Protein AF-0000000082408592 (afdb_homodimer)

pLDDT: mean 95.88, std 10.0, range [21.97, 98.94]

Secondary structure (DSSP, 8-state):
-PPPPP-HHHHHHHHHHHT----HHHHHHHHHHHHHHHHHHHHHHHHHHHHTPPPP-----BPPPTTT-TTS-EEEEEEE--SS--TTTT-EEEEETTB--TTS-B-TTSTTTTTB--SS--HHHHHHHHTTPEEEEEEP--GGG--SSSS-STT-PPEETTEEEEE--SSSHHHHHHHHTTS-SEEEEEESSSTTHHHHHHHTSEEEEPSTTSS--TTBPPS-TTT-EEEEEESSHHHHHHHHHHH-S--SS-TTS-TT------STTTTS--TT-EEEEEGGGS--TT--HHHHHHHHHHHHHGGGGT-EEEEE--THHHHHHHHHHHHHHHHHIIIIIITTTT-SS--S---HHHHHHHHHHHTTTGGGS-HHHHHHHHHHHHHHHTSTTHHHHHHHHHHHHHHHHHHHHHHH-SEEEEESSSSPPPBPPPTT--HHHHHHHHHTTTTTTHHHHHH---EEEEEEEEETTEEEEEEEE--TT-HHHHHHHHHHHHHHH-PPPPPTT------------/-PPPPP-HHHHHHHHHHHT----HHHHHHHHHHHHHHHHHHHHHHHHHHHHTPPPP-----B---TTT-TTS-EEEEEEEPPSS--TTTT-EEEEETTB--TTS-B-TTSTTTTTB--SS--HHHHHHHHTTPEEEEEEP--GGG--SSSS-STT-PPEETTEEEEE--SSSHHHHHHHHTTS-SEEEEEESSSTTHHHHHHHTSEEEEPSTTTS--TTBPPS-TTT-EEEEEESSHHHHHHHHHHH-S--SS-TTS-TT-----SSTTTTS--TT-EEEEEGGGS--TT--HHHHHHHHHHHHHGGGGT-EEEEE--THHHHHHHHHHHHHHHHHIIIIIITTTT-SS--S---HHHHHHHHHHHTTTGGGS-HHHHHHHHHHHHHHHTSTTHHHHHHHHHHHHHHHHHHHHHHH-SEEEEESSSSPPPBPPPTT--HHHHHHHHHTTTTTTHHHHHH---EEEEEEEEETTEEEEEEEE--TT-HHHHHHHHHHHHHHH-PPPPPTT------------

Structure (mmCIF, N/CA/C/O backbone):
data_AF-0000000082408592-model_v1
#
loop_
_entity.id
_entity.type
_entity.pdbx_description
1 polymer Amidase
#
loop_
_atom_site.group_PDB
_atom_site.id
_atom_site.type_symbol
_atom_site.label_atom_id
_atom_site.label_alt_id
_atom_site.label_comp_id
_atom_site.label_asym_id
_atom_site.label_entity_id
_atom_site.label_seq_id
_atom_site.pdbx_PDB_ins_code
_atom_site.Cartn_x
_atom_site.Cartn_y
_atom_site.Cartn_z
_atom_site.occupancy
_atom_site.B_iso_or_equiv
_atom_site.auth_seq_id
_atom_site.auth_comp_id
_atom_site.auth_asym_id
_atom_site.auth_atom_id
_atom_site.pdbx_PDB_model_num
ATOM 1 N N . MET A 1 1 ? -19.719 -4.918 21.562 1 60 1 MET A N 1
ATOM 2 C CA . MET A 1 1 ? -18.828 -5.355 22.625 1 60 1 MET A CA 1
ATOM 3 C C . MET A 1 1 ? -17.469 -4.652 22.531 1 60 1 MET A C 1
ATOM 5 O O . MET A 1 1 ? -17 -4.348 21.438 1 60 1 MET A O 1
ATOM 9 N N . ALA A 1 2 ? -16.969 -4.273 23.656 1 78.12 2 ALA A N 1
ATOM 10 C CA . ALA A 1 2 ? -15.688 -3.566 23.719 1 78.12 2 ALA A CA 1
ATOM 11 C C . ALA A 1 2 ? -14.547 -4.438 23.203 1 78.12 2 ALA A C 1
ATOM 13 O O . ALA A 1 2 ? -14.547 -5.656 23.391 1 78.12 2 ALA A O 1
ATOM 14 N N . THR A 1 3 ? -13.672 -3.811 22.453 1 89.81 3 THR A N 1
ATOM 15 C CA . THR A 1 3 ? -12.477 -4.492 21.969 1 89.81 3 THR A CA 1
ATOM 16 C C . THR A 1 3 ? -11.602 -4.945 23.125 1 89.81 3 THR A C 1
ATOM 18 O O . THR A 1 3 ? -11.617 -4.336 24.203 1 89.81 3 THR A O 1
ATOM 21 N N . ILE A 1 4 ? -10.852 -5.934 22.984 1 93.75 4 ILE A N 1
ATOM 22 C CA . ILE A 1 4 ? -9.938 -6.457 23.984 1 93.75 4 ILE A CA 1
ATOM 23 C C . ILE A 1 4 ? -8.914 -5.387 24.375 1 93.75 4 ILE A C 1
ATOM 25 O O . ILE A 1 4 ? -8.305 -4.762 23.5 1 93.75 4 ILE A O 1
ATOM 29 N N . ARG A 1 5 ? -8.812 -5.105 25.672 1 96.94 5 ARG A N 1
ATOM 30 C CA . ARG A 1 5 ? -7.824 -4.16 26.172 1 96.94 5 ARG A CA 1
ATOM 31 C C . ARG A 1 5 ? -6.523 -4.871 26.547 1 96.94 5 ARG A C 1
ATOM 33 O O . ARG A 1 5 ? -6.547 -6.012 27.016 1 96.94 5 ARG A O 1
ATOM 40 N N . PRO A 1 6 ? -5.434 -4.254 26.312 1 97.06 6 PRO A N 1
ATOM 41 C CA . PRO A 1 6 ? -4.176 -4.871 26.734 1 97.06 6 PRO A CA 1
ATOM 42 C C . PRO A 1 6 ? -3.998 -4.863 28.25 1 97.06 6 PRO A C 1
ATOM 44 O O . PRO A 1 6 ? -4.387 -3.9 28.922 1 97.06 6 PRO A O 1
ATOM 47 N N . ASP A 1 7 ? -3.42 -5.938 28.812 1 96.5 7 ASP A N 1
ATOM 48 C CA . ASP A 1 7 ? -3.01 -5.941 30.203 1 96.5 7 ASP A CA 1
ATOM 49 C C . ASP A 1 7 ? -1.6 -5.375 30.359 1 96.5 7 ASP A C 1
ATOM 51 O O . ASP A 1 7 ? -0.984 -4.945 29.391 1 96.5 7 ASP A O 1
ATOM 55 N N . ASP A 1 8 ? -1.135 -5.312 31.531 1 96.69 8 ASP A N 1
ATOM 56 C CA . ASP A 1 8 ? 0.159 -4.699 31.812 1 96.69 8 ASP A CA 1
ATOM 57 C C . ASP A 1 8 ? 1.285 -5.426 31.078 1 96.69 8 ASP A C 1
ATOM 59 O O . ASP A 1 8 ? 2.232 -4.793 30.609 1 96.69 8 ASP A O 1
ATOM 63 N N . ASN A 1 9 ? 1.188 -6.73 31.016 1 96.25 9 ASN A N 1
ATOM 64 C CA . ASN A 1 9 ? 2.213 -7.5 30.312 1 96.25 9 ASN A CA 1
ATOM 65 C C . ASN A 1 9 ? 2.256 -7.16 28.828 1 96.25 9 ASN A C 1
ATOM 67 O O . ASN A 1 9 ? 3.332 -7.09 28.234 1 96.25 9 ASN A O 1
ATOM 71 N N . ALA A 1 10 ? 1.096 -7.039 28.219 1 96.44 10 ALA A N 1
ATOM 72 C CA . ALA A 1 10 ? 1.019 -6.668 26.812 1 96.44 10 ALA A CA 1
ATOM 73 C C . ALA A 1 10 ? 1.624 -5.285 26.578 1 96.44 10 ALA A C 1
ATOM 75 O O . ALA A 1 10 ? 2.303 -5.062 25.562 1 96.44 10 ALA A O 1
ATOM 76 N N . ILE A 1 11 ? 1.352 -4.348 27.484 1 98 11 ILE A N 1
ATOM 77 C CA . ILE A 1 11 ? 1.891 -2.996 27.359 1 98 11 ILE A CA 1
ATOM 78 C C . ILE A 1 11 ? 3.41 -3.031 27.516 1 98 11 ILE A C 1
ATOM 80 O O . ILE A 1 11 ? 4.129 -2.361 26.766 1 98 11 ILE A O 1
ATOM 84 N N . ASP A 1 12 ? 3.91 -3.85 28.438 1 97.31 12 ASP A N 1
ATOM 85 C CA . ASP A 1 12 ? 5.348 -4.012 28.625 1 97.31 12 ASP A CA 1
ATOM 86 C C . ASP A 1 12 ? 6 -4.605 27.375 1 97.31 12 ASP A C 1
ATOM 88 O O . ASP A 1 12 ? 7.102 -4.203 27 1 97.31 12 ASP A O 1
ATOM 92 N N . THR A 1 13 ? 5.332 -5.578 26.812 1 96.19 13 THR A N 1
ATOM 93 C CA . THR A 1 13 ? 5.844 -6.219 25.609 1 96.19 13 THR A CA 1
ATOM 94 C C . THR A 1 13 ? 5.938 -5.211 24.453 1 96.19 13 THR A C 1
ATOM 96 O O . THR A 1 13 ? 6.926 -5.195 23.719 1 96.19 13 THR A O 1
ATOM 99 N N . ALA A 1 14 ? 4.898 -4.402 24.312 1 97.62 14 ALA A N 1
ATOM 100 C CA . ALA A 1 14 ? 4.914 -3.357 23.297 1 97.62 14 ALA A CA 1
ATOM 101 C C . ALA A 1 14 ? 6.062 -2.379 23.531 1 97.62 14 ALA A C 1
ATOM 103 O O . ALA A 1 14 ? 6.77 -2.004 22.594 1 97.62 14 ALA A O 1
ATOM 104 N N . ALA A 1 15 ? 6.195 -1.943 24.766 1 98.19 15 ALA A N 1
ATOM 105 C CA . ALA A 1 15 ? 7.266 -1.011 25.125 1 98.19 15 ALA A CA 1
ATOM 106 C C . ALA A 1 15 ? 8.633 -1.594 24.781 1 98.19 15 ALA A C 1
ATOM 108 O O . ALA A 1 15 ? 9.477 -0.908 24.203 1 98.19 15 ALA A O 1
ATOM 109 N N . ARG A 1 16 ? 8.859 -2.842 25.094 1 96.12 16 ARG A N 1
ATOM 110 C CA . ARG A 1 16 ? 10.125 -3.508 24.781 1 96.12 16 ARG A CA 1
ATOM 111 C C . ARG A 1 16 ? 10.344 -3.586 23.281 1 96.12 16 ARG A C 1
ATOM 113 O O . ARG A 1 16 ? 11.461 -3.375 22.797 1 96.12 16 ARG A O 1
ATOM 120 N N . HIS A 1 17 ? 9.281 -3.855 22.594 1 95.5 17 HIS A N 1
ATOM 121 C CA . HIS A 1 17 ? 9.344 -3.949 21.141 1 95.5 17 HIS A CA 1
ATOM 122 C C . HIS A 1 17 ? 9.859 -2.652 20.531 1 95.5 17 HIS A C 1
ATOM 124 O O . HIS A 1 17 ? 10.664 -2.678 19.594 1 95.5 17 HIS A O 1
ATOM 130 N N . TYR A 1 18 ? 9.445 -1.526 21.047 1 97.38 18 TYR A N 1
ATOM 131 C CA . TYR A 1 18 ? 9.789 -0.239 20.453 1 97.38 18 TYR A CA 1
ATOM 132 C C . TYR A 1 18 ? 10.977 0.391 21.188 1 97.38 18 TYR A C 1
ATOM 134 O O . TYR A 1 18 ? 11.406 1.495 20.844 1 97.38 18 TYR A O 1
ATOM 142 N N . GLY A 1 19 ? 11.492 -0.227 22.25 1 96.44 19 GLY A N 1
ATOM 143 C CA . GLY A 1 19 ? 12.633 0.281 22.984 1 96.44 19 GLY A CA 1
ATOM 144 C C . GLY A 1 19 ? 12.266 1.366 23.984 1 96.44 19 GLY A C 1
ATOM 145 O O . GLY A 1 19 ? 13.117 2.137 24.422 1 96.44 19 GLY A O 1
ATOM 146 N N . ILE A 1 20 ? 10.984 1.436 24.312 1 97.5 20 ILE A N 1
ATOM 147 C CA . ILE A 1 20 ? 10.484 2.451 25.234 1 97.5 20 ILE A CA 1
ATOM 148 C C . ILE A 1 20 ? 10.633 1.959 26.672 1 97.5 20 ILE A C 1
ATOM 150 O O . ILE A 1 20 ? 10.203 0.854 27 1 97.5 20 ILE A O 1
ATOM 154 N N . THR A 1 21 ? 11.188 2.744 27.469 1 97.44 21 THR A N 1
ATOM 155 C CA . THR A 1 21 ? 11.297 2.414 28.875 1 97.44 21 THR A CA 1
ATOM 156 C C . THR A 1 21 ? 10.086 2.928 29.656 1 97.44 21 THR A C 1
ATOM 158 O O . THR A 1 21 ? 9.734 4.105 29.547 1 97.44 21 THR A O 1
ATOM 161 N N . LEU A 1 22 ? 9.508 2.102 30.359 1 97.12 22 LEU A N 1
ATOM 162 C CA . LEU A 1 22 ? 8.383 2.492 31.203 1 97.12 22 LEU A CA 1
ATOM 163 C C . LEU A 1 22 ? 8.805 2.543 32.688 1 97.12 22 LEU A C 1
ATOM 165 O O . LEU A 1 22 ? 8.945 1.504 33.312 1 97.12 22 LEU A O 1
ATOM 169 N N . ASP A 1 23 ? 8.945 3.742 33.188 1 95.06 23 ASP A N 1
ATOM 170 C CA . ASP A 1 23 ? 9.172 3.859 34.625 1 95.06 23 ASP A CA 1
ATOM 171 C C . ASP A 1 23 ? 7.879 3.646 35.406 1 95.06 23 ASP A C 1
ATOM 173 O O . ASP A 1 23 ? 6.848 3.299 34.812 1 95.06 23 ASP A O 1
ATOM 177 N N . GLN A 1 24 ? 7.914 3.803 36.656 1 94.75 24 GLN A N 1
ATOM 178 C CA . GLN A 1 24 ? 6.762 3.51 37.5 1 94.75 24 GLN A CA 1
ATOM 179 C C . GLN A 1 24 ? 5.582 4.414 37.156 1 94.75 24 GLN A C 1
ATOM 181 O O . GLN A 1 24 ? 4.441 3.949 37.062 1 94.75 24 GLN A O 1
ATOM 186 N N . SER A 1 25 ? 5.84 5.66 36.938 1 93.88 25 SER A N 1
ATOM 187 C CA . SER A 1 25 ? 4.789 6.602 36.594 1 93.88 25 SER A CA 1
ATOM 188 C C . SER A 1 25 ? 4.16 6.23 35.25 1 93.88 25 SER A C 1
ATOM 190 O O . SER A 1 25 ? 2.936 6.258 35.094 1 93.88 25 SER A O 1
ATOM 192 N N . ALA A 1 26 ? 5 5.91 34.344 1 95.44 26 ALA A N 1
ATOM 193 C CA . ALA A 1 26 ? 4.523 5.523 33 1 95.44 26 ALA A CA 1
ATOM 194 C C . ALA A 1 26 ? 3.641 4.277 33.094 1 95.44 26 ALA A C 1
ATOM 196 O O . ALA A 1 26 ? 2.598 4.207 32.438 1 95.44 26 ALA A O 1
ATOM 197 N N . ARG A 1 27 ? 4.043 3.312 33.844 1 96 27 ARG A N 1
ATOM 198 C CA . ARG A 1 27 ? 3.297 2.066 33.969 1 96 27 ARG A CA 1
ATOM 199 C C . ARG A 1 27 ? 1.907 2.32 34.562 1 96 27 ARG A C 1
ATOM 201 O O . ARG A 1 27 ? 0.95 1.623 34.219 1 96 27 ARG A O 1
ATOM 208 N N . LEU A 1 28 ? 1.812 3.328 35.344 1 95.06 28 LEU A N 1
ATOM 209 C CA . LEU A 1 28 ? 0.539 3.656 35.969 1 95.06 28 LEU A CA 1
ATOM 210 C C . LEU A 1 28 ? -0.346 4.457 35.031 1 95.06 28 LEU A C 1
ATOM 212 O O . LEU A 1 28 ? -1.573 4.352 35.062 1 95.06 28 LEU A O 1
ATOM 216 N N . GLU A 1 29 ? 0.249 5.215 34.125 1 96.69 29 GLU A N 1
ATOM 217 C CA . GLU A 1 29 ? -0.491 6.199 33.344 1 96.69 29 GLU A CA 1
ATOM 218 C C . GLU A 1 29 ? -0.904 5.629 32 1 96.69 29 GLU A C 1
ATOM 220 O O . GLU A 1 29 ? -1.996 5.918 31.5 1 96.69 29 GLU A O 1
ATOM 225 N N . TRP A 1 30 ? -0.132 4.797 31.375 1 97.75 30 TRP A N 1
ATOM 226 C CA . TRP A 1 30 ? -0.312 4.383 29.984 1 97.75 30 TRP A CA 1
ATOM 227 C C . TRP A 1 30 ? -1.574 3.541 29.828 1 97.75 30 TRP A C 1
ATOM 229 O O . TRP A 1 30 ? -2.295 3.668 28.828 1 97.75 30 TRP A O 1
ATOM 239 N N . PRO A 1 31 ? -1.902 2.645 30.844 1 97.75 31 PRO A N 1
ATOM 240 C CA . PRO A 1 31 ? -3.111 1.84 30.641 1 97.75 31 PRO A CA 1
ATOM 241 C C . PRO A 1 31 ? -4.352 2.691 30.375 1 97.75 31 PRO A C 1
ATOM 243 O O . PRO A 1 31 ? -5.117 2.404 29.453 1 97.75 31 PRO A O 1
ATOM 246 N N . ALA A 1 32 ? -4.516 3.768 31.109 1 97.38 32 ALA A N 1
ATOM 247 C CA . ALA A 1 32 ? -5.684 4.629 30.953 1 97.38 32 ALA A CA 1
ATOM 248 C C . ALA A 1 32 ? -5.621 5.395 29.625 1 97.38 32 ALA A C 1
ATOM 250 O O . ALA A 1 32 ? -6.645 5.621 28.984 1 97.38 32 ALA A O 1
ATOM 251 N N . LEU A 1 33 ? -4.488 5.855 29.25 1 97.88 33 LEU A N 1
ATOM 252 C CA . LEU A 1 33 ? -4.305 6.598 28.016 1 97.88 33 LEU A CA 1
ATOM 253 C C . LEU A 1 33 ? -4.57 5.703 26.797 1 97.88 33 LEU A C 1
ATOM 255 O O . LEU A 1 33 ? -5.23 6.121 25.844 1 97.88 33 LEU A O 1
ATOM 259 N N . ILE A 1 34 ? -4.098 4.469 26.875 1 98.31 34 ILE A N 1
ATOM 260 C CA . ILE A 1 34 ? -4.324 3.492 25.828 1 98.31 34 ILE A CA 1
ATOM 261 C C . ILE A 1 34 ? -5.812 3.158 25.734 1 98.31 34 ILE A C 1
ATOM 263 O O . ILE A 1 34 ? -6.375 3.074 24.641 1 98.31 34 ILE A O 1
ATOM 267 N N . ASP A 1 35 ? -6.418 2.988 26.891 1 97.5 35 ASP A N 1
ATOM 268 C CA . ASP A 1 35 ? -7.855 2.727 26.922 1 97.5 35 ASP A CA 1
ATOM 269 C C . ASP A 1 35 ? -8.633 3.85 26.25 1 97.5 35 ASP A C 1
ATOM 271 O O . ASP A 1 35 ? -9.594 3.594 25.516 1 97.5 35 ASP A O 1
ATOM 275 N N . GLY A 1 36 ? -8.25 5.086 26.547 1 96.81 36 GLY A N 1
ATOM 276 C CA . GLY A 1 36 ? -8.875 6.223 25.891 1 96.81 36 GLY A CA 1
ATOM 277 C C . GLY A 1 36 ? -8.758 6.176 24.375 1 96.81 36 GLY A C 1
ATOM 278 O O . GLY A 1 36 ? -9.734 6.438 23.672 1 96.81 36 GLY A O 1
ATOM 279 N N . ALA A 1 37 ? -7.602 5.852 23.906 1 97.06 37 ALA A N 1
ATOM 280 C CA . ALA A 1 37 ? -7.379 5.75 22.469 1 97.06 37 ALA A CA 1
ATOM 281 C C . ALA A 1 37 ? -8.211 4.617 21.875 1 97.06 37 ALA A C 1
ATOM 283 O O . ALA A 1 37 ? -8.758 4.754 20.781 1 97.06 37 ALA A O 1
ATOM 284 N N . LEU A 1 38 ? -8.359 3.492 22.578 1 98.19 38 LEU A N 1
ATOM 285 C CA . LEU A 1 38 ? -9.07 2.314 22.094 1 98.19 38 LEU A CA 1
ATOM 286 C C . LEU A 1 38 ? -10.578 2.561 22.078 1 98.19 38 LEU A C 1
ATOM 288 O O . LEU A 1 38 ? -11.328 1.77 21.5 1 98.19 38 LEU A O 1
ATOM 292 N N . GLY A 1 39 ? -11.023 3.707 22.688 1 97.75 39 GLY A N 1
ATOM 293 C CA . GLY A 1 39 ? -12.422 4.094 22.547 1 97.75 39 GLY A CA 1
ATOM 294 C C . GLY A 1 39 ? -12.859 4.215 21.109 1 97.75 39 GLY A C 1
ATOM 295 O O . GLY A 1 39 ? -13.984 3.844 20.766 1 97.75 39 GLY A O 1
ATOM 296 N N . SER A 1 40 ? -12.023 4.723 20.25 1 98.25 40 SER A N 1
ATOM 297 C CA . SER A 1 40 ? -12.336 4.836 18.828 1 98.25 40 SER A CA 1
ATOM 298 C C . SER A 1 40 ? -12.453 3.465 18.188 1 98.25 40 SER A C 1
ATOM 300 O O . SER A 1 40 ? -13.219 3.287 17.234 1 98.25 40 SER A O 1
ATOM 302 N N . TYR A 1 41 ? -11.68 2.488 18.688 1 98.56 41 TYR A N 1
ATOM 303 C CA . TYR A 1 41 ? -11.789 1.123 18.188 1 98.56 41 TYR A CA 1
ATOM 304 C C . TYR A 1 41 ? -13.172 0.542 18.484 1 98.56 41 TYR A C 1
ATOM 306 O O . TYR A 1 41 ? -13.75 -0.15 17.641 1 98.56 41 TYR A O 1
ATOM 314 N N . ASP A 1 42 ? -13.68 0.862 19.656 1 98.62 42 ASP A N 1
ATOM 315 C CA . ASP A 1 42 ? -15.023 0.422 20.016 1 98.62 42 ASP A CA 1
ATOM 316 C C . ASP A 1 42 ? -16.062 0.998 19.062 1 98.62 42 ASP A C 1
ATOM 318 O O . ASP A 1 42 ? -16.969 0.288 18.625 1 98.62 42 ASP A O 1
ATOM 322 N N . VAL A 1 43 ? -15.938 2.27 18.734 1 98.31 43 VAL A N 1
ATOM 323 C CA . VAL A 1 43 ? -16.875 2.939 17.844 1 98.31 43 VAL A CA 1
ATOM 324 C C . VAL A 1 43 ? -16.797 2.33 16.453 1 98.31 43 VAL A C 1
ATOM 326 O O . VAL A 1 43 ? -17.812 2.043 15.82 1 98.31 43 VAL A O 1
ATOM 329 N N . VAL A 1 44 ? -15.625 2.061 15.945 1 98.44 44 VAL A N 1
ATOM 330 C CA . VAL A 1 44 ? -15.414 1.501 14.617 1 98.44 44 VAL A CA 1
ATOM 331 C C . VAL A 1 44 ? -15.992 0.088 14.555 1 98.44 44 VAL A C 1
ATOM 333 O O . VAL A 1 44 ? -16.609 -0.291 13.555 1 98.44 44 VAL A O 1
ATOM 336 N N . ASP A 1 45 ? -15.727 -0.688 15.609 1 98 45 ASP A N 1
ATOM 337 C CA . ASP A 1 45 ? -16.297 -2.029 15.664 1 98 45 ASP A CA 1
ATOM 338 C C . ASP A 1 45 ? -17.828 -1.986 15.531 1 98 45 ASP A C 1
ATOM 340 O O . ASP A 1 45 ? -18.406 -2.775 14.789 1 98 45 ASP A O 1
ATOM 344 N N . GLN A 1 46 ? -18.422 -1.057 16.25 1 97.81 46 GLN A N 1
ATOM 345 C CA . GLN A 1 46 ? -19.875 -0.931 16.219 1 97.81 46 GLN A CA 1
ATOM 346 C C . GLN A 1 46 ? -20.359 -0.453 14.852 1 97.81 46 GLN A C 1
ATOM 348 O O . GLN A 1 46 ? -21.344 -0.968 14.32 1 97.81 46 GLN A O 1
ATOM 353 N N . LEU A 1 47 ? -19.703 0.537 14.273 1 98.06 47 LEU A N 1
ATOM 354 C CA . LEU A 1 47 ? -20.062 1.054 12.961 1 98.06 47 LEU A CA 1
ATOM 355 C C . LEU A 1 47 ? -19.953 -0.033 11.898 1 98.06 47 LEU A C 1
ATOM 357 O O . LEU A 1 47 ? -20.797 -0.133 11.008 1 98.06 47 LEU A O 1
ATOM 361 N N . TYR A 1 48 ? -18.891 -0.829 11.969 1 97.75 48 TYR A N 1
ATOM 362 C CA . TYR A 1 48 ? -18.688 -1.915 11.016 1 97.75 48 TYR A CA 1
ATOM 363 C C . TYR A 1 48 ? -19.812 -2.943 11.117 1 97.75 48 TYR A C 1
ATOM 365 O O . TYR A 1 48 ? -20.344 -3.387 10.102 1 97.75 48 TYR A O 1
ATOM 373 N N . ALA A 1 49 ? -20.141 -3.33 12.344 1 96.56 49 ALA A N 1
ATOM 374 C CA . ALA A 1 49 ? -21.219 -4.289 12.57 1 96.56 49 ALA A CA 1
ATOM 375 C C . ALA A 1 49 ? -22.547 -3.779 11.992 1 96.56 49 ALA A C 1
ATOM 377 O O . ALA A 1 49 ? -23.312 -4.551 11.43 1 96.56 49 ALA A O 1
ATOM 378 N N . ASP A 1 50 ? -22.734 -2.447 12.07 1 96.69 50 ASP A N 1
ATOM 379 C CA . ASP A 1 50 ? -24 -1.847 11.672 1 96.69 50 ASP A CA 1
ATOM 380 C C . ASP A 1 50 ? -24.047 -1.613 10.164 1 96.69 50 ASP A C 1
ATOM 382 O O . ASP A 1 50 ? -25.109 -1.748 9.547 1 96.69 50 ASP A O 1
ATOM 386 N N . GLU A 1 51 ? -22.844 -1.272 9.57 1 96.38 51 GLU A N 1
ATOM 387 C CA . GLU A 1 51 ? -22.922 -0.649 8.25 1 96.38 51 GLU A CA 1
ATOM 388 C C . GLU A 1 51 ? -22.219 -1.504 7.199 1 96.38 51 GLU A C 1
ATOM 390 O O . GLU A 1 51 ? -22.469 -1.354 6 1 96.38 51 GLU A O 1
ATOM 395 N N . ALA A 1 52 ? -21.297 -2.408 7.613 1 93.19 52 ALA A N 1
ATOM 396 C CA . ALA A 1 52 ? -20.406 -2.928 6.586 1 93.19 52 ALA A CA 1
ATOM 397 C C . ALA A 1 52 ? -20.234 -4.441 6.715 1 93.19 52 ALA A C 1
ATOM 399 O O . ALA A 1 52 ? -19.625 -5.078 5.855 1 93.19 52 ALA A O 1
ATOM 400 N N . THR A 1 53 ? -20.781 -5.027 7.715 1 89.38 53 THR A N 1
ATOM 401 C CA . THR A 1 53 ? -20.672 -6.473 7.867 1 89.38 53 THR A CA 1
ATOM 402 C C . THR A 1 53 ? -21.422 -7.199 6.754 1 89.38 53 THR A C 1
ATOM 404 O O . THR A 1 53 ? -22.594 -6.906 6.504 1 89.38 53 THR A O 1
ATOM 407 N N . PRO A 1 54 ? -20.656 -8.109 6.102 1 87.88 54 PRO A N 1
ATOM 408 C CA . PRO A 1 54 ? -21.344 -8.852 5.047 1 87.88 54 PRO A CA 1
ATOM 409 C C . PRO A 1 54 ? -22.359 -9.852 5.602 1 87.88 54 PRO A C 1
ATOM 411 O O . PRO A 1 54 ? -22.203 -10.344 6.719 1 87.88 54 PRO A O 1
ATOM 414 N N . PRO A 1 55 ? -23.375 -10.109 4.793 1 87.69 55 PRO A N 1
ATOM 415 C CA . PRO A 1 55 ? -24.328 -11.125 5.223 1 87.69 55 PRO A CA 1
ATOM 416 C C . PRO A 1 55 ? -23.734 -12.531 5.254 1 87.69 55 PRO A C 1
ATOM 418 O O . PRO A 1 55 ? -22.828 -12.828 4.477 1 87.69 55 PRO A O 1
ATOM 421 N N . THR A 1 56 ? -24.25 -13.242 6.152 1 84.94 56 THR A N 1
ATOM 422 C CA . THR A 1 56 ? -23.812 -14.633 6.227 1 84.94 56 THR A CA 1
ATOM 423 C C . THR A 1 56 ? -24.469 -15.461 5.117 1 84.94 56 THR A C 1
ATOM 425 O O . THR A 1 56 ? -25.672 -15.352 4.875 1 84.94 56 THR A O 1
ATOM 428 N N . THR A 1 57 ? -23.609 -16.078 4.336 1 87.81 57 THR A N 1
ATOM 429 C CA . THR A 1 57 ? -24.031 -16.984 3.285 1 87.81 57 THR A CA 1
ATOM 430 C C . THR A 1 57 ? -23.672 -18.438 3.635 1 87.81 57 THR A C 1
ATOM 432 O O . THR A 1 57 ? -22.578 -18.688 4.145 1 87.81 57 THR A O 1
ATOM 435 N N . SER A 1 58 ? -24.625 -19.312 3.553 1 89.62 58 SER A N 1
ATOM 436 C CA . SER A 1 58 ? -24.359 -20.734 3.715 1 89.62 58 SER A CA 1
ATOM 437 C C . SER A 1 58 ? -24.5 -21.484 2.393 1 89.62 58 SER A C 1
ATOM 439 O O . SER A 1 58 ? -25.5 -21.312 1.686 1 89.62 58 SER A O 1
ATOM 441 N N . ARG A 1 59 ? -23.453 -22.156 2.035 1 96.56 59 ARG A N 1
ATOM 442 C CA . ARG A 1 59 ? -23.438 -22.969 0.825 1 96.56 59 ARG A CA 1
ATOM 443 C C . ARG A 1 59 ? -23.031 -24.406 1.134 1 96.56 59 ARG A C 1
ATOM 445 O O . ARG A 1 59 ? -22.156 -24.641 1.979 1 96.56 59 ARG A O 1
ATOM 452 N N . GLU A 1 60 ? -23.688 -25.344 0.479 1 97.25 60 GLU A N 1
ATOM 453 C CA . GLU A 1 60 ? -23.359 -26.75 0.679 1 97.25 60 GLU A CA 1
ATOM 454 C C . GLU A 1 60 ? -21.953 -27.062 0.198 1 97.25 60 GLU A C 1
ATOM 456 O O . GLU A 1 60 ? -21.5 -26.531 -0.823 1 97.25 60 GLU A O 1
ATOM 461 N N . HIS A 1 61 ? -21.266 -27.859 0.944 1 97.81 61 HIS A N 1
ATOM 462 C CA . HIS A 1 61 ? -19.922 -28.328 0.613 1 97.81 61 HIS A CA 1
ATOM 463 C C . HIS A 1 61 ? -19.625 -29.672 1.264 1 97.81 61 HIS A C 1
ATOM 465 O O . HIS A 1 61 ? -20.375 -30.109 2.146 1 97.81 61 HIS A O 1
ATOM 471 N N . ALA A 1 62 ? -18.578 -30.375 0.759 1 97.88 62 ALA A N 1
ATOM 472 C CA . ALA A 1 62 ? -18.156 -31.656 1.316 1 97.88 62 ALA A CA 1
ATOM 473 C C . ALA A 1 62 ? -16.641 -31.828 1.219 1 97.88 62 ALA A C 1
ATOM 475 O O . ALA A 1 62 ? -16.016 -31.391 0.25 1 97.88 62 ALA A O 1
ATOM 476 N N . VAL A 1 63 ? -16.062 -32.438 2.223 1 97.12 63 VAL A N 1
ATOM 477 C CA . VAL A 1 63 ? -14.688 -32.906 2.137 1 97.12 63 VAL A CA 1
ATOM 478 C C . VAL A 1 63 ? -14.648 -34.25 1.424 1 97.12 63 VAL A C 1
ATOM 480 O O . VAL A 1 63 ? -15.211 -35.219 1.913 1 97.12 63 VAL A O 1
ATOM 483 N N . PRO A 1 64 ? -14.031 -34.25 0.336 1 96.88 64 PRO A N 1
ATOM 484 C CA . PRO A 1 64 ? -14.047 -35.531 -0.396 1 96.88 64 PRO A CA 1
ATOM 485 C C . PRO A 1 64 ? -13.258 -36.625 0.311 1 96.88 64 PRO A C 1
ATOM 487 O O . PRO A 1 64 ? -12.273 -36.344 1.005 1 96.88 64 PRO A O 1
ATOM 490 N N . THR A 1 65 ? -13.633 -37.906 0.063 1 95.88 65 THR A N 1
ATOM 491 C CA . THR A 1 65 ? -12.883 -39.062 0.543 1 95.88 65 THR A CA 1
ATOM 492 C C . THR A 1 65 ? -11.625 -39.281 -0.298 1 95.88 65 THR A C 1
ATOM 494 O O . THR A 1 65 ? -11.477 -38.656 -1.365 1 95.88 65 THR A O 1
ATOM 497 N N . ALA A 1 66 ? -10.781 -40.062 0.19 1 93.75 66 ALA A N 1
ATOM 498 C CA . ALA A 1 66 ? -9.547 -40.375 -0.531 1 93.75 66 ALA A CA 1
ATOM 499 C C . ALA A 1 66 ? -9.844 -40.938 -1.91 1 93.75 66 ALA A C 1
ATOM 501 O O . ALA A 1 66 ? -9.125 -40.688 -2.875 1 93.75 66 ALA A O 1
ATOM 502 N N . ASN A 1 67 ? -10.922 -41.719 -2.057 1 94.81 67 ASN A N 1
ATOM 503 C CA . ASN A 1 67 ? -11.305 -42.344 -3.326 1 94.81 67 ASN A CA 1
ATOM 504 C C . ASN A 1 67 ? -11.844 -41.281 -4.309 1 94.81 67 ASN A C 1
ATOM 506 O O . ASN A 1 67 ? -11.672 -41.438 -5.52 1 94.81 67 ASN A O 1
ATOM 510 N N . GLU A 1 68 ? -12.43 -40.25 -3.762 1 94.69 68 GLU A N 1
ATOM 511 C CA . GLU A 1 68 ? -13.016 -39.188 -4.578 1 94.69 68 GLU A CA 1
ATOM 512 C C . GLU A 1 68 ? -11.961 -38.156 -4.953 1 94.69 68 GLU A C 1
ATOM 514 O O . GLU A 1 68 ? -12.211 -37.281 -5.801 1 94.69 68 GLU A O 1
ATOM 519 N N . ASN A 1 69 ? -10.82 -38.312 -4.328 1 97.25 69 ASN A N 1
ATOM 520 C CA . ASN A 1 69 ? -9.758 -37.312 -4.449 1 97.25 69 ASN A CA 1
ATOM 521 C C . ASN A 1 69 ? -8.391 -37.969 -4.625 1 97.25 69 ASN A C 1
ATOM 523 O O . ASN A 1 69 ? -7.465 -37.688 -3.859 1 97.25 69 ASN A O 1
ATOM 527 N N . PRO A 1 70 ? -8.273 -38.781 -5.668 1 95.5 70 PRO A N 1
ATOM 528 C CA . PRO A 1 70 ? -7.066 -39.594 -5.809 1 95.5 70 PRO A CA 1
ATOM 529 C C . PRO A 1 70 ? -5.801 -38.75 -5.945 1 95.5 70 PRO A C 1
ATOM 531 O O . PRO A 1 70 ? -4.711 -39.188 -5.578 1 95.5 70 PRO A O 1
ATOM 534 N N . LEU A 1 71 ? -5.906 -37.5 -6.379 1 97.94 71 LEU A N 1
ATOM 535 C CA . LEU A 1 71 ? -4.734 -36.656 -6.566 1 97.94 71 LEU A CA 1
ATOM 536 C C . LEU A 1 71 ? -4.523 -35.75 -5.363 1 97.94 71 LEU A C 1
ATOM 538 O O . LEU A 1 71 ? -3.568 -34.969 -5.332 1 97.94 71 LEU A O 1
ATOM 542 N N . SER A 1 72 ? -5.496 -35.781 -4.426 1 98.19 72 SER A N 1
ATOM 543 C CA . SER A 1 72 ? -5.484 -34.906 -3.268 1 98.19 72 SER A CA 1
ATOM 544 C C . SER A 1 72 ? -5.52 -33.438 -3.691 1 98.19 72 SER A C 1
ATOM 546 O O . SER A 1 72 ? -4.848 -32.594 -3.092 1 98.19 72 SER A O 1
ATOM 548 N N . ALA A 1 73 ? -6.305 -33.219 -4.734 1 98.75 73 ALA A N 1
ATOM 549 C CA . ALA A 1 73 ? -6.289 -31.891 -5.359 1 98.75 73 ALA A CA 1
ATOM 550 C C . ALA A 1 73 ? -7.453 -31.031 -4.863 1 98.75 73 ALA A C 1
ATOM 552 O O . ALA A 1 73 ? -7.418 -29.797 -4.973 1 98.75 73 ALA A O 1
ATOM 553 N N . TRP A 1 74 ? -8.492 -31.641 -4.305 1 98.81 74 TRP A N 1
ATOM 554 C CA . TRP A 1 74 ? -9.617 -30.938 -3.715 1 98.81 74 TRP A CA 1
ATOM 555 C C . TRP A 1 74 ? -9.398 -30.703 -2.223 1 98.81 74 TRP A C 1
ATOM 557 O O . TRP A 1 74 ? -9.039 -31.641 -1.494 1 98.81 74 TRP A O 1
ATOM 567 N N . TYR A 1 75 ? -9.602 -29.484 -1.796 1 98.56 75 TYR A N 1
ATOM 568 C CA . TYR A 1 75 ? -9.781 -29.281 -0.364 1 98.56 75 TYR A CA 1
ATOM 569 C C . TYR A 1 75 ? -11.211 -29.594 0.063 1 98.56 75 TYR A C 1
ATOM 571 O O . TYR A 1 75 ? -11.43 -30.406 0.961 1 98.56 75 TYR A O 1
ATOM 579 N N . VAL A 1 76 ? -12.133 -28.875 -0.624 1 98.31 76 VAL A N 1
ATOM 580 C CA . VAL A 1 76 ? -13.562 -29.109 -0.45 1 98.31 76 VAL A CA 1
ATOM 581 C C . VAL A 1 76 ? -14.266 -29.062 -1.807 1 98.31 76 VAL A C 1
ATOM 583 O O . VAL A 1 76 ? -13.797 -28.406 -2.732 1 98.31 76 VAL A O 1
ATOM 586 N N . THR A 1 77 ? -15.305 -29.891 -1.943 1 98.56 77 THR A N 1
ATOM 587 C CA . THR A 1 77 ? -16.141 -29.828 -3.145 1 98.56 77 THR A CA 1
ATOM 588 C C . THR A 1 77 ? -17.469 -29.172 -2.848 1 98.56 77 THR A C 1
ATOM 590 O O . THR A 1 77 ? -17.906 -29.109 -1.696 1 98.56 77 THR A O 1
ATOM 593 N N . THR A 1 78 ? -17.969 -28.531 -3.811 1 98.56 78 THR A N 1
ATOM 594 C CA . THR A 1 78 ? -19.297 -27.906 -3.781 1 98.56 78 THR A CA 1
ATOM 595 C C . THR A 1 78 ? -19.906 -27.875 -5.18 1 98.56 78 THR A C 1
ATOM 597 O O . THR A 1 78 ? -19.344 -28.422 -6.125 1 98.56 78 THR A O 1
ATOM 600 N N . SER A 1 79 ? -21.125 -27.406 -5.332 1 98.5 79 SER A N 1
ATOM 601 C CA . SER A 1 79 ? -21.812 -27.141 -6.594 1 98.5 79 SER A CA 1
ATOM 602 C C . SER A 1 79 ? -22.641 -25.859 -6.504 1 98.5 79 SER A C 1
ATOM 604 O O . SER A 1 79 ? -23.859 -25.922 -6.316 1 98.5 79 SER A O 1
ATOM 606 N N . ILE A 1 80 ? -22.047 -24.781 -6.652 1 98.56 80 ILE A N 1
ATOM 607 C CA . ILE A 1 80 ? -22.719 -23.5 -6.566 1 98.56 80 ILE A CA 1
ATOM 608 C C . ILE A 1 80 ? -23.234 -23.094 -7.949 1 98.56 80 ILE A C 1
ATOM 610 O O . ILE A 1 80 ? -22.438 -22.875 -8.867 1 98.56 80 ILE A O 1
ATOM 614 N N . PRO A 1 81 ? -24.5 -23 -8.156 1 98 81 PRO A N 1
ATOM 615 C CA . PRO A 1 81 ? -25.047 -22.656 -9.469 1 98 81 PRO A CA 1
ATOM 616 C C . PRO A 1 81 ? -24.75 -21.203 -9.867 1 98 81 PRO A C 1
ATOM 618 O O . PRO A 1 81 ? -24.531 -20.359 -9.008 1 98 81 PRO A O 1
ATOM 621 N N . PRO A 1 82 ? -24.734 -20.953 -11.172 1 98.25 82 PRO A N 1
ATOM 622 C CA . PRO A 1 82 ? -24.547 -19.578 -11.633 1 98.25 82 PRO A CA 1
ATOM 623 C C . PRO A 1 82 ? -25.656 -18.641 -11.172 1 98.25 82 PRO A C 1
ATOM 625 O O . PRO A 1 82 ? -26.75 -19.094 -10.82 1 98.25 82 PRO A O 1
ATOM 628 N N . THR A 1 83 ? -25.297 -17.391 -11.141 1 97.38 83 THR A N 1
ATOM 629 C CA . THR A 1 83 ? -26.297 -16.375 -10.797 1 97.38 83 THR A CA 1
ATOM 630 C C . THR A 1 83 ? -27.031 -15.898 -12.039 1 97.38 83 THR A C 1
ATOM 632 O O . THR A 1 83 ? -28.094 -15.273 -11.938 1 97.38 83 THR A O 1
ATOM 635 N N . SER A 1 84 ? -26.453 -16.125 -13.242 1 97.19 84 SER A N 1
ATOM 636 C CA . SER A 1 84 ? -27.047 -15.82 -14.539 1 97.19 84 SER A CA 1
ATOM 637 C C . SER A 1 84 ? -26.453 -16.703 -15.633 1 97.19 84 SER A C 1
ATOM 639 O O . SER A 1 84 ? -25.453 -17.375 -15.422 1 97.19 84 SER A O 1
ATOM 641 N N . ASP A 1 85 ? -27.125 -16.734 -16.766 1 96.94 85 ASP A N 1
ATOM 642 C CA . ASP A 1 85 ? -26.531 -17.391 -17.938 1 96.94 85 ASP A CA 1
ATOM 643 C C . ASP A 1 85 ? -25.469 -16.5 -18.578 1 96.94 85 ASP A C 1
ATOM 645 O O . ASP A 1 85 ? -25.469 -15.281 -18.375 1 96.94 85 ASP A O 1
ATOM 649 N N . GLY A 1 86 ? -24.516 -17.188 -19.219 1 98 86 GLY A N 1
ATOM 650 C CA . GLY A 1 86 ? -23.469 -16.438 -19.906 1 98 86 GLY A CA 1
ATOM 651 C C . GLY A 1 86 ? -22.531 -17.312 -20.703 1 98 86 GLY A C 1
ATOM 652 O O . GLY A 1 86 ? -22.891 -18.438 -21.062 1 98 86 GLY A O 1
ATOM 653 N N . VAL A 1 87 ? -21.422 -16.766 -21 1 97.94 87 VAL A N 1
ATOM 654 C CA . VAL A 1 87 ? -20.484 -17.375 -21.938 1 97.94 87 VAL A CA 1
ATOM 655 C C . VAL A 1 87 ? -19.891 -18.641 -21.328 1 97.94 87 VAL A C 1
ATOM 657 O O . VAL A 1 87 ? -19.328 -19.484 -22.031 1 97.94 87 VAL A O 1
ATOM 660 N N . LEU A 1 88 ? -20.125 -18.844 -19.953 1 98.44 88 LEU A N 1
ATOM 661 C CA . LEU A 1 88 ? -19.547 -20.016 -19.297 1 98.44 88 LEU A CA 1
ATOM 662 C C . LEU A 1 88 ? -20.625 -21.016 -18.906 1 98.44 88 LEU A C 1
ATOM 664 O O . LEU A 1 88 ? -20.375 -21.906 -18.094 1 98.44 88 LEU A O 1
ATOM 668 N N . THR A 1 89 ? -21.781 -20.828 -19.453 1 98.25 89 THR A N 1
ATOM 669 C CA . THR A 1 89 ? -22.875 -21.734 -19.125 1 98.25 89 THR A CA 1
ATOM 670 C C . THR A 1 89 ? -22.484 -23.188 -19.406 1 98.25 89 THR A C 1
ATOM 672 O O . THR A 1 89 ? -21.953 -23.5 -20.469 1 98.25 89 THR A O 1
ATOM 675 N N . GLY A 1 90 ? -22.688 -24 -18.406 1 97.69 90 GLY A N 1
ATOM 676 C CA . GLY A 1 90 ? -22.406 -25.422 -18.531 1 97.69 90 GLY A CA 1
ATOM 677 C C . GLY A 1 90 ? -20.984 -25.781 -18.172 1 97.69 90 GLY A C 1
ATOM 678 O O . GLY A 1 90 ? -20.625 -26.969 -18.172 1 97.69 90 GLY A O 1
ATOM 679 N N . ARG A 1 91 ? -20.188 -24.781 -17.828 1 98.25 91 ARG A N 1
ATOM 680 C CA . ARG A 1 91 ? -18.781 -25.016 -17.5 1 98.25 91 ARG A CA 1
ATOM 681 C C . ARG A 1 91 ? -18.578 -25.078 -15.984 1 98.25 91 ARG A C 1
ATOM 683 O O . ARG A 1 91 ? -19.25 -24.344 -15.242 1 98.25 91 ARG A O 1
ATOM 690 N N . ARG A 1 92 ? -17.688 -25.953 -15.492 1 98.69 92 ARG A N 1
ATOM 691 C CA . ARG A 1 92 ? -17.328 -26.094 -14.086 1 98.69 92 ARG A CA 1
ATOM 692 C C . ARG A 1 92 ? -15.961 -25.5 -13.789 1 98.69 92 ARG A C 1
ATOM 694 O O . ARG A 1 92 ? -15.031 -25.672 -14.578 1 98.69 92 ARG A O 1
ATOM 701 N N . VAL A 1 93 ? -15.883 -24.828 -12.633 1 98.88 93 VAL A N 1
ATOM 702 C CA . VAL A 1 93 ? -14.633 -24.141 -12.312 1 98.88 93 VAL A CA 1
ATOM 703 C C . VAL A 1 93 ? -14.195 -24.484 -10.898 1 98.88 93 VAL A C 1
ATOM 705 O O . VAL A 1 93 ? -15.031 -24.578 -9.992 1 98.88 93 VAL A O 1
ATOM 708 N N . ALA A 1 94 ? -12.93 -24.812 -10.68 1 98.94 94 ALA A N 1
ATOM 709 C CA . ALA A 1 94 ? -12.312 -24.922 -9.359 1 98.94 94 ALA A CA 1
ATOM 710 C C . ALA A 1 94 ? -11.688 -23.594 -8.938 1 98.94 94 ALA A C 1
ATOM 712 O O . ALA A 1 94 ? -11.086 -22.906 -9.75 1 98.94 94 ALA A O 1
ATOM 713 N N . ILE A 1 95 ? -11.844 -23.234 -7.672 1 98.94 95 ILE A N 1
ATOM 714 C CA . ILE A 1 95 ? -11.281 -22.016 -7.113 1 98.94 95 ILE A CA 1
ATOM 715 C C . ILE A 1 95 ? -10.117 -22.359 -6.191 1 98.94 95 ILE A C 1
ATOM 717 O O . ILE A 1 95 ? -10.258 -23.156 -5.27 1 98.94 95 ILE A O 1
ATOM 721 N N . LYS A 1 96 ? -8.891 -21.766 -6.48 1 98.94 96 LYS A N 1
ATOM 722 C CA . LYS A 1 96 ? -7.77 -21.938 -5.562 1 98.94 96 LYS A CA 1
ATOM 723 C C . LYS A 1 96 ? -8.172 -21.625 -4.125 1 98.94 96 LYS A C 1
ATOM 725 O O . LYS A 1 96 ? -8.914 -20.672 -3.875 1 98.94 96 LYS A O 1
ATOM 730 N N . ASP A 1 97 ? -7.637 -22.344 -3.232 1 98.75 97 ASP A N 1
ATOM 731 C CA . ASP A 1 97 ? -8.133 -22.312 -1.862 1 98.75 97 ASP A CA 1
ATOM 732 C C . ASP A 1 97 ? -7.762 -21 -1.164 1 98.75 97 ASP A C 1
ATOM 734 O O . ASP A 1 97 ? -8.297 -20.688 -0.098 1 98.75 97 ASP A O 1
ATOM 738 N N . ASN A 1 98 ? -6.879 -20.203 -1.678 1 98.75 98 ASN A N 1
ATOM 739 C CA . ASN A 1 98 ? -6.574 -18.906 -1.079 1 98.75 98 ASN A CA 1
ATOM 740 C C . ASN A 1 98 ? -7.586 -17.844 -1.502 1 98.75 98 ASN A C 1
ATOM 742 O O . ASN A 1 98 ? -7.523 -16.703 -1.041 1 98.75 98 ASN A O 1
ATOM 746 N N . VAL A 1 99 ? -8.539 -18.172 -2.375 1 98.88 99 VAL A N 1
ATOM 747 C CA . VAL A 1 99 ? -9.57 -17.266 -2.875 1 98.88 99 VAL A CA 1
ATOM 748 C C . VAL A 1 99 ? -10.891 -17.547 -2.164 1 98.88 99 VAL A C 1
ATOM 750 O O . VAL A 1 99 ? -11.344 -18.688 -2.102 1 98.88 99 VAL A O 1
ATOM 753 N N . THR A 1 100 ? -11.547 -16.547 -1.697 1 98.56 100 THR A N 1
ATOM 754 C CA . THR A 1 100 ? -12.711 -16.719 -0.841 1 98.56 100 THR A CA 1
ATOM 755 C C . THR A 1 100 ? -13.945 -17.078 -1.67 1 98.56 100 THR A C 1
ATOM 757 O O . THR A 1 100 ? -14.164 -16.516 -2.742 1 98.56 100 THR A O 1
ATOM 760 N N . VAL A 1 101 ? -14.633 -18.047 -1.292 1 98.69 101 VAL A N 1
ATOM 761 C CA . VAL A 1 101 ? -15.984 -18.406 -1.706 1 98.69 101 VAL A CA 1
ATOM 762 C C . VAL A 1 101 ? -16.922 -18.359 -0.502 1 98.69 101 VAL A C 1
ATOM 764 O O . VAL A 1 101 ? -16.766 -19.141 0.439 1 98.69 101 VAL A O 1
ATOM 767 N N . ALA A 1 102 ? -17.859 -17.453 -0.566 1 98 102 ALA A N 1
ATOM 768 C CA . ALA A 1 102 ? -18.734 -17.234 0.582 1 98 102 ALA A CA 1
ATOM 769 C C . ALA A 1 102 ? -19.422 -18.547 0.993 1 98 102 ALA A C 1
ATOM 771 O O . ALA A 1 102 ? -19.953 -19.266 0.148 1 98 102 ALA A O 1
ATOM 772 N N . GLY A 1 103 ? -19.297 -18.844 2.295 1 97.94 103 GLY A N 1
ATOM 773 C CA . GLY A 1 103 ? -20 -19.984 2.846 1 97.94 103 GLY A CA 1
ATOM 774 C C . GLY A 1 103 ? -19.266 -21.297 2.645 1 97.94 103 GLY A C 1
ATOM 775 O O . GLY A 1 103 ? -19.734 -22.344 3.098 1 97.94 103 GLY A O 1
ATOM 776 N N . VAL A 1 104 ? -18.141 -21.328 1.968 1 98.38 104 VAL A N 1
ATOM 777 C CA . VAL A 1 104 ? -17.328 -22.516 1.743 1 98.38 104 VAL A CA 1
ATOM 778 C C . VAL A 1 104 ? -16 -22.391 2.49 1 98.38 104 VAL A C 1
ATOM 780 O O . VAL A 1 104 ? -15.281 -21.391 2.334 1 98.38 104 VAL A O 1
ATOM 783 N N . PRO A 1 105 ? -15.625 -23.344 3.295 1 97.88 105 PRO A N 1
ATOM 784 C CA . PRO A 1 105 ? -14.398 -23.25 4.098 1 97.88 105 PRO A CA 1
ATOM 785 C C . PRO A 1 105 ? -13.141 -23.125 3.246 1 97.88 105 PRO A C 1
ATOM 787 O O . PRO A 1 105 ? -13.102 -23.625 2.119 1 97.88 105 PRO A O 1
ATOM 790 N N . MET A 1 106 ? -12.188 -22.469 3.805 1 98.12 106 MET A N 1
ATOM 791 C CA . MET A 1 106 ? -10.859 -22.375 3.207 1 98.12 106 MET A CA 1
ATOM 792 C C . MET A 1 106 ? -9.773 -22.578 4.258 1 98.12 106 MET A C 1
ATOM 794 O O . MET A 1 106 ? -10.016 -22.422 5.453 1 98.12 106 MET A O 1
ATOM 798 N N . MET A 1 107 ? -8.57 -22.938 3.809 1 97.5 107 MET A N 1
ATOM 799 C CA . MET A 1 107 ? -7.469 -23.062 4.762 1 97.5 107 MET A CA 1
ATOM 800 C C . MET A 1 107 ? -6.176 -22.531 4.156 1 97.5 107 MET A C 1
ATOM 802 O O . MET A 1 107 ? -5.133 -22.516 4.82 1 97.5 107 MET A O 1
ATOM 806 N N . ASN A 1 108 ? -6.191 -22.094 2.879 1 98.62 108 ASN A N 1
ATOM 807 C CA . ASN A 1 108 ? -5.012 -21.516 2.248 1 98.62 108 ASN A CA 1
ATOM 808 C C . ASN A 1 108 ? -3.795 -22.422 2.395 1 98.62 108 ASN A C 1
ATOM 810 O O . ASN A 1 108 ? -2.686 -21.953 2.645 1 98.62 108 ASN A O 1
ATOM 814 N N . GLY A 1 109 ? -4.059 -23.719 2.363 1 98.62 109 GLY A N 1
ATOM 815 C CA . GLY A 1 109 ? -3.016 -24.734 2.461 1 98.62 109 GLY A CA 1
ATOM 816 C C . GLY A 1 109 ? -2.363 -24.781 3.83 1 98.62 109 GLY A C 1
ATOM 817 O O . GLY A 1 109 ? -1.341 -25.453 4.012 1 98.62 109 GLY A O 1
ATOM 818 N N . SER A 1 110 ? -2.887 -24.141 4.828 1 98.75 110 SER A N 1
ATOM 819 C CA . SER A 1 110 ? -2.172 -23.938 6.082 1 98.75 110 SER A CA 1
ATOM 820 C C . SER A 1 110 ? -3.066 -24.234 7.281 1 98.75 110 SER A C 1
ATOM 822 O O . SER A 1 110 ? -4.25 -23.891 7.281 1 98.75 110 SER A O 1
ATOM 824 N N . ARG A 1 111 ? -2.494 -24.828 8.32 1 98.44 111 ARG A N 1
ATOM 825 C CA . ARG A 1 111 ? -3.199 -25.031 9.586 1 98.44 111 ARG A CA 1
ATOM 826 C C . ARG A 1 111 ? -3.58 -23.688 10.219 1 98.44 111 ARG A C 1
ATOM 828 O O 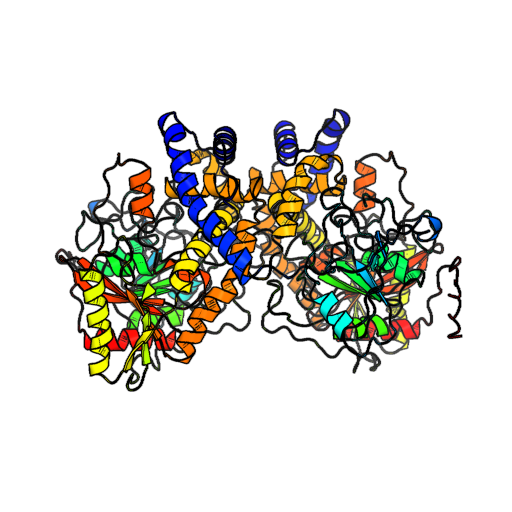. ARG A 1 111 ? -4.574 -23.609 10.945 1 98.44 111 ARG A O 1
ATOM 835 N N . THR A 1 112 ? -2.883 -22.656 9.875 1 98.38 112 THR A N 1
ATOM 836 C CA . THR A 1 112 ? -3.08 -21.344 10.469 1 98.38 112 THR A CA 1
ATOM 837 C C . THR A 1 112 ? -4.391 -20.719 9.992 1 98.38 112 THR A C 1
ATOM 839 O O . THR A 1 112 ? -4.898 -19.781 10.602 1 98.38 112 THR A O 1
ATOM 842 N N . VAL A 1 113 ? -4.957 -21.203 8.922 1 98.56 113 VAL A N 1
ATOM 843 C CA . VAL A 1 113 ? -6.191 -20.641 8.383 1 98.56 113 VAL A CA 1
ATOM 844 C C . VAL A 1 113 ? -7.316 -21.672 8.477 1 98.56 113 VAL A C 1
ATOM 846 O O . VAL A 1 113 ? -8.484 -21.344 8.25 1 98.56 113 VAL A O 1
ATOM 849 N N . GLU A 1 114 ? -6.969 -22.875 8.828 1 98 114 GLU A N 1
ATOM 850 C CA . GLU A 1 114 ? -7.941 -23.969 8.914 1 98 114 GLU A CA 1
ATOM 851 C C . GLU A 1 114 ? -9.117 -23.578 9.812 1 98 114 GLU A C 1
ATOM 853 O O . GLU A 1 114 ? -8.922 -22.984 10.875 1 98 114 GLU A O 1
ATOM 858 N N . GLY A 1 115 ? -10.359 -23.906 9.32 1 96.12 115 GLY A N 1
ATOM 859 C CA . GLY A 1 115 ? -11.562 -23.656 10.102 1 96.12 115 GLY A CA 1
ATOM 860 C C . GLY A 1 115 ? -12.25 -22.359 9.734 1 96.12 115 GLY A C 1
ATOM 861 O O . GLY A 1 115 ? -13.359 -22.078 10.203 1 96.12 115 GLY A O 1
ATOM 862 N N . PHE A 1 116 ? -11.703 -21.531 8.859 1 97.69 116 PHE A N 1
ATOM 863 C CA . PHE A 1 116 ? -12.305 -20.266 8.469 1 97.69 116 PHE A CA 1
ATOM 864 C C . PHE A 1 116 ? -13.305 -20.469 7.336 1 97.69 116 PHE A C 1
ATOM 866 O O . PHE A 1 116 ? -13.039 -21.219 6.395 1 97.69 116 PHE A O 1
ATOM 873 N N . THR A 1 117 ? -14.398 -19.859 7.402 1 97.88 117 THR A N 1
ATOM 874 C CA . THR A 1 117 ? -15.383 -19.797 6.328 1 97.88 117 THR A CA 1
ATOM 875 C C . THR A 1 117 ? -15.68 -18.344 5.961 1 97.88 117 THR A C 1
ATOM 877 O O . THR A 1 117 ? -16.25 -17.609 6.762 1 97.88 117 THR A O 1
ATOM 880 N N . PRO A 1 118 ? -15.305 -17.969 4.809 1 97.44 118 PRO A N 1
ATOM 881 C CA . PRO A 1 118 ? -15.516 -16.578 4.414 1 97.44 118 PRO A CA 1
ATOM 882 C C . PRO A 1 118 ? -16.984 -16.219 4.238 1 97.44 118 PRO A C 1
ATOM 884 O O . PRO A 1 118 ? -17.797 -17.094 3.91 1 97.44 118 PRO A O 1
ATOM 887 N N . SER A 1 119 ? -17.25 -14.922 4.352 1 95.56 119 SER A N 1
ATOM 888 C CA . SER A 1 119 ? -18.609 -14.438 4.219 1 95.56 119 SER A CA 1
ATOM 889 C C . SER A 1 119 ? -18.828 -13.758 2.869 1 95.56 119 SER A C 1
ATOM 891 O O . SER A 1 119 ? -19.969 -13.422 2.512 1 95.56 119 SER A O 1
ATOM 893 N N . ARG A 1 120 ? -17.734 -13.578 2.098 1 95.12 120 ARG A N 1
ATOM 894 C CA . ARG A 1 120 ? -17.812 -12.898 0.811 1 95.12 120 ARG A CA 1
ATOM 895 C C . ARG A 1 120 ? -17.172 -13.719 -0.293 1 95.12 120 ARG A C 1
ATOM 897 O O . ARG A 1 120 ? -16.172 -14.398 -0.057 1 95.12 120 ARG A O 1
ATOM 904 N N . ASP A 1 121 ? -17.844 -13.617 -1.479 1 98 121 ASP A N 1
ATOM 905 C CA . ASP A 1 121 ? -17.172 -14.109 -2.672 1 98 121 ASP A CA 1
ATOM 906 C C . ASP A 1 121 ? -16.078 -13.148 -3.131 1 98 121 ASP A C 1
ATOM 908 O O . ASP A 1 121 ? -16.281 -11.93 -3.096 1 98 121 ASP A O 1
ATOM 912 N N . ALA A 1 122 ? -14.938 -13.703 -3.432 1 98.75 122 ALA A N 1
ATOM 913 C CA . ALA A 1 122 ? -13.977 -12.883 -4.168 1 98.75 122 ALA A CA 1
ATOM 914 C C . ALA A 1 122 ? -14.594 -12.344 -5.457 1 98.75 122 ALA A C 1
ATOM 916 O O . ALA A 1 122 ? -15.523 -12.938 -6.004 1 98.75 122 ALA A O 1
ATOM 917 N N . THR A 1 123 ? -14.047 -11.219 -5.965 1 98.69 123 THR A N 1
ATOM 918 C CA . THR A 1 123 ? -14.562 -10.609 -7.18 1 98.69 123 THR A CA 1
ATOM 919 C C . THR A 1 123 ? -14.555 -11.602 -8.336 1 98.69 123 THR A C 1
ATOM 921 O O . THR A 1 123 ? -15.523 -11.68 -9.102 1 98.69 123 THR A O 1
ATOM 924 N N . VAL A 1 124 ? -13.516 -12.406 -8.469 1 98.88 124 VAL A N 1
ATOM 925 C CA . VAL A 1 124 ? -13.414 -13.344 -9.586 1 98.88 124 VAL A CA 1
ATOM 926 C C . VAL A 1 124 ? -14.508 -14.398 -9.477 1 98.88 124 VAL A C 1
ATOM 928 O O . VAL A 1 124 ? -15.055 -14.852 -10.484 1 98.88 124 VAL A O 1
ATOM 931 N N . VAL A 1 125 ? -14.875 -14.773 -8.273 1 98.88 125 VAL A N 1
ATOM 932 C CA . VAL A 1 125 ? -15.938 -15.758 -8.062 1 98.88 125 VAL A CA 1
ATOM 933 C C . VAL A 1 125 ? -17.281 -15.156 -8.477 1 98.88 125 VAL A C 1
ATOM 935 O O . VAL A 1 125 ? -18.047 -15.789 -9.203 1 98.88 125 VAL A O 1
ATOM 938 N N . THR A 1 126 ? -17.531 -13.93 -8.039 1 98.62 126 THR A N 1
ATOM 939 C CA . THR A 1 126 ? -18.766 -13.227 -8.414 1 98.62 126 THR A CA 1
ATOM 940 C C . THR A 1 126 ? -18.875 -13.133 -9.938 1 98.62 126 THR A C 1
ATOM 942 O O . THR A 1 126 ? -19.953 -13.383 -10.5 1 98.62 126 THR A O 1
ATOM 945 N N . ARG A 1 127 ? -17.797 -12.836 -10.602 1 98.75 127 ARG A N 1
ATOM 946 C CA . ARG A 1 127 ? -17.797 -12.656 -12.047 1 98.75 127 ARG A CA 1
ATOM 947 C C . ARG A 1 127 ? -18 -13.984 -12.766 1 98.75 127 ARG A C 1
ATOM 949 O O . ARG A 1 127 ? -18.719 -14.055 -13.766 1 98.75 127 ARG A O 1
ATOM 956 N N . LEU A 1 128 ? -17.391 -15.023 -12.258 1 98.88 128 LEU A N 1
ATOM 957 C CA . LEU A 1 128 ? -17.547 -16.344 -12.852 1 98.88 128 LEU A CA 1
ATOM 958 C C . LEU A 1 128 ? -18.984 -16.828 -12.742 1 98.88 128 LEU A C 1
ATOM 960 O O . LEU A 1 128 ? -19.547 -17.328 -13.719 1 98.88 128 LEU A O 1
ATOM 964 N N . LEU A 1 129 ? -19.547 -16.672 -11.602 1 98.75 129 LEU A N 1
ATOM 965 C CA . LEU A 1 129 ? -20.938 -17.062 -11.391 1 98.75 129 LEU A CA 1
ATOM 966 C C . LEU A 1 129 ? -21.875 -16.25 -12.289 1 98.75 129 LEU A C 1
ATOM 968 O O . LEU A 1 129 ? -22.812 -16.797 -12.875 1 98.75 129 LEU A O 1
ATOM 972 N N . ALA A 1 130 ? -21.609 -14.992 -12.43 1 98.69 130 ALA A N 1
ATOM 973 C CA . ALA A 1 130 ? -22.422 -14.102 -13.25 1 98.69 130 ALA A CA 1
ATOM 974 C C . ALA A 1 130 ? -22.281 -14.445 -14.734 1 98.69 130 ALA A C 1
ATOM 976 O O . ALA A 1 130 ? -23.188 -14.148 -15.531 1 98.69 130 ALA A O 1
ATOM 977 N N . ALA A 1 131 ? -21.156 -15.102 -15.078 1 98.69 131 ALA A N 1
ATOM 978 C CA . ALA A 1 131 ? -20.906 -15.453 -16.469 1 98.69 131 ALA A CA 1
ATOM 979 C C . ALA A 1 131 ? -21.469 -16.844 -16.797 1 98.69 131 ALA A C 1
ATOM 981 O O . ALA A 1 131 ? -21.344 -17.312 -17.922 1 98.69 131 ALA A O 1
ATOM 982 N N . GLY A 1 132 ? -22 -17.547 -15.828 1 98.69 132 GLY A N 1
ATOM 983 C CA . GLY A 1 132 ? -22.703 -18.781 -16.094 1 98.69 132 GLY A CA 1
ATOM 984 C C . GLY A 1 132 ? -21.969 -20.016 -15.594 1 98.69 132 GLY A C 1
ATOM 985 O O . GLY A 1 132 ? -22.453 -21.141 -15.734 1 98.69 132 GLY A O 1
ATOM 986 N N . ALA A 1 133 ? -20.859 -19.891 -14.914 1 98.75 133 ALA A N 1
ATOM 987 C CA . ALA A 1 133 ? -20.078 -21.031 -14.469 1 98.75 133 ALA A CA 1
ATOM 988 C C . ALA A 1 133 ? -20.656 -21.641 -13.188 1 98.75 133 ALA A C 1
ATOM 990 O O . ALA A 1 133 ? -21.312 -20.938 -12.406 1 98.75 133 ALA A O 1
ATOM 991 N N . THR A 1 134 ? -20.453 -22.875 -12.992 1 98.81 134 THR A N 1
ATOM 992 C CA . THR A 1 134 ? -20.703 -23.562 -11.719 1 98.81 134 THR A CA 1
ATOM 993 C C . THR A 1 134 ? -19.391 -23.719 -10.938 1 98.81 134 THR A C 1
ATOM 995 O O . THR A 1 134 ? -18.422 -24.266 -11.453 1 98.81 134 THR A O 1
ATOM 998 N N . VAL A 1 135 ? -19.359 -23.219 -9.727 1 98.88 135 VAL A N 1
ATOM 999 C CA . VAL A 1 135 ? -18.188 -23.422 -8.875 1 98.88 135 VAL A CA 1
ATOM 1000 C C . VAL A 1 135 ? -18.234 -24.828 -8.273 1 98.88 135 VAL A C 1
ATOM 1002 O O . VAL A 1 135 ? -19.156 -25.172 -7.539 1 98.88 135 VAL A O 1
ATOM 1005 N N . ALA A 1 136 ? -17.172 -25.562 -8.555 1 98.88 136 ALA A N 1
ATOM 1006 C CA . ALA A 1 136 ? -17.156 -26.984 -8.227 1 98.88 136 ALA A CA 1
ATOM 1007 C C . ALA A 1 136 ? -16.5 -27.219 -6.859 1 98.88 136 ALA A C 1
ATOM 1009 O O . ALA A 1 136 ? -16.703 -28.266 -6.25 1 98.88 136 ALA A O 1
ATOM 1010 N N . GLY A 1 137 ? -15.75 -26.328 -6.402 1 98.75 137 GLY A N 1
ATOM 1011 C CA . GLY A 1 137 ? -15.094 -26.5 -5.117 1 98.75 137 GLY A CA 1
ATOM 1012 C C . GLY A 1 137 ? -13.828 -25.656 -4.98 1 98.75 137 GLY A C 1
ATOM 1013 O O . GLY A 1 137 ? -13.602 -24.734 -5.754 1 98.75 137 GLY A O 1
ATOM 1014 N N . LYS A 1 138 ? -13.094 -25.922 -3.873 1 98.88 138 LYS A N 1
ATOM 1015 C CA . LYS A 1 138 ? -11.82 -25.281 -3.568 1 98.88 138 LYS A CA 1
ATOM 1016 C C . LYS A 1 138 ? -10.656 -26.234 -3.852 1 98.88 138 LYS A C 1
ATOM 1018 O O . LYS A 1 138 ? -10.648 -27.375 -3.391 1 98.88 138 LYS A O 1
ATOM 1023 N N . ALA A 1 139 ? -9.703 -25.734 -4.633 1 98.94 139 ALA A N 1
ATOM 1024 C CA . ALA A 1 139 ? -8.531 -26.531 -5 1 98.94 139 ALA A CA 1
ATOM 1025 C C . ALA A 1 139 ? -7.383 -26.281 -4.027 1 98.94 139 ALA A C 1
ATOM 1027 O O . ALA A 1 139 ? -7.094 -25.125 -3.676 1 98.94 139 ALA A O 1
ATOM 1028 N N . VAL A 1 140 ? -6.676 -27.328 -3.648 1 98.81 140 VAL A N 1
ATOM 1029 C CA . VAL A 1 140 ? -5.598 -27.266 -2.67 1 98.81 140 VAL A CA 1
ATOM 1030 C C . VAL A 1 140 ? -4.484 -26.359 -3.188 1 98.81 140 VAL A C 1
ATOM 1032 O O . VAL A 1 140 ? -4.148 -26.391 -4.375 1 98.81 140 VAL A O 1
ATOM 1035 N N . CYS A 1 141 ? -3.969 -25.516 -2.346 1 98.81 141 CYS A N 1
ATOM 1036 C CA . CYS A 1 141 ? -2.783 -24.719 -2.633 1 98.81 141 CYS A CA 1
ATOM 1037 C C . CYS A 1 141 ? -1.69 -24.969 -1.601 1 98.81 141 CYS A C 1
ATOM 1039 O O . CYS A 1 141 ? -1.927 -25.641 -0.591 1 98.81 141 CYS A O 1
ATOM 1041 N N . GLU A 1 142 ? -0.491 -24.547 -1.888 1 98.75 142 GLU A N 1
ATOM 1042 C CA . GLU A 1 142 ? 0.65 -24.688 -0.988 1 98.75 142 GLU A CA 1
ATOM 1043 C C . GLU A 1 142 ? 0.415 -23.938 0.322 1 98.75 142 GLU A C 1
ATOM 1045 O O . GLU A 1 142 ? -0.441 -23.062 0.392 1 98.75 142 GLU A O 1
ATOM 1050 N N . ASP A 1 143 ? 1.175 -24.312 1.417 1 98.75 143 ASP A N 1
ATOM 1051 C CA . ASP A 1 143 ? 1.102 -23.656 2.717 1 98.75 143 ASP A CA 1
ATOM 1052 C C . ASP A 1 143 ? 1.344 -22.156 2.586 1 98.75 143 ASP A C 1
ATOM 1054 O O . ASP A 1 143 ? 2.465 -21.734 2.309 1 98.75 143 ASP A O 1
ATOM 1058 N N . LEU A 1 144 ? 0.293 -21.391 2.775 1 98.81 144 LEU A N 1
ATOM 1059 C CA . LEU A 1 144 ? 0.279 -19.953 2.6 1 98.81 144 LEU A CA 1
ATOM 1060 C C . LEU A 1 144 ? 0.815 -19.562 1.227 1 98.81 144 LEU A C 1
ATOM 1062 O O . LEU A 1 144 ? 1.375 -18.469 1.058 1 98.81 144 LEU A O 1
ATOM 1066 N N . CYS A 1 145 ? 0.784 -20.484 0.299 1 98.69 145 CYS A N 1
ATOM 1067 C CA . CYS A 1 145 ? 1.046 -20.297 -1.124 1 98.69 145 CYS A CA 1
ATOM 1068 C C . CYS A 1 145 ? 2.498 -19.906 -1.365 1 98.69 145 CYS A C 1
ATOM 1070 O O . CYS A 1 145 ? 2.807 -19.219 -2.344 1 98.69 145 CYS A O 1
ATOM 1072 N N . PHE A 1 146 ? 3.438 -20.312 -0.412 1 98.56 146 PHE A N 1
ATOM 1073 C CA . PHE A 1 146 ? 4.816 -19.875 -0.6 1 98.56 146 PHE A CA 1
ATOM 1074 C C . PHE A 1 146 ? 5.707 -21.062 -0.976 1 98.56 146 PHE A C 1
ATOM 1076 O O . PHE A 1 146 ? 6.711 -21.328 -0.312 1 98.56 146 PHE A O 1
ATOM 1083 N N . SER A 1 147 ? 5.371 -21.625 -2.105 1 98.38 147 SER A N 1
ATOM 1084 C CA . SER A 1 147 ? 6.098 -22.734 -2.709 1 98.38 147 SER A CA 1
ATOM 1085 C C . SER A 1 147 ? 5.656 -22.969 -4.148 1 98.38 147 SER A C 1
ATOM 1087 O O . SER A 1 147 ? 4.508 -22.688 -4.504 1 98.38 147 SER A O 1
ATOM 1089 N N . GLY A 1 148 ? 6.609 -23.422 -4.961 1 97.94 148 GLY A N 1
ATOM 1090 C CA . GLY A 1 148 ? 6.293 -23.75 -6.344 1 97.94 148 GLY A CA 1
ATOM 1091 C C . GLY A 1 148 ? 6.137 -25.234 -6.59 1 97.94 148 GLY A C 1
ATOM 1092 O O . GLY A 1 148 ? 6.023 -25.672 -7.734 1 97.94 148 GLY A O 1
ATOM 1093 N N . SER A 1 149 ? 6.117 -25.969 -5.496 1 96.69 149 SER A N 1
ATOM 1094 C CA . SER A 1 149 ? 5.906 -27.406 -5.582 1 96.69 149 SER A CA 1
ATOM 1095 C C . SER A 1 149 ? 4.473 -27.781 -5.203 1 96.69 149 SER A C 1
ATOM 1097 O O . SER A 1 149 ? 3.539 -27.016 -5.48 1 96.69 149 SER A O 1
ATOM 1099 N N . SER A 1 150 ? 4.223 -28.938 -4.637 1 98 150 SER A N 1
ATOM 1100 C CA . SER A 1 150 ? 2.854 -29.312 -4.293 1 98 150 SER A CA 1
ATOM 1101 C C . SER A 1 150 ? 2.812 -30.203 -3.061 1 98 150 SER A C 1
ATOM 1103 O O . SER A 1 150 ? 1.913 -31.031 -2.92 1 98 150 SER A O 1
ATOM 1105 N N . PHE A 1 151 ? 3.896 -30.047 -2.207 1 98.38 151 PHE A N 1
ATOM 1106 C CA . PHE A 1 151 ? 3.938 -31 -1.099 1 98.38 151 PHE A CA 1
ATOM 1107 C C . PHE A 1 151 ? 3.842 -30.266 0.237 1 98.38 151 PHE A C 1
ATOM 1109 O O . PHE A 1 151 ? 3.879 -30.891 1.297 1 98.38 151 PHE A O 1
ATOM 1116 N N . THR A 1 152 ? 3.656 -28.953 0.273 1 98.12 152 THR A N 1
ATOM 1117 C CA . THR A 1 152 ? 3.73 -28.219 1.531 1 98.12 152 THR A CA 1
ATOM 1118 C C . THR A 1 152 ? 2.34 -28.031 2.129 1 98.12 152 THR A C 1
ATOM 1120 O O . THR A 1 152 ? 2.203 -27.562 3.26 1 98.12 152 THR A O 1
ATOM 1123 N N . PRO A 1 153 ? 1.213 -28.344 1.384 1 98 153 PRO A N 1
ATOM 1124 C CA . PRO A 1 153 ? -0.107 -28.156 1.991 1 98 153 PRO A CA 1
ATOM 1125 C C . PRO A 1 153 ? -0.295 -28.984 3.256 1 98 153 PRO A C 1
ATOM 1127 O O . PRO A 1 153 ? 0.164 -30.125 3.32 1 98 153 PRO A O 1
ATOM 1130 N N . ALA A 1 154 ? -0.998 -28.422 4.184 1 97.19 154 ALA A N 1
ATOM 1131 C CA . ALA A 1 154 ? -1.294 -29.109 5.434 1 97.19 154 ALA A CA 1
ATOM 1132 C C . ALA A 1 154 ? -2.127 -30.359 5.176 1 97.19 154 ALA A C 1
ATOM 1134 O O . ALA A 1 154 ? -2.08 -31.312 5.957 1 97.19 154 ALA A O 1
ATOM 1135 N N . SER A 1 155 ? -2.869 -30.422 4.043 1 96.62 155 SER A N 1
ATOM 1136 C CA . SER A 1 155 ? -3.719 -31.562 3.717 1 96.62 155 SER A CA 1
ATOM 1137 C C . SER A 1 155 ? -2.918 -32.688 3.059 1 96.62 155 SER A C 1
ATOM 1139 O O . SER A 1 155 ? -3.434 -33.781 2.852 1 96.62 155 SER A O 1
ATOM 1141 N N . GLY A 1 156 ? -1.646 -32.375 2.725 1 96.06 156 GLY A N 1
ATOM 1142 C CA . GLY A 1 156 ? -0.812 -33.375 2.039 1 96.06 156 GLY A CA 1
ATOM 1143 C C . GLY A 1 156 ? -0.494 -32.969 0.608 1 96.06 156 GLY A C 1
ATOM 1144 O O . GLY A 1 156 ? -1.073 -32.031 0.074 1 96.06 156 GLY A O 1
ATOM 1145 N N . PRO A 1 157 ? 0.417 -33.719 0.009 1 97.94 157 PRO A N 1
ATOM 1146 C CA . PRO A 1 157 ? 0.883 -33.344 -1.33 1 97.94 157 PRO A CA 1
ATOM 1147 C C . PRO A 1 157 ? -0.185 -33.531 -2.402 1 97.94 157 PRO A C 1
ATOM 1149 O O . PRO A 1 157 ? -0.963 -34.5 -2.33 1 97.94 157 PRO A O 1
ATOM 1152 N N . VAL A 1 158 ? -0.244 -32.656 -3.326 1 98.69 158 VAL A N 1
ATOM 1153 C CA . VAL A 1 158 ? -1.027 -32.812 -4.543 1 98.69 158 VAL A CA 1
ATOM 1154 C C . VAL A 1 158 ? -0.215 -33.594 -5.574 1 98.69 158 VAL A C 1
ATOM 1156 O O . VAL A 1 158 ? 0.927 -33.25 -5.875 1 98.69 158 VAL A O 1
ATOM 1159 N N . ARG A 1 159 ? -0.796 -34.594 -6.145 1 98.31 159 ARG A N 1
ATOM 1160 C CA . ARG A 1 159 ? -0.093 -35.469 -7.062 1 98.31 159 ARG A CA 1
ATOM 1161 C C . ARG A 1 159 ? -0.316 -35.062 -8.508 1 98.31 159 ARG A C 1
ATOM 1163 O O . ARG A 1 159 ? -1.369 -34.5 -8.852 1 98.31 159 ARG A O 1
ATOM 1170 N N . ASN A 1 160 ? 0.669 -35.344 -9.273 1 98.5 160 ASN A N 1
ATOM 1171 C CA . ASN A 1 160 ? 0.625 -35.031 -10.695 1 98.5 160 ASN A CA 1
ATOM 1172 C C . ASN A 1 160 ? -0.178 -36.062 -11.477 1 98.5 160 ASN A C 1
ATOM 1174 O O . ASN A 1 160 ? 0.069 -37.25 -11.359 1 98.5 160 ASN A O 1
ATOM 1178 N N . PRO A 1 161 ? -1.101 -35.594 -12.305 1 97.81 161 PRO A N 1
ATOM 1179 C CA . PRO A 1 161 ? -1.906 -36.562 -13.07 1 97.81 161 PRO A CA 1
ATOM 1180 C C . PRO A 1 161 ? -1.073 -37.375 -14.047 1 97.81 161 PRO A C 1
ATOM 1182 O O . PRO A 1 161 ? -1.48 -38.469 -14.438 1 97.81 161 PRO A O 1
ATOM 1185 N N . TRP A 1 162 ? 0.086 -36.906 -14.43 1 97.81 162 TRP A N 1
ATOM 1186 C CA . TRP A 1 162 ? 0.94 -37.625 -15.383 1 97.81 162 TRP A CA 1
ATOM 1187 C C . TRP A 1 162 ? 1.725 -38.719 -14.703 1 97.81 162 TRP A C 1
ATOM 1189 O O . TRP A 1 162 ? 2.109 -39.719 -15.344 1 97.81 162 TRP A O 1
ATOM 1199 N N . ASP A 1 163 ? 2.029 -38.531 -13.477 1 97.19 163 ASP A N 1
ATOM 1200 C CA . ASP A 1 163 ? 2.73 -39.469 -12.609 1 97.19 163 ASP A CA 1
ATOM 1201 C C . ASP A 1 163 ? 2.535 -39.125 -11.141 1 97.19 163 ASP A C 1
ATOM 1203 O O . ASP A 1 163 ? 3.109 -38.156 -10.648 1 97.19 163 ASP A O 1
ATOM 1207 N N . SER A 1 164 ? 1.816 -39.906 -10.461 1 96.44 164 SER A N 1
ATOM 1208 C CA . SER A 1 164 ? 1.361 -39.594 -9.109 1 96.44 164 SER A CA 1
ATOM 1209 C C . SER A 1 164 ? 2.531 -39.531 -8.133 1 96.44 164 SER A C 1
ATOM 1211 O O . SER A 1 164 ? 2.379 -39.062 -7.008 1 96.44 164 SER A O 1
ATOM 1213 N N . GLN A 1 165 ? 3.732 -39.906 -8.547 1 97.06 165 GLN A N 1
ATOM 1214 C CA . GLN A 1 165 ? 4.91 -39.844 -7.691 1 97.06 165 GLN A CA 1
ATOM 1215 C C . GLN A 1 165 ? 5.582 -38.469 -7.82 1 97.06 165 GLN A C 1
ATOM 1217 O O . GLN A 1 165 ? 6.48 -38.125 -7.047 1 97.06 165 GLN A O 1
ATOM 1222 N N . HIS A 1 166 ? 5.117 -37.688 -8.75 1 98.25 166 HIS A N 1
ATOM 1223 C CA . HIS A 1 166 ? 5.727 -36.406 -9.039 1 98.25 166 HIS A CA 1
ATOM 1224 C C . HIS A 1 166 ? 4.855 -35.25 -8.531 1 98.25 166 HIS A C 1
ATOM 1226 O O . HIS A 1 166 ? 3.668 -35.438 -8.258 1 98.25 166 HIS A O 1
ATOM 1232 N N . GLU A 1 167 ? 5.527 -34.156 -8.359 1 98.38 167 GLU A N 1
ATOM 1233 C CA . GLU A 1 167 ? 4.832 -32.938 -7.938 1 98.38 167 GLU A CA 1
ATOM 1234 C C . GLU A 1 167 ? 3.938 -32.406 -9.055 1 98.38 167 GLU A C 1
ATOM 1236 O O . GLU A 1 167 ? 4.254 -32.562 -10.234 1 98.38 167 GLU A O 1
ATOM 1241 N N . ALA A 1 168 ? 2.852 -31.766 -8.656 1 98.69 168 ALA A N 1
ATOM 1242 C CA . ALA A 1 168 ? 1.957 -31.094 -9.602 1 98.69 168 ALA A CA 1
ATOM 1243 C C . ALA A 1 168 ? 2.381 -29.641 -9.828 1 98.69 168 ALA A C 1
ATOM 1245 O O . ALA A 1 168 ? 1.901 -28.984 -10.758 1 98.69 168 ALA A O 1
ATOM 1246 N N . GLY A 1 169 ? 3.334 -29.156 -9.023 1 98.56 169 GLY A N 1
ATOM 1247 C CA . GLY A 1 169 ? 3.678 -27.734 -9.016 1 98.56 169 GLY A CA 1
ATOM 1248 C C . GLY A 1 169 ? 2.805 -26.922 -8.078 1 98.56 169 GLY A C 1
ATOM 1249 O O . GLY A 1 169 ? 1.819 -27.422 -7.539 1 98.56 169 GLY A O 1
ATOM 1250 N N . GLY A 1 170 ? 3.127 -25.703 -7.859 1 98.06 170 GLY A N 1
ATOM 1251 C CA . GLY A 1 170 ? 2.414 -24.812 -6.961 1 98.06 170 GLY A CA 1
ATOM 1252 C C . GLY A 1 170 ? 2.752 -23.344 -7.18 1 98.06 170 GLY A C 1
ATOM 1253 O O . GLY A 1 170 ? 3.559 -23.016 -8.055 1 98.06 170 GLY A O 1
ATOM 1254 N N . SER A 1 171 ? 1.993 -22.422 -6.469 1 98.38 171 SER A N 1
ATOM 1255 C CA . SER A 1 171 ? 1.198 -22.828 -5.316 1 98.38 171 SER A CA 1
ATOM 1256 C C . SER A 1 171 ? -0.217 -23.219 -5.727 1 98.38 171 SER A C 1
ATOM 1258 O O . SER A 1 171 ? -1.054 -23.531 -4.879 1 98.38 171 SER A O 1
ATOM 1260 N N . SER A 1 172 ? -0.553 -23.234 -7.027 1 98.88 172 SER A N 1
ATOM 1261 C CA . SER A 1 172 ? -1.886 -23.609 -7.484 1 98.88 172 SER A CA 1
ATOM 1262 C C . SER A 1 172 ? -1.912 -25.047 -7.98 1 98.88 172 SER A C 1
ATOM 1264 O O . SER A 1 172 ? -2.521 -25.344 -9.008 1 98.88 172 SER A O 1
ATOM 1266 N N . GLY A 1 173 ? -1.292 -25.906 -7.281 1 98.81 173 GLY A N 1
ATOM 1267 C CA . GLY A 1 173 ? -1.159 -27.297 -7.703 1 98.81 173 GLY A CA 1
ATOM 1268 C C . GLY A 1 173 ? -2.492 -28 -7.852 1 98.81 173 GLY A C 1
ATOM 1269 O O . GLY A 1 173 ? -2.705 -28.734 -8.82 1 98.81 173 GLY A O 1
ATOM 1270 N N . GLY A 1 174 ? -3.404 -27.812 -6.863 1 98.88 174 GLY A N 1
ATOM 1271 C CA . GLY A 1 174 ? -4.73 -28.406 -6.984 1 98.88 174 GLY A CA 1
ATOM 1272 C C . GLY A 1 174 ? -5.473 -27.938 -8.227 1 98.88 174 GLY A C 1
ATOM 1273 O O . GLY A 1 174 ? -6.074 -28.75 -8.93 1 98.88 174 GLY A O 1
ATOM 1274 N N . SER A 1 175 ? -5.402 -26.703 -8.539 1 98.94 175 SER A N 1
ATOM 1275 C CA . SER A 1 175 ? -6.07 -26.125 -9.703 1 98.94 175 SER A CA 1
ATOM 1276 C C . SER A 1 175 ? -5.598 -26.781 -10.992 1 98.94 175 SER A C 1
ATOM 1278 O O . SER A 1 175 ? -6.414 -27.219 -11.812 1 98.94 175 SER A O 1
ATOM 1280 N N . ALA A 1 176 ? -4.293 -26.906 -11.141 1 98.88 176 ALA A N 1
ATOM 1281 C CA . ALA A 1 176 ? -3.736 -27.453 -12.367 1 98.88 176 ALA A CA 1
ATOM 1282 C C . ALA A 1 176 ? -4.027 -28.953 -12.484 1 98.88 176 ALA A C 1
ATOM 1284 O O . ALA A 1 176 ? -4.367 -29.438 -13.562 1 98.88 176 ALA A O 1
ATOM 1285 N N . ALA A 1 177 ? -3.914 -29.656 -11.398 1 98.81 177 ALA A N 1
ATOM 1286 C CA . ALA A 1 177 ? -4.145 -31.094 -11.398 1 98.81 177 ALA A CA 1
ATOM 1287 C C . ALA A 1 177 ? -5.59 -31.422 -11.766 1 98.81 177 ALA A C 1
ATOM 1289 O O . ALA A 1 177 ? -5.848 -32.344 -12.555 1 98.81 177 ALA A O 1
ATOM 1290 N N . LEU A 1 178 ? -6.512 -30.641 -11.188 1 98.75 178 LEU A N 1
ATOM 1291 C CA . LEU A 1 178 ? -7.93 -30.875 -11.438 1 98.75 178 LEU A CA 1
ATOM 1292 C C . LEU A 1 178 ? -8.281 -30.609 -12.898 1 98.75 178 LEU A C 1
ATOM 1294 O O . LEU A 1 178 ? -9.094 -31.328 -13.492 1 98.75 178 LEU A O 1
ATOM 1298 N N . VAL A 1 179 ? -7.699 -29.562 -13.453 1 98.69 179 VAL A N 1
ATOM 1299 C CA . VAL A 1 179 ? -7.938 -29.234 -14.859 1 98.69 179 VAL A CA 1
ATOM 1300 C C . VAL A 1 179 ? -7.324 -30.328 -15.75 1 98.69 179 VAL A C 1
ATOM 1302 O O . VAL A 1 179 ? -7.984 -30.828 -16.656 1 98.69 179 VAL A O 1
ATOM 1305 N N . ALA A 1 180 ? -6.102 -30.703 -15.492 1 98.38 180 ALA A N 1
ATOM 1306 C CA . ALA A 1 180 ? -5.391 -31.688 -16.297 1 98.38 180 ALA A CA 1
ATOM 1307 C C . ALA A 1 180 ? -6.102 -33.031 -16.25 1 98.38 180 ALA A C 1
ATOM 1309 O O . ALA A 1 180 ? -6.148 -33.75 -17.266 1 98.38 180 ALA A O 1
ATOM 1310 N N . ASN A 1 181 ? -6.641 -33.344 -15.117 1 97 181 ASN A N 1
ATOM 1311 C CA . ASN A 1 181 ? -7.293 -34.656 -14.914 1 97 181 ASN A CA 1
ATOM 1312 C C . ASN A 1 181 ? -8.727 -34.625 -15.438 1 97 181 ASN A C 1
ATOM 1314 O O . ASN A 1 181 ? -9.383 -35.688 -15.469 1 97 181 ASN A O 1
ATOM 1318 N N . GLY A 1 182 ? -9.273 -33.469 -15.766 1 96.38 182 GLY A N 1
ATOM 1319 C CA . GLY A 1 182 ? -10.602 -33.375 -16.359 1 96.38 182 GLY A CA 1
ATOM 1320 C C . GLY A 1 182 ? -11.703 -33.25 -15.328 1 96.38 182 GLY A C 1
ATOM 1321 O O . GLY A 1 182 ? -12.891 -33.375 -15.656 1 96.38 182 GLY A O 1
ATOM 1322 N N . ASP A 1 183 ? -11.367 -33 -14.055 1 96.88 183 ASP A N 1
ATOM 1323 C CA . ASP A 1 183 ? -12.367 -32.844 -13.008 1 96.88 183 ASP A CA 1
ATOM 1324 C C . ASP A 1 183 ? -13.203 -31.594 -13.234 1 96.88 183 ASP A C 1
ATOM 1326 O O . ASP A 1 183 ? -14.375 -31.547 -12.859 1 96.88 183 ASP A O 1
ATOM 1330 N N . VAL A 1 184 ? -12.539 -30.562 -13.789 1 98.5 184 VAL A N 1
ATOM 1331 C CA . VAL A 1 184 ? -13.188 -29.297 -14.102 1 98.5 184 VAL A CA 1
ATOM 1332 C C . VAL A 1 184 ? -12.711 -28.781 -15.461 1 98.5 184 VAL A C 1
ATOM 1334 O O . VAL A 1 184 ? -11.711 -29.281 -16 1 98.5 184 VAL A O 1
ATOM 1337 N N . ASP A 1 185 ? -13.438 -27.781 -15.992 1 97.69 185 ASP A N 1
ATOM 1338 C CA . ASP A 1 185 ? -13.094 -27.188 -17.281 1 97.69 185 ASP A CA 1
ATOM 1339 C C . ASP A 1 185 ? -12 -26.125 -17.109 1 97.69 185 ASP A C 1
ATOM 1341 O O . ASP A 1 185 ? -11.125 -26 -17.969 1 97.69 185 ASP A O 1
ATOM 1345 N N . PHE A 1 186 ? -12.164 -25.312 -15.93 1 96 186 PHE A N 1
ATOM 1346 C CA . PHE A 1 186 ? -11.312 -24.188 -15.617 1 96 186 PHE A CA 1
ATOM 1347 C C . PHE A 1 186 ? -10.914 -24.172 -14.148 1 96 186 PHE A C 1
ATOM 1349 O O . PHE A 1 186 ? -11.547 -24.844 -13.328 1 96 186 PHE A O 1
ATOM 1356 N N . ALA A 1 187 ? -9.891 -23.453 -13.922 1 98.94 187 ALA A N 1
ATOM 1357 C CA . ALA A 1 187 ? -9.594 -23.172 -12.523 1 98.94 187 ALA A CA 1
ATOM 1358 C C . ALA A 1 187 ? -8.984 -21.781 -12.367 1 98.94 187 ALA A C 1
ATOM 1360 O O . ALA A 1 187 ? -8.367 -21.266 -13.297 1 98.94 187 ALA A O 1
ATOM 1361 N N . ILE A 1 188 ? -9.234 -21.156 -11.227 1 98.94 188 ILE A N 1
ATOM 1362 C CA . ILE A 1 188 ? -8.516 -19.969 -10.805 1 98.94 188 ILE A CA 1
ATOM 1363 C C . ILE A 1 188 ? -7.223 -20.344 -10.094 1 98.94 188 ILE A C 1
ATOM 1365 O O . ILE A 1 188 ? -7.219 -21.25 -9.242 1 98.94 188 ILE A O 1
ATOM 1369 N N . GLY A 1 189 ? -6.133 -19.75 -10.508 1 98.94 189 GLY A N 1
ATOM 1370 C CA . GLY A 1 189 ? -4.883 -19.828 -9.773 1 98.94 189 GLY A CA 1
ATOM 1371 C C . GLY A 1 189 ? -4.383 -18.469 -9.32 1 98.94 189 GLY A C 1
ATOM 1372 O O . GLY A 1 189 ? -4.93 -17.438 -9.719 1 98.94 189 GLY A O 1
ATOM 1373 N N . GLY A 1 190 ? -3.482 -18.469 -8.383 1 98.81 190 GLY A N 1
ATOM 1374 C CA . GLY A 1 190 ? -2.707 -17.297 -7.988 1 98.81 190 GLY A CA 1
ATOM 1375 C C . GLY A 1 190 ? -1.254 -17.375 -8.414 1 98.81 190 GLY A C 1
ATOM 1376 O O . GLY A 1 190 ? -0.747 -18.453 -8.719 1 98.81 190 GLY A O 1
ATOM 1377 N N . ASP A 1 191 ? -0.617 -16.25 -8.547 1 98.88 191 ASP A N 1
ATOM 1378 C CA . ASP A 1 191 ? 0.762 -16.219 -9.031 1 98.88 191 ASP A CA 1
ATOM 1379 C C . ASP A 1 191 ? 1.538 -15.078 -8.375 1 98.88 191 ASP A C 1
ATOM 1381 O O . ASP A 1 191 ? 1.222 -13.906 -8.594 1 98.88 191 ASP A O 1
ATOM 1385 N N . GLN A 1 192 ? 2.561 -15.422 -7.57 1 98.56 192 GLN A N 1
ATOM 1386 C CA . GLN A 1 192 ? 3.414 -14.445 -6.895 1 98.56 192 GLN A CA 1
ATOM 1387 C C . GLN A 1 192 ? 4.887 -14.688 -7.219 1 98.56 192 GLN A C 1
ATOM 1389 O O . GLN A 1 192 ? 5.742 -13.859 -6.898 1 98.56 192 GLN A O 1
ATOM 1394 N N . GLY A 1 193 ? 5.164 -15.758 -7.812 1 98.75 193 GLY A N 1
ATOM 1395 C CA . GLY A 1 193 ? 6.484 -16.156 -8.273 1 98.75 193 GLY A CA 1
ATOM 1396 C C . GLY A 1 193 ? 6.441 -17.172 -9.406 1 98.75 193 GLY A C 1
ATOM 1397 O O . GLY A 1 193 ? 7.473 -17.734 -9.766 1 98.75 193 GLY A O 1
ATOM 1398 N N . GLY A 1 194 ? 5.219 -17.438 -9.93 1 98.88 194 GLY A N 1
ATOM 1399 C CA . GLY A 1 194 ? 5.031 -18.406 -10.992 1 98.88 194 GLY A CA 1
ATOM 1400 C C . GLY A 1 194 ? 3.877 -19.359 -10.734 1 98.88 194 GLY A C 1
ATOM 1401 O O . GLY A 1 194 ? 3.58 -20.219 -11.57 1 98.88 194 GLY A O 1
ATOM 1402 N N . SER A 1 195 ? 3.08 -19.141 -9.766 1 98.81 195 SER A N 1
ATOM 1403 C CA . SER A 1 195 ? 2.223 -20.156 -9.18 1 98.81 195 SER A CA 1
ATOM 1404 C C . SER A 1 195 ? 1.019 -20.453 -10.07 1 98.81 195 SER A C 1
ATOM 1406 O O . SER A 1 195 ? 0.231 -21.359 -9.781 1 98.81 195 SER A O 1
ATOM 1408 N N . ILE A 1 196 ? 0.811 -19.75 -11.117 1 98.94 196 ILE A N 1
ATOM 1409 C CA . ILE A 1 196 ? -0.112 -20.156 -12.164 1 98.94 196 ILE A CA 1
ATOM 1410 C C . ILE A 1 196 ? 0.646 -20.938 -13.242 1 98.94 196 ILE A C 1
ATOM 1412 O O . ILE A 1 196 ? 0.216 -22.016 -13.656 1 98.94 196 ILE A O 1
ATOM 1416 N N . ARG A 1 197 ? 1.775 -20.469 -13.57 1 98.94 197 ARG A N 1
ATOM 1417 C CA . ARG A 1 197 ? 2.574 -20.953 -14.688 1 98.94 197 ARG A CA 1
ATOM 1418 C C . ARG A 1 197 ? 3.309 -22.234 -14.32 1 98.94 197 ARG A C 1
ATOM 1420 O O . ARG A 1 197 ? 3.426 -23.156 -15.141 1 98.94 197 ARG A O 1
ATOM 1427 N N . ILE A 1 198 ? 3.719 -22.359 -13.07 1 98.94 198 ILE A N 1
ATOM 1428 C CA . ILE A 1 198 ? 4.488 -23.516 -12.617 1 98.94 198 ILE A CA 1
ATOM 1429 C C . ILE A 1 198 ? 3.621 -24.766 -12.688 1 98.9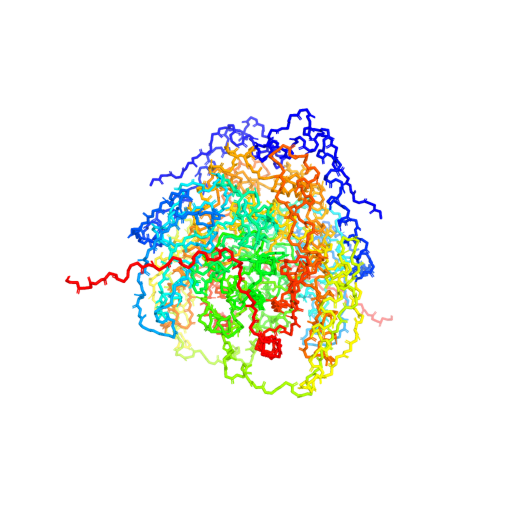4 198 ILE A C 1
ATOM 1431 O O . ILE A 1 198 ? 3.943 -25.719 -13.414 1 98.94 198 ILE A O 1
ATOM 1435 N N . PRO A 1 199 ? 2.494 -24.75 -11.992 1 98.94 199 PRO A N 1
ATOM 1436 C CA . PRO A 1 199 ? 1.712 -25.984 -12.078 1 98.94 199 PRO A CA 1
ATOM 1437 C C . PRO A 1 199 ? 1.13 -26.234 -13.469 1 98.94 199 PRO A C 1
ATOM 1439 O O . PRO A 1 199 ? 0.937 -27.375 -13.867 1 98.94 199 PRO A O 1
ATOM 1442 N N . ALA A 1 200 ? 0.849 -25.172 -14.219 1 98.94 200 ALA A N 1
ATOM 1443 C CA . ALA A 1 200 ? 0.411 -25.375 -15.602 1 98.94 200 ALA A CA 1
ATOM 1444 C C . ALA A 1 200 ? 1.468 -26.125 -16.406 1 98.94 200 ALA A C 1
ATOM 1446 O O . ALA A 1 200 ? 1.147 -27.062 -17.141 1 98.94 200 ALA A O 1
ATOM 1447 N N . ALA A 1 201 ? 2.689 -25.75 -16.281 1 98.94 201 ALA A N 1
ATOM 1448 C CA . ALA A 1 201 ? 3.791 -26.375 -17 1 98.94 201 ALA A CA 1
ATOM 1449 C C . ALA A 1 201 ? 3.988 -27.828 -16.547 1 98.94 201 ALA A C 1
ATOM 1451 O O . ALA A 1 201 ? 4.125 -28.734 -17.359 1 98.94 201 ALA A O 1
ATOM 1452 N N . PHE A 1 202 ? 3.973 -28.078 -15.25 1 98.88 202 PHE A N 1
ATOM 1453 C CA . PHE A 1 202 ? 4.246 -29.391 -14.695 1 98.88 202 PHE A CA 1
ATOM 1454 C C . PHE A 1 202 ? 3.111 -30.359 -15.008 1 98.88 202 PHE A C 1
ATOM 1456 O O . PHE A 1 202 ? 3.334 -31.562 -15.156 1 98.88 202 PHE A O 1
ATOM 1463 N N . CYS A 1 203 ? 1.86 -29.844 -15.172 1 98.62 203 CYS A N 1
ATOM 1464 C CA . CYS A 1 203 ? 0.707 -30.703 -15.375 1 98.62 203 CYS A CA 1
ATOM 1465 C C . CYS A 1 203 ? 0.273 -30.719 -16.844 1 98.62 203 CYS A C 1
ATOM 1467 O O . CYS A 1 203 ? -0.704 -31.375 -17.203 1 98.62 203 CYS A O 1
ATOM 1469 N N . GLY A 1 204 ? 0.908 -29.953 -17.688 1 98.5 204 GLY A N 1
ATOM 1470 C CA . GLY A 1 204 ? 0.617 -29.984 -19.109 1 98.5 204 GLY A CA 1
ATOM 1471 C C . GLY A 1 204 ? -0.683 -29.281 -19.469 1 98.5 204 GLY A C 1
ATOM 1472 O O . GLY A 1 204 ? -1.441 -29.781 -20.312 1 98.5 204 GLY A O 1
ATOM 1473 N N . VAL A 1 205 ? -0.975 -28.234 -18.812 1 98.62 205 VAL A N 1
ATOM 1474 C CA . VAL A 1 205 ? -2.137 -27.406 -19.141 1 98.62 205 VAL A CA 1
ATOM 1475 C C . VAL A 1 205 ? -1.694 -25.969 -19.406 1 98.62 205 VAL A C 1
ATOM 1477 O O . VAL A 1 205 ? -0.497 -25.688 -19.453 1 98.62 205 VAL A O 1
ATOM 1480 N N . VAL A 1 206 ? -2.635 -25.062 -19.703 1 98.88 206 VAL A N 1
ATOM 1481 C CA . VAL A 1 206 ? -2.375 -23.656 -20.016 1 98.88 206 VAL A CA 1
ATOM 1482 C C . VAL A 1 206 ? -2.551 -22.812 -18.766 1 98.88 206 VAL A C 1
ATOM 1484 O O . VAL A 1 206 ? -3.527 -22.969 -18.031 1 98.88 206 VAL A O 1
ATOM 1487 N N . GLY A 1 207 ? -1.576 -22 -18.391 1 98.94 207 GLY A N 1
ATOM 1488 C CA . GLY A 1 207 ? -1.671 -21.031 -17.312 1 98.94 207 GLY A CA 1
ATOM 1489 C C . GLY A 1 207 ? -1.308 -19.625 -17.719 1 98.94 207 GLY A C 1
ATOM 1490 O O . GLY A 1 207 ? -0.236 -19.391 -18.297 1 98.94 207 GLY A O 1
ATOM 1491 N N . HIS A 1 208 ? -2.168 -18.625 -17.438 1 98.94 208 HIS A N 1
ATOM 1492 C CA . HIS A 1 208 ? -1.912 -17.25 -17.828 1 98.94 208 HIS A CA 1
ATOM 1493 C C . HIS A 1 208 ? -1.844 -16.328 -16.609 1 98.94 208 HIS A C 1
ATOM 1495 O O . HIS A 1 208 ? -2.828 -16.188 -15.891 1 98.94 208 HIS A O 1
ATOM 1501 N N . LYS A 1 209 ? -0.666 -15.82 -16.359 1 98.94 209 LYS A N 1
ATOM 1502 C CA . LYS A 1 209 ? -0.509 -14.727 -15.406 1 98.94 209 LYS A CA 1
ATOM 1503 C C . LYS A 1 209 ? -0.747 -13.375 -16.078 1 98.94 209 LYS A C 1
ATOM 1505 O O . LYS A 1 209 ? 0.121 -12.875 -16.797 1 98.94 209 LYS A O 1
ATOM 1510 N N . PRO A 1 210 ? -1.856 -12.742 -15.828 1 98.81 210 PRO A N 1
ATOM 1511 C CA . PRO A 1 210 ? -2.176 -11.484 -16.516 1 98.81 210 PRO A CA 1
ATOM 1512 C C . PRO A 1 210 ? -1.25 -10.336 -16.125 1 98.81 210 PRO A C 1
ATOM 1514 O O . PRO A 1 210 ? -0.451 -10.484 -15.188 1 98.81 210 PRO A O 1
ATOM 1517 N N . THR A 1 211 ? -1.349 -9.281 -16.984 1 98.56 211 THR A N 1
ATOM 1518 C CA . THR A 1 211 ? -0.728 -8.039 -16.562 1 98.56 211 THR A CA 1
ATOM 1519 C C . THR A 1 211 ? -1.091 -7.715 -15.109 1 98.56 211 THR A C 1
ATOM 1521 O O . THR A 1 211 ? -2.232 -7.918 -14.695 1 98.56 211 THR A O 1
ATOM 1524 N N . PHE A 1 212 ? -0.082 -7.258 -14.383 1 98.31 212 PHE A N 1
ATOM 1525 C CA . PHE A 1 212 ? -0.311 -6.863 -13 1 98.31 212 PHE A CA 1
ATOM 1526 C C . PHE A 1 212 ? -1.458 -5.863 -12.906 1 98.31 212 PHE A C 1
ATOM 1528 O O . PHE A 1 212 ? -1.469 -4.852 -13.617 1 98.31 212 PHE A O 1
ATOM 1535 N N . GLY A 1 213 ? -2.438 -6.207 -12.047 1 97.5 213 GLY A N 1
ATOM 1536 C CA . GLY A 1 213 ? -3.545 -5.297 -11.789 1 97.5 213 GLY A CA 1
ATOM 1537 C C . GLY A 1 213 ? -4.703 -5.48 -12.75 1 97.5 213 GLY A C 1
ATOM 1538 O O . GLY A 1 213 ? -5.758 -4.867 -12.586 1 97.5 213 GLY A O 1
ATOM 1539 N N . LEU A 1 214 ? -4.559 -6.336 -13.75 1 98.44 214 LEU A N 1
ATOM 1540 C CA . LEU A 1 214 ? -5.621 -6.527 -14.727 1 98.44 214 LEU A CA 1
ATOM 1541 C C . LEU A 1 214 ? -6.801 -7.27 -14.109 1 98.44 214 LEU A C 1
ATOM 1543 O O . LEU A 1 214 ? -7.957 -6.961 -14.414 1 98.44 214 LEU A O 1
ATOM 1547 N N . VAL A 1 215 ? -6.5 -8.281 -13.32 1 98.81 215 VAL A N 1
ATOM 1548 C CA . VAL A 1 215 ? -7.504 -9.055 -12.602 1 98.81 215 VAL A CA 1
ATOM 1549 C C . VAL A 1 215 ? -7.5 -8.664 -11.125 1 98.81 215 VAL A C 1
ATOM 1551 O O . VAL A 1 215 ? -6.445 -8.633 -10.484 1 98.81 215 VAL A O 1
ATOM 1554 N N . PRO A 1 216 ? -8.68 -8.336 -10.594 1 98.25 216 PRO A N 1
ATOM 1555 C CA . PRO A 1 216 ? -8.703 -7.961 -9.18 1 98.25 216 PRO A CA 1
ATOM 1556 C C . PRO A 1 216 ? -8.281 -9.102 -8.258 1 98.25 216 PRO A C 1
ATOM 1558 O O . PRO A 1 216 ? -8.641 -10.258 -8.508 1 98.25 216 PRO A O 1
ATOM 1561 N N . TYR A 1 217 ? -7.605 -8.727 -7.25 1 98.69 217 TYR A N 1
ATOM 1562 C CA . TYR A 1 217 ? -7.164 -9.68 -6.238 1 98.69 217 TYR A CA 1
ATOM 1563 C C . TYR A 1 217 ? -8.094 -9.656 -5.027 1 98.69 217 TYR A C 1
ATOM 1565 O O . TYR A 1 217 ? -7.824 -10.32 -4.023 1 98.69 217 TYR A O 1
ATOM 1573 N N . THR A 1 218 ? -9.211 -8.883 -5.078 1 98.5 218 THR A N 1
ATOM 1574 C CA . THR A 1 218 ? -10.172 -8.695 -4 1 98.5 218 THR A CA 1
ATOM 1575 C C . THR A 1 218 ? -10.766 -10.031 -3.568 1 98.5 218 THR A C 1
ATOM 1577 O O . THR A 1 218 ? -11.383 -10.734 -4.375 1 98.5 218 THR A O 1
ATOM 1580 N N . GLY A 1 219 ? -10.516 -10.344 -2.311 1 98.44 219 GLY A N 1
ATOM 1581 C CA . GLY A 1 219 ? -11.062 -11.57 -1.757 1 98.44 219 GLY A CA 1
ATOM 1582 C C . GLY A 1 219 ? -10.078 -12.719 -1.742 1 98.44 219 GLY A C 1
ATOM 1583 O O . GLY A 1 219 ? -10.375 -13.789 -1.216 1 98.44 219 GLY A O 1
ATOM 1584 N N . ALA A 1 220 ? -8.922 -12.547 -2.299 1 98.75 220 ALA A N 1
ATOM 1585 C CA . ALA A 1 220 ? -7.863 -13.555 -2.207 1 98.75 220 ALA A CA 1
ATOM 1586 C C . ALA A 1 220 ? -6.902 -13.234 -1.066 1 98.75 220 ALA A C 1
ATOM 1588 O O . ALA A 1 220 ? -6.621 -12.062 -0.791 1 98.75 220 ALA A O 1
ATOM 1589 N N . PHE A 1 221 ? -6.398 -14.219 -0.362 1 98.75 221 PHE A N 1
ATOM 1590 C CA . PHE A 1 221 ? -5.426 -14.047 0.71 1 98.75 221 PHE A CA 1
ATOM 1591 C C . PHE A 1 221 ? -4.07 -13.617 0.15 1 98.75 221 PHE A C 1
ATOM 1593 O O . PHE A 1 221 ? -3.441 -14.367 -0.6 1 98.75 221 PHE A O 1
ATOM 1600 N N . PRO A 1 222 ? -3.576 -12.477 0.506 1 98.25 222 PRO A N 1
ATOM 1601 C CA . PRO A 1 222 ? -2.389 -11.93 -0.159 1 98.25 222 PRO A CA 1
ATOM 1602 C C . PRO A 1 222 ? -1.086 -12.422 0.469 1 98.25 222 PRO A C 1
ATOM 1604 O O . PRO A 1 222 ? -1.083 -12.883 1.612 1 98.25 222 PRO A O 1
ATOM 1607 N N . ILE A 1 223 ? -0.024 -12.375 -0.32 1 98.62 223 ILE A N 1
ATOM 1608 C CA . ILE A 1 223 ? 1.341 -12.57 0.155 1 98.62 223 ILE A CA 1
ATOM 1609 C C . ILE A 1 223 ? 2.066 -11.227 0.206 1 98.62 223 ILE A C 1
ATOM 1611 O O . ILE A 1 223 ? 2.562 -10.82 1.26 1 98.62 223 ILE A O 1
ATOM 1615 N N . GLU A 1 224 ? 2.129 -10.617 -0.889 1 98.69 224 GLU A N 1
ATOM 1616 C CA . GLU A 1 224 ? 2.826 -9.352 -1.12 1 98.69 224 GLU A CA 1
ATOM 1617 C C . GLU A 1 224 ? 2.141 -8.539 -2.211 1 98.69 224 GLU A C 1
ATOM 1619 O O . GLU A 1 224 ? 2.045 -8.977 -3.357 1 98.69 224 GLU A O 1
ATOM 1624 N N . ARG A 1 225 ? 1.679 -7.391 -1.902 1 98.31 225 ARG A N 1
ATOM 1625 C CA . ARG A 1 225 ? 0.707 -6.617 -2.666 1 98.31 225 ARG A CA 1
ATOM 1626 C C . ARG A 1 225 ? 1.244 -6.277 -4.051 1 98.31 225 ARG A C 1
ATOM 1628 O O . ARG A 1 225 ? 0.482 -6.199 -5.02 1 98.31 225 ARG A O 1
ATOM 1635 N N . THR A 1 226 ? 2.521 -6.176 -4.246 1 98.5 226 THR A N 1
ATOM 1636 C CA . THR A 1 226 ? 3.062 -5.695 -5.512 1 98.5 226 THR A CA 1
ATOM 1637 C C . THR A 1 226 ? 3.35 -6.859 -6.453 1 98.5 226 THR A C 1
ATOM 1639 O O . THR A 1 226 ? 3.756 -6.652 -7.602 1 98.5 226 THR A O 1
ATOM 1642 N N . ILE A 1 227 ? 3.086 -8.148 -6.016 1 98.75 227 ILE A N 1
ATOM 1643 C CA . ILE A 1 227 ? 3.436 -9.242 -6.91 1 98.75 227 ILE A CA 1
ATOM 1644 C C . ILE A 1 227 ? 2.293 -10.258 -6.957 1 98.75 227 ILE A C 1
ATOM 1646 O O . ILE A 1 227 ? 2.41 -11.305 -7.594 1 98.75 227 ILE A O 1
ATOM 1650 N N . ASP A 1 228 ? 1.133 -9.961 -6.332 1 98.69 228 ASP A N 1
ATOM 1651 C CA . ASP A 1 228 ? -0.021 -10.852 -6.293 1 98.69 228 ASP A CA 1
ATOM 1652 C C . ASP A 1 228 ? -0.798 -10.812 -7.605 1 98.69 228 ASP A C 1
ATOM 1654 O O . ASP A 1 228 ? -1.177 -9.734 -8.07 1 98.69 228 ASP A O 1
ATOM 1658 N N . HIS A 1 229 ? -1.079 -11.992 -8.227 1 98.81 229 HIS A N 1
ATOM 1659 C CA . HIS A 1 229 ? -1.895 -12.117 -9.43 1 98.81 229 HIS A CA 1
ATOM 1660 C C . HIS A 1 229 ? -2.916 -13.234 -9.289 1 98.81 229 HIS A C 1
ATOM 1662 O O . HIS A 1 229 ? -2.646 -14.25 -8.633 1 98.81 229 HIS A O 1
ATOM 1668 N N . LEU A 1 230 ? -4.055 -13.062 -9.844 1 98.88 230 LEU A N 1
ATOM 1669 C CA . LEU A 1 230 ? -4.98 -14.148 -10.148 1 98.88 230 LEU A CA 1
ATOM 1670 C C . LEU A 1 230 ? -5.109 -14.336 -11.656 1 98.88 230 LEU A C 1
ATOM 1672 O O . LEU A 1 230 ? -4.938 -13.391 -12.422 1 98.88 230 LEU A O 1
ATOM 1676 N N . GLY A 1 231 ? -5.363 -15.57 -12.07 1 98.94 231 GLY A N 1
ATOM 1677 C CA . GLY A 1 231 ? -5.52 -15.82 -13.492 1 98.94 231 GLY A CA 1
ATOM 1678 C C . GLY A 1 231 ? -6.016 -17.219 -13.797 1 98.94 231 GLY A C 1
ATOM 1679 O O . GLY A 1 231 ? -6.266 -18.016 -12.883 1 98.94 231 GLY A O 1
ATOM 1680 N N . PRO A 1 232 ? -6.168 -17.516 -15.039 1 98.94 232 PRO A N 1
ATOM 1681 C CA . PRO A 1 232 ? -6.773 -18.781 -15.453 1 98.94 232 PRO A CA 1
ATOM 1682 C C . PRO A 1 232 ? -5.758 -19.922 -15.562 1 98.94 232 PRO A C 1
ATOM 1684 O O . PRO A 1 232 ? -4.617 -19.688 -15.984 1 98.94 232 PRO A O 1
ATOM 1687 N N . ILE A 1 233 ? -6.172 -21.078 -15.242 1 98.94 233 ILE A N 1
ATOM 1688 C CA . ILE A 1 233 ? -5.578 -22.359 -15.594 1 98.94 233 ILE A CA 1
ATOM 1689 C C . ILE A 1 233 ? -6.59 -23.203 -16.359 1 98.94 233 ILE A C 1
ATOM 1691 O O . ILE A 1 233 ? -7.688 -23.484 -15.867 1 98.94 233 ILE A O 1
ATOM 1695 N N . THR A 1 234 ? -6.246 -23.531 -17.594 1 98.81 234 THR A N 1
ATOM 1696 C CA . THR A 1 234 ? -7.188 -24.188 -18.5 1 98.81 234 THR A CA 1
ATOM 1697 C C . THR A 1 234 ? -6.484 -25.234 -19.359 1 98.81 234 THR A C 1
ATOM 1699 O O . THR A 1 234 ? -5.262 -25.375 -19.281 1 98.81 234 THR A O 1
ATOM 1702 N N . ARG A 1 235 ? -7.258 -25.969 -20.188 1 97.81 235 ARG A N 1
ATOM 1703 C CA . ARG A 1 235 ? -6.68 -26.969 -21.062 1 97.81 235 ARG A CA 1
ATOM 1704 C C . ARG A 1 235 ? -6.25 -26.359 -22.391 1 97.81 235 ARG A C 1
ATOM 1706 O O . ARG A 1 235 ? -5.363 -26.891 -23.062 1 97.81 235 ARG A O 1
ATOM 1713 N N . THR A 1 236 ? -6.953 -25.266 -22.734 1 98.19 236 THR A N 1
ATOM 1714 C CA . THR A 1 236 ? -6.66 -24.625 -24.031 1 98.19 236 THR A CA 1
ATOM 1715 C C . THR A 1 236 ? -6.434 -23.125 -23.859 1 98.19 236 THR A C 1
ATOM 1717 O O . THR A 1 236 ? -6.891 -22.531 -22.875 1 98.19 236 THR A O 1
ATOM 1720 N N . VAL A 1 237 ? -5.742 -22.578 -24.812 1 98.75 237 VAL A N 1
ATOM 1721 C CA . VAL A 1 237 ? -5.512 -21.141 -24.812 1 98.75 237 VAL A CA 1
ATOM 1722 C C . VAL A 1 237 ? -6.832 -20.406 -25.031 1 98.75 237 VAL A C 1
ATOM 1724 O O . VAL A 1 237 ? -7.047 -19.328 -24.453 1 98.75 237 VAL A O 1
ATOM 1727 N N . HIS A 1 238 ? -7.707 -20.984 -25.812 1 98.56 238 HIS A N 1
ATOM 1728 C CA . HIS A 1 238 ? -9.023 -20.391 -26.031 1 98.56 238 HIS A CA 1
ATOM 1729 C C . HIS A 1 238 ? -9.773 -20.234 -24.719 1 98.56 238 HIS A C 1
ATOM 1731 O O . HIS A 1 238 ? -10.328 -19.172 -24.438 1 98.56 238 HIS A O 1
ATOM 1737 N N . ASP A 1 239 ? -9.812 -21.266 -23.922 1 98.44 239 ASP A N 1
ATOM 1738 C CA . ASP A 1 239 ? -10.516 -21.203 -22.641 1 98.44 239 ASP A CA 1
ATOM 1739 C C . ASP A 1 239 ? -9.859 -20.203 -21.688 1 98.44 239 ASP A C 1
ATOM 1741 O O . ASP A 1 239 ? -10.539 -19.562 -20.891 1 98.44 239 ASP A O 1
ATOM 1745 N N . ALA A 1 240 ? -8.516 -20.109 -21.766 1 98.81 240 ALA A N 1
ATOM 1746 C CA . ALA A 1 240 ? -7.824 -19.109 -20.969 1 98.81 240 ALA A CA 1
ATOM 1747 C C . ALA A 1 240 ? -8.258 -17.688 -21.359 1 98.81 240 ALA A C 1
ATOM 1749 O O . ALA A 1 240 ? -8.516 -16.859 -20.484 1 98.81 240 ALA A O 1
ATOM 1750 N N . ALA A 1 241 ? -8.336 -17.453 -22.656 1 98.75 241 ALA A N 1
ATOM 1751 C CA . ALA A 1 241 ? -8.789 -16.156 -23.156 1 98.75 241 ALA A CA 1
ATOM 1752 C C . ALA A 1 241 ? -10.227 -15.875 -22.734 1 98.75 241 ALA A C 1
ATOM 1754 O O . ALA A 1 241 ? -10.562 -14.75 -22.344 1 98.75 241 ALA A O 1
ATOM 1755 N N . LEU A 1 242 ? -11.047 -16.906 -22.844 1 98.5 242 LEU A N 1
ATOM 1756 C CA . LEU A 1 242 ? -12.445 -16.797 -22.469 1 98.5 242 LEU A CA 1
ATOM 1757 C C . LEU A 1 242 ? -12.57 -16.438 -20.984 1 98.5 242 LEU A C 1
ATOM 1759 O O . LEU A 1 242 ? -13.289 -15.508 -20.625 1 98.5 242 LEU A O 1
ATOM 1763 N N . MET A 1 243 ? -11.883 -17.172 -20.156 1 98.56 243 MET A N 1
ATOM 1764 C CA . MET A 1 243 ? -11.945 -16.922 -18.719 1 98.56 243 MET A CA 1
ATOM 1765 C C . MET A 1 243 ? -11.375 -15.555 -18.359 1 98.56 243 MET A C 1
ATOM 1767 O O . MET A 1 243 ? -11.93 -14.844 -17.531 1 98.56 243 MET A O 1
ATOM 1771 N N . LEU A 1 244 ? -10.25 -15.18 -18.984 1 98.75 244 LEU A N 1
ATOM 1772 C CA . LEU A 1 244 ? -9.68 -13.859 -18.734 1 98.75 244 LEU A CA 1
ATOM 1773 C C . LEU A 1 244 ? -10.688 -12.758 -19.062 1 98.75 244 LEU A C 1
ATOM 1775 O O . LEU A 1 244 ? -10.789 -11.773 -18.328 1 98.75 244 LEU A O 1
ATOM 1779 N N . SER A 1 245 ? -11.453 -12.906 -20.172 1 98.31 245 SER A N 1
ATOM 1780 C CA . SER A 1 245 ? -12.453 -11.93 -20.578 1 98.31 245 SER A CA 1
ATOM 1781 C C . SER A 1 245 ? -13.516 -11.742 -19.5 1 98.31 245 SER A C 1
ATOM 1783 O O . SER A 1 245 ? -14.109 -10.664 -19.375 1 98.31 245 SER A O 1
ATOM 1785 N N . VAL A 1 246 ? -13.719 -12.75 -18.703 1 98.19 246 VAL A N 1
ATOM 1786 C CA . VAL A 1 246 ? -14.758 -12.734 -17.672 1 98.19 246 VAL A CA 1
ATOM 1787 C C . VAL A 1 246 ? -14.211 -12.094 -16.391 1 98.19 246 VAL A C 1
ATOM 1789 O O . VAL A 1 246 ? -14.898 -11.305 -15.75 1 98.19 246 VAL A O 1
ATOM 1792 N N . ILE A 1 247 ? -12.922 -12.312 -16.062 1 98.62 247 ILE A N 1
ATOM 1793 C CA . ILE A 1 247 ? -12.469 -11.992 -14.703 1 98.62 247 ILE A CA 1
ATOM 1794 C C . ILE A 1 247 ? -11.672 -10.688 -14.727 1 98.62 247 ILE A C 1
ATOM 1796 O O . ILE A 1 247 ? -11.406 -10.102 -13.68 1 98.62 247 ILE A O 1
ATOM 1800 N N . ALA A 1 248 ? -11.289 -10.203 -15.906 1 98.31 248 ALA A N 1
ATOM 1801 C CA . ALA A 1 248 ? -10.445 -9.016 -16.016 1 98.31 248 ALA A CA 1
ATOM 1802 C C . ALA A 1 248 ? -11.266 -7.742 -15.82 1 98.31 248 ALA A C 1
ATOM 1804 O O . ALA A 1 248 ? -12.484 -7.742 -16.016 1 98.31 248 ALA A O 1
ATOM 1805 N N . GLY A 1 249 ? -10.555 -6.699 -15.398 1 97.62 249 GLY A N 1
ATOM 1806 C CA . GLY A 1 249 ? -11.148 -5.375 -15.273 1 97.62 249 GLY A CA 1
ATOM 1807 C C . GLY A 1 249 ? -11.219 -4.883 -13.844 1 97.62 249 GLY A C 1
ATOM 1808 O O . GLY A 1 249 ? -11.195 -5.68 -12.906 1 97.62 249 GLY A O 1
ATOM 1809 N N . ARG A 1 250 ? -11.375 -3.648 -13.711 1 96.31 250 ARG A N 1
ATOM 1810 C CA . ARG A 1 250 ? -11.398 -3.006 -12.406 1 96.31 250 ARG A CA 1
ATOM 1811 C C . ARG A 1 250 ? -12.648 -3.412 -11.617 1 96.31 250 ARG A C 1
ATOM 1813 O O . ARG A 1 250 ? -13.734 -3.525 -12.188 1 96.31 250 ARG A O 1
ATOM 1820 N N . ASP A 1 251 ? -12.445 -3.594 -10.32 1 97.19 251 ASP A N 1
ATOM 1821 C CA . ASP A 1 251 ? -13.609 -3.885 -9.492 1 97.19 251 ASP A CA 1
ATOM 1822 C C . ASP A 1 251 ? -13.875 -2.756 -8.5 1 97.19 251 ASP A C 1
ATOM 1824 O O . ASP A 1 251 ? -14.898 -2.762 -7.805 1 97.19 251 ASP A O 1
ATOM 1828 N N . GLY A 1 252 ? -12.906 -1.774 -8.406 1 95.81 252 GLY A N 1
ATOM 1829 C CA . GLY A 1 252 ? -13.078 -0.614 -7.547 1 95.81 252 GLY A CA 1
ATOM 1830 C C . GLY A 1 252 ? -12.656 -0.865 -6.113 1 95.81 252 GLY A C 1
ATOM 1831 O O . GLY A 1 252 ? -12.695 0.044 -5.281 1 95.81 252 GLY A O 1
ATOM 1832 N N . ASN A 1 253 ? -12.094 -2.092 -5.785 1 97.25 253 ASN A N 1
ATOM 1833 C CA . ASN A 1 253 ? -11.797 -2.473 -4.41 1 97.25 253 ASN A CA 1
ATOM 1834 C C . ASN A 1 253 ? -10.352 -2.928 -4.254 1 97.25 253 ASN A C 1
ATOM 1836 O O . ASN A 1 253 ? -9.883 -3.15 -3.137 1 97.25 253 ASN A O 1
ATOM 1840 N N . ASP A 1 254 ? -9.648 -3.1 -5.305 1 97.38 254 ASP A N 1
ATOM 1841 C CA . ASP A 1 254 ? -8.281 -3.602 -5.277 1 97.38 254 ASP A CA 1
ATOM 1842 C C . ASP A 1 254 ? -7.277 -2.479 -5.535 1 97.38 254 ASP A C 1
ATOM 1844 O O . ASP A 1 254 ? -7.211 -1.941 -6.645 1 97.38 254 ASP A O 1
ATOM 1848 N N . PRO A 1 255 ? -6.473 -2.189 -4.535 1 94.69 255 PRO A N 1
ATOM 1849 C CA . PRO A 1 255 ? -5.523 -1.086 -4.699 1 94.69 255 PRO A CA 1
ATOM 1850 C C . PRO A 1 255 ? -4.41 -1.405 -5.695 1 94.69 255 PRO A C 1
ATOM 1852 O O . PRO A 1 255 ? -3.641 -0.518 -6.07 1 94.69 255 PRO A O 1
ATOM 1855 N N . ARG A 1 256 ? -4.305 -2.617 -6.215 1 95.5 256 ARG A N 1
ATOM 1856 C CA . ARG A 1 256 ? -3.312 -3.031 -7.203 1 95.5 256 ARG A CA 1
ATOM 1857 C C . ARG A 1 256 ? -3.682 -2.531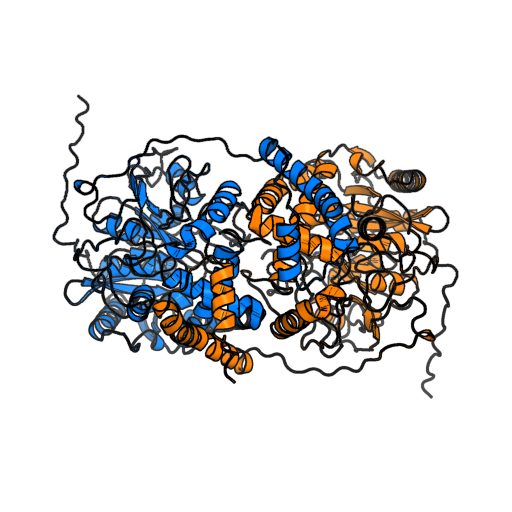 -8.594 1 95.5 256 ARG A C 1
ATOM 1859 O O . ARG A 1 256 ? -2.84 -2.502 -9.492 1 95.5 256 ARG A O 1
ATOM 1866 N N . GLN A 1 257 ? -4.926 -2.178 -8.719 1 96 257 GLN A N 1
ATOM 1867 C CA . GLN A 1 257 ? -5.406 -1.832 -10.055 1 96 257 GLN A CA 1
ATOM 1868 C C . GLN A 1 257 ? -5.289 -0.333 -10.312 1 96 257 GLN A C 1
ATOM 1870 O O . GLN A 1 257 ? -5.75 0.478 -9.508 1 96 257 GLN A O 1
ATOM 1875 N N . ALA A 1 258 ? -4.707 -0.028 -11.43 1 91.06 258 ALA A N 1
ATOM 1876 C CA . ALA A 1 258 ? -4.75 1.362 -11.875 1 91.06 258 ALA A CA 1
ATOM 1877 C C . ALA A 1 258 ? -6.18 1.796 -12.18 1 91.06 258 ALA A C 1
ATOM 1879 O O . ALA A 1 258 ? -7.016 0.973 -12.562 1 91.06 258 ALA A O 1
ATOM 1880 N N . ASP A 1 259 ? -6.438 3.041 -12.047 1 88.44 259 ASP A N 1
ATOM 1881 C CA . ASP A 1 259 ? -7.805 3.516 -12.234 1 88.44 259 ASP A CA 1
ATOM 1882 C C . ASP A 1 259 ? -8.211 3.463 -13.703 1 88.44 259 ASP A C 1
ATOM 1884 O O . ASP A 1 259 ? -9.398 3.488 -14.023 1 88.44 259 ASP A O 1
ATOM 1888 N N . SER A 1 260 ? -7.246 3.305 -14.602 1 86.5 260 SER A N 1
ATOM 1889 C CA . SER A 1 260 ? -7.527 3.309 -16.031 1 86.5 260 SER A CA 1
ATOM 1890 C C . SER A 1 260 ? -7.648 1.889 -16.578 1 86.5 260 SER A C 1
ATOM 1892 O O . SER A 1 260 ? -7.879 1.693 -17.781 1 86.5 260 SER A O 1
ATOM 1894 N N . VAL A 1 261 ? -7.547 0.883 -15.703 1 88.94 261 VAL A N 1
ATOM 1895 C CA . VAL A 1 261 ? -7.543 -0.503 -16.156 1 88.94 261 VAL A CA 1
ATOM 1896 C C . VAL A 1 261 ? -8.914 -0.864 -16.719 1 88.94 261 VAL A C 1
ATOM 1898 O O . VAL A 1 261 ? -9.938 -0.611 -16.094 1 88.94 261 VAL A O 1
ATOM 1901 N N . GLU A 1 262 ? -8.875 -1.403 -17.953 1 86.88 262 GLU A N 1
ATOM 1902 C CA . GLU A 1 262 ? -10.078 -1.938 -18.578 1 86.88 262 GLU A CA 1
ATOM 1903 C C . GLU A 1 262 ? -9.836 -3.34 -19.141 1 86.88 262 GLU A C 1
ATOM 1905 O O . GLU A 1 262 ? -8.719 -3.668 -19.531 1 86.88 262 GLU A O 1
ATOM 1910 N N . ALA A 1 263 ? -10.922 -4.105 -19.031 1 87.5 263 ALA A N 1
ATOM 1911 C CA . ALA A 1 263 ? -10.828 -5.406 -19.688 1 87.5 263 ALA A CA 1
ATOM 1912 C C . ALA A 1 263 ? -10.656 -5.25 -21.203 1 87.5 263 ALA A C 1
ATOM 1914 O O . ALA A 1 263 ? -11.273 -4.379 -21.812 1 87.5 263 ALA A O 1
ATOM 1915 N N . GLY A 1 264 ? -9.797 -6.055 -21.703 1 87.56 264 GLY A N 1
ATOM 1916 C CA . GLY A 1 264 ? -9.602 -6.043 -23.141 1 87.56 264 GLY A CA 1
ATOM 1917 C C . GLY A 1 264 ? -10.469 -7.062 -23.875 1 87.56 264 GLY A C 1
ATOM 1918 O O . GLY A 1 264 ? -11.266 -7.758 -23.25 1 87.56 264 GLY A O 1
ATOM 1919 N N . ASP A 1 265 ? -10.359 -6.996 -25.188 1 92.12 265 ASP A N 1
ATOM 1920 C CA . ASP A 1 265 ? -10.914 -8.031 -26.047 1 92.12 265 ASP A CA 1
ATOM 1921 C C . ASP A 1 265 ? -9.898 -9.141 -26.297 1 92.12 265 ASP A C 1
ATOM 1923 O O . ASP A 1 265 ? -8.969 -8.977 -27.094 1 92.12 265 ASP A O 1
ATOM 1927 N N . TYR A 1 266 ? -10.078 -10.289 -25.641 1 97.19 266 TYR A N 1
ATOM 1928 C CA . TYR A 1 266 ? -9.078 -11.352 -25.703 1 97.19 266 TYR A CA 1
ATOM 1929 C C . TYR A 1 266 ? -9.516 -12.461 -26.641 1 97.19 266 TYR A C 1
ATOM 1931 O O . TYR A 1 266 ? -8.742 -13.391 -26.922 1 97.19 266 TYR A O 1
ATOM 1939 N N . LEU A 1 267 ? -10.695 -12.367 -27.156 1 97.62 267 LEU A N 1
ATOM 1940 C CA . LEU A 1 267 ? -11.242 -13.445 -27.984 1 97.62 267 LEU A CA 1
ATOM 1941 C C . LEU A 1 267 ? -11.258 -13.047 -29.453 1 97.62 267 LEU A C 1
ATOM 1943 O O . LEU A 1 267 ? -10.969 -13.867 -30.328 1 97.62 267 LEU A O 1
ATOM 1947 N N . SER A 1 268 ? -11.516 -11.734 -29.734 1 96.06 268 SER A N 1
ATOM 1948 C CA . SER A 1 268 ? -11.758 -11.312 -31.109 1 96.06 268 SER A CA 1
ATOM 1949 C C . SER A 1 268 ? -10.516 -11.5 -31.969 1 96.06 268 SER A C 1
ATOM 1951 O O . SER A 1 268 ? -10.625 -11.812 -33.156 1 96.06 268 SER A O 1
ATOM 1953 N N . THR A 1 269 ? -9.352 -11.367 -31.375 1 94 269 THR A N 1
ATOM 1954 C CA . THR A 1 269 ? -8.133 -11.461 -32.188 1 94 269 THR A CA 1
ATOM 1955 C C . THR A 1 269 ? -7.359 -12.727 -31.844 1 94 269 THR A C 1
ATOM 1957 O O . THR A 1 269 ? -6.23 -12.914 -32.312 1 94 269 THR A O 1
ATOM 1960 N N . LEU A 1 270 ? -7.953 -13.594 -31.125 1 98.12 270 LEU A N 1
ATOM 1961 C CA . LEU A 1 270 ? -7.258 -14.773 -30.609 1 98.12 270 LEU A CA 1
ATOM 1962 C C . LEU A 1 270 ? -6.773 -15.656 -31.766 1 98.12 270 LEU A C 1
ATOM 1964 O O . LEU A 1 270 ? -5.68 -16.219 -31.703 1 98.12 270 LEU A O 1
ATOM 1968 N N . ASP A 1 271 ? -7.582 -15.758 -32.844 1 97.38 271 ASP A N 1
ATOM 1969 C CA . ASP A 1 271 ? -7.266 -16.625 -33.969 1 97.38 271 ASP A CA 1
ATOM 1970 C C . ASP A 1 271 ? -6.754 -15.828 -35.188 1 97.38 271 ASP A C 1
ATOM 1972 O O . ASP A 1 271 ? -6.695 -16.344 -36.281 1 97.38 271 ASP A O 1
ATOM 1976 N N . SER A 1 272 ? -6.43 -14.555 -34.906 1 96.44 272 SER A N 1
ATOM 1977 C CA . SER A 1 272 ? -5.875 -13.734 -35.969 1 96.44 272 SER A CA 1
ATOM 1978 C C . SER A 1 272 ? -4.504 -14.242 -36.406 1 96.44 272 SER A C 1
ATOM 1980 O O . SER A 1 272 ? -3.811 -14.906 -35.625 1 96.44 272 SER A O 1
ATOM 1982 N N . ASP A 1 273 ? -4.168 -13.875 -37.562 1 95.81 273 ASP A N 1
ATOM 1983 C CA . ASP A 1 273 ? -2.906 -14.281 -38.188 1 95.81 273 ASP A CA 1
ATOM 1984 C C . ASP A 1 273 ? -1.715 -13.742 -37.406 1 95.81 273 ASP A C 1
ATOM 1986 O O . ASP A 1 273 ? -1.771 -12.641 -36.844 1 95.81 273 ASP A O 1
ATOM 1990 N N . VAL A 1 274 ? -0.667 -14.625 -37.375 1 97.88 274 VAL A N 1
ATOM 1991 C CA . VAL A 1 274 ? 0.518 -14.219 -36.625 1 97.88 274 VAL A CA 1
ATOM 1992 C C . VAL A 1 274 ? 1.682 -13.984 -37.562 1 97.88 274 VAL A C 1
ATOM 1994 O O . VAL A 1 274 ? 2.826 -13.82 -37.156 1 97.88 274 VAL A O 1
ATOM 1997 N N . ASP A 1 275 ? 1.361 -14 -38.844 1 97.31 275 ASP A N 1
ATOM 1998 C CA . ASP A 1 275 ? 2.379 -13.719 -39.875 1 97.31 275 ASP A CA 1
ATOM 1999 C C . ASP A 1 275 ? 3.029 -12.359 -39.625 1 97.31 275 ASP A C 1
ATOM 2001 O O . ASP A 1 275 ? 2.334 -11.352 -39.5 1 97.31 275 ASP A O 1
ATOM 2005 N N . GLY A 1 276 ? 4.348 -12.391 -39.531 1 97.69 276 GLY A N 1
ATOM 2006 C CA . GLY A 1 276 ? 5.082 -11.141 -39.406 1 97.69 276 GLY A CA 1
ATOM 2007 C C . GLY A 1 276 ? 5.398 -10.789 -37.969 1 97.69 276 GLY A C 1
ATOM 2008 O O . GLY A 1 276 ? 6.223 -9.914 -37.688 1 97.69 276 GLY A O 1
ATOM 2009 N N . LEU A 1 277 ? 4.777 -11.492 -37 1 98.56 277 LEU A N 1
ATOM 2010 C CA . LEU A 1 277 ? 5.109 -11.227 -35.625 1 98.56 277 LEU A CA 1
ATOM 2011 C C . LEU A 1 277 ? 6.543 -11.641 -35.312 1 98.56 277 LEU A C 1
ATOM 2013 O O . LEU A 1 277 ? 7.039 -12.625 -35.844 1 98.56 277 LEU A O 1
ATOM 2017 N N . ARG A 1 278 ? 7.176 -10.867 -34.5 1 98.88 278 ARG A N 1
ATOM 2018 C CA . ARG A 1 278 ? 8.562 -11.117 -34.094 1 98.88 278 ARG A CA 1
ATOM 2019 C C . ARG A 1 278 ? 8.625 -11.727 -32.688 1 98.88 278 ARG A C 1
ATOM 2021 O O . ARG A 1 278 ? 8.141 -11.133 -31.734 1 98.88 278 ARG A O 1
ATOM 2028 N N . ILE A 1 279 ? 9.227 -12.883 -32.656 1 98.81 279 ILE A N 1
ATOM 2029 C CA . ILE A 1 279 ? 9.359 -13.633 -31.406 1 98.81 279 ILE A CA 1
ATOM 2030 C C . ILE A 1 279 ? 10.812 -13.594 -30.938 1 98.81 279 ILE A C 1
ATOM 2032 O O . ILE A 1 279 ? 11.727 -13.984 -31.656 1 98.81 279 ILE A O 1
ATOM 2036 N N . GLY A 1 280 ? 11.023 -13.078 -29.703 1 98.94 280 GLY A N 1
ATOM 2037 C CA . GLY A 1 280 ? 12.352 -13.055 -29.109 1 98.94 280 GLY A CA 1
ATOM 2038 C C . GLY A 1 280 ? 12.602 -14.211 -28.156 1 98.94 280 GLY A C 1
ATOM 2039 O O . GLY A 1 280 ? 11.891 -14.367 -27.172 1 98.94 280 GLY A O 1
ATOM 2040 N N . ILE A 1 281 ? 13.625 -15.016 -28.422 1 98.94 281 ILE A N 1
ATOM 2041 C CA . ILE A 1 281 ? 14.086 -16.047 -27.516 1 98.94 281 ILE A CA 1
ATOM 2042 C C . ILE A 1 281 ? 15.062 -15.445 -26.5 1 98.94 281 ILE A C 1
ATOM 2044 O O . ILE A 1 281 ? 16.172 -15.062 -26.875 1 98.94 281 ILE A O 1
ATOM 2048 N N . VAL A 1 282 ? 14.68 -15.352 -25.25 1 98.94 282 VAL A N 1
ATOM 2049 C CA . VAL A 1 282 ? 15.5 -14.727 -24.219 1 98.94 282 VAL A CA 1
ATOM 2050 C C . VAL A 1 282 ? 16.656 -15.656 -23.859 1 98.94 282 VAL A C 1
ATOM 2052 O O . VAL A 1 282 ? 16.469 -16.672 -23.188 1 98.94 282 VAL A O 1
ATOM 2055 N N . ARG A 1 283 ? 17.844 -15.297 -24.156 1 98.69 283 ARG A N 1
ATOM 2056 C CA . ARG A 1 283 ? 19.016 -16.141 -23.969 1 98.69 283 ARG A CA 1
ATOM 2057 C C . ARG A 1 283 ? 19.219 -16.484 -22.5 1 98.69 283 ARG A C 1
ATOM 2059 O O . ARG A 1 283 ? 19.5 -17.641 -22.156 1 98.69 283 ARG A O 1
ATOM 2066 N N . GLU A 1 284 ? 18.984 -15.531 -21.641 1 98.75 284 GLU A N 1
ATOM 2067 C CA . GLU A 1 284 ? 19.25 -15.68 -20.219 1 98.75 284 GLU A CA 1
ATOM 2068 C C . GLU A 1 284 ? 18.219 -16.578 -19.547 1 98.75 284 GLU A C 1
ATOM 2070 O O . GLU A 1 284 ? 18.391 -16.984 -18.391 1 98.75 284 GLU A O 1
ATOM 2075 N N . GLY A 1 285 ? 17.141 -16.922 -20.25 1 98.69 285 GLY A N 1
ATOM 2076 C CA . GLY A 1 285 ? 16.141 -17.812 -19.703 1 98.69 285 GLY A CA 1
ATOM 2077 C C . GLY A 1 285 ? 16.516 -19.281 -19.875 1 98.69 285 GLY A C 1
ATOM 2078 O O . GLY A 1 285 ? 15.828 -20.156 -19.344 1 98.69 285 GLY A O 1
ATOM 2079 N N . PHE A 1 286 ? 17.547 -19.547 -20.578 1 98.62 286 PHE A N 1
ATOM 2080 C CA . PHE A 1 286 ? 18.031 -20.906 -20.844 1 98.62 286 PHE A CA 1
ATOM 2081 C C . PHE A 1 286 ? 19.359 -21.156 -20.141 1 98.62 286 PHE A C 1
ATOM 2083 O O . PHE A 1 286 ? 20.047 -20.219 -19.734 1 98.62 286 PHE A O 1
ATOM 2090 N N . GLY A 1 287 ? 19.641 -22.438 -19.891 1 98.12 287 GLY A N 1
ATOM 2091 C CA . GLY A 1 287 ? 20.953 -22.828 -19.391 1 98.12 287 GLY A CA 1
ATOM 2092 C C . GLY A 1 287 ? 21.172 -22.453 -17.938 1 98.12 287 GLY A C 1
ATOM 2093 O O . GLY A 1 287 ? 22.297 -22.156 -17.531 1 98.12 287 GLY A O 1
ATOM 2094 N N . HIS A 1 288 ? 20.094 -22.359 -17.172 1 97.12 288 HIS A N 1
ATOM 2095 C CA . HIS A 1 288 ? 20.266 -22.219 -15.734 1 97.12 288 HIS A CA 1
ATOM 2096 C C . HIS A 1 288 ? 21.031 -23.422 -15.164 1 97.12 288 HIS A C 1
ATOM 2098 O O . HIS A 1 288 ? 21.094 -24.484 -15.781 1 97.12 288 HIS A O 1
ATOM 2104 N N . ALA A 1 289 ? 21.578 -23.234 -13.945 1 95.62 289 ALA A N 1
ATOM 2105 C CA . ALA A 1 289 ? 22.375 -24.297 -13.32 1 95.62 289 ALA A CA 1
ATOM 2106 C C . ALA A 1 289 ? 21.562 -25.578 -13.156 1 95.62 289 ALA A C 1
ATOM 2108 O O . ALA A 1 289 ? 22.109 -26.672 -13.258 1 95.62 289 ALA A O 1
ATOM 2109 N N . VAL A 1 290 ? 20.266 -25.453 -13.008 1 96.38 290 VAL A N 1
ATOM 2110 C CA . VAL A 1 290 ? 19.406 -26.594 -12.727 1 96.38 290 VAL A CA 1
ATOM 2111 C C . VAL A 1 290 ? 18.641 -27 -13.984 1 96.38 290 VAL A C 1
ATOM 2113 O O . VAL A 1 290 ? 17.812 -27.906 -13.953 1 96.38 290 VAL A O 1
ATOM 2116 N N . SER A 1 291 ? 18.906 -26.375 -15.094 1 98.06 291 SER A N 1
ATOM 2117 C CA . SER A 1 291 ? 18.188 -26.641 -16.328 1 98.06 291 SER A CA 1
ATOM 2118 C C . SER A 1 291 ? 18.453 -28.062 -16.844 1 98.06 291 SER A C 1
ATOM 2120 O O . SER A 1 291 ? 19.594 -28.531 -16.797 1 98.06 291 SER A O 1
ATOM 2122 N N . GLN A 1 292 ? 17.406 -28.75 -17.266 1 98.44 292 GLN A N 1
ATOM 2123 C CA . GLN A 1 292 ? 17.547 -29.938 -18.094 1 98.44 292 GLN A CA 1
ATOM 2124 C C . GLN A 1 292 ? 17.719 -29.562 -19.562 1 98.44 292 GLN A C 1
ATOM 2126 O O . GLN A 1 292 ? 16.859 -28.891 -20.156 1 98.44 292 GLN A O 1
ATOM 2131 N N . PRO A 1 293 ? 18.781 -29.938 -20.172 1 98.44 293 PRO A N 1
ATOM 2132 C CA . PRO A 1 293 ? 19.016 -29.562 -21.562 1 98.44 293 PRO A CA 1
ATOM 2133 C C . PRO A 1 293 ? 17.875 -29.969 -22.484 1 98.44 293 PRO A C 1
ATOM 2135 O O . PRO A 1 293 ? 17.562 -29.25 -23.438 1 98.44 293 PRO A O 1
ATOM 2138 N N . GLU A 1 294 ? 17.234 -31.094 -22.172 1 98.62 294 GLU A N 1
ATOM 2139 C CA . GLU A 1 294 ? 16.125 -31.578 -22.984 1 98.62 294 GLU A CA 1
ATOM 2140 C C . GLU A 1 294 ? 14.945 -30.625 -22.922 1 98.62 294 GLU A C 1
ATOM 2142 O O . GLU A 1 294 ? 14.211 -30.469 -23.906 1 98.62 294 GLU A O 1
ATOM 2147 N N . VAL A 1 295 ? 14.766 -30 -21.781 1 98.75 295 VAL A N 1
ATOM 2148 C CA . VAL A 1 295 ? 13.695 -29.016 -2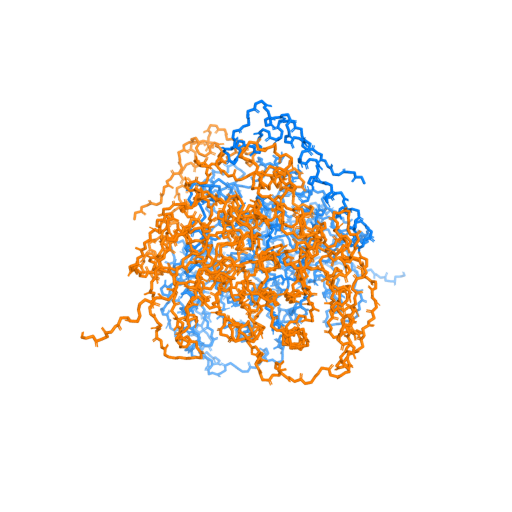1.625 1 98.75 295 VAL A CA 1
ATOM 2149 C C . VAL A 1 295 ? 14.023 -27.766 -22.453 1 98.75 295 VAL A C 1
ATOM 2151 O O . VAL A 1 295 ? 13.172 -27.25 -23.172 1 98.75 295 VAL A O 1
ATOM 2154 N N . ASP A 1 296 ? 15.281 -27.312 -22.375 1 98.75 296 ASP A N 1
ATOM 2155 C CA . ASP A 1 296 ? 15.727 -26.172 -23.172 1 98.75 296 ASP A CA 1
ATOM 2156 C C . ASP A 1 296 ? 15.539 -26.422 -24.656 1 98.75 296 ASP A C 1
ATOM 2158 O O . ASP A 1 296 ? 15.031 -25.578 -25.391 1 98.75 296 ASP A O 1
ATOM 2162 N N . ASP A 1 297 ? 15.914 -27.625 -25.078 1 98.62 297 ASP A N 1
ATOM 2163 C CA . ASP A 1 297 ? 15.828 -27.984 -26.5 1 98.62 297 ASP A CA 1
ATOM 2164 C C . ASP A 1 297 ? 14.375 -28.031 -26.953 1 98.62 297 ASP A C 1
ATOM 2166 O O . ASP A 1 297 ? 14.055 -27.578 -28.062 1 98.62 297 ASP A O 1
ATOM 2170 N N . ALA A 1 298 ? 13.539 -28.578 -26.109 1 98.5 298 ALA A N 1
ATOM 2171 C CA . ALA A 1 298 ? 12.125 -28.703 -26.438 1 98.5 298 ALA A CA 1
ATOM 2172 C C . ALA A 1 298 ? 11.5 -27.312 -26.641 1 98.5 298 ALA A C 1
ATOM 2174 O O . ALA A 1 298 ? 10.703 -27.109 -27.562 1 98.5 298 ALA A O 1
ATOM 2175 N N . VAL A 1 299 ? 11.859 -26.375 -25.828 1 98.81 299 VAL A N 1
ATOM 2176 C CA . VAL A 1 299 ? 11.258 -25.047 -25.891 1 98.81 299 VAL A CA 1
ATOM 2177 C C . VAL A 1 299 ? 11.828 -24.281 -27.078 1 98.81 299 VAL A C 1
ATOM 2179 O O . VAL A 1 299 ? 11.094 -23.562 -27.766 1 98.81 299 VAL A O 1
ATOM 2182 N N . ARG A 1 300 ? 13.102 -24.422 -27.359 1 98.56 300 ARG A N 1
ATOM 2183 C CA . ARG A 1 300 ? 13.68 -23.797 -28.531 1 98.56 300 ARG A CA 1
ATOM 2184 C C . ARG A 1 300 ? 13.008 -24.312 -29.812 1 98.56 300 ARG A C 1
ATOM 2186 O O . ARG A 1 300 ? 12.695 -23.531 -30.703 1 98.56 300 ARG A O 1
ATOM 2193 N N . ALA A 1 301 ? 12.844 -25.609 -29.828 1 98.5 301 ALA A N 1
ATOM 2194 C CA . ALA A 1 301 ? 12.203 -26.203 -31 1 98.5 301 ALA A CA 1
ATOM 2195 C C . ALA A 1 301 ? 10.773 -25.703 -31.172 1 98.5 301 ALA A C 1
ATOM 2197 O O . ALA A 1 301 ? 10.344 -25.406 -32.281 1 98.5 301 ALA A O 1
ATOM 2198 N N . ALA A 1 302 ? 10.102 -25.641 -30.078 1 98.62 302 ALA A N 1
ATOM 2199 C CA . ALA A 1 302 ? 8.742 -25.125 -30.094 1 98.62 302 ALA A CA 1
ATOM 2200 C C . ALA A 1 302 ? 8.711 -23.688 -30.609 1 98.62 302 ALA A C 1
ATOM 2202 O O . ALA A 1 302 ? 7.887 -23.344 -31.469 1 98.62 302 ALA A O 1
ATOM 2203 N N . ALA A 1 303 ? 9.562 -22.844 -30.141 1 98.62 303 ALA A N 1
ATOM 2204 C CA . ALA A 1 303 ? 9.633 -21.453 -30.562 1 98.62 303 ALA A CA 1
ATOM 2205 C C . ALA A 1 303 ? 9.938 -21.344 -32.062 1 98.62 303 ALA A C 1
ATOM 2207 O O . ALA A 1 303 ? 9.289 -20.578 -32.781 1 98.62 303 ALA A O 1
ATOM 2208 N N . HIS A 1 304 ? 10.844 -22.109 -32.5 1 98.5 304 HIS A N 1
ATOM 2209 C CA . HIS A 1 304 ? 11.266 -22.047 -33.906 1 98.5 304 HIS A CA 1
ATOM 2210 C C . HIS A 1 304 ? 10.172 -22.578 -34.844 1 98.5 304 HIS A C 1
ATOM 2212 O O . HIS A 1 304 ? 10.102 -22.188 -36 1 98.5 304 HIS A O 1
ATOM 2218 N N . SER A 1 305 ? 9.344 -23.453 -34.312 1 98.56 305 SER A N 1
ATOM 2219 C CA . SER A 1 305 ? 8.258 -23.984 -35.156 1 98.56 305 SER A CA 1
ATOM 2220 C C . SER A 1 305 ? 7.32 -22.875 -35.625 1 98.56 305 SER A C 1
ATOM 2222 O O . SER A 1 305 ? 6.625 -23.016 -36.625 1 98.56 305 SER A O 1
ATOM 2224 N N . LEU A 1 306 ? 7.312 -21.734 -34.906 1 98.56 306 LEU A N 1
ATOM 2225 C CA . LEU A 1 306 ? 6.438 -20.625 -35.25 1 98.56 306 LEU A CA 1
ATOM 2226 C C . LEU A 1 306 ? 6.867 -19.984 -36.562 1 98.56 306 LEU A C 1
ATOM 2228 O O . LEU A 1 306 ? 6.09 -19.25 -37.188 1 98.56 306 LEU A O 1
ATOM 2232 N N . THR A 1 307 ? 8.086 -20.25 -37 1 98.56 307 THR A N 1
ATOM 2233 C CA . THR A 1 307 ? 8.523 -19.766 -38.312 1 98.56 307 THR A CA 1
ATOM 2234 C C . THR A 1 307 ? 7.719 -20.422 -39.438 1 98.56 307 THR A C 1
ATOM 2236 O O . THR A 1 307 ? 7.566 -19.844 -40.5 1 98.56 307 THR A O 1
ATOM 2239 N N . GLU A 1 308 ? 7.18 -21.547 -39.156 1 98.12 308 GLU A N 1
ATOM 2240 C CA . GLU A 1 308 ? 6.406 -22.297 -40.156 1 98.12 308 GLU A CA 1
ATOM 2241 C C . GLU A 1 308 ? 5.109 -21.562 -40.5 1 98.12 308 GLU A C 1
ATOM 2243 O O . GLU A 1 308 ? 4.52 -21.812 -41.562 1 98.12 308 GLU A O 1
ATOM 2248 N N . ILE A 1 309 ? 4.742 -20.75 -39.625 1 97.75 309 ILE A N 1
ATOM 2249 C CA . ILE A 1 309 ? 3.482 -20.047 -39.875 1 97.75 309 ILE A CA 1
ATOM 2250 C C . ILE A 1 309 ? 3.738 -18.562 -40 1 97.75 309 ILE A C 1
ATOM 2252 O O . ILE A 1 309 ? 2.861 -17.734 -39.719 1 97.75 309 ILE A O 1
ATOM 2256 N N . GLY A 1 310 ? 4.965 -18.141 -40.25 1 98.25 310 GLY A N 1
ATOM 2257 C CA . GLY A 1 310 ? 5.25 -16.812 -40.75 1 98.25 310 GLY A CA 1
ATOM 2258 C C . GLY A 1 310 ? 5.879 -15.898 -39.719 1 98.25 310 GLY A C 1
ATOM 2259 O O . GLY A 1 310 ? 6.242 -14.766 -40.031 1 98.25 310 GLY A O 1
ATOM 2260 N N . CYS A 1 311 ? 6.105 -16.359 -38.5 1 98.69 311 CYS A N 1
ATOM 2261 C CA . CYS A 1 311 ? 6.762 -15.531 -37.5 1 98.69 311 CYS A CA 1
ATOM 2262 C C . CYS A 1 311 ? 8.266 -15.461 -37.75 1 98.69 311 CYS A C 1
ATOM 2264 O O . CYS A 1 311 ? 8.828 -16.328 -38.438 1 98.69 311 CYS A O 1
ATOM 2266 N N . THR A 1 312 ? 8.828 -14.344 -37.312 1 98.62 312 THR A N 1
ATOM 2267 C CA . THR A 1 312 ? 10.281 -14.266 -37.188 1 98.62 312 THR A CA 1
ATOM 2268 C C . THR A 1 312 ? 10.719 -14.609 -35.781 1 98.62 312 THR A C 1
ATOM 2270 O O . THR A 1 312 ? 10.18 -14.078 -34.812 1 98.62 312 THR A O 1
ATOM 2273 N N . VAL A 1 313 ? 11.656 -15.547 -35.688 1 98.69 313 VAL A N 1
ATOM 2274 C CA . VAL A 1 313 ? 12.141 -15.984 -34.406 1 98.69 313 VAL A CA 1
ATOM 2275 C C . VAL A 1 313 ? 13.633 -15.703 -34.281 1 98.69 313 VAL A C 1
ATOM 2277 O O . VAL A 1 313 ? 14.43 -16.172 -35.094 1 98.69 313 VAL A O 1
ATOM 2280 N N . GLU A 1 314 ? 14.023 -14.836 -33.312 1 98.56 314 GLU A N 1
ATOM 2281 C CA . GLU A 1 314 ? 15.414 -14.453 -33.094 1 98.56 314 GLU A CA 1
ATOM 2282 C C . GLU A 1 314 ? 15.766 -14.438 -31.609 1 98.56 314 GLU A C 1
ATOM 2284 O O . GLU A 1 314 ? 14.891 -14.266 -30.75 1 98.56 314 GLU A O 1
ATOM 2289 N N . GLU A 1 315 ? 17.047 -14.625 -31.312 1 98.44 315 GLU A N 1
ATOM 2290 C CA . GLU A 1 315 ? 17.5 -14.523 -29.938 1 98.44 315 GLU A CA 1
ATOM 2291 C C . GLU A 1 315 ? 17.641 -13.062 -29.5 1 98.44 315 GLU A C 1
ATOM 2293 O O . GLU A 1 315 ? 17.922 -12.188 -30.328 1 98.44 315 GLU A O 1
ATOM 2298 N N . VAL A 1 316 ? 17.422 -12.836 -28.266 1 98.69 316 VAL A N 1
ATOM 2299 C CA . VAL A 1 316 ? 17.625 -11.508 -27.688 1 98.69 316 VAL A CA 1
ATOM 2300 C C . VAL A 1 316 ? 18.312 -11.641 -26.328 1 98.69 316 VAL A C 1
ATOM 2302 O O . VAL A 1 316 ? 18.047 -12.586 -25.578 1 98.69 316 VAL A O 1
ATOM 2305 N N . ASN A 1 317 ? 19.234 -10.711 -26.062 1 98.31 317 ASN A N 1
ATOM 2306 C CA . ASN A 1 317 ? 19.922 -10.648 -24.781 1 98.31 317 ASN A CA 1
ATOM 2307 C C . ASN A 1 317 ? 19.25 -9.672 -23.828 1 98.31 317 ASN A C 1
ATOM 2309 O O . ASN A 1 317 ? 19.078 -8.492 -24.141 1 98.31 317 ASN A O 1
ATOM 2313 N N . ILE A 1 318 ? 18.812 -10.172 -22.688 1 98.62 318 ILE A N 1
ATOM 2314 C CA . ILE A 1 318 ? 18.266 -9.359 -21.609 1 98.62 318 ILE A CA 1
ATOM 2315 C C . ILE A 1 318 ? 18.938 -9.727 -20.281 1 98.62 318 ILE A C 1
ATOM 2317 O O . ILE A 1 318 ? 18.328 -10.352 -19.422 1 98.62 318 ILE A O 1
ATOM 2321 N N . PRO A 1 319 ? 20.156 -9.25 -20.047 1 97.88 319 PRO A N 1
ATOM 2322 C CA . PRO A 1 319 ? 20.922 -9.617 -18.859 1 97.88 319 PRO A CA 1
ATOM 2323 C C . PRO A 1 319 ? 20.156 -9.352 -17.562 1 97.88 319 PRO A C 1
ATOM 2325 O O . PRO A 1 319 ? 20.328 -10.078 -16.578 1 97.88 319 PRO A O 1
ATOM 2328 N N . TRP A 1 320 ? 19.266 -8.398 -17.531 1 98.38 320 TRP A N 1
ATOM 2329 C CA . TRP A 1 320 ? 18.5 -8.031 -16.328 1 98.38 320 TRP A CA 1
ATOM 2330 C C . TRP A 1 320 ? 17.594 -9.172 -15.898 1 98.38 320 TRP A C 1
ATOM 2332 O O . TRP A 1 320 ? 17.094 -9.18 -14.773 1 98.38 320 TRP A O 1
ATOM 2342 N N . HIS A 1 321 ? 17.359 -10.172 -16.781 1 98.62 321 HIS A N 1
ATOM 2343 C CA . HIS A 1 321 ? 16.531 -11.312 -16.406 1 98.62 321 HIS A CA 1
ATOM 2344 C C . HIS A 1 321 ? 17.125 -12.047 -15.211 1 98.62 321 HIS A C 1
ATOM 2346 O O . HIS A 1 321 ? 16.406 -12.477 -14.312 1 98.62 321 HIS A O 1
ATOM 2352 N N . LEU A 1 322 ? 18.422 -12.109 -15.156 1 97.5 322 LEU A N 1
ATOM 2353 C CA . LEU A 1 322 ? 19.109 -12.781 -14.055 1 97.5 322 LEU A CA 1
ATOM 2354 C C . LEU A 1 322 ? 19.062 -11.938 -12.789 1 97.5 322 LEU A C 1
ATOM 2356 O O . LEU A 1 322 ? 19.016 -12.477 -11.68 1 97.5 322 LEU A O 1
ATOM 2360 N N . HIS A 1 323 ? 19.062 -10.602 -12.922 1 98.12 323 HIS A N 1
ATOM 2361 C CA . HIS A 1 323 ? 19 -9.68 -11.789 1 98.12 323 HIS A CA 1
ATOM 2362 C C . HIS A 1 323 ? 17.578 -9.617 -11.211 1 98.12 323 HIS A C 1
ATOM 2364 O O . HIS A 1 323 ? 17.406 -9.5 -10 1 98.12 323 HIS A O 1
ATOM 2370 N N . ALA A 1 324 ? 16.594 -9.711 -12.086 1 98.5 324 ALA A N 1
ATOM 2371 C CA . ALA A 1 324 ? 15.203 -9.562 -11.68 1 98.5 324 ALA A CA 1
ATOM 2372 C C . ALA A 1 324 ? 14.805 -10.656 -10.688 1 98.5 324 ALA A C 1
ATOM 2374 O O . ALA A 1 324 ? 13.984 -10.422 -9.797 1 98.5 324 ALA A O 1
ATOM 2375 N N . PHE A 1 325 ? 15.492 -11.82 -10.773 1 97.94 325 PHE A N 1
ATOM 2376 C CA . PHE A 1 325 ? 15.25 -12.914 -9.836 1 97.94 325 PHE A CA 1
ATOM 2377 C C . PHE A 1 325 ? 15.641 -12.508 -8.422 1 97.94 325 PHE A C 1
ATOM 2379 O O . PHE A 1 325 ? 14.914 -12.789 -7.465 1 97.94 325 PHE A O 1
ATOM 2386 N N . HIS A 1 326 ? 16.734 -11.883 -8.273 1 98.56 326 HIS A N 1
ATOM 2387 C CA . HIS A 1 326 ? 17.219 -11.461 -6.965 1 98.56 326 HIS A CA 1
ATOM 2388 C C . HIS A 1 326 ? 16.344 -10.344 -6.395 1 98.56 326 HIS A C 1
ATOM 2390 O O . HIS A 1 326 ? 16.109 -10.289 -5.184 1 98.56 326 HIS A O 1
ATOM 2396 N N . ILE A 1 327 ? 15.891 -9.453 -7.297 1 98.81 327 ILE A N 1
ATOM 2397 C CA . ILE A 1 327 ? 14.969 -8.398 -6.887 1 98.81 327 ILE A CA 1
ATOM 2398 C C . ILE A 1 327 ? 13.695 -9.023 -6.328 1 98.81 327 ILE A C 1
ATOM 2400 O O . ILE A 1 327 ? 13.219 -8.633 -5.258 1 98.81 327 ILE A O 1
ATOM 2404 N N . TRP A 1 328 ? 13.234 -10.023 -7.02 1 98.88 328 TRP A N 1
ATOM 2405 C CA . TRP A 1 328 ? 12.039 -10.734 -6.562 1 98.88 328 TRP A CA 1
ATOM 2406 C C . TRP A 1 328 ? 12.266 -11.352 -5.188 1 98.88 328 TRP A C 1
ATOM 2408 O O . TRP A 1 328 ? 11.406 -11.266 -4.309 1 98.88 328 TRP A O 1
ATOM 2418 N N . ASN A 1 329 ? 13.383 -11.992 -4.984 1 98.75 329 ASN A N 1
ATOM 2419 C CA . ASN A 1 329 ? 13.664 -12.688 -3.732 1 98.75 329 ASN A CA 1
ATOM 2420 C C . ASN A 1 329 ? 13.578 -11.75 -2.535 1 98.75 329 ASN A C 1
ATOM 2422 O O . ASN A 1 329 ? 13.023 -12.102 -1.496 1 98.75 329 ASN A O 1
ATOM 2426 N N . VAL A 1 330 ? 14.125 -10.578 -2.709 1 98.88 330 VAL A N 1
ATOM 2427 C CA . VAL A 1 330 ? 14.125 -9.609 -1.618 1 98.88 330 VAL A CA 1
ATOM 2428 C C . VAL A 1 330 ? 12.703 -9.117 -1.368 1 98.88 330 VAL A C 1
ATOM 2430 O O . VAL A 1 330 ? 12.234 -9.102 -0.226 1 98.88 330 VAL A O 1
ATOM 2433 N N . ILE A 1 331 ? 11.953 -8.773 -2.416 1 98.88 331 ILE A N 1
ATOM 2434 C CA . ILE A 1 331 ? 10.602 -8.227 -2.309 1 98.88 331 ILE A CA 1
ATOM 2435 C C . ILE A 1 331 ? 9.664 -9.266 -1.703 1 98.88 331 ILE A C 1
ATOM 2437 O O . ILE A 1 331 ? 8.898 -8.969 -0.787 1 98.88 331 ILE A O 1
ATOM 2441 N N . ALA A 1 332 ? 9.789 -10.477 -2.158 1 98.88 332 ALA A N 1
ATOM 2442 C CA . ALA A 1 332 ? 8.914 -11.547 -1.686 1 98.88 332 ALA A CA 1
ATOM 2443 C C . ALA A 1 332 ? 9.219 -11.906 -0.234 1 98.88 332 ALA A C 1
ATOM 2445 O O . ALA A 1 332 ? 8.312 -12.211 0.541 1 98.88 332 ALA A O 1
ATOM 2446 N N . THR A 1 333 ? 10.531 -11.906 0.122 1 98.81 333 THR A N 1
ATOM 2447 C CA . THR A 1 333 ? 10.922 -12.305 1.469 1 98.81 333 THR A CA 1
ATOM 2448 C C . THR A 1 333 ? 10.555 -11.227 2.484 1 98.81 333 THR A C 1
ATOM 2450 O O . THR A 1 333 ? 9.758 -11.477 3.398 1 98.81 333 THR A O 1
ATOM 2453 N N . ASP A 1 334 ? 11.086 -9.992 2.258 1 98.81 334 ASP A N 1
ATOM 2454 C CA . ASP A 1 334 ? 10.812 -8.914 3.195 1 98.81 334 ASP A CA 1
ATOM 2455 C C . ASP A 1 334 ? 9.336 -8.516 3.152 1 98.81 334 ASP A C 1
ATOM 2457 O O . ASP A 1 334 ? 8.703 -8.328 4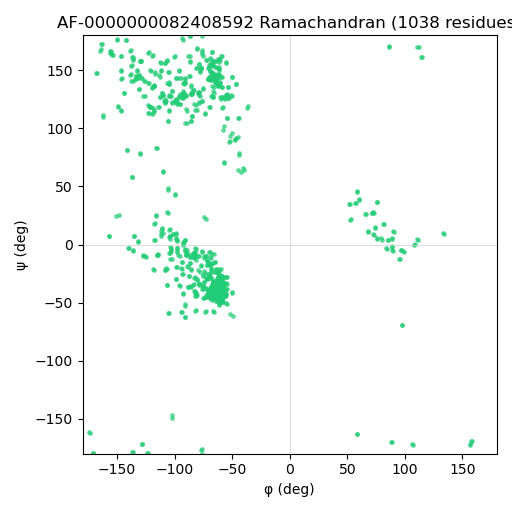.195 1 98.81 334 ASP A O 1
ATOM 2461 N N . GLY A 1 335 ? 8.789 -8.375 1.945 1 98.81 335 GLY A N 1
ATOM 2462 C CA . GLY A 1 335 ? 7.391 -8 1.798 1 98.81 335 GLY A CA 1
ATOM 2463 C C . GLY A 1 335 ? 6.434 -9.055 2.326 1 98.81 335 GLY A C 1
ATOM 2464 O O . GLY A 1 335 ? 5.383 -8.719 2.879 1 98.81 335 GLY A O 1
ATOM 2465 N N . GLY A 1 336 ? 6.777 -10.305 2.115 1 98.81 336 GLY A N 1
ATOM 2466 C CA . GLY A 1 336 ? 5.965 -11.391 2.652 1 98.81 336 GLY A CA 1
ATOM 2467 C C . GLY A 1 336 ? 5.965 -11.445 4.168 1 98.81 336 GLY A C 1
ATOM 2468 O O . GLY A 1 336 ? 4.918 -11.641 4.789 1 98.81 336 GLY A O 1
ATOM 2469 N N . ALA A 1 337 ? 7.141 -11.297 4.77 1 98.81 337 ALA A N 1
ATOM 2470 C CA . ALA A 1 337 ? 7.227 -11.266 6.23 1 98.81 337 ALA A CA 1
ATOM 2471 C C . ALA A 1 337 ? 6.438 -10.086 6.797 1 98.81 337 ALA A C 1
ATOM 2473 O O . ALA A 1 337 ? 5.715 -10.234 7.785 1 98.81 337 ALA A O 1
ATOM 2474 N N . TYR A 1 338 ? 6.504 -9 6.125 1 98.75 338 TYR A N 1
ATOM 2475 C CA . TYR A 1 338 ? 5.895 -7.758 6.582 1 98.75 338 TYR A CA 1
ATOM 2476 C C . TYR A 1 338 ? 4.379 -7.797 6.406 1 98.75 338 TYR A C 1
ATOM 2478 O O . TYR A 1 338 ? 3.633 -7.539 7.355 1 98.75 338 TYR A O 1
ATOM 2486 N N . GLN A 1 339 ? 3.906 -8.219 5.293 1 98.62 339 GLN A N 1
ATOM 2487 C CA . GLN A 1 339 ? 2.475 -8.164 5.016 1 98.62 339 GLN A CA 1
ATOM 2488 C C . GLN A 1 339 ? 1.795 -9.484 5.383 1 98.62 339 GLN A C 1
ATOM 2490 O O . GLN A 1 339 ? 0.882 -9.508 6.211 1 98.62 339 GLN A O 1
ATOM 2495 N N . MET A 1 340 ? 2.229 -10.539 4.805 1 98.75 340 MET A N 1
ATOM 2496 C CA . MET A 1 340 ? 1.522 -11.805 4.977 1 98.75 340 MET A CA 1
ATOM 2497 C C . MET A 1 340 ? 1.577 -12.273 6.426 1 98.75 340 MET A C 1
ATOM 2499 O O . MET A 1 340 ? 0.564 -12.695 6.984 1 98.75 340 MET A O 1
ATOM 2503 N N . LEU A 1 341 ? 2.771 -12.156 7.031 1 98.5 341 LEU A N 1
ATOM 2504 C CA . LEU A 1 341 ? 2.906 -12.672 8.383 1 98.5 341 LEU A CA 1
ATOM 2505 C C . LEU A 1 341 ? 2.596 -11.594 9.414 1 98.5 341 LEU A C 1
ATOM 2507 O O . LEU A 1 341 ? 1.509 -11.578 10 1 98.5 341 LEU A O 1
ATOM 2511 N N . ASP A 1 342 ? 3.365 -10.531 9.445 1 98.06 342 ASP A N 1
ATOM 2512 C CA . ASP A 1 342 ? 3.186 -9.508 10.469 1 98.06 342 ASP A CA 1
ATOM 2513 C C . ASP A 1 342 ? 1.914 -8.695 10.219 1 98.06 342 ASP A C 1
ATOM 2515 O O . ASP A 1 342 ? 1.288 -8.211 11.156 1 98.06 342 ASP A O 1
ATOM 2519 N N . GLY A 1 343 ? 1.521 -8.578 8.984 1 98.31 343 GLY A N 1
ATOM 2520 C CA . GLY A 1 343 ? 0.321 -7.844 8.609 1 98.31 343 GLY A CA 1
ATOM 2521 C C . GLY A 1 343 ? -0.91 -8.727 8.523 1 98.31 343 GLY A C 1
ATOM 2522 O O . GLY A 1 343 ? -1.976 -8.273 8.094 1 98.31 343 GLY A O 1
ATOM 2523 N N . ASN A 1 344 ? -0.708 -10.023 8.852 1 98.12 344 ASN A N 1
ATOM 2524 C CA . ASN A 1 344 ? -1.802 -10.984 8.953 1 98.12 344 ASN A CA 1
ATOM 2525 C C . ASN A 1 344 ? -2.58 -11.094 7.645 1 98.12 344 ASN A C 1
ATOM 2527 O O . ASN A 1 344 ? -3.811 -11.055 7.645 1 98.12 344 ASN A O 1
ATOM 2531 N N . GLY A 1 345 ? -1.876 -11.188 6.555 1 97.62 345 GLY A N 1
ATOM 2532 C CA . GLY A 1 345 ? -2.447 -11.352 5.23 1 97.62 345 GLY A CA 1
ATOM 2533 C C . GLY A 1 345 ? -2.553 -10.047 4.461 1 97.62 345 GLY A C 1
ATOM 2534 O O . GLY A 1 345 ? -1.662 -9.703 3.68 1 97.62 345 GLY A O 1
ATOM 2535 N N . TYR A 1 346 ? -3.408 -9.195 4.883 1 97.81 346 TYR A N 1
ATOM 2536 C CA . TYR A 1 346 ? -3.797 -8.016 4.117 1 97.81 346 TYR A CA 1
ATOM 2537 C C . TYR A 1 346 ? -2.848 -6.852 4.379 1 97.81 346 TYR A C 1
ATOM 2539 O O . TYR A 1 346 ? -2.785 -5.902 3.596 1 97.81 346 TYR A O 1
ATOM 2547 N N . GLY A 1 347 ? -2.047 -6.926 5.449 1 98.19 347 GLY A N 1
ATOM 2548 C CA . GLY A 1 347 ? -1.26 -5.754 5.801 1 98.19 347 GLY A CA 1
ATOM 2549 C C . GLY A 1 347 ? -2.107 -4.523 6.074 1 98.19 347 GLY A C 1
ATOM 2550 O O . GLY A 1 347 ? -3.26 -4.641 6.496 1 98.19 347 GLY A O 1
ATOM 2551 N N . MET A 1 348 ? -1.461 -3.369 6.055 1 98.38 348 MET A N 1
ATOM 2552 C CA . MET A 1 348 ? -2.113 -2.078 6.254 1 98.38 348 MET A CA 1
ATOM 2553 C C . MET A 1 348 ? -1.596 -1.045 5.258 1 98.38 348 MET A C 1
ATOM 2555 O O . MET A 1 348 ? -0.821 -1.378 4.359 1 98.38 348 MET A O 1
ATOM 2559 N N . ASN A 1 349 ? -2.064 0.163 5.32 1 98.56 349 ASN A N 1
ATOM 2560 C CA . ASN A 1 349 ? -1.583 1.34 4.605 1 98.56 349 ASN A CA 1
ATOM 2561 C C . ASN A 1 349 ? -1.927 1.272 3.119 1 98.56 349 ASN A C 1
ATOM 2563 O O . ASN A 1 349 ? -1.154 1.734 2.277 1 98.56 349 ASN A O 1
ATOM 2567 N N . ALA A 1 350 ? -2.939 0.599 2.777 1 97.5 350 ALA A N 1
ATOM 2568 C CA . ALA A 1 350 ? -3.49 0.569 1.426 1 97.5 350 ALA A CA 1
ATOM 2569 C C . ALA A 1 350 ? -5.004 0.758 1.447 1 97.5 350 ALA A C 1
ATOM 2571 O O . ALA A 1 350 ? -5.668 0.401 2.424 1 97.5 350 ALA A O 1
ATOM 2572 N N . GLU A 1 351 ? -5.516 1.343 0.405 1 96.44 351 GLU A N 1
ATOM 2573 C CA . GLU A 1 351 ? -6.965 1.403 0.24 1 96.44 351 GLU A CA 1
ATOM 2574 C C . GLU A 1 351 ? -7.523 0.063 -0.227 1 96.44 351 GLU A C 1
ATOM 2576 O O . GLU A 1 351 ? -6.789 -0.92 -0.333 1 96.44 351 GLU A O 1
ATOM 2581 N N . GLY A 1 352 ? -8.844 0.048 -0.383 1 96.25 352 GLY A N 1
ATOM 2582 C CA . GLY A 1 352 ? -9.477 -1.16 -0.889 1 96.25 352 GLY A CA 1
ATOM 2583 C C . GLY A 1 352 ? -10.242 -1.923 0.175 1 96.25 352 GLY A C 1
ATOM 2584 O O . GLY A 1 352 ? -10.414 -1.437 1.294 1 96.25 352 GLY A O 1
ATOM 2585 N N . LEU A 1 353 ? -10.695 -3.102 -0.216 1 97.94 353 LEU A N 1
ATOM 2586 C CA . LEU A 1 353 ? -11.531 -3.916 0.658 1 97.94 353 LEU A CA 1
ATOM 2587 C C . LEU A 1 353 ? -10.68 -4.895 1.463 1 97.94 353 LEU A C 1
ATOM 2589 O O . LEU A 1 353 ? -9.898 -5.656 0.894 1 97.94 353 LEU A O 1
ATOM 2593 N N . TYR A 1 354 ? -10.836 -4.855 2.756 1 98 354 TYR A N 1
ATOM 2594 C CA . TYR A 1 354 ? -10.188 -5.789 3.67 1 98 354 TYR A CA 1
ATOM 2595 C C . TYR A 1 354 ? -11.148 -6.891 4.098 1 98 354 TYR A C 1
ATOM 2597 O O . TYR A 1 354 ? -12.352 -6.793 3.877 1 98 354 TYR A O 1
ATOM 2605 N N . ASP A 1 355 ? -10.602 -7.93 4.598 1 97.62 355 ASP A N 1
ATOM 2606 C CA . ASP A 1 355 ? -11.352 -8.992 5.254 1 97.62 355 ASP A CA 1
ATOM 2607 C C . ASP A 1 355 ? -10.977 -9.102 6.73 1 97.62 355 ASP A C 1
ATOM 2609 O O . ASP A 1 355 ? -10.219 -9.984 7.121 1 97.62 355 ASP A O 1
ATOM 2613 N N . PRO A 1 356 ? -11.625 -8.227 7.562 1 97.56 356 PRO A N 1
ATOM 2614 C CA . PRO A 1 356 ? -11.227 -8.164 8.969 1 97.56 356 PRO A CA 1
ATOM 2615 C C . PRO A 1 356 ? -11.422 -9.5 9.695 1 97.56 356 PRO A C 1
ATOM 2617 O O . PRO A 1 356 ? -10.664 -9.812 10.617 1 97.56 356 PRO A O 1
ATOM 2620 N N . GLU A 1 357 ? -12.414 -10.242 9.32 1 96.75 357 GLU A N 1
ATOM 2621 C CA . GLU A 1 357 ? -12.664 -11.531 9.953 1 96.75 357 GLU A CA 1
ATOM 2622 C C . GLU A 1 357 ? -11.531 -12.516 9.664 1 96.75 357 GLU A C 1
ATOM 2624 O O . GLU A 1 357 ? -11.07 -13.219 10.57 1 96.75 357 GLU A O 1
ATOM 2629 N N . LEU A 1 358 ? -11.133 -12.547 8.438 1 97.81 358 LEU A N 1
ATOM 2630 C CA . LEU A 1 358 ? -10.023 -13.422 8.055 1 97.81 358 LEU A CA 1
ATOM 2631 C C . LEU A 1 358 ? -8.734 -12.984 8.734 1 97.81 358 LEU A C 1
ATOM 2633 O O . LEU A 1 358 ? -7.953 -13.828 9.188 1 97.81 358 LEU A O 1
ATOM 2637 N N . MET A 1 359 ? -8.492 -11.695 8.82 1 98.25 359 MET A N 1
ATOM 2638 C CA . MET A 1 359 ? -7.305 -11.164 9.477 1 98.25 359 MET A CA 1
ATOM 2639 C C . MET A 1 359 ? -7.254 -11.586 10.938 1 98.25 359 MET A C 1
ATOM 2641 O O . MET A 1 359 ? -6.219 -12.047 11.422 1 98.25 359 MET A O 1
ATOM 2645 N N . ALA A 1 360 ? -8.352 -11.414 11.609 1 97.06 360 ALA A N 1
ATOM 2646 C CA . ALA A 1 360 ? -8.43 -11.773 13.023 1 97.06 360 ALA A CA 1
ATOM 2647 C C . ALA A 1 360 ? -8.219 -13.273 13.219 1 97.06 360 ALA A C 1
ATOM 2649 O O . ALA A 1 360 ? -7.523 -13.695 14.141 1 97.06 360 ALA A O 1
ATOM 2650 N N . HIS A 1 361 ? -8.836 -14.055 12.328 1 97.31 361 HIS A N 1
ATOM 2651 C CA . HIS A 1 361 ? -8.695 -15.508 12.406 1 97.31 361 HIS A CA 1
ATOM 2652 C C . HIS A 1 361 ? -7.238 -15.93 12.242 1 97.31 361 HIS A C 1
ATOM 2654 O O . HIS A 1 361 ? -6.719 -16.719 13.039 1 97.31 361 HIS A O 1
ATOM 2660 N N . PHE A 1 362 ? -6.613 -15.406 11.242 1 98.38 362 PHE A N 1
ATOM 2661 C CA . PHE A 1 362 ? -5.223 -15.75 10.961 1 98.38 362 PHE A CA 1
ATOM 2662 C C . PHE A 1 362 ? -4.316 -15.32 12.109 1 98.38 362 PHE A C 1
ATOM 2664 O O . PHE A 1 362 ? -3.441 -16.078 12.531 1 98.38 362 PHE A O 1
ATOM 2671 N N . ALA A 1 363 ? -4.512 -14.172 12.625 1 96.62 363 ALA A N 1
ATOM 2672 C CA . ALA A 1 363 ? -3.703 -13.641 13.719 1 96.62 363 ALA A CA 1
ATOM 2673 C C . ALA A 1 363 ? -3.799 -14.539 14.953 1 96.62 363 ALA A C 1
ATOM 2675 O O . ALA A 1 363 ? -2.799 -14.773 15.633 1 96.62 363 ALA A O 1
ATOM 2676 N N . SER A 1 364 ? -4.961 -15.008 15.234 1 94.06 364 SER A N 1
ATOM 2677 C CA . SER A 1 364 ? -5.195 -15.812 16.422 1 94.06 364 SER A CA 1
ATOM 2678 C C . SER A 1 364 ? -4.551 -17.188 16.312 1 94.06 364 SER A C 1
ATOM 2680 O O . SER A 1 364 ? -4.172 -17.797 17.312 1 94.06 364 SER A O 1
ATOM 2682 N N . ARG A 1 365 ? -4.355 -17.656 15.031 1 96.44 365 ARG A N 1
ATOM 2683 C CA . ARG A 1 365 ? -3.955 -19.047 14.836 1 96.44 365 ARG A CA 1
ATOM 2684 C C . ARG A 1 365 ? -2.502 -19.141 14.383 1 96.44 365 ARG A C 1
ATOM 2686 O O . ARG A 1 365 ? -1.861 -20.188 14.531 1 96.44 365 ARG A O 1
ATOM 2693 N N . ARG A 1 366 ? -2.02 -18.094 13.836 1 95 366 ARG A N 1
ATOM 2694 C CA . ARG A 1 366 ? -0.71 -18.125 13.195 1 95 366 ARG A CA 1
ATOM 2695 C C . ARG A 1 366 ? 0.383 -18.484 14.195 1 95 366 ARG A C 1
ATOM 2697 O O . ARG A 1 366 ? 1.244 -19.312 13.906 1 95 366 ARG A O 1
ATOM 2704 N N . ILE A 1 367 ? 0.34 -17.891 15.406 1 92.62 367 ILE A N 1
ATOM 2705 C CA . ILE A 1 367 ? 1.357 -18.156 16.422 1 92.62 367 ILE A CA 1
ATOM 2706 C C . ILE A 1 367 ? 1.153 -19.547 17 1 92.62 367 ILE A C 1
ATOM 2708 O O . ILE A 1 367 ? 2.117 -20.281 17.203 1 92.62 367 ILE A O 1
ATOM 2712 N N . GLN A 1 368 ? -0.117 -19.906 17.141 1 94.5 368 GLN A N 1
ATOM 2713 C CA . GLN A 1 368 ? -0.468 -21.203 17.719 1 94.5 368 GLN A CA 1
ATOM 2714 C C . GLN A 1 368 ? 0.025 -22.344 16.844 1 94.5 368 GLN A C 1
ATOM 2716 O O . GLN A 1 368 ? 0.391 -23.422 17.344 1 94.5 368 GLN A O 1
ATOM 2721 N N . HIS A 1 369 ? 0.038 -22.125 15.547 1 97.62 369 HIS A N 1
ATOM 2722 C CA . HIS A 1 369 ? 0.37 -23.203 14.609 1 97.62 369 HIS A CA 1
ATOM 2723 C C . HIS A 1 369 ? 1.651 -22.891 13.844 1 97.62 369 HIS A C 1
ATOM 2725 O O . HIS A 1 369 ? 1.85 -23.375 12.734 1 97.62 369 HIS A O 1
ATOM 2731 N N . ALA A 1 370 ? 2.459 -22.078 14.445 1 97.62 370 ALA A N 1
ATOM 2732 C CA . ALA A 1 370 ? 3.666 -21.609 13.758 1 97.62 370 ALA A CA 1
ATOM 2733 C C . ALA A 1 370 ? 4.582 -22.781 13.422 1 97.62 370 ALA A C 1
ATOM 2735 O O . ALA A 1 370 ? 5.25 -22.766 12.383 1 97.62 370 ALA A O 1
ATOM 2736 N N . ASP A 1 371 ? 4.633 -23.766 14.273 1 97.62 371 ASP A N 1
ATOM 2737 C CA . ASP A 1 371 ? 5.527 -24.891 14.055 1 97.62 371 ASP A CA 1
ATOM 2738 C C . ASP A 1 371 ? 5.047 -25.75 12.883 1 97.62 371 ASP A C 1
ATOM 2740 O O . ASP A 1 371 ? 5.809 -26.562 12.344 1 97.62 371 ASP A O 1
ATOM 2744 N N . ALA A 1 372 ? 3.781 -25.578 12.484 1 97.5 372 ALA A N 1
ATOM 2745 C CA . ALA A 1 372 ? 3.223 -26.344 11.375 1 97.5 372 ALA A CA 1
ATOM 2746 C C . ALA A 1 372 ? 3.453 -25.641 10.047 1 97.5 372 ALA A C 1
ATOM 2748 O O . ALA A 1 372 ? 3.203 -26.203 8.977 1 97.5 372 ALA A O 1
ATOM 2749 N N . LEU A 1 373 ? 3.947 -24.422 10.07 1 98.12 373 LEU A N 1
ATOM 2750 C CA . LEU A 1 373 ? 4.258 -23.719 8.836 1 98.12 373 LEU A CA 1
ATOM 2751 C C . LEU A 1 373 ? 5.344 -24.453 8.047 1 98.12 373 LEU A C 1
ATOM 2753 O O . LEU A 1 373 ? 6.238 -25.062 8.641 1 98.12 373 LEU A O 1
ATOM 2757 N N . SER A 1 374 ? 5.238 -24.391 6.746 1 98.06 374 SER A N 1
ATOM 2758 C CA . SER A 1 374 ? 6.246 -25.016 5.898 1 98.06 374 SER A CA 1
ATOM 2759 C C . SER A 1 374 ? 7.617 -24.391 6.117 1 98.06 374 SER A C 1
ATOM 2761 O O . SER A 1 374 ? 7.715 -23.25 6.59 1 98.06 374 SER A O 1
ATOM 2763 N N . GLU A 1 375 ? 8.648 -25.125 5.734 1 97.69 375 GLU A N 1
ATOM 2764 C CA . GLU A 1 375 ? 10.008 -24.625 5.875 1 97.69 375 GLU A CA 1
ATOM 2765 C C . GLU A 1 375 ? 10.227 -23.391 5.016 1 97.69 375 GLU A C 1
ATOM 2767 O O . GLU A 1 375 ? 11.008 -22.5 5.383 1 97.69 375 GLU A O 1
ATOM 2772 N N . THR A 1 376 ? 9.523 -23.281 3.906 1 98.44 376 THR A N 1
ATOM 2773 C CA . THR A 1 376 ? 9.656 -22.109 3.059 1 98.44 376 THR A CA 1
ATOM 2774 C C . THR A 1 376 ? 9.07 -20.875 3.746 1 98.44 376 THR A C 1
ATOM 2776 O O . THR A 1 376 ? 9.656 -19.797 3.691 1 98.44 376 THR A O 1
ATOM 2779 N N . VAL A 1 377 ? 7.906 -21.031 4.422 1 98.69 377 VAL A N 1
ATOM 2780 C CA . VAL A 1 377 ? 7.293 -19.922 5.141 1 98.69 377 VAL A CA 1
ATOM 2781 C C . VAL A 1 377 ? 8.172 -19.531 6.324 1 98.69 377 VAL A C 1
ATOM 2783 O O . VAL A 1 377 ? 8.344 -18.328 6.609 1 98.69 377 VAL A O 1
ATOM 2786 N N . LYS A 1 378 ? 8.766 -20.516 6.977 1 98.69 378 LYS A N 1
ATOM 2787 C CA . LYS A 1 378 ? 9.672 -20.219 8.086 1 98.69 378 LYS A CA 1
ATOM 2788 C C . LYS A 1 378 ? 10.914 -19.469 7.602 1 98.69 378 LYS A C 1
ATOM 2790 O O . LYS A 1 378 ? 11.43 -18.594 8.297 1 98.69 378 LYS A O 1
ATOM 2795 N N . LEU A 1 379 ? 11.414 -19.859 6.418 1 98.69 379 LEU A N 1
ATOM 2796 C CA . LEU A 1 379 ? 12.547 -19.141 5.848 1 98.69 379 LEU A CA 1
ATOM 2797 C C . LEU A 1 379 ? 12.203 -17.672 5.617 1 98.69 379 LEU A C 1
ATOM 2799 O O . LEU A 1 379 ? 13.008 -16.797 5.91 1 98.69 379 LEU A O 1
ATOM 2803 N N . VAL A 1 380 ? 11.008 -17.422 5.09 1 98.69 380 VAL A N 1
ATOM 2804 C CA . VAL A 1 380 ? 10.531 -16.047 4.875 1 98.69 380 VAL A CA 1
ATOM 2805 C C . VAL A 1 380 ? 10.445 -15.32 6.211 1 98.69 380 VAL A C 1
ATOM 2807 O O . VAL A 1 380 ? 10.898 -14.18 6.328 1 98.69 380 VAL A O 1
ATOM 2810 N N . ALA A 1 381 ? 9.922 -15.984 7.207 1 98.69 381 ALA A N 1
ATOM 2811 C CA . ALA A 1 381 ? 9.742 -15.398 8.531 1 98.69 381 ALA A CA 1
ATOM 2812 C C . ALA A 1 381 ? 11.086 -15 9.141 1 98.69 381 ALA A C 1
ATOM 2814 O O . ALA A 1 381 ? 11.289 -13.836 9.508 1 98.69 381 ALA A O 1
ATOM 2815 N N . LEU A 1 382 ? 12.023 -15.914 9.156 1 98.62 382 LEU A N 1
ATOM 2816 C CA . LEU A 1 382 ? 13.297 -15.711 9.844 1 98.62 382 LEU A CA 1
ATOM 2817 C C . LEU A 1 382 ? 14.172 -14.719 9.086 1 98.62 382 LEU A C 1
ATOM 2819 O O . LEU A 1 382 ? 14.742 -13.805 9.68 1 98.62 382 LEU A O 1
ATOM 2823 N N . THR A 1 383 ? 14.258 -14.883 7.742 1 98.69 383 THR A N 1
ATOM 2824 C CA . THR A 1 383 ? 15.07 -13.992 6.918 1 98.69 383 THR A CA 1
ATOM 2825 C C . THR A 1 383 ? 14.43 -12.609 6.828 1 98.69 383 THR A C 1
ATOM 2827 O O . THR A 1 383 ? 15.125 -11.594 6.941 1 98.69 383 THR A O 1
ATOM 2830 N N . GLY A 1 384 ? 13.109 -12.633 6.629 1 98.69 384 GLY A N 1
ATOM 2831 C CA . GLY A 1 384 ? 12.406 -11.367 6.5 1 98.69 384 GLY A CA 1
ATOM 2832 C C . GLY A 1 384 ? 12.445 -10.531 7.77 1 98.69 384 GLY A C 1
ATOM 2833 O O . GLY A 1 384 ? 12.508 -9.305 7.707 1 98.69 384 GLY A O 1
ATOM 2834 N N . HIS A 1 385 ? 12.352 -11.18 8.93 1 98.25 385 HIS A N 1
ATOM 2835 C CA . HIS A 1 385 ? 12.461 -10.461 10.195 1 98.25 385 HIS A CA 1
ATOM 2836 C C . HIS A 1 385 ? 13.781 -9.703 10.289 1 98.25 385 HIS A C 1
ATOM 2838 O O . HIS A 1 385 ? 13.812 -8.555 10.75 1 98.25 385 HIS A O 1
ATOM 2844 N N . HIS A 1 386 ? 14.852 -10.336 9.875 1 98 386 HIS A N 1
ATOM 2845 C CA . HIS A 1 386 ? 16.156 -9.688 9.844 1 98 386 HIS A CA 1
ATOM 2846 C C . HIS A 1 386 ? 16.172 -8.508 8.875 1 98 386 HIS A C 1
ATOM 2848 O O . HIS A 1 386 ? 16.703 -7.441 9.195 1 98 386 HIS A O 1
ATOM 2854 N N . GLY A 1 387 ? 15.625 -8.695 7.664 1 97.94 387 GLY A N 1
ATOM 2855 C CA . GLY A 1 387 ? 15.523 -7.633 6.676 1 97.94 387 GLY A CA 1
ATOM 2856 C C . GLY A 1 387 ? 14.766 -6.418 7.176 1 97.94 387 GLY A C 1
ATOM 2857 O O . GLY A 1 387 ? 15.164 -5.281 6.91 1 97.94 387 GLY A O 1
ATOM 2858 N N . ILE A 1 388 ? 13.734 -6.637 7.953 1 97.31 388 ILE A N 1
ATOM 2859 C CA . ILE A 1 388 ? 12.844 -5.582 8.414 1 97.31 388 ILE A CA 1
ATOM 2860 C C . ILE A 1 388 ? 13.453 -4.871 9.617 1 97.31 388 ILE A C 1
ATOM 2862 O O . ILE A 1 388 ? 13.492 -3.641 9.672 1 97.31 388 ILE A O 1
ATOM 2866 N N . THR A 1 389 ? 14 -5.617 10.57 1 95.25 389 THR A N 1
ATOM 2867 C CA . THR A 1 389 ? 14.414 -5.047 11.844 1 95.25 389 THR A CA 1
ATOM 2868 C C . THR A 1 389 ? 15.867 -4.59 11.797 1 95.25 389 THR A C 1
ATOM 2870 O O . THR A 1 389 ? 16.172 -3.424 12.055 1 95.25 389 THR A O 1
ATOM 2873 N N . THR A 1 390 ? 16.766 -5.461 11.367 1 95.62 390 THR A N 1
ATOM 2874 C CA . THR A 1 390 ? 18.188 -5.164 11.406 1 95.62 390 THR A CA 1
ATOM 2875 C C . THR A 1 390 ? 18.594 -4.332 10.195 1 95.62 390 THR A C 1
ATOM 2877 O O . THR A 1 390 ? 19.344 -3.365 10.328 1 95.62 390 THR A O 1
ATOM 2880 N N . LEU A 1 391 ? 18.047 -4.715 9.031 1 96.69 391 LEU A N 1
ATOM 2881 C CA . LEU A 1 391 ? 18.438 -3.99 7.824 1 96.69 391 LEU A CA 1
ATOM 2882 C C . LEU A 1 391 ? 17.5 -2.83 7.555 1 96.69 391 LEU A C 1
ATOM 2884 O O . LEU A 1 391 ? 17.688 -2.072 6.602 1 96.69 391 LEU A O 1
ATOM 2888 N N . GLY A 1 392 ? 16.422 -2.691 8.352 1 96.75 392 GLY A N 1
ATOM 2889 C CA . GLY A 1 392 ? 15.539 -1.53 8.352 1 96.75 392 GLY A CA 1
ATOM 2890 C C . GLY A 1 392 ? 14.633 -1.476 7.137 1 96.75 392 GLY A C 1
ATOM 2891 O O . GLY A 1 392 ? 14.117 -0.41 6.789 1 96.75 392 GLY A O 1
ATOM 2892 N N . GLY A 1 393 ? 14.523 -2.584 6.434 1 98.06 393 GLY A N 1
ATOM 2893 C CA . GLY A 1 393 ? 13.734 -2.566 5.215 1 98.06 393 GLY A CA 1
ATOM 2894 C C . GLY A 1 393 ? 14.438 -1.881 4.059 1 98.06 393 GLY A C 1
ATOM 2895 O O . GLY A 1 393 ? 13.852 -1.712 2.984 1 98.06 393 GLY A O 1
ATOM 2896 N N . ALA A 1 394 ? 15.648 -1.504 4.25 1 98.06 394 ALA A N 1
ATOM 2897 C CA . ALA A 1 394 ? 16.391 -0.77 3.234 1 98.06 394 ALA A CA 1
ATOM 2898 C C . ALA A 1 394 ? 16.625 -1.628 1.993 1 98.06 394 ALA A C 1
ATOM 2900 O O . ALA A 1 394 ? 16.609 -1.12 0.87 1 98.06 394 ALA A O 1
ATOM 2901 N N . SER A 1 395 ? 16.875 -2.969 2.203 1 98.62 395 SER A N 1
ATOM 2902 C CA . SER A 1 395 ? 17.062 -3.863 1.064 1 98.62 395 SER A CA 1
ATOM 2903 C C . SER A 1 395 ? 15.789 -3.943 0.222 1 98.62 395 SER A C 1
ATOM 2905 O O . SER A 1 395 ? 15.859 -3.994 -1.008 1 98.62 395 SER A O 1
ATOM 2907 N N . TYR A 1 396 ? 14.664 -3.996 0.879 1 98.75 396 TYR A N 1
ATOM 2908 C CA . TYR A 1 396 ? 13.391 -3.938 0.17 1 98.75 396 TYR A CA 1
ATOM 2909 C C . TYR A 1 396 ? 13.281 -2.656 -0.647 1 98.75 396 TYR A C 1
ATOM 2911 O O . TYR A 1 396 ? 12.898 -2.693 -1.819 1 98.75 396 TYR A O 1
ATOM 2919 N N . GLY A 1 397 ? 13.578 -1.492 0.027 1 98.62 397 GLY A N 1
ATOM 2920 C CA . GLY A 1 397 ? 13.555 -0.226 -0.686 1 98.62 397 GLY A CA 1
ATOM 2921 C C . GLY A 1 397 ? 14.461 -0.21 -1.902 1 98.62 397 GLY A C 1
ATOM 2922 O O . GLY A 1 397 ? 14.078 0.288 -2.963 1 98.62 397 GLY A O 1
ATOM 2923 N N . LYS A 1 398 ? 15.664 -0.75 -1.763 1 98.56 398 LYS A N 1
ATOM 2924 C CA . LYS A 1 398 ? 16.609 -0.833 -2.875 1 98.56 398 LYS A CA 1
ATOM 2925 C C . LYS A 1 398 ? 16.047 -1.688 -4.008 1 98.56 398 LYS A C 1
ATOM 2927 O O . LYS A 1 398 ? 16.125 -1.313 -5.18 1 98.56 398 LYS A O 1
ATOM 2932 N N . ALA A 1 399 ? 15.5 -2.84 -3.615 1 98.88 399 ALA A N 1
ATOM 2933 C CA . ALA A 1 399 ? 14.906 -3.721 -4.621 1 98.88 399 ALA A CA 1
ATOM 2934 C C . ALA A 1 399 ? 13.797 -3.008 -5.383 1 98.88 399 ALA A C 1
ATOM 2936 O O . ALA A 1 399 ? 13.734 -3.074 -6.613 1 98.88 399 ALA A O 1
ATOM 2937 N N . ARG A 1 400 ? 12.969 -2.314 -4.672 1 98.56 400 ARG A N 1
ATOM 2938 C CA . ARG A 1 400 ? 11.859 -1.589 -5.297 1 98.56 400 ARG A CA 1
ATOM 2939 C C . ARG A 1 400 ? 12.383 -0.52 -6.254 1 98.56 400 ARG A C 1
ATOM 2941 O O . ARG A 1 400 ? 11.828 -0.327 -7.336 1 98.56 400 ARG A O 1
ATOM 2948 N N . ASN A 1 401 ? 13.422 0.153 -5.848 1 98.38 401 ASN A N 1
ATOM 2949 C CA . ASN A 1 401 ? 13.992 1.209 -6.676 1 98.38 401 ASN A CA 1
ATOM 2950 C C . ASN A 1 401 ? 14.617 0.645 -7.949 1 98.38 401 ASN A C 1
ATOM 2952 O O . ASN A 1 401 ? 14.859 1.382 -8.906 1 98.38 401 ASN A O 1
ATOM 2956 N N . LEU A 1 402 ? 14.867 -0.646 -8.008 1 98.75 402 LEU A N 1
ATOM 2957 C CA . LEU A 1 402 ? 15.492 -1.289 -9.156 1 98.75 402 LEU A CA 1
ATOM 2958 C C . LEU A 1 402 ? 14.438 -1.829 -10.117 1 98.75 402 LEU A C 1
ATOM 2960 O O . LEU A 1 402 ? 14.742 -2.135 -11.273 1 98.75 402 LEU A O 1
ATOM 2964 N N . VAL A 1 403 ? 13.195 -1.954 -9.727 1 98.69 403 VAL A N 1
ATOM 2965 C CA . VAL A 1 403 ? 12.133 -2.58 -10.508 1 98.69 403 VAL A CA 1
ATOM 2966 C C . VAL A 1 403 ? 11.945 -1.821 -11.82 1 98.69 403 VAL A C 1
ATOM 2968 O O . VAL A 1 403 ? 11.812 -2.432 -12.883 1 98.69 403 VAL A O 1
ATOM 2971 N N . PRO A 1 404 ? 11.938 -0.452 -11.805 1 98.12 404 PRO A N 1
ATOM 2972 C CA . PRO A 1 404 ? 11.766 0.244 -13.086 1 98.12 404 PRO A CA 1
ATOM 2973 C C . PRO A 1 404 ? 12.875 -0.078 -14.086 1 98.12 404 PRO A C 1
ATOM 2975 O O . PRO A 1 404 ? 12.625 -0.104 -15.297 1 98.12 404 PRO A O 1
ATOM 2978 N N . LEU A 1 405 ? 14.047 -0.361 -13.609 1 98.38 405 LEU A N 1
ATOM 2979 C CA . LEU A 1 405 ? 15.156 -0.707 -14.492 1 98.38 405 LEU A CA 1
ATOM 2980 C C . LEU A 1 405 ? 14.961 -2.096 -15.086 1 98.38 405 LEU A C 1
ATOM 2982 O O . LEU A 1 405 ? 15.18 -2.299 -16.281 1 98.38 405 LEU A O 1
ATOM 2986 N N . ALA A 1 406 ? 14.547 -2.994 -14.25 1 98.56 406 ALA A N 1
ATOM 2987 C CA . ALA A 1 406 ? 14.242 -4.336 -14.742 1 98.56 406 ALA A CA 1
ATOM 2988 C C . ALA A 1 406 ? 13.117 -4.301 -15.773 1 98.56 406 ALA A C 1
ATOM 2990 O O . ALA A 1 406 ? 13.211 -4.926 -16.828 1 98.56 406 ALA A O 1
ATOM 2991 N N . ARG A 1 407 ? 12.07 -3.594 -15.453 1 98.62 407 ARG A N 1
ATOM 2992 C CA . ARG A 1 407 ? 10.93 -3.463 -16.359 1 98.62 407 ARG A CA 1
ATOM 2993 C C . ARG A 1 407 ? 11.359 -2.854 -17.688 1 98.62 407 ARG A C 1
ATOM 2995 O O . ARG A 1 407 ? 10.961 -3.332 -18.75 1 98.62 407 ARG A O 1
ATOM 3002 N N . ALA A 1 408 ? 12.18 -1.826 -17.641 1 98.5 408 ALA A N 1
ATOM 3003 C CA . ALA A 1 408 ? 12.641 -1.128 -18.828 1 98.5 408 ALA A CA 1
ATOM 3004 C C . ALA A 1 408 ? 13.453 -2.057 -19.734 1 98.5 408 ALA A C 1
ATOM 3006 O O . ALA A 1 408 ? 13.398 -1.945 -20.953 1 98.5 408 ALA A O 1
ATOM 3007 N N . ALA A 1 409 ? 14.156 -2.959 -19.141 1 98.69 409 ALA A N 1
ATOM 3008 C CA . ALA A 1 409 ? 14.961 -3.9 -19.906 1 98.69 409 ALA A CA 1
ATOM 3009 C C . ALA A 1 409 ? 14.07 -4.785 -20.781 1 98.69 409 ALA A C 1
ATOM 3011 O O . ALA A 1 409 ? 14.375 -5.008 -21.953 1 98.69 409 ALA A O 1
ATOM 3012 N N . TYR A 1 410 ? 13.023 -5.258 -20.234 1 98.88 410 TYR A N 1
ATOM 3013 C CA . TYR A 1 410 ? 12.086 -6.066 -21 1 98.88 410 TYR A CA 1
ATOM 3014 C C . TYR A 1 410 ? 11.336 -5.219 -22.031 1 98.88 410 TYR A C 1
ATOM 3016 O O . TYR A 1 410 ? 11.109 -5.652 -23.156 1 98.88 410 TYR A O 1
ATOM 3024 N N . ASP A 1 411 ? 10.953 -4 -21.641 1 98.81 411 ASP A N 1
ATOM 3025 C CA . ASP A 1 411 ? 10.227 -3.115 -22.531 1 98.81 411 ASP A CA 1
ATOM 3026 C C . ASP A 1 411 ? 11.062 -2.766 -23.766 1 98.81 411 ASP A C 1
ATOM 3028 O O . ASP A 1 411 ? 10.531 -2.629 -24.859 1 98.81 411 ASP A O 1
ATOM 3032 N N . THR A 1 412 ? 12.336 -2.59 -23.547 1 98.75 412 THR A N 1
ATOM 3033 C CA . THR A 1 412 ? 13.234 -2.318 -24.672 1 98.75 412 THR A CA 1
ATOM 3034 C C . THR A 1 412 ? 13.234 -3.475 -25.656 1 98.75 412 THR A C 1
ATOM 3036 O O . THR A 1 412 ? 13.148 -3.26 -26.875 1 98.75 412 THR A O 1
ATOM 3039 N N . ALA A 1 413 ? 13.273 -4.672 -25.156 1 98.81 413 ALA A N 1
ATOM 3040 C CA . ALA A 1 413 ? 13.211 -5.852 -26.016 1 98.81 413 ALA A CA 1
ATOM 3041 C C . ALA A 1 413 ? 11.852 -5.953 -26.719 1 98.81 413 ALA A C 1
ATOM 3043 O O . ALA A 1 413 ? 11.773 -6.289 -27.891 1 98.81 413 ALA A O 1
ATOM 3044 N N . LEU A 1 414 ? 10.82 -5.59 -26.047 1 98.81 414 LEU A N 1
ATOM 3045 C CA . LEU A 1 414 ? 9.461 -5.738 -26.531 1 98.81 414 LEU A CA 1
ATOM 3046 C C . LEU A 1 414 ? 9.109 -4.625 -27.516 1 98.81 414 LEU A C 1
ATOM 3048 O O . LEU A 1 414 ? 8.031 -4.641 -28.125 1 98.81 414 LEU A O 1
ATOM 3052 N N . ARG A 1 415 ? 9.953 -3.643 -27.609 1 98.31 415 ARG A N 1
ATOM 3053 C CA . ARG A 1 415 ? 9.82 -2.686 -28.703 1 98.31 415 ARG A CA 1
ATOM 3054 C C . ARG A 1 415 ? 10.273 -3.299 -30.031 1 98.31 415 ARG A C 1
ATOM 3056 O O . ARG A 1 415 ? 9.812 -2.896 -31.094 1 98.31 415 ARG A O 1
ATOM 3063 N N . GLN A 1 416 ? 11.125 -4.297 -29.906 1 98.25 416 GLN A N 1
ATOM 3064 C CA . GLN A 1 416 ? 11.68 -4.957 -31.078 1 98.25 416 GLN A CA 1
ATOM 3065 C C . GLN A 1 416 ? 10.93 -6.246 -31.391 1 98.25 416 GLN A C 1
ATOM 3067 O O . GLN A 1 416 ? 10.859 -6.664 -32.562 1 98.25 416 GLN A O 1
ATOM 3072 N N . PHE A 1 417 ? 10.406 -6.855 -30.406 1 98.88 417 PHE A N 1
ATOM 3073 C CA . PHE A 1 417 ? 9.695 -8.125 -30.531 1 98.88 417 PHE A CA 1
ATOM 3074 C C . PHE A 1 417 ? 8.258 -7.988 -30.031 1 98.88 417 PHE A C 1
ATOM 3076 O O . PHE A 1 417 ? 7.98 -7.199 -29.125 1 98.88 417 PHE A O 1
ATOM 3083 N N . ASP A 1 418 ? 7.391 -8.734 -30.578 1 98.81 418 ASP A N 1
ATOM 3084 C CA . ASP A 1 418 ? 5.996 -8.703 -30.156 1 98.81 418 ASP A CA 1
ATOM 3085 C C . ASP A 1 418 ? 5.809 -9.492 -28.859 1 98.81 418 ASP A C 1
ATOM 3087 O O . ASP A 1 418 ? 4.941 -9.164 -28.047 1 98.81 418 ASP A O 1
ATOM 3091 N N . VAL A 1 419 ? 6.562 -10.562 -28.703 1 98.94 419 VAL A N 1
ATOM 3092 C CA . VAL A 1 419 ? 6.574 -11.352 -27.469 1 98.94 419 VAL A CA 1
ATOM 3093 C C . VAL A 1 419 ? 7.973 -11.914 -27.234 1 98.94 419 VAL A C 1
ATOM 3095 O O . VAL A 1 419 ? 8.805 -11.93 -28.141 1 98.94 419 VAL A O 1
ATOM 3098 N N . LEU A 1 420 ? 8.203 -12.328 -26 1 98.94 420 LEU A N 1
ATOM 3099 C CA . LEU A 1 420 ? 9.414 -13.023 -25.562 1 98.94 420 LEU A CA 1
ATOM 3100 C C . LEU A 1 420 ? 9.102 -14.453 -25.156 1 98.94 420 LEU A C 1
ATOM 3102 O O . LEU A 1 420 ? 8.055 -14.727 -24.562 1 98.94 420 LEU A O 1
ATOM 3106 N N . VAL A 1 421 ? 10.086 -15.367 -25.438 1 98.88 421 VAL A N 1
ATOM 3107 C CA . VAL A 1 421 ? 9.852 -16.781 -25.156 1 98.88 421 VAL A CA 1
ATOM 3108 C C . VAL A 1 421 ? 11.047 -17.359 -24.406 1 98.88 421 VAL A C 1
ATOM 3110 O O . VAL A 1 421 ? 12.195 -16.984 -24.672 1 98.88 421 VAL A O 1
ATOM 3113 N N . MET A 1 422 ? 10.773 -18.234 -23.5 1 98.88 422 MET A N 1
ATOM 3114 C CA . MET A 1 422 ? 11.75 -19.016 -22.75 1 98.88 422 MET A CA 1
ATOM 3115 C C . MET A 1 422 ? 11.078 -20.203 -22.062 1 98.88 422 MET A C 1
ATOM 3117 O O . MET A 1 422 ? 9.852 -20.328 -22.094 1 98.88 422 MET A O 1
ATOM 3121 N N . PRO A 1 423 ? 11.875 -21.172 -21.531 1 98.94 423 PRO A N 1
ATOM 3122 C CA . PRO A 1 423 ? 11.219 -22.219 -20.75 1 98.94 423 PRO A CA 1
ATOM 3123 C C . PRO A 1 423 ? 10.445 -21.672 -19.562 1 98.94 423 PRO A C 1
ATOM 3125 O O . PRO A 1 423 ? 10.93 -20.781 -18.859 1 98.94 423 PRO A O 1
ATOM 3128 N N . THR A 1 424 ? 9.234 -22.156 -19.344 1 98.94 424 THR A N 1
ATOM 3129 C CA . THR A 1 424 ? 8.562 -21.766 -18.109 1 98.94 424 THR A CA 1
ATOM 3130 C C . THR A 1 424 ? 9.391 -22.188 -16.891 1 98.94 424 THR A C 1
ATOM 3132 O O . THR A 1 424 ? 9.633 -21.359 -16 1 98.94 424 THR A O 1
ATOM 3135 N N . LEU A 1 425 ? 9.828 -23.422 -16.953 1 98.88 425 LEU A N 1
ATOM 3136 C CA . LEU A 1 425 ? 10.625 -24 -15.867 1 98.88 425 LEU A CA 1
ATOM 3137 C C . LEU A 1 425 ? 11.891 -24.656 -16.406 1 98.88 425 LEU A C 1
ATOM 3139 O O . LEU A 1 425 ? 11.93 -25.078 -17.562 1 98.88 425 LEU A O 1
ATOM 3143 N N . PRO A 1 426 ? 12.898 -24.828 -15.602 1 98.44 426 PRO A N 1
ATOM 3144 C CA . PRO A 1 426 ? 14.18 -25.344 -16.078 1 98.44 426 PRO A CA 1
ATOM 3145 C C . PRO A 1 426 ? 14.188 -26.875 -16.188 1 98.44 426 PRO A C 1
ATOM 3147 O O . PRO A 1 426 ? 15.102 -27.438 -16.781 1 98.44 426 PRO A O 1
ATOM 3150 N N . TYR A 1 427 ? 13.18 -27.531 -15.656 1 98.5 427 TYR A N 1
ATOM 3151 C CA . TYR A 1 427 ? 13.102 -28.984 -15.633 1 98.5 427 TYR A CA 1
ATOM 3152 C C . TYR A 1 427 ? 11.656 -29.453 -15.539 1 98.5 427 TYR A C 1
ATOM 3154 O O . TYR A 1 427 ? 10.75 -28.656 -15.336 1 98.5 427 TYR A O 1
ATOM 3162 N N . VAL A 1 428 ? 11.461 -30.734 -15.781 1 98.44 428 VAL A N 1
ATOM 3163 C CA . VAL A 1 428 ? 10.133 -31.312 -15.664 1 98.44 428 VAL A CA 1
ATOM 3164 C C . VAL A 1 428 ? 9.828 -31.609 -14.195 1 98.44 428 VAL A C 1
ATOM 3166 O O . VAL A 1 428 ? 10.711 -31.516 -13.344 1 98.44 428 VAL A O 1
ATOM 3169 N N . ALA A 1 429 ? 8.547 -31.938 -13.883 1 98.56 429 ALA A N 1
ATOM 3170 C CA . ALA A 1 429 ? 8.102 -32.188 -12.516 1 98.56 429 ALA A CA 1
ATOM 3171 C C . ALA A 1 429 ? 9.016 -33.188 -11.812 1 98.56 429 ALA A C 1
ATOM 3173 O O . ALA A 1 429 ? 9.297 -34.25 -12.344 1 98.56 429 ALA A O 1
ATOM 3174 N N . SER A 1 430 ? 9.492 -32.844 -10.664 1 97.38 430 SER A N 1
ATOM 3175 C CA . SER A 1 430 ? 10.352 -33.719 -9.883 1 97.38 430 SER A CA 1
ATOM 3176 C C . SER A 1 430 ? 9.539 -34.625 -8.984 1 97.38 430 SER A C 1
ATOM 3178 O O . SER A 1 430 ? 8.352 -34.406 -8.758 1 97.38 430 SER A O 1
ATOM 3180 N N . GLU A 1 431 ? 10.172 -35.688 -8.516 1 97.62 431 GLU A N 1
ATOM 3181 C CA . GLU A 1 431 ? 9.508 -36.562 -7.574 1 97.62 431 GLU A CA 1
ATOM 3182 C C . GLU A 1 431 ? 9.188 -35.875 -6.262 1 97.62 431 GLU A C 1
ATOM 3184 O O . GLU A 1 431 ? 9.961 -35.031 -5.805 1 97.62 431 GLU A O 1
ATOM 3189 N N . LEU A 1 432 ? 8.055 -36.219 -5.676 1 98.06 432 LEU A N 1
ATOM 3190 C CA . LEU A 1 432 ? 7.719 -35.719 -4.348 1 98.06 432 LEU A CA 1
ATOM 3191 C C . LEU A 1 432 ? 8.75 -36.188 -3.318 1 98.06 432 LEU A C 1
ATOM 3193 O O . LEU A 1 432 ? 9.227 -37.312 -3.371 1 98.06 432 LEU A O 1
ATOM 3197 N N . PRO A 1 433 ? 9.117 -35.312 -2.473 1 97.12 433 PRO A N 1
ATOM 3198 C CA . PRO A 1 433 ? 10.117 -35.719 -1.479 1 97.12 433 PRO A CA 1
ATOM 3199 C C . PRO A 1 433 ? 9.547 -36.656 -0.427 1 97.12 433 PRO A C 1
ATOM 3201 O O . PRO A 1 433 ? 8.336 -36.688 -0.193 1 97.12 433 PRO A O 1
ATOM 3204 N N . ALA A 1 434 ? 10.516 -37.344 0.163 1 94 434 ALA A N 1
ATOM 3205 C CA . ALA A 1 434 ? 10.141 -38.156 1.319 1 94 434 ALA A CA 1
ATOM 3206 C C . ALA A 1 434 ? 9.711 -37.281 2.49 1 94 434 ALA A C 1
ATOM 3208 O O . ALA A 1 434 ? 10.078 -36.094 2.557 1 94 434 ALA A O 1
ATOM 3209 N N . LYS A 1 435 ? 8.914 -37.812 3.375 1 88.94 435 LYS A N 1
ATOM 3210 C CA . LYS A 1 435 ? 8.375 -37.062 4.508 1 88.94 435 LYS A CA 1
ATOM 3211 C C . LYS A 1 435 ? 9.492 -36.5 5.391 1 88.94 435 LYS A C 1
ATOM 3213 O O . LYS A 1 435 ? 9.344 -35.438 5.996 1 88.94 435 LYS A O 1
ATOM 3218 N N . ASP A 1 436 ? 10.625 -37.188 5.473 1 90.38 436 ASP A N 1
ATOM 3219 C CA . ASP A 1 436 ? 11.688 -36.812 6.395 1 90.38 436 ASP A CA 1
ATOM 3220 C C . ASP A 1 436 ? 12.867 -36.188 5.645 1 90.38 436 ASP A C 1
ATOM 3222 O O . ASP A 1 436 ? 14.008 -36.25 6.109 1 90.38 436 ASP A O 1
ATOM 3226 N N . VAL A 1 437 ? 12.523 -35.594 4.52 1 94.31 437 VAL A N 1
ATOM 3227 C CA . VAL A 1 437 ? 13.586 -34.969 3.754 1 94.31 437 VAL A CA 1
ATOM 3228 C C . VAL A 1 437 ? 14.195 -33.844 4.574 1 94.31 437 VAL A C 1
ATOM 3230 O O . VAL A 1 437 ? 13.516 -33.188 5.387 1 94.31 437 VAL A O 1
ATOM 3233 N N . ASP A 1 438 ? 15.539 -33.625 4.402 1 94.5 438 ASP A N 1
ATOM 3234 C CA . ASP A 1 438 ? 16.203 -32.562 5.168 1 94.5 438 ASP A CA 1
ATOM 3235 C C . ASP A 1 438 ? 15.727 -31.188 4.723 1 94.5 438 ASP A C 1
ATOM 3237 O O . ASP A 1 438 ? 15.258 -31.016 3.596 1 94.5 438 ASP A O 1
ATOM 3241 N N . ARG A 1 439 ? 15.914 -30.219 5.559 1 95.94 439 ARG A N 1
ATOM 3242 C CA . ARG A 1 439 ? 15.367 -28.875 5.387 1 95.94 439 ARG A CA 1
ATOM 3243 C C . ARG A 1 439 ? 15.93 -28.203 4.141 1 95.94 439 ARG A C 1
ATOM 3245 O O . ARG A 1 439 ? 15.203 -27.547 3.398 1 95.94 439 ARG A O 1
ATOM 3252 N N . ALA A 1 440 ? 17.188 -28.328 3.895 1 96.31 440 ALA A N 1
ATOM 3253 C CA . ALA A 1 440 ? 17.812 -27.703 2.73 1 96.31 440 ALA A CA 1
ATOM 3254 C C . ALA A 1 440 ? 17.219 -28.25 1.434 1 96.31 440 ALA A C 1
ATOM 3256 O O . ALA A 1 440 ? 16.906 -27.484 0.516 1 96.31 440 ALA A O 1
ATOM 3257 N N . THR A 1 441 ? 17.109 -29.594 1.352 1 96.5 441 THR A N 1
ATOM 3258 C CA . THR A 1 441 ? 16.5 -30.219 0.184 1 96.5 441 THR A CA 1
ATOM 3259 C C . THR A 1 441 ? 15.031 -29.812 0.051 1 96.5 441 THR A C 1
ATOM 3261 O O . THR A 1 441 ? 14.547 -29.578 -1.056 1 96.5 441 THR A O 1
ATOM 3264 N N . PHE A 1 442 ? 14.375 -29.766 1.193 1 97 442 PHE A N 1
ATOM 3265 C CA . PHE A 1 442 ? 12.984 -29.328 1.227 1 97 442 PHE A CA 1
ATOM 3266 C C . PHE A 1 442 ? 12.828 -27.953 0.577 1 97 442 PHE A C 1
ATOM 3268 O O . PHE A 1 442 ? 12.016 -27.781 -0.334 1 97 442 PHE A O 1
ATOM 3275 N N . ILE A 1 443 ? 13.609 -27.016 0.964 1 97.19 443 ILE A N 1
ATOM 3276 C CA . ILE A 1 443 ? 13.508 -25.625 0.506 1 97.19 443 ILE A CA 1
ATOM 3277 C C . ILE A 1 443 ? 13.914 -25.547 -0.964 1 97.19 443 ILE A C 1
ATOM 3279 O O . ILE A 1 443 ? 13.258 -24.859 -1.755 1 97.19 443 ILE A O 1
ATOM 3283 N N . THR A 1 444 ? 14.914 -26.25 -1.338 1 95.88 444 THR A N 1
ATOM 3284 C CA . THR A 1 444 ? 15.375 -26.266 -2.723 1 95.88 444 THR A CA 1
ATOM 3285 C C . THR A 1 444 ? 14.297 -26.812 -3.646 1 95.88 444 THR A C 1
ATOM 3287 O O . THR A 1 444 ? 14.039 -26.266 -4.715 1 95.88 444 THR A O 1
ATOM 3290 N N . LYS A 1 445 ? 13.68 -27.891 -3.258 1 96.19 445 LYS A N 1
ATOM 3291 C CA . LYS A 1 445 ? 12.625 -28.5 -4.062 1 96.19 445 LYS A CA 1
ATOM 3292 C C . LYS A 1 445 ? 11.406 -27.594 -4.141 1 96.19 445 LYS A C 1
ATOM 3294 O O . LYS A 1 445 ? 10.727 -27.547 -5.172 1 96.19 445 LYS A O 1
ATOM 3299 N N . ALA A 1 446 ? 11.188 -26.906 -3.068 1 97.06 446 ALA A N 1
ATOM 3300 C CA . ALA A 1 446 ? 9.977 -26.094 -2.965 1 97.06 446 ALA A CA 1
ATOM 3301 C C . ALA A 1 446 ? 10.109 -24.797 -3.75 1 97.06 446 ALA A C 1
ATOM 3303 O O . ALA A 1 446 ? 9.117 -24.234 -4.219 1 97.06 446 ALA A O 1
ATOM 3304 N N . LEU A 1 447 ? 11.352 -24.328 -4 1 95.81 447 LEU A N 1
ATOM 3305 C CA . LEU A 1 447 ? 11.5 -22.984 -4.555 1 95.81 447 LEU A CA 1
ATOM 3306 C C . LEU A 1 447 ? 12.453 -22.984 -5.746 1 95.81 447 LEU A C 1
ATOM 3308 O O . LEU A 1 447 ? 12.633 -21.969 -6.41 1 95.81 447 LEU A O 1
ATOM 3312 N N . GLY A 1 448 ? 12.953 -24.016 -6.18 1 95.12 448 GLY A N 1
ATOM 3313 C CA . GLY A 1 448 ? 14.102 -24.062 -7.074 1 95.12 448 GLY A CA 1
ATOM 3314 C C . GLY A 1 448 ? 13.727 -23.859 -8.531 1 95.12 448 GLY A C 1
ATOM 3315 O O . GLY A 1 448 ? 14.602 -23.641 -9.375 1 95.12 448 GLY A O 1
ATOM 3316 N N . MET A 1 449 ? 12.461 -23.812 -8.883 1 96.75 449 MET A N 1
ATOM 3317 C CA . MET A 1 449 ? 12.07 -23.844 -10.289 1 96.75 449 MET A CA 1
ATOM 3318 C C . MET A 1 449 ? 11.656 -22.453 -10.766 1 96.75 449 MET A C 1
ATOM 3320 O O . MET A 1 449 ? 11.289 -22.266 -11.93 1 96.75 449 MET A O 1
ATOM 3324 N N . ILE A 1 450 ? 11.812 -21.328 -9.953 1 97.88 450 ILE A N 1
ATOM 3325 C CA . ILE A 1 450 ? 11.055 -20.109 -10.195 1 97.88 450 ILE A CA 1
ATOM 3326 C C . ILE A 1 450 ? 11.922 -19.109 -10.953 1 97.88 450 ILE A C 1
ATOM 3328 O O . ILE A 1 450 ? 11.516 -17.969 -11.164 1 97.88 450 ILE A O 1
ATOM 3332 N N . ALA A 1 451 ? 13.086 -19.5 -11.438 1 97.56 451 ALA A N 1
ATOM 3333 C CA . ALA A 1 451 ? 14.078 -18.562 -11.961 1 97.56 451 ALA A CA 1
ATOM 3334 C C . ALA A 1 451 ? 13.516 -17.766 -13.133 1 97.56 451 ALA A C 1
ATOM 3336 O O . ALA A 1 451 ? 13.82 -16.578 -13.289 1 97.56 451 ALA A O 1
ATOM 3337 N N . ASN A 1 452 ? 12.688 -18.391 -13.977 1 98.81 452 ASN A N 1
ATOM 3338 C CA . ASN A 1 452 ? 12.172 -17.719 -15.164 1 98.81 452 ASN A CA 1
ATOM 3339 C C . ASN A 1 452 ? 10.82 -17.062 -14.891 1 98.81 452 ASN A C 1
ATOM 3341 O O . ASN A 1 452 ? 10.461 -16.062 -15.531 1 98.81 452 ASN A O 1
ATOM 3345 N N . THR A 1 453 ? 10.062 -17.562 -13.922 1 98.88 453 THR A N 1
ATOM 3346 C CA . THR A 1 453 ? 8.703 -17.062 -13.711 1 98.88 453 THR A CA 1
ATOM 3347 C C . THR A 1 453 ? 8.703 -15.867 -12.766 1 98.88 453 THR A C 1
ATOM 3349 O O . THR A 1 453 ? 8.023 -14.875 -13.023 1 98.88 453 THR A O 1
ATOM 3352 N N . ALA A 1 454 ? 9.547 -15.82 -11.734 1 98.81 454 ALA A N 1
ATOM 3353 C CA . ALA A 1 454 ? 9.531 -14.844 -10.648 1 98.81 454 ALA A CA 1
ATOM 3354 C C . ALA A 1 454 ? 9.797 -13.43 -11.18 1 98.81 454 ALA A C 1
ATOM 3356 O O . ALA A 1 454 ? 9.148 -12.469 -10.75 1 98.81 454 ALA A O 1
ATOM 3357 N N . PRO A 1 455 ? 10.719 -13.297 -12.188 1 98.81 455 PRO A N 1
ATOM 3358 C CA . PRO A 1 455 ? 11.023 -11.953 -12.688 1 98.81 455 PRO A CA 1
ATOM 3359 C C . PRO A 1 455 ? 9.781 -11.219 -13.195 1 98.81 455 PRO A C 1
ATOM 3361 O O . PRO A 1 455 ? 9.656 -10.008 -12.992 1 98.81 455 PRO A O 1
ATOM 3364 N N . PHE A 1 456 ? 8.844 -11.922 -13.742 1 98.88 456 PHE A N 1
ATOM 3365 C CA . PHE A 1 456 ? 7.719 -11.258 -14.383 1 98.88 456 PHE A CA 1
ATOM 3366 C C . PHE A 1 456 ? 6.625 -10.938 -13.375 1 98.88 456 PHE A C 1
ATOM 3368 O O . PHE A 1 456 ? 5.676 -10.219 -13.68 1 98.88 456 PHE A O 1
ATOM 3375 N N . ASP A 1 457 ? 6.746 -11.492 -12.125 1 98.81 457 ASP A N 1
ATOM 3376 C CA . ASP A 1 457 ? 5.883 -11.047 -11.039 1 98.81 457 ASP A CA 1
ATOM 3377 C C . ASP A 1 457 ? 6.328 -9.68 -10.516 1 98.81 457 ASP A C 1
ATOM 3379 O O . ASP A 1 457 ? 5.508 -8.898 -10.031 1 98.81 457 ASP A O 1
ATOM 3383 N N . VAL A 1 458 ? 7.578 -9.383 -10.68 1 97.62 458 VAL A N 1
ATOM 3384 C CA . VAL A 1 458 ? 8.125 -8.102 -10.25 1 97.62 458 VAL A CA 1
ATOM 3385 C C . VAL A 1 458 ? 7.836 -7.035 -11.305 1 97.62 458 VAL A C 1
ATOM 3387 O O . VAL A 1 458 ? 7.441 -5.914 -10.977 1 97.62 458 VAL A O 1
ATOM 3390 N N . THR A 1 459 ? 7.996 -7.414 -12.602 1 98.5 459 THR A N 1
ATOM 3391 C CA . THR A 1 459 ? 7.887 -6.418 -13.656 1 98.5 459 THR A CA 1
ATOM 3392 C C . THR A 1 459 ? 6.43 -6.219 -14.07 1 98.5 459 THR A C 1
ATOM 3394 O O . THR A 1 459 ? 6.094 -5.23 -14.719 1 98.5 459 THR A O 1
ATOM 3397 N N . GLY A 1 460 ? 5.57 -7.195 -13.797 1 98.56 460 GLY A N 1
ATOM 3398 C CA . GLY A 1 460 ? 4.141 -7.051 -14.016 1 98.56 460 GLY A CA 1
ATOM 3399 C C . GLY A 1 460 ? 3.705 -7.449 -15.414 1 98.56 460 GLY A C 1
ATOM 3400 O O . GLY A 1 460 ? 2.516 -7.398 -15.734 1 98.56 460 GLY A O 1
ATOM 3401 N N . HIS A 1 461 ? 4.598 -7.977 -16.266 1 98.94 461 HIS A N 1
ATOM 3402 C CA . HIS A 1 461 ? 4.285 -8.367 -17.625 1 98.94 461 HIS A CA 1
ATOM 3403 C C . HIS A 1 461 ? 3.381 -9.594 -17.656 1 98.94 461 HIS A C 1
ATOM 3405 O O . HIS A 1 461 ? 3.502 -10.484 -16.812 1 98.94 461 HIS A O 1
ATOM 3411 N N . PRO A 1 462 ? 2.502 -9.625 -18.609 1 98.81 462 PRO A N 1
ATOM 3412 C CA . PRO A 1 462 ? 1.722 -10.859 -18.766 1 98.81 462 PRO A CA 1
ATOM 3413 C C . PRO A 1 462 ? 2.553 -12.016 -19.312 1 98.81 462 PRO A C 1
ATOM 3415 O O . PRO A 1 462 ? 3.424 -11.812 -20.156 1 98.81 462 PRO A O 1
ATOM 3418 N N . SER A 1 463 ? 2.289 -13.203 -18.812 1 98.94 463 SER A N 1
ATOM 3419 C CA . SER A 1 463 ? 3.035 -14.391 -19.219 1 98.94 463 SER A CA 1
ATOM 3420 C C . SER A 1 463 ? 2.131 -15.617 -19.266 1 98.94 463 SER A C 1
ATOM 3422 O O . SER A 1 463 ? 1.396 -15.898 -18.312 1 98.94 463 SER A O 1
ATOM 3424 N N . LEU A 1 464 ? 2.234 -16.297 -20.375 1 98.94 464 LEU A N 1
ATOM 3425 C CA . LEU A 1 464 ? 1.481 -17.531 -20.625 1 98.94 464 LEU A CA 1
ATOM 3426 C C . LEU A 1 464 ? 2.404 -18.734 -20.641 1 98.94 464 LEU A C 1
ATOM 3428 O O . LEU A 1 464 ? 3.48 -18.703 -21.234 1 98.94 464 LEU A O 1
ATOM 3432 N N . SER A 1 465 ? 2.029 -19.75 -19.891 1 98.94 465 SER A N 1
ATOM 3433 C CA . SER A 1 465 ? 2.66 -21.047 -20.094 1 98.94 465 SER A CA 1
ATOM 3434 C C . SER A 1 465 ? 1.786 -21.969 -20.938 1 98.94 465 SER A C 1
ATOM 3436 O O . SER A 1 465 ? 0.634 -22.234 -20.594 1 98.94 465 SER A O 1
ATOM 3438 N N . VAL A 1 466 ? 2.318 -22.438 -22.031 1 98.81 466 VAL A N 1
ATOM 3439 C CA . VAL A 1 466 ? 1.608 -23.328 -22.938 1 98.81 466 VAL A CA 1
ATOM 3440 C C . VAL A 1 466 ? 2.4 -24.625 -23.109 1 98.81 466 VAL A C 1
ATOM 3442 O O . VAL A 1 466 ? 3.633 -24.609 -23.172 1 98.81 466 VAL A O 1
ATOM 3445 N N . PRO A 1 467 ? 1.734 -25.781 -23.125 1 98.56 467 PRO A N 1
ATOM 3446 C CA . PRO A 1 467 ? 2.457 -27.047 -23.297 1 98.56 467 PRO A CA 1
ATOM 3447 C C . PRO A 1 467 ? 3.262 -27.109 -24.594 1 98.56 467 PRO A C 1
ATOM 3449 O O . PRO A 1 467 ? 2.703 -26.922 -25.672 1 98.56 467 PRO A O 1
ATOM 3452 N N . ALA A 1 468 ? 4.527 -27.422 -24.469 1 98 468 ALA A N 1
ATOM 3453 C CA . ALA A 1 468 ? 5.434 -27.391 -25.609 1 98 468 ALA A CA 1
ATOM 3454 C C . ALA A 1 468 ? 5.797 -28.812 -26.047 1 98 468 ALA A C 1
ATOM 3456 O O . ALA A 1 468 ? 6.25 -29.016 -27.188 1 98 468 ALA A O 1
ATOM 3457 N N . GLY A 1 469 ? 5.621 -29.734 -25.203 1 97 469 GLY A N 1
ATOM 3458 C CA . GLY A 1 469 ? 5.965 -31.109 -25.484 1 97 469 GLY A CA 1
ATOM 3459 C C . GLY A 1 469 ? 6.188 -31.938 -24.219 1 97 469 GLY A C 1
ATOM 3460 O O . GLY A 1 469 ? 5.703 -31.578 -23.141 1 97 469 GLY A O 1
ATOM 3461 N N . LEU A 1 470 ? 6.715 -33.125 -24.438 1 97.31 470 LEU A N 1
ATOM 3462 C CA . LEU A 1 470 ? 7.039 -34.031 -23.328 1 97.31 470 LEU A CA 1
ATOM 3463 C C . LEU A 1 470 ? 8.531 -34.312 -23.281 1 97.31 470 LEU A C 1
ATOM 3465 O O . LEU A 1 470 ? 9.18 -34.438 -24.312 1 97.31 470 LEU A O 1
ATOM 3469 N N . VAL A 1 471 ? 9.07 -34.281 -22.141 1 97.88 471 VAL A N 1
ATOM 3470 C CA . VAL A 1 471 ? 10.422 -34.75 -21.859 1 97.88 471 VAL A CA 1
ATOM 3471 C C . VAL A 1 471 ? 10.359 -35.844 -20.781 1 97.88 471 VAL A C 1
ATOM 3473 O O . VAL A 1 471 ? 9.781 -35.625 -19.719 1 97.88 471 VAL A O 1
ATOM 3476 N N . ASN A 1 472 ? 10.805 -37.031 -21.109 1 95.75 472 ASN A N 1
ATOM 3477 C CA . ASN A 1 472 ? 10.734 -38.188 -20.203 1 95.75 472 ASN A CA 1
ATOM 3478 C C . ASN A 1 472 ? 9.297 -38.469 -19.781 1 95.75 472 ASN A C 1
ATOM 3480 O O . ASN A 1 472 ? 9.039 -38.781 -18.625 1 95.75 472 ASN A O 1
ATOM 3484 N N . GLY A 1 473 ? 8.445 -38.25 -20.672 1 96.44 473 GLY A N 1
ATOM 3485 C CA . GLY A 1 473 ? 7.051 -38.562 -20.438 1 96.44 473 GLY A CA 1
ATOM 3486 C C . GLY A 1 473 ? 6.316 -37.531 -19.609 1 96.44 473 GLY A C 1
ATOM 3487 O O . GLY A 1 473 ? 5.145 -37.719 -19.266 1 96.44 473 GLY A O 1
ATOM 3488 N N . LEU A 1 474 ? 6.992 -36.406 -19.281 1 98.25 474 LEU A N 1
ATOM 3489 C CA . LEU A 1 474 ? 6.395 -35.344 -18.484 1 98.25 474 LEU A CA 1
ATOM 3490 C C . LEU A 1 474 ? 6.305 -34.062 -19.266 1 98.25 474 LEU A C 1
ATOM 3492 O O . LEU A 1 474 ? 7.16 -33.781 -20.109 1 98.25 474 LEU A O 1
ATOM 3496 N N . PRO A 1 475 ? 5.332 -33.281 -19.016 1 98.62 475 PRO A N 1
ATOM 3497 C CA . PRO A 1 475 ? 5.078 -32.062 -19.797 1 98.62 475 PRO A CA 1
ATOM 3498 C C . PRO A 1 475 ? 6.156 -31 -19.609 1 98.62 475 PRO A C 1
ATOM 3500 O O . PRO A 1 475 ? 6.73 -30.875 -18.531 1 98.62 475 PRO A O 1
ATOM 3503 N N . VAL A 1 476 ? 6.395 -30.25 -20.672 1 98.62 476 VAL A N 1
ATOM 3504 C CA . VAL A 1 476 ? 7.242 -29.062 -20.703 1 98.62 476 VAL A CA 1
ATOM 3505 C C . VAL A 1 476 ? 6.422 -27.859 -21.125 1 98.62 476 VAL A C 1
ATOM 3507 O O . VAL A 1 476 ? 5.594 -27.953 -22.047 1 98.62 476 VAL A O 1
ATOM 3510 N N . GLY A 1 477 ? 6.605 -26.719 -20.391 1 98.81 477 GLY A N 1
ATOM 3511 C CA . GLY A 1 477 ? 5.906 -25.5 -20.75 1 98.81 477 GLY A CA 1
ATOM 3512 C C . GLY A 1 477 ? 6.797 -24.469 -21.422 1 98.81 477 GLY A C 1
ATOM 3513 O O . GLY A 1 477 ? 7.961 -24.312 -21.047 1 98.81 477 GLY A O 1
ATOM 3514 N N . MET A 1 478 ? 6.312 -23.828 -22.453 1 98.94 478 MET A N 1
ATOM 3515 C CA . MET A 1 478 ? 6.914 -22.641 -23.031 1 98.94 478 MET A CA 1
ATOM 3516 C C . MET A 1 478 ? 6.227 -21.375 -22.516 1 98.94 478 MET A C 1
ATOM 3518 O O . MET A 1 478 ? 5 -21.266 -22.578 1 98.94 478 MET A O 1
ATOM 3522 N N . MET A 1 479 ? 7.008 -20.516 -21.969 1 98.94 479 MET A N 1
ATOM 3523 C CA . MET A 1 479 ? 6.461 -19.266 -21.469 1 98.94 479 MET A CA 1
ATOM 3524 C C . MET A 1 479 ? 6.531 -18.172 -22.547 1 98.94 479 MET A C 1
ATOM 3526 O O . MET A 1 479 ? 7.578 -17.984 -23.172 1 98.94 479 MET A O 1
ATOM 3530 N N . ILE A 1 480 ? 5.453 -17.547 -22.797 1 98.94 480 ILE A N 1
ATOM 3531 C CA . ILE A 1 480 ? 5.316 -16.422 -23.719 1 98.94 480 ILE A CA 1
ATOM 3532 C C . ILE A 1 480 ? 4.945 -15.164 -22.953 1 98.94 480 ILE A C 1
ATOM 3534 O O . ILE A 1 480 ? 3.904 -15.117 -22.297 1 98.94 480 ILE A O 1
ATOM 3538 N N . THR A 1 481 ? 5.809 -14.164 -23.016 1 98.94 481 THR A N 1
ATOM 3539 C CA . THR A 1 481 ? 5.629 -12.922 -22.266 1 98.94 481 THR A CA 1
ATOM 3540 C C . THR A 1 481 ? 5.5 -11.734 -23.219 1 98.94 481 THR A C 1
ATOM 3542 O O . THR A 1 481 ? 6.207 -11.656 -24.219 1 98.94 481 THR A O 1
ATOM 3545 N N . GLY A 1 482 ? 4.543 -10.836 -22.938 1 98.88 482 GLY A N 1
ATOM 3546 C CA . GLY A 1 482 ? 4.32 -9.695 -23.797 1 98.88 482 GLY A CA 1
ATOM 3547 C C . GLY A 1 482 ? 4.305 -8.375 -23.047 1 98.88 482 GLY A C 1
ATOM 3548 O O . GLY A 1 482 ? 4.746 -8.297 -21.906 1 98.88 482 GLY A O 1
ATOM 3549 N N . LYS A 1 483 ? 3.908 -7.258 -23.797 1 98.44 483 LYS A N 1
ATOM 3550 C CA . LYS A 1 483 ? 3.811 -5.914 -23.234 1 98.44 483 LYS A CA 1
ATOM 3551 C C . LYS A 1 483 ? 2.697 -5.832 -22.203 1 98.44 483 LYS A C 1
ATOM 3553 O O . LYS A 1 483 ? 1.675 -6.512 -22.328 1 98.44 483 LYS A O 1
ATOM 3558 N N . THR A 1 484 ? 2.947 -5.008 -21.172 1 97 484 THR A N 1
ATOM 3559 C CA . THR A 1 484 ? 1.908 -4.777 -20.172 1 97 484 THR A CA 1
ATOM 3560 C C . THR A 1 484 ? 0.616 -4.309 -20.844 1 97 484 THR A C 1
ATOM 3562 O O . THR A 1 484 ? 0.637 -3.426 -21.703 1 97 484 THR A O 1
ATOM 3565 N N . PHE A 1 485 ? -0.473 -5.039 -20.453 1 96.44 485 PHE A N 1
ATOM 3566 C CA . PHE A 1 485 ? -1.85 -4.789 -20.875 1 96.44 485 PHE A CA 1
ATOM 3567 C C . PHE A 1 485 ? -2.062 -5.207 -22.328 1 96.44 485 PHE A C 1
ATOM 3569 O O . PHE A 1 485 ? -3.104 -4.91 -22.906 1 96.44 485 PHE A O 1
ATOM 3576 N N . ASP A 1 486 ? -1.07 -5.871 -22.922 1 97.19 486 ASP A N 1
ATOM 3577 C CA . ASP A 1 486 ? -1.246 -6.531 -24.219 1 97.19 486 ASP A CA 1
ATOM 3578 C C . ASP A 1 486 ? -1.326 -8.047 -24.062 1 97.19 486 ASP A C 1
ATOM 3580 O O . ASP A 1 486 ? -0.597 -8.789 -24.719 1 97.19 486 ASP A O 1
ATOM 3584 N N . ASP A 1 487 ? -2.131 -8.43 -23.125 1 98.56 487 ASP A N 1
ATOM 3585 C CA . ASP A 1 487 ? -2.389 -9.844 -22.875 1 98.56 487 ASP A CA 1
ATOM 3586 C C . ASP A 1 487 ? -2.926 -10.539 -24.125 1 98.56 487 ASP A C 1
ATOM 3588 O O . ASP A 1 487 ? -2.666 -11.727 -24.344 1 98.56 487 ASP A O 1
ATOM 3592 N N . ALA A 1 488 ? -3.58 -9.82 -24.953 1 98.44 488 ALA A N 1
ATOM 3593 C CA . ALA A 1 488 ? -4.199 -10.367 -26.156 1 98.44 488 ALA A CA 1
ATOM 3594 C C . ALA A 1 488 ? -3.146 -10.938 -27.094 1 98.44 488 ALA A C 1
ATOM 3596 O O . ALA A 1 488 ? -3.326 -12.023 -27.656 1 98.44 488 ALA A O 1
ATOM 3597 N N . THR A 1 489 ? -2.055 -10.211 -27.266 1 98.5 489 THR A N 1
ATOM 3598 C CA . THR A 1 489 ? -1.004 -10.672 -28.172 1 98.5 489 THR A CA 1
ATOM 3599 C C . THR A 1 489 ? -0.332 -11.93 -27.625 1 98.5 489 THR A C 1
ATOM 3601 O O . THR A 1 489 ? -0.005 -12.844 -28.375 1 98.5 489 THR A O 1
ATOM 3604 N N . VAL A 1 490 ? -0.157 -12 -26.344 1 98.81 490 VAL A N 1
ATOM 3605 C CA . VAL A 1 490 ? 0.434 -13.164 -25.688 1 98.81 490 VAL A CA 1
ATOM 3606 C C . VAL A 1 490 ? -0.442 -14.391 -25.922 1 98.81 490 VAL A C 1
ATOM 3608 O O . VAL A 1 490 ? 0.054 -15.445 -26.328 1 98.81 490 VAL A O 1
ATOM 3611 N N . LEU A 1 491 ? -1.738 -14.211 -25.719 1 98.88 491 LEU A N 1
ATOM 3612 C CA . LEU A 1 491 ? -2.691 -15.305 -25.906 1 98.88 491 LEU A CA 1
ATOM 3613 C C . LEU A 1 491 ? -2.779 -15.695 -27.375 1 98.88 491 LEU A C 1
ATOM 3615 O O . LEU A 1 491 ? -2.873 -16.891 -27.703 1 98.88 491 LEU A O 1
ATOM 3619 N N . ARG A 1 492 ? -2.715 -14.695 -28.281 1 98.75 492 ARG A N 1
ATOM 3620 C CA . ARG A 1 492 ? -2.768 -14.945 -29.719 1 98.75 492 ARG A CA 1
ATOM 3621 C C . ARG A 1 492 ? -1.603 -15.82 -30.156 1 98.75 492 ARG A C 1
ATOM 3623 O O . ARG A 1 492 ? -1.795 -16.781 -30.891 1 98.75 492 ARG A O 1
ATOM 3630 N N . VAL A 1 493 ? -0.433 -15.516 -29.688 1 98.88 493 VAL A N 1
ATOM 3631 C CA . VAL A 1 493 ? 0.747 -16.297 -30.047 1 98.88 493 VAL A CA 1
ATOM 3632 C C . VAL A 1 493 ? 0.654 -17.688 -29.438 1 98.88 493 VAL A C 1
ATOM 3634 O O . VAL A 1 493 ? 0.986 -18.688 -30.094 1 98.88 493 VAL A O 1
ATOM 3637 N N . GLY A 1 494 ? 0.203 -17.781 -28.188 1 98.81 494 GLY A N 1
ATOM 3638 C CA . GLY A 1 494 ? -0.019 -19.078 -27.562 1 98.81 494 GLY A CA 1
ATOM 3639 C C . GLY A 1 494 ? -1.009 -19.938 -28.328 1 98.81 494 GLY A C 1
ATOM 3640 O O . GLY A 1 494 ? -0.789 -21.141 -28.516 1 98.81 494 GLY A O 1
ATOM 3641 N N . ARG A 1 495 ? -2.074 -19.328 -28.781 1 98.69 495 ARG A N 1
ATOM 3642 C CA . ARG A 1 495 ? -3.109 -20.016 -29.547 1 98.69 495 ARG A CA 1
ATOM 3643 C C . ARG A 1 495 ? -2.562 -20.516 -30.891 1 98.69 495 ARG A C 1
ATOM 3645 O O . ARG A 1 495 ? -2.842 -21.641 -31.297 1 98.69 495 ARG A O 1
ATOM 3652 N N . ALA A 1 496 ? -1.828 -19.703 -31.531 1 98.69 496 ALA A N 1
ATOM 3653 C CA . ALA A 1 496 ? -1.212 -20.078 -32.781 1 98.69 496 ALA A CA 1
ATOM 3654 C C . ALA A 1 496 ? -0.294 -21.297 -32.625 1 98.69 496 ALA A C 1
ATOM 3656 O O . ALA A 1 496 ? -0.33 -22.234 -33.406 1 98.69 496 ALA A O 1
ATOM 3657 N N . PHE A 1 497 ? 0.469 -21.25 -31.609 1 98.69 497 PHE A N 1
ATOM 3658 C CA . PHE A 1 497 ? 1.363 -22.359 -31.328 1 98.69 497 PHE A CA 1
ATOM 3659 C C . PHE A 1 497 ? 0.569 -23.625 -31.016 1 98.69 497 PHE A C 1
ATOM 3661 O O . PHE A 1 497 ? 0.912 -24.719 -31.484 1 98.69 497 PHE A O 1
ATOM 3668 N N . GLU A 1 498 ? -0.419 -23.438 -30.109 1 98 498 GLU A N 1
ATOM 3669 C CA . GLU A 1 498 ? -1.288 -24.547 -29.75 1 98 498 GLU A CA 1
ATOM 3670 C C . GLU A 1 498 ? -1.851 -25.234 -31 1 98 498 GLU A C 1
ATOM 3672 O O . GLU A 1 498 ? -1.877 -26.469 -31.078 1 98 498 GLU A O 1
ATOM 3677 N N . LYS A 1 499 ? -2.229 -24.484 -31.953 1 97.38 499 LYS A N 1
ATOM 3678 C CA . LYS A 1 499 ? -2.766 -25.016 -33.219 1 97.38 499 LYS A CA 1
ATOM 3679 C C . LYS A 1 499 ? -1.676 -25.703 -34.031 1 97.38 499 LYS A C 1
ATOM 3681 O O . LYS A 1 499 ? -1.905 -26.766 -34.625 1 97.38 499 LYS A O 1
ATOM 3686 N N . LEU A 1 500 ? -0.574 -25.078 -34.094 1 97.06 500 LEU A N 1
ATOM 3687 C CA . LEU A 1 500 ? 0.559 -25.625 -34.844 1 97.06 500 LEU A CA 1
ATOM 3688 C C . LEU A 1 500 ? 0.995 -26.969 -34.25 1 97.06 500 LEU A C 1
ATOM 3690 O O . LEU A 1 500 ? 1.284 -27.891 -35 1 97.06 500 LEU A O 1
ATOM 3694 N N . ARG A 1 501 ? 1.054 -27.031 -32.969 1 95.12 501 ARG A N 1
ATOM 3695 C CA . ARG A 1 501 ? 1.48 -28.234 -32.25 1 95.12 501 ARG A CA 1
ATOM 3696 C C . ARG A 1 501 ? 0.444 -29.344 -32.406 1 95.12 501 ARG A C 1
ATOM 3698 O O . ARG A 1 501 ? 0.795 -30.516 -32.438 1 95.12 501 ARG A O 1
ATOM 3705 N N . GLY A 1 502 ? -0.883 -28.953 -32.406 1 93.94 502 GLY A N 1
ATOM 3706 C CA . GLY A 1 502 ? -1.963 -29.922 -32.344 1 93.94 502 GLY A CA 1
ATOM 3707 C C . GLY A 1 502 ? -2.365 -30.266 -30.922 1 93.94 502 GLY A C 1
ATOM 3708 O O . GLY A 1 502 ? -1.861 -29.672 -29.969 1 93.94 502 GLY A O 1
ATOM 3709 N N . ALA A 1 503 ? -3.16 -31.234 -30.781 1 88.94 503 ALA A N 1
ATOM 3710 C CA . ALA A 1 503 ? -3.701 -31.609 -29.469 1 88.94 503 ALA A CA 1
ATOM 3711 C C . ALA A 1 503 ? -2.598 -32.125 -28.547 1 88.94 503 ALA A C 1
ATOM 3713 O O . ALA A 1 503 ? -1.694 -32.844 -28.984 1 88.94 503 ALA A O 1
ATOM 3714 N N . PHE A 1 504 ? -2.586 -31.625 -27.391 1 92.25 504 PHE A N 1
ATOM 3715 C CA . PHE A 1 504 ? -1.696 -32.156 -26.375 1 92.25 504 PHE A CA 1
ATOM 3716 C C . PHE A 1 504 ? -2.314 -33.375 -25.688 1 92.25 504 PHE A C 1
ATOM 3718 O O . PHE A 1 504 ? -3.498 -33.375 -25.344 1 92.25 504 PHE A O 1
ATOM 3725 N N . PRO A 1 505 ? -1.591 -34.406 -25.531 1 90.06 505 PRO A N 1
ATOM 3726 C CA . PRO A 1 505 ? -2.188 -35.625 -24.969 1 90.06 505 PRO A CA 1
ATOM 3727 C C . PRO A 1 505 ? -2.617 -35.438 -23.516 1 90.06 505 PRO A C 1
ATOM 3729 O O . PRO A 1 505 ? -1.993 -34.688 -22.766 1 90.06 505 PRO A O 1
ATOM 3732 N N . PRO A 1 506 ? -3.688 -36.125 -23.172 1 87.5 506 PRO A N 1
ATOM 3733 C CA . PRO A 1 506 ? -4.047 -36.156 -21.75 1 87.5 506 PRO A CA 1
ATOM 3734 C C . PRO A 1 506 ? -3.156 -37.094 -20.938 1 87.5 506 PRO A C 1
ATOM 3736 O O . PRO A 1 506 ? -2.461 -37.938 -21.516 1 87.5 506 PRO A O 1
ATOM 3739 N N . PRO A 1 507 ? -3.207 -36.906 -19.641 1 90.25 507 PRO A N 1
ATOM 3740 C CA . PRO A 1 507 ? -2.486 -37.875 -18.812 1 90.25 507 PRO A CA 1
ATOM 3741 C C . PRO A 1 507 ? -3.016 -39.312 -19 1 90.25 507 PRO A C 1
ATOM 3743 O O . PRO A 1 507 ? -4.184 -39.5 -19.344 1 90.25 507 PRO A O 1
ATOM 3746 N N . ALA A 1 508 ? -2.174 -40.344 -19.062 1 75.06 508 ALA A N 1
ATOM 3747 C CA . ALA A 1 508 ? -2.525 -41.719 -19.391 1 75.06 508 ALA A CA 1
ATOM 3748 C C . ALA A 1 508 ? -3.691 -42.219 -18.516 1 75.06 508 ALA A C 1
ATOM 3750 O O . ALA A 1 508 ? -4.598 -42.875 -19.016 1 75.06 508 ALA A O 1
ATOM 3751 N N . ASP A 1 509 ? -3.572 -42.25 -17.156 1 61.59 509 ASP A N 1
ATOM 3752 C CA . ASP A 1 509 ? -4.586 -42.844 -16.297 1 61.59 509 ASP A CA 1
ATOM 3753 C C . ASP A 1 509 ? -5.824 -41.969 -16.188 1 61.59 509 ASP A C 1
ATOM 3755 O O . ASP A 1 509 ? -6.566 -42.031 -15.211 1 61.59 509 ASP A O 1
ATOM 3759 N N . HIS A 1 510 ? -6.102 -41.125 -17.109 1 55.91 510 HIS A N 1
ATOM 3760 C CA . HIS A 1 510 ? -7.32 -40.312 -17.016 1 55.91 510 HIS A CA 1
ATOM 3761 C C . HIS A 1 510 ? -8.539 -41.219 -16.781 1 55.91 510 HIS A C 1
ATOM 3763 O O . HIS A 1 510 ? -8.844 -42.094 -17.578 1 55.91 510 HIS A O 1
ATOM 3769 N N . ILE A 1 511 ? -8.805 -41.469 -15.555 1 43.34 511 ILE A N 1
ATOM 3770 C CA . ILE A 1 511 ? -10.031 -42.188 -15.234 1 43.34 511 ILE A CA 1
ATOM 3771 C C . ILE A 1 511 ? -11.242 -41.438 -15.797 1 43.34 511 ILE A C 1
ATOM 3773 O O . ILE A 1 511 ? -11.539 -40.344 -15.375 1 43.34 511 ILE A O 1
ATOM 3777 N N . SER A 1 512 ? -11.43 -41.406 -17.016 1 39.56 512 SER A N 1
ATOM 3778 C CA . SER A 1 512 ? -12.703 -40.906 -17.531 1 39.56 512 SER A CA 1
ATOM 3779 C C . SER A 1 512 ? -13.875 -41.406 -16.688 1 39.56 512 SER A C 1
ATOM 3781 O O . SER A 1 512 ? -14.188 -42.594 -16.688 1 39.56 512 SER A O 1
ATOM 3783 N N . ASP A 1 513 ? -13.984 -41 -15.422 1 37.84 513 ASP A N 1
ATOM 3784 C CA . ASP A 1 513 ? -15.242 -41.375 -14.781 1 37.84 513 ASP A CA 1
ATOM 3785 C C . ASP A 1 513 ? -16.438 -40.844 -15.562 1 37.84 513 ASP A C 1
ATOM 3787 O O . ASP A 1 513 ? -16.484 -39.656 -15.875 1 37.84 513 ASP A O 1
ATOM 3791 N N . SER A 1 514 ? -17.125 -41.562 -16.312 1 32.94 514 SER A N 1
ATOM 3792 C CA . SER A 1 514 ? -18.516 -41.344 -16.703 1 32.94 514 SER A CA 1
ATOM 3793 C C . SER A 1 514 ? -19.375 -40.938 -15.508 1 32.94 514 SER A C 1
ATOM 3795 O O . SER A 1 514 ? -19.609 -41.75 -14.609 1 32.94 514 SER A O 1
ATOM 3797 N N . ALA A 1 515 ? -19.391 -39.719 -14.969 1 41.41 515 ALA A N 1
ATOM 3798 C CA . ALA A 1 515 ? -20.516 -39.344 -14.109 1 41.41 515 ALA A CA 1
ATOM 3799 C C . ALA A 1 515 ? -21.812 -39.938 -14.633 1 41.41 515 ALA A C 1
ATOM 3801 O O . ALA A 1 515 ? -22.156 -39.781 -15.812 1 41.41 515 ALA A O 1
ATOM 3802 N N . PRO A 1 516 ? -22.547 -40.875 -13.852 1 31.83 516 PRO A N 1
ATOM 3803 C CA . PRO A 1 516 ? -23.906 -41.25 -14.234 1 31.83 516 PRO A CA 1
ATOM 3804 C C . PRO A 1 516 ? -24.766 -40.062 -14.648 1 31.83 516 PRO A C 1
ATOM 3806 O O . PRO A 1 516 ? -24.688 -39 -14.039 1 31.83 516 PRO A O 1
ATOM 3809 N N . GLN A 1 517 ? -25.078 -39.938 -15.883 1 32 517 GLN A N 1
ATOM 3810 C CA . GLN A 1 517 ? -26.156 -39.031 -16.281 1 32 517 GLN A CA 1
ATOM 3811 C C . GLN A 1 517 ? -27.391 -39.25 -15.406 1 32 517 GLN A C 1
ATOM 3813 O O . GLN A 1 517 ? -27.938 -40.344 -15.336 1 32 517 GLN A O 1
ATOM 3818 N N . LEU A 1 518 ? -27.5 -38.5 -14.266 1 30.95 518 LEU A N 1
ATOM 3819 C CA . LEU A 1 518 ? -28.75 -38.531 -13.523 1 30.95 518 LEU A CA 1
ATOM 3820 C C . LEU A 1 518 ? -29.953 -38.375 -14.469 1 30.95 518 LEU A C 1
ATOM 3822 O O . LEU A 1 518 ? -30.047 -37.406 -15.219 1 30.95 518 LEU A O 1
ATOM 3826 N N . SER A 1 519 ? -30.453 -39.5 -14.914 1 22.75 519 SER A N 1
ATOM 3827 C CA . SER A 1 519 ? -31.734 -39.625 -15.586 1 22.75 519 SER A CA 1
ATOM 3828 C C . SER A 1 519 ? -32.844 -38.938 -14.789 1 22.75 519 SER A C 1
ATOM 3830 O O . SER A 1 519 ? -33 -39.188 -13.594 1 22.75 519 SER A O 1
ATOM 3832 N N . ARG A 1 520 ? -33.062 -37.75 -15.211 1 30.75 520 ARG A N 1
ATOM 3833 C CA . ARG A 1 520 ? -34.344 -37.219 -14.836 1 30.75 520 ARG A CA 1
ATOM 3834 C C . ARG A 1 520 ? -35.469 -38.25 -15.047 1 30.75 520 ARG A C 1
ATOM 3836 O O . ARG A 1 520 ? -35.781 -38.594 -16.188 1 30.75 520 ARG A O 1
ATOM 3843 N N . THR A 1 521 ? -35.375 -39.438 -14.234 1 21.97 521 THR A N 1
ATOM 3844 C CA . THR A 1 521 ? -36.719 -39.938 -14.062 1 21.97 521 THR A CA 1
ATOM 3845 C C . THR A 1 521 ? -37.5 -39.031 -13.094 1 21.97 521 THR A C 1
ATOM 3847 O O . THR A 1 521 ? -36.938 -38.594 -12.086 1 21.97 521 THR A O 1
ATOM 3850 N N . MET B 1 1 ? 29.891 -4.68 -0.474 1 60.5 1 MET B N 1
ATOM 3851 C CA . MET B 1 1 ? 30.062 -5.301 0.837 1 60.5 1 MET B CA 1
ATOM 3852 C C . MET B 1 1 ? 28.844 -6.133 1.206 1 60.5 1 MET B C 1
ATOM 3854 O O . MET B 1 1 ? 27.719 -5.785 0.838 1 60.5 1 MET B O 1
ATOM 3858 N N . ALA B 1 2 ? 29.078 -7.254 1.779 1 78.5 2 ALA B N 1
ATOM 3859 C CA . ALA B 1 2 ? 28 -8.164 2.17 1 78.5 2 ALA B CA 1
ATOM 3860 C C . ALA B 1 2 ? 27.109 -7.527 3.223 1 78.5 2 ALA B C 1
ATOM 3862 O O . ALA B 1 2 ? 27.578 -6.777 4.082 1 78.5 2 ALA B O 1
ATOM 3863 N N . THR B 1 3 ? 25.812 -7.77 3.066 1 89.81 3 THR B N 1
ATOM 3864 C CA . THR B 1 3 ? 24.828 -7.32 4.051 1 89.81 3 THR B CA 1
ATOM 3865 C C . THR B 1 3 ? 25.078 -7.977 5.406 1 89.81 3 THR B C 1
ATOM 3867 O O . THR B 1 3 ? 25.609 -9.086 5.473 1 89.81 3 THR B O 1
ATOM 3870 N N . ILE B 1 4 ? 24.734 -7.379 6.453 1 93.81 4 ILE B N 1
ATOM 3871 C CA . ILE B 1 4 ? 24.891 -7.902 7.805 1 93.81 4 ILE B CA 1
ATOM 3872 C C . ILE B 1 4 ? 24.109 -9.203 7.945 1 93.81 4 ILE B C 1
ATOM 3874 O O . ILE B 1 4 ? 22.938 -9.281 7.566 1 93.81 4 ILE B O 1
ATOM 3878 N N . ARG B 1 5 ? 24.781 -10.266 8.398 1 97 5 ARG B N 1
ATOM 3879 C CA . ARG B 1 5 ? 24.141 -11.547 8.648 1 97 5 ARG B CA 1
ATOM 3880 C C . ARG B 1 5 ? 23.656 -11.641 10.094 1 97 5 ARG B C 1
ATOM 3882 O O . ARG B 1 5 ? 24.281 -11.109 11 1 97 5 ARG B O 1
ATOM 3889 N N . PRO B 1 6 ? 22.531 -12.25 10.297 1 97.12 6 PRO B N 1
ATOM 3890 C CA . PRO B 1 6 ? 22.094 -12.43 11.68 1 97.12 6 PRO B CA 1
ATOM 3891 C C . PRO B 1 6 ? 22.922 -13.445 12.453 1 97.12 6 PRO B C 1
ATOM 3893 O O . PRO B 1 6 ? 23.359 -14.453 11.883 1 97.12 6 PRO B O 1
ATOM 3896 N N . ASP B 1 7 ? 23.172 -13.172 13.742 1 96.56 7 ASP B N 1
ATOM 3897 C CA . ASP B 1 7 ? 23.781 -14.18 14.617 1 96.56 7 ASP B CA 1
ATOM 3898 C C . ASP B 1 7 ? 22.719 -15.078 15.234 1 96.56 7 ASP B C 1
ATOM 3900 O O . ASP B 1 7 ? 21.531 -14.953 14.922 1 96.56 7 ASP B O 1
ATOM 3904 N N . ASP B 1 8 ? 23.109 -16 16 1 96.75 8 ASP B N 1
ATOM 3905 C CA . ASP B 1 8 ? 22.188 -16.984 16.562 1 96.75 8 ASP B CA 1
ATOM 3906 C C . ASP B 1 8 ? 21.125 -16.312 17.422 1 96.75 8 ASP B C 1
ATOM 3908 O O . ASP B 1 8 ? 19.969 -16.734 17.422 1 96.75 8 ASP B O 1
ATOM 3912 N N . ASN B 1 9 ? 21.516 -15.305 18.156 1 96.31 9 ASN B N 1
ATOM 3913 C CA . ASN B 1 9 ? 20.547 -14.594 18.984 1 96.31 9 ASN B CA 1
ATOM 3914 C C . ASN B 1 9 ? 19.469 -13.906 18.156 1 96.31 9 ASN B C 1
ATOM 3916 O O . ASN B 1 9 ? 18.312 -13.883 18.547 1 96.31 9 ASN B O 1
ATOM 3920 N N . ALA B 1 10 ? 19.875 -13.281 17.078 1 96.44 10 ALA B N 1
ATOM 3921 C CA . ALA B 1 10 ? 18.922 -12.641 16.172 1 96.44 10 ALA B CA 1
ATOM 3922 C C . ALA B 1 10 ? 17.953 -13.656 15.586 1 96.44 10 ALA B C 1
ATOM 3924 O O . ALA B 1 10 ? 16.766 -13.375 15.445 1 96.44 10 ALA B O 1
ATOM 3925 N N . ILE B 1 11 ? 18.453 -14.82 15.219 1 98 11 ILE B N 1
ATOM 3926 C CA . ILE B 1 11 ? 17.609 -15.875 14.656 1 98 11 ILE B CA 1
ATOM 3927 C C . ILE B 1 11 ? 16.641 -16.375 15.711 1 98 11 ILE B C 1
ATOM 3929 O O . ILE B 1 11 ? 15.453 -16.578 15.43 1 98 11 ILE B O 1
ATOM 3933 N N . ASP B 1 12 ? 17.094 -16.5 16.953 1 97.38 12 ASP B N 1
ATOM 3934 C CA . ASP B 1 12 ? 16.234 -16.906 18.062 1 97.38 12 ASP B CA 1
ATOM 3935 C C . ASP B 1 12 ? 15.141 -15.875 18.312 1 97.38 12 ASP B C 1
ATOM 3937 O O . ASP B 1 12 ? 13.992 -16.234 18.594 1 97.38 12 ASP B O 1
ATOM 3941 N N . THR B 1 13 ? 15.539 -14.633 18.25 1 96.25 13 THR B N 1
ATOM 3942 C CA . THR B 1 13 ? 14.578 -13.555 18.453 1 96.25 13 THR B CA 1
ATOM 3943 C C . THR B 1 13 ? 13.492 -13.578 17.375 1 96.25 13 THR B C 1
ATOM 3945 O O . THR B 1 13 ? 12.312 -13.406 17.688 1 96.25 13 THR B O 1
ATOM 3948 N N . ALA B 1 14 ? 13.898 -13.789 16.141 1 97.69 14 ALA B N 1
ATOM 3949 C CA . ALA B 1 14 ? 12.945 -13.898 15.047 1 97.69 14 ALA B CA 1
ATOM 3950 C C . ALA B 1 14 ? 12 -15.078 15.266 1 97.69 14 ALA B C 1
ATOM 3952 O O . ALA B 1 14 ? 10.789 -14.961 15.07 1 97.69 14 ALA B O 1
ATOM 3953 N N . ALA B 1 15 ? 12.578 -16.219 15.617 1 98.19 15 ALA B N 1
ATOM 3954 C CA . ALA B 1 15 ? 11.773 -17.406 15.867 1 98.19 15 ALA B CA 1
ATOM 3955 C C . ALA B 1 15 ? 10.742 -17.156 16.969 1 98.19 15 ALA B C 1
ATOM 3957 O O . ALA B 1 15 ? 9.57 -17.531 16.828 1 98.19 15 ALA B O 1
ATOM 3958 N N . ARG B 1 16 ? 11.133 -16.516 18.031 1 96.12 16 ARG B N 1
ATOM 3959 C CA . ARG B 1 16 ? 10.227 -16.203 19.125 1 96.12 16 ARG B CA 1
ATOM 3960 C C . ARG B 1 16 ? 9.125 -15.25 18.672 1 96.12 16 ARG B C 1
ATOM 3962 O O . ARG B 1 16 ? 7.961 -15.414 19.031 1 96.12 16 ARG B O 1
ATOM 3969 N N . HIS B 1 17 ? 9.523 -14.32 17.859 1 95.5 17 HIS B N 1
ATOM 3970 C CA . HIS B 1 17 ? 8.57 -13.352 17.328 1 95.5 17 HIS B CA 1
ATOM 3971 C C . HIS B 1 17 ? 7.445 -14.047 16.562 1 95.5 17 HIS B C 1
ATOM 3973 O O . HIS B 1 17 ? 6.281 -13.664 16.688 1 95.5 17 HIS B O 1
ATOM 3979 N N . TYR B 1 18 ? 7.762 -15.07 15.812 1 97.44 18 TYR B N 1
ATOM 3980 C CA . TYR B 1 18 ? 6.77 -15.719 14.961 1 97.44 18 TYR B CA 1
ATOM 3981 C C . TYR B 1 18 ? 6.211 -16.969 15.633 1 97.44 18 TYR B C 1
ATOM 3983 O O . TYR B 1 18 ? 5.383 -17.672 15.055 1 97.44 18 TYR B O 1
ATOM 3991 N N . GLY B 1 19 ? 6.691 -17.344 16.812 1 96.56 19 GLY B N 1
ATOM 3992 C CA . GLY B 1 19 ? 6.211 -18.5 17.547 1 96.56 19 GLY B CA 1
ATOM 3993 C C . GLY B 1 19 ? 6.801 -19.812 17.062 1 96.56 19 GLY B C 1
ATOM 3994 O O . GLY B 1 19 ? 6.246 -20.875 17.312 1 96.56 19 GLY B O 1
ATOM 3995 N N . ILE B 1 20 ? 7.91 -19.719 16.328 1 97.56 20 ILE B N 1
ATOM 3996 C CA . ILE B 1 20 ? 8.562 -20.891 15.773 1 97.56 20 ILE B CA 1
ATOM 3997 C C . ILE B 1 20 ? 9.516 -21.5 16.797 1 97.56 20 ILE B C 1
ATOM 3999 O O . ILE B 1 20 ? 10.359 -20.797 17.359 1 97.56 20 ILE B O 1
ATOM 4003 N N . THR B 1 21 ? 9.414 -22.719 17.016 1 97.44 21 THR B N 1
ATOM 4004 C CA . THR B 1 21 ? 10.336 -23.406 17.922 1 97.44 21 THR B CA 1
ATOM 4005 C C . THR B 1 21 ? 11.547 -23.922 17.141 1 97.44 21 THR B C 1
ATOM 4007 O O . THR B 1 21 ? 11.398 -24.609 16.125 1 97.44 21 THR B O 1
ATOM 4010 N N . LEU B 1 22 ? 12.641 -23.625 17.594 1 97.12 22 LEU B N 1
ATOM 4011 C CA . LEU B 1 22 ? 13.875 -24.125 17 1 97.12 22 LEU B CA 1
ATOM 4012 C C . LEU B 1 22 ? 14.5 -25.219 17.875 1 97.12 22 LEU B C 1
ATOM 4014 O O . LEU B 1 22 ? 15.102 -24.922 18.906 1 97.12 22 LEU B O 1
ATOM 4018 N N . ASP B 1 23 ? 14.391 -26.422 17.422 1 95 23 ASP B N 1
ATOM 4019 C CA . ASP B 1 23 ? 15.109 -27.5 18.109 1 95 23 ASP B CA 1
ATOM 4020 C C . ASP B 1 23 ? 16.594 -27.469 17.75 1 95 23 ASP B C 1
ATOM 4022 O O . ASP B 1 23 ? 17.062 -26.562 17.062 1 95 23 ASP B O 1
ATOM 4026 N N . GLN B 1 24 ? 17.328 -28.375 18.219 1 94.75 24 GLN B N 1
ATOM 4027 C CA . GLN B 1 24 ? 18.766 -28.375 18.031 1 94.75 24 GLN B CA 1
ATOM 4028 C C . GLN B 1 24 ? 19.125 -28.469 16.562 1 94.75 24 GLN B C 1
ATOM 4030 O O . GLN B 1 24 ? 20.031 -27.766 16.078 1 94.75 24 GLN B O 1
ATOM 4035 N N . SER B 1 25 ? 18.453 -29.312 15.844 1 93.88 25 SER B N 1
ATOM 4036 C CA . SER B 1 25 ? 18.719 -29.469 14.414 1 93.88 25 SER B CA 1
ATOM 4037 C C . SER B 1 25 ? 18.406 -28.172 13.672 1 93.88 25 SER B C 1
ATOM 4039 O O . SER B 1 25 ? 19.188 -27.75 12.805 1 93.88 25 SER B O 1
ATOM 4041 N N . ALA B 1 26 ? 17.312 -27.609 14.016 1 95.44 26 ALA B N 1
ATOM 4042 C CA . ALA B 1 26 ? 16.922 -26.344 13.383 1 95.44 26 ALA B CA 1
ATOM 4043 C C . ALA B 1 26 ? 17.953 -25.25 13.641 1 95.44 26 ALA B C 1
ATOM 4045 O O . ALA B 1 26 ? 18.312 -24.5 12.734 1 95.44 26 ALA B O 1
ATOM 4046 N N . ARG B 1 27 ? 18.438 -25.156 14.844 1 96 27 ARG B N 1
ATOM 4047 C CA . ARG B 1 27 ? 19.406 -24.125 15.219 1 96 27 ARG B CA 1
ATOM 4048 C C . ARG B 1 27 ? 20.703 -24.281 14.422 1 96 27 ARG B C 1
ATOM 4050 O O . ARG B 1 27 ? 21.359 -23.297 14.109 1 96 27 ARG B O 1
ATOM 4057 N N . LEU B 1 28 ? 20.984 -25.484 14.047 1 95.06 28 LEU B N 1
ATOM 4058 C CA . LEU B 1 28 ? 22.203 -25.766 13.297 1 95.06 28 LEU B CA 1
ATOM 4059 C C . LEU B 1 28 ? 22 -25.484 11.812 1 95.06 28 LEU B C 1
ATOM 4061 O O . LEU B 1 28 ? 22.938 -25.078 11.117 1 95.06 28 LEU B O 1
ATOM 4065 N N . GLU B 1 29 ? 20.797 -25.625 11.328 1 96.69 29 GLU B N 1
ATOM 4066 C CA . GLU B 1 29 ? 20.547 -25.625 9.891 1 96.69 29 GLU B CA 1
ATOM 4067 C C . GLU B 1 29 ? 20.141 -24.25 9.406 1 96.69 29 GLU B C 1
ATOM 4069 O O . GLU B 1 29 ? 20.516 -23.828 8.305 1 96.69 29 GLU B O 1
ATOM 4074 N N . TRP B 1 30 ? 19.406 -23.469 10.148 1 97.75 30 TRP B N 1
ATOM 4075 C CA . TRP B 1 30 ? 18.766 -22.234 9.695 1 97.75 30 TRP B CA 1
ATOM 4076 C C . TRP B 1 30 ? 19.812 -21.172 9.359 1 97.75 30 TRP B C 1
ATOM 4078 O O . TRP B 1 30 ? 19.656 -20.438 8.383 1 97.75 30 TRP B O 1
ATOM 4088 N N . PRO B 1 31 ? 20.953 -21.078 10.156 1 97.75 31 PRO B N 1
ATOM 4089 C CA . PRO B 1 31 ? 21.922 -20.031 9.812 1 97.75 31 PRO B CA 1
ATOM 4090 C C . PRO B 1 31 ? 22.391 -20.125 8.367 1 97.75 31 PRO B C 1
ATOM 4092 O O . PRO B 1 31 ? 22.438 -19.125 7.656 1 97.75 31 PRO B O 1
ATOM 4095 N N . ALA B 1 32 ? 22.672 -21.312 7.887 1 97.44 32 ALA B N 1
ATOM 4096 C CA . ALA B 1 32 ? 23.156 -21.5 6.52 1 97.44 32 ALA B CA 1
ATOM 4097 C C . ALA B 1 32 ? 22.047 -21.234 5.508 1 97.44 32 ALA B C 1
ATOM 4099 O O . ALA B 1 32 ? 22.297 -20.703 4.426 1 97.44 32 ALA B O 1
ATOM 4100 N N . LEU B 1 33 ? 20.875 -21.656 5.781 1 97.88 33 LEU B N 1
ATOM 4101 C CA . LEU B 1 33 ? 19.734 -21.453 4.891 1 97.88 33 LEU B CA 1
ATOM 4102 C C . LEU B 1 33 ? 19.406 -19.969 4.762 1 97.88 33 LEU B C 1
ATOM 4104 O O . LEU B 1 33 ? 19.141 -19.469 3.66 1 97.88 33 LEU B O 1
ATOM 4108 N N . ILE B 1 34 ? 19.469 -19.266 5.879 1 98.31 34 ILE B N 1
ATOM 4109 C CA . ILE B 1 34 ? 19.219 -17.812 5.891 1 98.31 34 ILE B CA 1
ATOM 4110 C C . ILE B 1 34 ? 20.328 -17.109 5.117 1 98.31 34 ILE B C 1
ATOM 4112 O O . ILE B 1 34 ? 20.062 -16.188 4.332 1 98.31 34 ILE B O 1
ATOM 4116 N N . ASP B 1 35 ? 21.547 -17.547 5.332 1 97.5 35 ASP B N 1
ATOM 4117 C CA . ASP B 1 35 ? 22.672 -16.969 4.59 1 97.5 35 ASP B CA 1
ATOM 4118 C C . ASP B 1 35 ? 22.469 -17.125 3.086 1 97.5 35 ASP B C 1
ATOM 4120 O O . ASP B 1 35 ? 22.75 -16.203 2.316 1 97.5 35 ASP B O 1
ATOM 4124 N N . GLY B 1 36 ? 22.047 -18.328 2.676 1 96.75 36 GLY B N 1
ATOM 4125 C CA . GLY B 1 36 ? 21.75 -18.547 1.27 1 96.75 36 GLY B CA 1
ATOM 4126 C C . GLY B 1 36 ? 20.719 -17.594 0.717 1 96.75 36 GLY B C 1
ATOM 4127 O O . GLY B 1 36 ? 20.875 -17.062 -0.383 1 96.75 36 GLY B O 1
ATOM 4128 N N . ALA B 1 37 ? 19.672 -17.391 1.466 1 97.06 37 ALA B N 1
ATOM 4129 C CA . ALA B 1 37 ? 18.625 -16.469 1.052 1 97.06 37 ALA B CA 1
ATOM 4130 C C . ALA B 1 37 ? 19.141 -15.031 0.976 1 97.06 37 ALA B C 1
ATOM 4132 O O . ALA B 1 37 ? 18.797 -14.281 0.063 1 97.06 37 ALA B O 1
ATOM 4133 N N . LEU B 1 38 ? 20.031 -14.625 1.896 1 98.19 38 LEU B N 1
ATOM 4134 C CA . LEU B 1 38 ? 20.562 -13.266 1.976 1 98.19 38 LEU B CA 1
ATOM 4135 C C . LEU B 1 38 ? 21.547 -13 0.843 1 98.19 38 LEU B C 1
ATOM 4137 O O . LEU B 1 38 ? 21.953 -11.859 0.615 1 98.19 38 LEU B O 1
ATOM 4141 N N . GLY B 1 39 ? 21.938 -14.094 0.092 1 97.75 39 GLY B N 1
ATOM 4142 C CA . GLY B 1 39 ? 22.734 -13.891 -1.109 1 97.75 39 GLY B CA 1
ATOM 4143 C C . GLY B 1 39 ? 22.094 -12.93 -2.094 1 97.75 39 GLY B C 1
ATOM 4144 O O . GLY B 1 39 ? 22.781 -12.133 -2.729 1 97.75 39 GLY B O 1
ATOM 4145 N N . SER B 1 40 ? 20.812 -13 -2.236 1 98.25 40 SER B N 1
ATOM 4146 C CA . SER B 1 40 ? 20.078 -12.094 -3.125 1 98.25 40 SER B CA 1
ATOM 4147 C C . SER B 1 40 ? 20.141 -10.656 -2.613 1 98.25 40 SER B C 1
ATOM 4149 O O . SER B 1 40 ? 20.125 -9.711 -3.402 1 98.25 40 SER B O 1
ATOM 4151 N N . TYR B 1 41 ? 20.188 -10.492 -1.282 1 98.56 41 TYR B N 1
ATOM 4152 C CA . TYR B 1 41 ? 20.344 -9.156 -0.703 1 98.56 41 TYR B CA 1
ATOM 4153 C C . TYR B 1 41 ? 21.672 -8.539 -1.091 1 98.56 41 TYR B C 1
ATOM 4155 O O . TYR B 1 41 ? 21.75 -7.344 -1.389 1 98.56 41 TYR B O 1
ATOM 4163 N N . ASP B 1 42 ? 22.703 -9.367 -1.111 1 98.56 42 ASP B N 1
ATOM 4164 C CA . ASP B 1 42 ? 24.016 -8.898 -1.537 1 98.56 42 ASP B CA 1
ATOM 4165 C C . ASP B 1 42 ? 23.984 -8.414 -2.984 1 98.56 42 ASP B C 1
ATOM 4167 O O . ASP B 1 42 ? 24.547 -7.367 -3.305 1 98.56 42 ASP B O 1
ATOM 4171 N N . VAL B 1 43 ? 23.312 -9.156 -3.85 1 98.31 43 VAL B N 1
ATOM 4172 C CA . VAL B 1 43 ? 23.234 -8.812 -5.266 1 98.31 43 VAL B CA 1
ATOM 4173 C C . VAL B 1 43 ? 22.438 -7.512 -5.43 1 98.31 43 VAL B C 1
ATOM 4175 O O . VAL B 1 43 ? 22.859 -6.621 -6.176 1 98.31 43 VAL B O 1
ATOM 4178 N N . VAL B 1 44 ? 21.375 -7.332 -4.723 1 98.44 44 VAL B N 1
ATOM 4179 C CA . VAL B 1 44 ? 20.516 -6.145 -4.809 1 98.44 44 VAL B CA 1
ATOM 4180 C C . VAL B 1 44 ? 21.297 -4.922 -4.316 1 98.44 44 VAL B C 1
ATOM 4182 O O . VAL B 1 44 ? 21.203 -3.844 -4.906 1 98.44 44 VAL B O 1
ATOM 4185 N N . ASP B 1 45 ? 22.016 -5.105 -3.203 1 97.94 45 ASP B N 1
ATOM 4186 C CA . ASP B 1 45 ? 22.844 -4.008 -2.695 1 97.94 45 ASP B CA 1
ATOM 4187 C C . ASP B 1 45 ? 23.828 -3.529 -3.756 1 97.94 45 ASP B C 1
ATOM 4189 O O . ASP B 1 45 ? 24 -2.324 -3.949 1 97.94 45 ASP B O 1
ATOM 4193 N N . GLN B 1 46 ? 24.453 -4.484 -4.418 1 97.75 46 GLN B N 1
ATOM 4194 C CA . GLN B 1 46 ? 25.438 -4.145 -5.445 1 97.75 46 GLN B CA 1
ATOM 4195 C C . GLN B 1 46 ? 24.766 -3.486 -6.648 1 97.75 46 GLN B C 1
ATOM 4197 O O . GLN B 1 46 ? 25.281 -2.498 -7.184 1 97.75 46 GLN B O 1
ATOM 4202 N N . LEU B 1 47 ? 23.641 -4.027 -7.102 1 98.06 47 LEU B N 1
ATOM 4203 C CA . LEU B 1 47 ? 22.922 -3.463 -8.234 1 98.06 47 LEU B CA 1
ATOM 4204 C C . LEU B 1 47 ? 22.453 -2.039 -7.934 1 98.06 47 LEU B C 1
ATOM 4206 O O . LEU B 1 47 ? 22.531 -1.164 -8.797 1 98.06 47 LEU B O 1
ATOM 4210 N N . TYR B 1 48 ? 21.984 -1.811 -6.719 1 97.75 48 TYR B N 1
ATOM 4211 C CA . TYR B 1 48 ? 21.531 -0.482 -6.316 1 97.75 48 TYR B CA 1
ATOM 4212 C C . TYR B 1 48 ? 22.688 0.512 -6.34 1 97.75 48 TYR B C 1
ATOM 4214 O O . TYR B 1 48 ? 22.547 1.628 -6.848 1 97.75 48 TYR B O 1
ATOM 4222 N N . ALA B 1 49 ? 23.828 0.112 -5.777 1 96.56 49 ALA B N 1
ATOM 4223 C CA . ALA B 1 49 ? 25 0.966 -5.766 1 96.56 49 ALA B CA 1
ATOM 4224 C C . ALA B 1 49 ? 25.438 1.337 -7.184 1 96.56 49 ALA B C 1
ATOM 4226 O O . ALA B 1 49 ? 25.844 2.469 -7.438 1 96.56 49 ALA B O 1
ATOM 4227 N N . ASP B 1 50 ? 25.25 0.377 -8.109 1 96.69 50 ASP B N 1
ATOM 4228 C CA . ASP B 1 50 ? 25.734 0.555 -9.477 1 96.69 50 ASP B CA 1
ATOM 4229 C C . ASP B 1 50 ? 24.734 1.359 -10.312 1 96.69 50 ASP B C 1
ATOM 4231 O O . ASP B 1 50 ? 25.125 2.148 -11.172 1 96.69 50 ASP B O 1
ATOM 4235 N N . GLU B 1 51 ? 23.391 1.146 -10.008 1 96.38 51 GLU B N 1
ATOM 4236 C CA . GLU B 1 51 ? 22.406 1.555 -11.023 1 96.38 51 GLU B CA 1
ATOM 4237 C C . GLU B 1 51 ? 21.484 2.643 -10.492 1 96.38 51 GLU B C 1
ATOM 4239 O O . GLU B 1 51 ? 20.859 3.369 -11.266 1 96.38 51 GLU B O 1
ATOM 4244 N N . ALA B 1 52 ? 21.359 2.764 -9.156 1 93.25 52 ALA B N 1
ATOM 4245 C CA . ALA B 1 52 ? 20.203 3.535 -8.695 1 93.25 52 ALA B CA 1
ATOM 4246 C C . ALA B 1 52 ? 20.594 4.496 -7.574 1 93.25 52 ALA B C 1
ATOM 4248 O O . ALA B 1 52 ? 19.797 5.328 -7.148 1 93.25 52 ALA B O 1
ATOM 4249 N N . THR B 1 53 ? 21.797 4.441 -7.113 1 89.75 53 THR B N 1
ATOM 4250 C CA . THR B 1 53 ? 22.219 5.355 -6.055 1 89.75 53 THR B CA 1
ATOM 4251 C C . THR B 1 53 ? 22.25 6.793 -6.559 1 89.75 53 THR B C 1
ATOM 4253 O O . THR B 1 53 ? 22.844 7.078 -7.602 1 89.75 53 THR B O 1
ATOM 4256 N N . PRO B 1 54 ? 21.531 7.641 -5.777 1 87.88 54 PRO B N 1
ATOM 4257 C CA . PRO B 1 54 ? 21.562 9.047 -6.203 1 87.88 54 PRO B CA 1
ATOM 4258 C C . PRO B 1 54 ? 22.922 9.695 -5.984 1 87.88 54 PRO B C 1
ATOM 4260 O O . PRO B 1 54 ? 23.672 9.312 -5.07 1 87.88 54 PRO B O 1
ATOM 4263 N N . PRO B 1 55 ? 23.203 10.68 -6.832 1 87.81 55 PRO B N 1
ATOM 4264 C CA . PRO B 1 55 ? 24.453 11.414 -6.617 1 87.81 55 PRO B CA 1
ATOM 4265 C C . PRO B 1 55 ? 24.438 12.242 -5.332 1 87.81 55 PRO B C 1
ATOM 4267 O O . PRO B 1 55 ? 23.375 12.695 -4.902 1 87.81 55 PRO B O 1
ATOM 4270 N N . THR B 1 56 ? 25.578 12.328 -4.805 1 84.88 56 THR B N 1
ATOM 4271 C CA . THR B 1 56 ? 25.703 13.156 -3.615 1 84.88 56 THR B CA 1
ATOM 4272 C C . THR B 1 56 ? 25.703 14.641 -3.99 1 84.88 56 THR B C 1
ATOM 4274 O O . THR B 1 56 ? 26.375 15.047 -4.938 1 84.88 56 THR B O 1
ATOM 4277 N N . THR B 1 57 ? 24.766 15.352 -3.404 1 87.44 57 THR B N 1
ATOM 4278 C CA . THR B 1 57 ? 24.672 16.797 -3.561 1 87.44 57 THR B CA 1
ATOM 4279 C C . THR B 1 57 ? 25.031 17.5 -2.26 1 87.44 57 THR B C 1
ATOM 4281 O O . THR B 1 57 ? 24.641 17.062 -1.176 1 87.44 57 THR B O 1
ATOM 4284 N N . SER B 1 58 ? 25.938 18.453 -2.346 1 89.44 58 SER B N 1
ATOM 4285 C CA . SER B 1 58 ? 26.234 19.297 -1.198 1 89.44 58 SER B CA 1
ATOM 4286 C C . SER B 1 58 ? 25.703 20.719 -1.395 1 89.44 58 SER B C 1
ATOM 4288 O O . SER B 1 58 ? 25.922 21.328 -2.447 1 89.44 58 SER B O 1
ATOM 4290 N N . ARG B 1 59 ? 24.922 21.125 -0.442 1 96.5 59 ARG B N 1
ATOM 4291 C CA . ARG B 1 59 ? 24.359 22.484 -0.44 1 96.5 59 ARG B CA 1
ATOM 4292 C C . ARG B 1 59 ? 24.672 23.188 0.872 1 96.5 59 ARG B C 1
ATOM 4294 O O . ARG B 1 59 ? 24.656 22.578 1.938 1 96.5 59 ARG B O 1
ATOM 4301 N N . GLU B 1 60 ? 24.984 24.469 0.758 1 97.25 60 GLU B N 1
ATOM 4302 C CA . GLU B 1 60 ? 25.281 25.266 1.948 1 97.25 60 GLU B CA 1
ATOM 4303 C C . GLU B 1 60 ? 24.047 25.391 2.842 1 97.25 60 GLU B C 1
ATOM 4305 O O . GLU B 1 60 ? 22.938 25.547 2.35 1 97.25 60 GLU B O 1
ATOM 4310 N N . HIS B 1 61 ? 24.266 25.312 4.113 1 97.81 61 HIS B N 1
ATOM 4311 C CA . HIS B 1 61 ? 23.234 25.469 5.129 1 97.81 61 HIS B CA 1
ATOM 4312 C C . HIS B 1 61 ? 23.828 25.953 6.449 1 97.81 61 HIS B C 1
ATOM 4314 O O . HIS B 1 61 ? 25.047 25.922 6.633 1 97.81 61 HIS B O 1
ATOM 4320 N N . ALA B 1 62 ? 22.938 26.469 7.344 1 97.88 62 ALA B N 1
ATOM 4321 C CA . ALA B 1 62 ? 23.359 26.922 8.664 1 97.88 62 ALA B CA 1
ATOM 4322 C C . ALA B 1 62 ? 22.266 26.672 9.703 1 97.88 62 ALA B C 1
ATOM 4324 O O . ALA B 1 62 ? 21.078 26.797 9.398 1 97.88 62 ALA B O 1
ATOM 4325 N N . VAL B 1 63 ? 22.672 26.297 10.891 1 97.12 63 VAL B N 1
ATOM 4326 C CA . VAL B 1 63 ? 21.766 26.312 12.031 1 97.12 63 VAL B CA 1
ATOM 4327 C C . VAL B 1 63 ? 21.656 27.719 12.602 1 97.12 63 VAL B C 1
ATOM 4329 O O . VAL B 1 63 ? 22.656 28.281 13.078 1 97.12 63 VAL B O 1
ATOM 4332 N N . PRO B 1 64 ? 20.531 28.25 12.531 1 96.81 64 PRO B N 1
ATOM 4333 C CA . PRO B 1 64 ? 20.438 29.641 13.008 1 96.81 64 PRO B CA 1
ATOM 4334 C C . PRO B 1 64 ? 20.641 29.75 14.516 1 96.81 64 PRO B C 1
ATOM 4336 O O . PRO B 1 64 ? 20.297 28.844 15.266 1 96.81 64 PRO B O 1
ATOM 4339 N N . THR B 1 65 ? 21.109 30.938 14.961 1 95.75 65 THR B N 1
ATOM 4340 C CA . THR B 1 65 ? 21.203 31.25 16.391 1 95.75 65 THR B CA 1
ATOM 4341 C C . THR B 1 65 ? 19.828 31.578 16.953 1 95.75 65 THR B C 1
ATOM 4343 O O . THR B 1 65 ? 18.859 31.781 16.203 1 95.75 65 THR B O 1
ATOM 4346 N N . ALA B 1 66 ? 19.766 31.609 18.219 1 93.69 66 ALA B N 1
ATOM 4347 C CA . ALA B 1 66 ? 18.5 31.938 18.891 1 93.69 66 ALA B CA 1
ATOM 4348 C C . ALA B 1 66 ? 18 33.312 18.469 1 93.69 66 ALA B C 1
ATOM 4350 O O . ALA B 1 66 ? 16.797 33.531 18.344 1 93.69 66 ALA B O 1
ATOM 4351 N N . ASN B 1 67 ? 18.891 34.25 18.203 1 94.69 67 ASN B N 1
ATOM 4352 C CA . ASN B 1 67 ? 18.531 35.594 17.812 1 94.69 67 ASN B CA 1
ATOM 4353 C C . ASN B 1 67 ? 17.984 35.656 16.375 1 94.69 67 ASN B C 1
ATOM 4355 O O . ASN B 1 67 ? 17.125 36.469 16.047 1 94.69 67 ASN B O 1
ATOM 4359 N N . GLU B 1 68 ? 18.469 34.719 15.57 1 94.56 68 GLU B N 1
ATOM 4360 C CA . GLU B 1 68 ? 18.047 34.625 14.172 1 94.56 68 GLU B CA 1
ATOM 4361 C C . GLU B 1 68 ? 16.766 33.844 14.023 1 94.56 68 GLU B C 1
ATOM 4363 O O . GLU B 1 68 ? 16.156 33.844 12.953 1 94.56 68 GLU B O 1
ATOM 4368 N N . ASN B 1 69 ? 16.391 33.219 15.117 1 97.19 69 ASN B N 1
ATOM 4369 C CA . ASN B 1 69 ? 15.281 32.281 15.117 1 97.19 69 ASN B CA 1
ATOM 4370 C C . ASN B 1 69 ? 14.375 32.469 16.328 1 97.19 69 ASN B C 1
ATOM 4372 O O . ASN B 1 69 ? 14.133 31.547 17.094 1 97.19 69 ASN B O 1
ATOM 4376 N N . PRO B 1 70 ? 13.852 33.688 16.453 1 95.38 70 PRO B N 1
ATOM 4377 C CA . PRO B 1 70 ? 13.133 34.031 17.688 1 95.38 70 PRO B CA 1
ATOM 4378 C C . PRO B 1 70 ? 11.898 33.156 17.906 1 95.38 70 PRO B C 1
ATOM 4380 O O . PRO B 1 70 ? 11.484 32.938 19.047 1 95.38 70 PRO B O 1
ATOM 4383 N N . LEU B 1 71 ? 11.352 32.562 16.859 1 97.94 71 LEU B N 1
ATOM 4384 C CA . LEU B 1 71 ? 10.148 31.734 17 1 97.94 71 LEU B CA 1
ATOM 4385 C C . LEU B 1 71 ? 10.508 30.25 17.078 1 97.94 71 LEU B C 1
ATOM 4387 O O . LEU B 1 71 ? 9.633 29.406 17.219 1 97.94 71 LEU B O 1
ATOM 4391 N N . SER B 1 72 ? 11.812 29.969 16.891 1 98.19 72 SER B N 1
ATOM 4392 C CA . SER B 1 72 ? 12.297 28.594 16.844 1 98.19 72 SER B CA 1
ATOM 4393 C C . SER B 1 72 ? 11.633 27.812 15.711 1 98.19 72 SER B C 1
ATOM 4395 O O . SER B 1 72 ? 11.297 26.641 15.867 1 98.19 72 SER B O 1
ATOM 4397 N N . ALA B 1 73 ? 11.469 28.531 14.602 1 98.75 73 ALA B N 1
ATOM 4398 C CA . ALA B 1 73 ? 10.688 27.969 13.508 1 98.75 73 ALA B CA 1
ATOM 4399 C C . ALA B 1 73 ? 11.594 27.375 12.438 1 98.75 73 ALA B C 1
ATOM 4401 O O . ALA B 1 73 ? 11.148 26.547 11.625 1 98.75 73 ALA B O 1
ATOM 4402 N N . TRP B 1 74 ? 12.859 27.75 12.398 1 98.81 74 TRP B N 1
ATOM 4403 C CA . TRP B 1 74 ? 13.836 27.188 11.484 1 98.81 74 TRP B CA 1
ATOM 4404 C C . TRP B 1 74 ? 14.57 26.016 12.125 1 98.81 74 TRP B C 1
ATOM 4406 O O . TRP B 1 74 ? 15.047 26.125 13.258 1 98.81 74 TRP B O 1
ATOM 4416 N N . TYR B 1 75 ? 14.656 24.938 11.406 1 98.62 75 TYR B N 1
ATOM 4417 C CA . TYR B 1 75 ? 15.633 23.922 11.773 1 98.62 75 TYR B CA 1
ATOM 4418 C C . TYR B 1 75 ? 17.016 24.281 11.242 1 98.62 75 TYR B C 1
ATOM 4420 O O . TYR B 1 75 ? 17.984 24.359 12.008 1 98.62 75 TYR B O 1
ATOM 4428 N N . VAL B 1 76 ? 17.031 24.453 9.906 1 98.31 76 VAL B N 1
ATOM 4429 C CA . VAL B 1 76 ? 18.234 24.922 9.219 1 98.31 76 VAL B CA 1
ATOM 4430 C C . VAL B 1 76 ? 17.859 25.953 8.156 1 98.31 76 VAL B C 1
ATOM 4432 O O . VAL B 1 76 ? 16.734 25.938 7.633 1 98.31 76 VAL B O 1
ATOM 4435 N N . THR B 1 77 ? 18.75 26.922 7.953 1 98.56 77 THR B N 1
ATOM 4436 C CA . THR B 1 77 ? 18.562 27.875 6.871 1 98.56 77 THR B CA 1
ATOM 4437 C C . THR B 1 77 ? 19.516 27.578 5.715 1 98.56 77 THR B C 1
ATOM 4439 O O . THR B 1 77 ? 20.547 26.938 5.906 1 98.56 77 THR B O 1
ATOM 4442 N N . THR B 1 78 ? 19.062 27.875 4.578 1 98.56 78 THR B N 1
ATOM 4443 C CA . THR B 1 78 ? 19.844 27.781 3.352 1 98.56 78 THR B CA 1
ATOM 4444 C C . THR B 1 78 ? 19.391 28.812 2.33 1 98.56 78 THR B C 1
ATOM 4446 O O . THR B 1 78 ? 18.531 29.656 2.633 1 98.56 78 THR B O 1
ATOM 4449 N N . SER B 1 79 ? 20.031 28.922 1.19 1 98.5 79 SER B N 1
ATOM 4450 C CA . SER B 1 79 ? 19.641 29.719 0.031 1 98.5 79 SER B CA 1
ATOM 4451 C C . SER B 1 79 ? 19.938 28.984 -1.271 1 98.5 79 SER B C 1
ATOM 4453 O O . SER B 1 79 ? 20.938 29.25 -1.933 1 98.5 79 SER B O 1
ATOM 4455 N N . ILE B 1 80 ? 19.094 28.125 -1.634 1 98.5 80 ILE B N 1
ATOM 4456 C CA . ILE B 1 80 ? 19.281 27.344 -2.85 1 98.5 80 ILE B CA 1
ATOM 4457 C C . ILE B 1 80 ? 18.641 28.078 -4.031 1 98.5 80 ILE B C 1
ATOM 4459 O O . ILE B 1 80 ? 17.422 28.281 -4.055 1 98.5 80 ILE B O 1
ATOM 4463 N N . PRO B 1 81 ? 19.391 28.484 -4.992 1 97.94 81 PRO B N 1
ATOM 4464 C CA . PRO B 1 81 ? 18.844 29.219 -6.133 1 97.94 81 PRO B CA 1
ATOM 4465 C C . PRO B 1 81 ? 17.984 28.359 -7.035 1 97.94 81 PRO B C 1
ATOM 4467 O O . PRO B 1 81 ? 18.125 27.125 -7.051 1 97.94 81 PRO B O 1
ATOM 4470 N N . PRO B 1 82 ? 17.062 29 -7.754 1 98.19 82 PRO B N 1
ATOM 4471 C CA . PRO B 1 82 ? 16.219 28.234 -8.695 1 98.19 82 PRO B CA 1
ATOM 4472 C C . PRO B 1 82 ? 17.047 27.594 -9.812 1 98.19 82 PRO B C 1
ATOM 4474 O O . PRO B 1 82 ? 18.172 28 -10.07 1 98.19 82 PRO B O 1
ATOM 4477 N N . THR B 1 83 ? 16.453 26.578 -10.359 1 97.25 83 THR B N 1
ATOM 4478 C CA . THR B 1 83 ? 17.109 25.906 -11.484 1 97.25 83 THR B CA 1
ATOM 4479 C C . THR B 1 83 ? 16.703 26.562 -12.805 1 97.25 83 THR B C 1
ATOM 4481 O O . THR B 1 83 ? 17.344 26.344 -13.828 1 97.25 83 THR B O 1
ATOM 4484 N N . SER B 1 84 ? 15.594 27.328 -12.797 1 97.12 84 SER B N 1
ATOM 4485 C CA . SER B 1 84 ? 15.102 28.094 -13.938 1 97.12 84 SER B CA 1
ATOM 4486 C C . SER B 1 84 ? 14.227 29.25 -13.484 1 97.12 84 SER B C 1
ATOM 4488 O O . SER B 1 84 ? 13.836 29.328 -12.32 1 97.12 84 SER B O 1
ATOM 4490 N N . ASP B 1 85 ? 13.977 30.188 -14.391 1 96.94 85 ASP B N 1
ATOM 4491 C CA . ASP B 1 85 ? 12.992 31.219 -14.117 1 96.94 85 ASP B CA 1
ATOM 4492 C C . ASP B 1 85 ? 11.57 30.703 -14.273 1 96.94 85 ASP B C 1
ATOM 4494 O O . ASP B 1 85 ? 11.344 29.688 -14.938 1 96.94 85 ASP B O 1
ATOM 4498 N N . GLY B 1 86 ? 10.68 31.328 -13.516 1 98 86 GLY B N 1
ATOM 4499 C CA . GLY B 1 86 ? 9.281 30.906 -13.609 1 98 86 GLY B CA 1
ATOM 4500 C C . GLY B 1 86 ? 8.344 31.797 -12.805 1 98 86 GLY B C 1
ATOM 4501 O O . GLY B 1 86 ? 8.688 32.938 -12.469 1 98 86 GLY B O 1
ATOM 4502 N N . VAL B 1 87 ? 7.207 31.281 -12.57 1 97.94 87 VAL B N 1
ATOM 4503 C CA . VAL B 1 87 ? 6.109 32.062 -11.992 1 97.94 87 VAL B CA 1
ATOM 4504 C C . VAL B 1 87 ? 6.434 32.406 -10.539 1 97.94 87 VAL B C 1
ATOM 4506 O O . VAL B 1 87 ? 5.82 33.312 -9.961 1 97.94 87 VAL B O 1
ATOM 4509 N N . LEU B 1 88 ? 7.535 31.75 -9.961 1 98.44 88 LEU B N 1
ATOM 4510 C CA . LEU B 1 88 ? 7.867 32 -8.562 1 98.44 88 LEU B CA 1
ATOM 4511 C C . LEU B 1 88 ? 9.172 32.781 -8.453 1 98.44 88 LEU B C 1
ATOM 4513 O O . LEU B 1 88 ? 9.773 32.844 -7.375 1 98.44 88 LEU B O 1
ATOM 4517 N N . THR B 1 89 ? 9.602 33.312 -9.547 1 98.19 89 THR B N 1
ATOM 4518 C CA . THR B 1 89 ? 10.844 34.094 -9.531 1 98.19 89 THR B CA 1
ATOM 4519 C C . THR B 1 89 ? 10.789 35.188 -8.477 1 98.19 89 THR B C 1
ATOM 4521 O O . THR B 1 89 ? 9.812 35.938 -8.398 1 98.19 89 THR B O 1
ATOM 4524 N N . GLY B 1 90 ? 11.812 35.188 -7.664 1 97.69 90 GLY B N 1
ATOM 4525 C CA . GLY B 1 90 ? 11.93 36.219 -6.641 1 97.69 90 GLY B CA 1
ATOM 4526 C C . GLY B 1 90 ? 11.25 35.844 -5.34 1 97.69 90 GLY B C 1
ATOM 4527 O O . GLY B 1 90 ? 11.328 36.594 -4.355 1 97.69 90 GLY B O 1
ATOM 4528 N N . ARG B 1 91 ? 10.617 34.688 -5.312 1 98.25 91 ARG B N 1
ATOM 4529 C CA . ARG B 1 91 ? 9.898 34.25 -4.121 1 98.25 91 ARG B CA 1
ATOM 4530 C C . ARG B 1 91 ? 10.742 33.281 -3.301 1 98.25 91 ARG B C 1
ATOM 4532 O O . ARG B 1 91 ? 11.484 32.469 -3.859 1 98.25 91 ARG B O 1
ATOM 4539 N N . ARG B 1 92 ? 10.656 33.344 -1.958 1 98.69 92 ARG B N 1
ATOM 4540 C CA . ARG B 1 92 ? 11.352 32.469 -1.024 1 98.69 92 ARG B CA 1
ATOM 4541 C C . ARG B 1 92 ? 10.383 31.469 -0.392 1 98.69 92 ARG B C 1
ATOM 4543 O O . ARG B 1 92 ? 9.266 31.812 -0.026 1 98.69 92 ARG B O 1
ATOM 4550 N N . VAL B 1 93 ? 10.883 30.219 -0.274 1 98.88 93 VAL B N 1
ATOM 4551 C CA . VAL B 1 93 ? 10 29.172 0.23 1 98.88 93 VAL B CA 1
ATOM 4552 C C . VAL B 1 93 ? 10.695 28.391 1.35 1 98.88 93 VAL B C 1
ATOM 4554 O O . VAL B 1 93 ? 11.898 28.125 1.27 1 98.88 93 VAL B O 1
ATOM 4557 N N . ALA B 1 94 ? 10.016 28.141 2.453 1 98.94 94 ALA B N 1
ATOM 4558 C CA . ALA B 1 94 ? 10.453 27.203 3.492 1 98.94 94 ALA B CA 1
ATOM 4559 C C . ALA B 1 94 ? 9.906 25.797 3.242 1 98.94 94 ALA B C 1
ATOM 4561 O O . ALA B 1 94 ? 8.75 25.641 2.826 1 98.94 94 ALA B O 1
ATOM 4562 N N . ILE B 1 95 ? 10.727 24.781 3.471 1 98.94 95 ILE B N 1
ATOM 4563 C CA . ILE B 1 95 ? 10.336 23.391 3.297 1 98.94 95 ILE B CA 1
ATOM 4564 C C . ILE B 1 95 ? 10.188 22.719 4.66 1 98.94 95 ILE B C 1
ATOM 4566 O O . ILE B 1 95 ? 11.109 22.766 5.48 1 98.94 95 ILE B O 1
ATOM 4570 N N . LYS B 1 96 ? 8.953 22.125 4.934 1 98.94 96 LYS B N 1
ATOM 4571 C CA . LYS B 1 96 ? 8.781 21.359 6.164 1 98.94 96 LYS B CA 1
ATOM 4572 C C . LYS B 1 96 ? 9.906 20.344 6.332 1 98.94 96 LYS B C 1
ATOM 4574 O O . LYS B 1 96 ? 10.328 19.703 5.363 1 98.94 96 LYS B O 1
ATOM 4579 N N . ASP B 1 97 ? 10.297 20.141 7.523 1 98.75 97 ASP B N 1
ATOM 4580 C CA . ASP B 1 97 ? 11.523 19.391 7.785 1 98.75 97 ASP B CA 1
ATOM 4581 C C . ASP B 1 97 ? 11.336 17.906 7.496 1 98.75 97 ASP B C 1
ATOM 4583 O O . ASP B 1 97 ? 12.305 17.156 7.41 1 98.75 97 ASP B O 1
ATOM 4587 N N . ASN B 1 98 ? 10.141 17.391 7.332 1 98.75 98 ASN B N 1
ATOM 4588 C CA . ASN B 1 98 ? 9.938 16 6.965 1 98.75 98 ASN B CA 1
ATOM 4589 C C . ASN B 1 98 ? 10.094 15.789 5.461 1 98.75 98 ASN B C 1
ATOM 4591 O O . ASN B 1 98 ? 10.023 14.656 4.977 1 98.75 98 ASN B O 1
ATOM 4595 N N . VAL B 1 99 ? 10.312 16.844 4.684 1 98.88 99 VAL B N 1
ATOM 4596 C CA . VAL B 1 99 ? 10.469 16.812 3.232 1 98.88 99 VAL B CA 1
ATOM 4597 C C . VAL B 1 99 ? 11.945 16.922 2.871 1 98.88 99 VAL B C 1
ATOM 4599 O O . VAL B 1 99 ? 12.633 17.844 3.336 1 98.88 99 VAL B O 1
ATOM 4602 N N . THR B 1 100 ? 12.438 16.094 2.014 1 98.56 100 THR B N 1
ATOM 4603 C CA . THR B 1 100 ? 13.867 16.016 1.752 1 98.56 100 THR B CA 1
ATOM 4604 C C . THR B 1 100 ? 14.32 17.141 0.83 1 98.56 100 THR B C 1
ATOM 4606 O O . THR B 1 100 ? 13.625 17.484 -0.133 1 98.56 100 THR B O 1
ATOM 4609 N N . VAL B 1 101 ? 15.328 17.797 1.164 1 98.69 101 VAL B N 1
ATOM 4610 C CA . VAL B 1 101 ? 16.125 18.703 0.349 1 98.69 101 VAL B CA 1
ATOM 4611 C C . VAL B 1 101 ? 17.562 18.172 0.24 1 98.69 101 VAL B C 1
ATOM 4613 O O . VAL B 1 101 ? 18.281 18.094 1.239 1 98.69 101 VAL B O 1
ATOM 4616 N N . ALA B 1 102 ? 17.922 17.812 -0.965 1 98 102 ALA B N 1
ATOM 4617 C CA . ALA B 1 102 ? 19.234 17.188 -1.162 1 98 102 ALA B CA 1
ATOM 4618 C C . ALA B 1 102 ? 20.344 18.047 -0.599 1 98 102 ALA B C 1
ATOM 4620 O O . ALA B 1 102 ? 20.391 19.266 -0.855 1 98 102 ALA B O 1
ATOM 4621 N N . GLY B 1 103 ? 21.172 17.406 0.236 1 97.88 103 GLY B N 1
ATOM 4622 C CA . GLY B 1 103 ? 22.359 18.094 0.745 1 97.88 103 GLY B CA 1
ATOM 4623 C C . GLY B 1 103 ? 22.078 18.953 1.961 1 97.88 103 GLY B C 1
ATOM 4624 O O . GLY B 1 103 ? 23 19.547 2.525 1 97.88 103 GLY B O 1
ATOM 4625 N N . VAL B 1 104 ? 20.844 19.078 2.41 1 98.38 104 VAL B N 1
ATOM 4626 C CA . VAL B 1 104 ? 20.453 19.844 3.586 1 98.38 104 VAL B CA 1
ATOM 4627 C C . VAL B 1 104 ? 19.953 18.906 4.68 1 98.38 104 VAL B C 1
ATOM 4629 O O . VAL B 1 104 ? 19.062 18.078 4.441 1 98.38 104 VAL B O 1
ATOM 4632 N N . PRO B 1 105 ? 20.469 18.969 5.875 1 97.88 105 PRO B N 1
ATOM 4633 C CA . PRO B 1 105 ? 20.078 18.047 6.945 1 97.88 105 PRO B CA 1
ATOM 4634 C C . PRO B 1 105 ? 18.594 18.141 7.301 1 97.88 105 PRO B C 1
ATOM 4636 O O . PRO B 1 105 ? 17.984 19.203 7.152 1 97.88 105 PRO B O 1
ATOM 4639 N N . MET B 1 106 ? 18.094 17.047 7.742 1 98.12 106 MET B N 1
ATOM 4640 C CA . MET B 1 106 ? 16.734 16.984 8.273 1 98.12 106 MET B CA 1
ATOM 4641 C C . MET B 1 106 ? 16.688 16.156 9.555 1 98.12 106 MET B C 1
ATOM 4643 O O . MET B 1 106 ? 17.578 15.352 9.812 1 98.12 106 MET B O 1
ATOM 4647 N N . MET B 1 107 ? 15.656 16.375 10.359 1 97.5 107 MET B N 1
ATOM 4648 C CA . MET B 1 107 ? 15.508 15.539 11.555 1 97.5 107 MET B CA 1
ATOM 4649 C C . MET B 1 107 ? 14.047 15.172 11.781 1 97.5 107 MET B C 1
ATOM 4651 O O . MET B 1 107 ? 13.727 14.453 12.734 1 97.5 107 MET B O 1
ATOM 4655 N N . ASN B 1 108 ? 13.109 15.672 10.945 1 98.62 108 ASN B N 1
ATOM 4656 C CA . ASN B 1 108 ? 11.703 15.32 11.055 1 98.62 108 ASN B CA 1
ATOM 4657 C C . ASN B 1 108 ? 11.188 15.539 12.477 1 98.62 108 ASN B C 1
ATOM 4659 O O . ASN B 1 108 ? 10.422 14.727 13 1 98.62 108 ASN B O 1
ATOM 4663 N N . GLY B 1 109 ? 11.711 16.578 13.109 1 98.62 109 GLY B N 1
ATOM 4664 C CA . GLY B 1 109 ? 11.32 16.953 14.461 1 98.62 109 GLY B CA 1
ATOM 4665 C C . GLY B 1 109 ? 11.75 15.938 15.508 1 98.62 109 GLY B C 1
ATOM 4666 O O . GLY B 1 109 ? 11.32 16.016 16.656 1 98.62 109 GLY B O 1
ATOM 4667 N N . SER B 1 110 ? 12.57 14.977 15.195 1 98.75 110 SER B N 1
ATOM 4668 C CA . SER B 1 110 ? 12.805 13.836 16.062 1 98.75 110 SER B CA 1
ATOM 4669 C C . SER B 1 110 ? 14.297 13.547 16.203 1 98.75 110 SER B C 1
ATOM 4671 O O . SER B 1 110 ? 15.047 13.633 15.234 1 98.75 110 SER B O 1
ATOM 4673 N N . ARG B 1 111 ? 14.727 13.141 17.406 1 98.44 111 ARG B N 1
ATOM 4674 C CA . ARG B 1 111 ? 16.094 12.688 17.625 1 98.44 111 ARG B CA 1
ATOM 4675 C C . ARG B 1 111 ? 16.406 11.438 16.812 1 98.44 111 ARG B C 1
ATOM 4677 O O . ARG B 1 111 ? 17.547 11.203 16.438 1 98.44 111 ARG B O 1
ATOM 4684 N N . THR B 1 112 ? 15.383 10.719 16.453 1 98.38 112 THR B N 1
ATOM 4685 C CA . THR B 1 112 ? 15.539 9.445 15.75 1 98.38 112 THR B CA 1
ATOM 4686 C C . THR B 1 112 ? 15.992 9.68 14.312 1 98.38 112 THR B C 1
ATOM 4688 O O . THR B 1 112 ? 16.484 8.75 13.656 1 98.38 112 THR B O 1
ATOM 4691 N N . VAL B 1 113 ? 15.844 10.859 13.789 1 98.56 113 VAL B N 1
ATOM 4692 C CA . VAL B 1 113 ? 16.219 11.141 12.406 1 98.56 113 VAL B CA 1
ATOM 4693 C C . VAL B 1 113 ? 17.375 12.141 12.383 1 98.56 113 VAL B C 1
ATOM 4695 O O . VAL B 1 113 ? 17.984 12.375 11.328 1 98.56 113 VAL B O 1
ATOM 4698 N N . GLU B 1 114 ? 17.703 12.695 13.516 1 98 114 GLU B N 1
ATOM 4699 C CA . GLU B 1 114 ? 18.766 13.695 13.617 1 98 114 GLU B CA 1
ATOM 4700 C C . GLU B 1 114 ? 20.062 13.188 13.016 1 98 114 GLU B C 1
ATOM 4702 O O . GLU B 1 114 ? 20.438 12.031 13.211 1 98 114 GLU B O 1
ATOM 4707 N N . GLY B 1 115 ? 20.719 14.086 12.211 1 96.12 115 GLY B N 1
ATOM 4708 C CA . GLY B 1 115 ? 22.016 13.758 11.617 1 96.12 115 GLY B CA 1
ATOM 4709 C C . GLY B 1 115 ? 21.906 13.25 10.195 1 96.12 115 GLY B C 1
ATOM 4710 O O . GLY B 1 115 ? 22.906 13.078 9.508 1 96.12 115 GLY B O 1
ATOM 4711 N N . PHE B 1 116 ? 20.719 13.055 9.648 1 97.69 116 PHE B N 1
ATOM 4712 C CA . PHE B 1 116 ? 20.531 12.555 8.289 1 97.69 116 PHE B CA 1
ATOM 4713 C C . PHE B 1 116 ? 20.578 13.695 7.285 1 97.69 116 PHE B C 1
ATOM 4715 O O . PHE B 1 116 ? 20 14.758 7.52 1 97.69 116 PHE B O 1
ATOM 4722 N N . THR B 1 117 ? 21.25 13.531 6.238 1 97.88 117 THR B N 1
ATOM 4723 C CA . THR B 1 117 ? 21.234 14.438 5.098 1 97.88 117 THR B CA 1
ATOM 4724 C C . THR B 1 117 ? 20.812 13.711 3.826 1 97.88 117 THR B C 1
ATOM 4726 O O . THR B 1 117 ? 21.531 12.836 3.338 1 97.88 117 THR B O 1
ATOM 4729 N N . PRO B 1 118 ? 19.688 14.055 3.324 1 97.44 118 PRO B N 1
ATOM 4730 C CA . PRO B 1 118 ? 19.188 13.359 2.137 1 97.44 118 PRO B CA 1
ATOM 4731 C C . PRO B 1 118 ? 20.031 13.633 0.894 1 97.44 118 PRO B C 1
ATOM 4733 O O . PRO B 1 118 ? 20.656 14.703 0.785 1 97.44 118 PRO B O 1
ATOM 4736 N N . SER B 1 119 ? 19.922 12.695 -0.045 1 95.56 119 SER B N 1
ATOM 4737 C CA . SER B 1 119 ? 20.672 12.812 -1.289 1 95.56 119 SER B CA 1
ATOM 4738 C C . SER B 1 119 ? 19.781 13.242 -2.441 1 95.56 119 SER B C 1
ATOM 4740 O O . SER B 1 119 ? 20.266 13.547 -3.535 1 95.56 119 SER B O 1
ATOM 4742 N N . ARG B 1 120 ? 18.453 13.297 -2.18 1 95.12 120 ARG B N 1
ATOM 4743 C CA . ARG B 1 120 ? 17.5 13.648 -3.225 1 95.12 120 ARG B CA 1
ATOM 4744 C C . ARG B 1 120 ? 16.562 14.758 -2.762 1 95.12 120 ARG B C 1
ATOM 4746 O O . ARG B 1 120 ? 16.188 14.812 -1.588 1 95.12 120 ARG B O 1
ATOM 4753 N N . ASP B 1 121 ? 16.25 15.633 -3.777 1 98 121 ASP B N 1
ATOM 4754 C CA . ASP B 1 121 ? 15.148 16.547 -3.545 1 98 121 ASP B CA 1
ATOM 4755 C C . ASP B 1 121 ? 13.805 15.836 -3.662 1 98 121 ASP B C 1
ATOM 4757 O O . ASP B 1 121 ? 13.617 14.992 -4.539 1 98 121 ASP B O 1
ATOM 4761 N N . ALA B 1 122 ? 12.953 16.109 -2.707 1 98.69 122 ALA B N 1
ATOM 4762 C CA . ALA B 1 122 ? 11.562 15.711 -2.936 1 98.69 122 ALA B CA 1
ATOM 4763 C C . ALA B 1 122 ? 11.031 16.312 -4.23 1 98.69 122 ALA B C 1
ATOM 4765 O O . ALA B 1 122 ? 11.516 17.344 -4.691 1 98.69 122 ALA B O 1
ATOM 4766 N N . THR B 1 123 ? 9.984 15.672 -4.809 1 98.69 123 THR B N 1
ATOM 4767 C CA . THR B 1 123 ? 9.406 16.141 -6.059 1 98.69 123 THR B CA 1
ATOM 4768 C C . THR B 1 123 ? 8.938 17.594 -5.93 1 98.69 123 THR B C 1
ATOM 4770 O O . THR B 1 123 ? 9.164 18.406 -6.828 1 98.69 123 THR B O 1
ATOM 4773 N N . VAL B 1 124 ? 8.344 17.969 -4.805 1 98.88 124 VAL B N 1
ATOM 4774 C CA . VAL B 1 124 ? 7.82 19.312 -4.629 1 98.88 124 VAL B CA 1
ATOM 4775 C C . VAL B 1 124 ? 8.977 20.312 -4.617 1 98.88 124 VAL B C 1
ATOM 4777 O O . VAL B 1 124 ? 8.844 21.438 -5.117 1 98.88 124 VAL B O 1
ATOM 4780 N N . VAL B 1 125 ? 10.102 19.922 -4.094 1 98.88 125 VAL B N 1
ATOM 4781 C CA . VAL B 1 125 ? 11.273 20.797 -4.059 1 98.88 125 VAL B CA 1
ATOM 4782 C C . VAL B 1 125 ? 11.805 21.016 -5.477 1 98.88 125 VAL B C 1
ATOM 4784 O O . VAL B 1 125 ? 12.062 22.141 -5.883 1 98.88 125 VAL B O 1
ATOM 4787 N N . THR B 1 126 ? 11.914 19.922 -6.23 1 98.62 126 THR B N 1
ATOM 4788 C CA . THR B 1 126 ? 12.352 20 -7.621 1 98.62 126 THR B CA 1
ATOM 4789 C C . THR B 1 126 ? 11.438 20.938 -8.414 1 98.62 126 THR B C 1
ATOM 4791 O O . THR B 1 126 ? 11.914 21.766 -9.188 1 98.62 126 THR B O 1
ATOM 4794 N N . ARG B 1 127 ? 10.172 20.844 -8.203 1 98.75 127 ARG B N 1
ATOM 4795 C CA . ARG B 1 127 ? 9.195 21.625 -8.945 1 98.75 127 ARG B CA 1
ATOM 4796 C C . ARG B 1 127 ? 9.25 23.094 -8.547 1 98.75 127 ARG B C 1
ATOM 4798 O O . ARG B 1 127 ? 9.141 23.984 -9.398 1 98.75 127 ARG B O 1
ATOM 4805 N N . LEU B 1 128 ? 9.43 23.344 -7.273 1 98.88 128 LEU B N 1
ATOM 4806 C CA . LEU B 1 128 ? 9.523 24.719 -6.789 1 98.88 128 LEU B CA 1
ATOM 4807 C C . LEU B 1 128 ? 10.766 25.406 -7.355 1 98.88 128 LEU B C 1
ATOM 4809 O O . LEU B 1 128 ? 10.688 26.547 -7.832 1 98.88 128 LEU B O 1
ATOM 4813 N N . LEU B 1 129 ? 11.859 24.719 -7.332 1 98.75 129 LEU B N 1
ATOM 4814 C CA . LEU B 1 129 ? 13.094 25.266 -7.883 1 98.75 129 LEU B CA 1
ATOM 4815 C C . LEU B 1 129 ? 12.953 25.516 -9.383 1 98.75 129 LEU B C 1
ATOM 4817 O O . LEU B 1 129 ? 13.398 26.547 -9.891 1 98.75 129 LEU B O 1
ATOM 4821 N N . ALA B 1 130 ? 12.32 24.625 -10.078 1 98.69 130 ALA B N 1
ATOM 4822 C CA . ALA B 1 130 ? 12.125 24.734 -11.516 1 98.69 130 ALA B CA 1
ATOM 4823 C C . ALA B 1 130 ? 11.18 25.891 -11.859 1 98.69 130 ALA B C 1
ATOM 4825 O O . ALA B 1 130 ? 11.219 26.438 -12.961 1 98.69 130 ALA B O 1
ATOM 4826 N N . ALA B 1 131 ? 10.336 26.25 -10.875 1 98.62 131 ALA B N 1
ATOM 4827 C CA . ALA B 1 131 ? 9.359 27.328 -11.086 1 98.62 131 ALA B CA 1
ATOM 4828 C C . ALA B 1 131 ? 9.945 28.672 -10.711 1 98.62 131 ALA B C 1
ATOM 4830 O O . ALA B 1 131 ? 9.273 29.703 -10.82 1 98.62 131 ALA B O 1
ATOM 4831 N N . GLY B 1 132 ? 11.141 28.719 -10.18 1 98.69 132 GLY B N 1
ATOM 4832 C CA . GLY B 1 132 ? 11.828 29.984 -9.969 1 98.69 132 GLY B CA 1
ATOM 4833 C C . GLY B 1 132 ? 11.977 30.344 -8.5 1 98.69 132 GLY B C 1
ATOM 4834 O O . GLY B 1 132 ? 12.555 31.375 -8.164 1 98.69 132 GLY B O 1
ATOM 4835 N N . ALA B 1 133 ? 11.586 29.516 -7.578 1 98.75 133 ALA B N 1
ATOM 4836 C CA . ALA B 1 133 ? 11.633 29.828 -6.152 1 98.75 133 ALA B CA 1
ATOM 4837 C C . ALA B 1 133 ? 13.031 29.625 -5.59 1 98.75 133 ALA B C 1
ATOM 4839 O O . ALA B 1 133 ? 13.797 28.812 -6.109 1 98.75 133 ALA B O 1
ATOM 4840 N N . THR B 1 134 ? 13.367 30.328 -4.586 1 98.81 134 THR B N 1
ATOM 4841 C CA . THR B 1 134 ? 14.547 30.078 -3.76 1 98.81 134 THR B CA 1
ATOM 4842 C C . THR B 1 134 ? 14.164 29.344 -2.484 1 98.81 134 THR B C 1
ATOM 4844 O O . THR B 1 134 ? 13.289 29.781 -1.737 1 98.81 134 THR B O 1
ATOM 4847 N N . VAL B 1 135 ? 14.781 28.203 -2.25 1 98.88 135 VAL B N 1
ATOM 4848 C CA . VAL B 1 135 ? 14.547 27.469 -1.006 1 98.88 135 VAL B CA 1
ATOM 4849 C C . VAL B 1 135 ? 15.352 28.109 0.123 1 98.88 135 VAL B C 1
ATOM 4851 O O . VAL B 1 135 ? 16.578 28.156 0.065 1 98.88 135 VAL B O 1
ATOM 4854 N N . ALA B 1 136 ? 14.625 28.516 1.148 1 98.88 136 ALA B N 1
ATOM 4855 C CA . ALA B 1 136 ? 15.219 29.328 2.207 1 98.88 136 ALA B CA 1
ATOM 4856 C C . ALA B 1 136 ? 15.703 28.453 3.361 1 98.88 136 ALA B C 1
ATOM 4858 O O . ALA B 1 136 ? 16.531 28.891 4.164 1 98.88 136 ALA B O 1
ATOM 4859 N N . GLY B 1 137 ? 15.203 27.312 3.473 1 98.75 137 GLY B N 1
ATOM 4860 C CA . GLY B 1 137 ? 15.602 26.438 4.562 1 98.75 137 GLY B CA 1
ATOM 4861 C C . GLY B 1 137 ? 14.555 25.391 4.902 1 98.75 137 GLY B C 1
ATOM 4862 O O . GLY B 1 137 ? 13.633 25.156 4.117 1 98.75 137 GLY B O 1
ATOM 4863 N N . LYS B 1 138 ? 14.805 24.656 6.016 1 98.88 138 LYS B N 1
ATOM 4864 C CA . LYS B 1 138 ? 13.906 23.656 6.562 1 98.88 138 LYS B CA 1
ATOM 4865 C C . LYS B 1 138 ? 13.156 24.188 7.785 1 98.88 138 LYS B C 1
ATOM 4867 O O . LYS B 1 138 ? 13.773 24.703 8.711 1 98.88 138 LYS B O 1
ATOM 4872 N N . ALA B 1 139 ? 11.836 24.062 7.738 1 98.94 139 ALA B N 1
ATOM 4873 C CA . ALA B 1 139 ? 10.992 24.516 8.828 1 98.94 139 ALA B CA 1
ATOM 4874 C C . ALA B 1 139 ? 10.719 23.406 9.828 1 98.94 139 ALA B C 1
ATOM 4876 O O . ALA B 1 139 ? 10.414 22.281 9.438 1 98.94 139 ALA B O 1
ATOM 4877 N N . VAL B 1 140 ? 10.758 23.719 11.109 1 98.81 140 VAL B N 1
ATOM 4878 C CA . VAL B 1 140 ? 10.594 22.75 12.188 1 98.81 140 VAL B CA 1
ATOM 4879 C C . VAL B 1 140 ? 9.211 22.109 12.102 1 98.81 140 VAL B C 1
ATOM 4881 O O . VAL B 1 140 ? 8.219 22.781 11.82 1 98.81 140 VAL B O 1
ATOM 4884 N N . CYS B 1 141 ? 9.141 20.828 12.273 1 98.81 141 CYS B N 1
ATOM 4885 C CA . CYS B 1 141 ? 7.887 20.094 12.398 1 98.81 141 CYS B CA 1
ATOM 4886 C C . CYS B 1 141 ? 7.84 19.312 13.703 1 98.81 141 CYS B C 1
ATOM 4888 O O . CYS B 1 141 ? 8.844 19.203 14.406 1 98.81 141 CYS B O 1
ATOM 4890 N N . GLU B 1 142 ? 6.672 18.859 14.086 1 98.75 142 GLU B N 1
ATOM 4891 C CA . GLU B 1 142 ? 6.473 18.062 15.289 1 98.75 142 GLU B CA 1
ATOM 4892 C C . GLU B 1 142 ? 7.27 16.766 15.234 1 98.75 142 GLU B C 1
ATOM 4894 O O . GLU B 1 142 ? 7.672 16.328 14.156 1 98.75 142 GLU B O 1
ATOM 4899 N N . ASP B 1 143 ? 7.547 16.125 16.438 1 98.75 143 ASP B N 1
ATOM 4900 C CA . ASP B 1 143 ? 8.242 14.852 16.531 1 98.75 143 ASP B CA 1
ATOM 4901 C C . ASP B 1 143 ? 7.562 13.781 15.688 1 98.75 143 ASP B C 1
ATOM 4903 O O . ASP B 1 143 ? 6.465 13.328 16.016 1 98.75 143 ASP B O 1
ATOM 4907 N N . LEU B 1 144 ? 8.219 13.414 14.609 1 98.81 144 LEU B N 1
ATOM 4908 C CA . LEU B 1 144 ? 7.711 12.484 13.609 1 98.81 144 LEU B CA 1
ATOM 4909 C C . LEU B 1 144 ? 6.336 12.922 13.109 1 98.81 144 LEU B C 1
ATOM 4911 O O . LEU B 1 144 ? 5.523 12.086 12.703 1 98.81 144 LEU B O 1
ATOM 4915 N N . CYS B 1 145 ? 6.023 14.18 13.266 1 98.69 145 CYS B N 1
ATOM 4916 C CA . CYS B 1 145 ? 4.875 14.875 12.695 1 98.69 145 CYS B CA 1
ATOM 4917 C C . CYS B 1 145 ? 3.57 14.328 13.273 1 98.69 145 CYS B C 1
ATOM 4919 O O . CYS B 1 145 ? 2.533 14.359 12.602 1 98.69 145 CYS B O 1
ATOM 4921 N N . PHE B 1 146 ? 3.625 13.75 14.547 1 98.56 146 PHE B N 1
ATOM 4922 C CA . PHE B 1 146 ? 2.396 13.172 15.07 1 98.56 146 PHE B CA 1
ATOM 4923 C C . PHE B 1 146 ? 1.859 14.008 16.234 1 98.56 146 PHE B C 1
ATOM 4925 O O . PHE B 1 146 ? 1.659 13.5 17.328 1 98.56 146 PHE B O 1
ATOM 4932 N N . SER B 1 147 ? 1.526 15.219 15.883 1 98.38 147 SER B N 1
ATOM 4933 C CA . SER B 1 147 ? 0.938 16.203 16.781 1 98.38 147 SER B CA 1
ATOM 4934 C C . SER B 1 147 ? 0.4 17.406 16.031 1 98.38 147 SER B C 1
ATOM 4936 O O . SER B 1 147 ? 0.917 17.766 14.969 1 98.38 147 SER B O 1
ATOM 4938 N N . GLY B 1 148 ? -0.676 17.984 16.578 1 97.94 148 GLY B N 1
ATOM 4939 C CA . GLY B 1 148 ? -1.245 19.172 15.984 1 97.94 148 GLY B CA 1
ATOM 4940 C C . GLY B 1 148 ? -0.867 20.453 16.719 1 97.94 148 GLY B C 1
ATOM 4941 O O . GLY B 1 148 ? -1.385 21.516 16.406 1 97.94 148 GLY B O 1
ATOM 4942 N N . SER B 1 149 ? 0.051 20.297 17.641 1 96.81 149 SER B N 1
ATOM 4943 C CA . SER B 1 149 ? 0.554 21.453 18.375 1 96.81 149 SER B CA 1
ATOM 4944 C C . SER B 1 149 ? 1.913 21.891 17.859 1 96.81 149 SER B C 1
ATOM 4946 O O . SER B 1 149 ? 2.172 21.812 16.656 1 96.81 149 SER B O 1
ATOM 4948 N N . SER B 1 150 ? 2.797 22.406 18.688 1 98 150 SER B N 1
ATOM 4949 C CA . SER B 1 150 ? 4.098 22.844 18.188 1 98 150 SER B CA 1
ATOM 4950 C C . SER B 1 150 ? 5.172 22.719 19.266 1 98 150 SER B C 1
ATOM 4952 O O . SER B 1 150 ? 6.148 23.469 19.266 1 98 150 SER B O 1
ATOM 4954 N N . PHE B 1 151 ? 4.902 21.781 20.234 1 98.38 151 PHE B N 1
ATOM 4955 C CA . PHE B 1 151 ? 5.848 21.75 21.344 1 98.38 151 PHE B CA 1
ATOM 4956 C C . PHE B 1 151 ? 6.566 20.406 21.391 1 98.38 151 PHE B C 1
ATOM 4958 O O . PHE B 1 151 ? 7.395 20.172 22.281 1 98.38 151 PHE B O 1
ATOM 4965 N N . THR B 1 152 ? 6.355 19.484 20.453 1 98.12 152 THR B N 1
ATOM 4966 C CA . THR B 1 152 ? 6.898 18.141 20.594 1 98.12 152 THR B CA 1
ATOM 4967 C C . THR B 1 152 ? 8.219 18.016 19.828 1 98.12 152 THR B C 1
ATOM 4969 O O . THR B 1 152 ? 8.914 17 19.938 1 98.12 152 THR B O 1
ATOM 4972 N N . PRO B 1 153 ? 8.625 19.031 18.984 1 98 153 PRO B N 1
ATOM 4973 C CA . PRO B 1 153 ? 9.906 18.891 18.297 1 98 153 PRO B CA 1
ATOM 4974 C C . PRO B 1 153 ? 11.086 18.734 19.25 1 98 153 PRO B C 1
ATOM 4976 O O . PRO B 1 153 ? 11.125 19.391 20.297 1 98 153 PRO B O 1
ATOM 4979 N N . ALA B 1 154 ? 12.031 17.938 18.844 1 97.19 154 ALA B N 1
ATOM 4980 C CA . ALA B 1 154 ? 13.234 17.734 19.641 1 97.19 154 ALA B CA 1
ATOM 4981 C C . ALA B 1 154 ? 14.023 19.031 19.781 1 97.19 154 ALA B C 1
ATOM 4983 O O . ALA B 1 154 ? 14.758 19.203 20.75 1 97.19 154 ALA B O 1
ATOM 4984 N N . SER B 1 155 ? 13.836 20 18.859 1 96.56 155 SER B N 1
ATOM 4985 C CA . SER B 1 155 ? 14.555 21.266 18.891 1 96.56 155 SER B CA 1
ATOM 4986 C C . SER B 1 155 ? 13.875 22.266 19.828 1 96.56 155 SER B C 1
ATOM 4988 O O . SER B 1 155 ? 14.43 23.328 20.109 1 96.56 155 SER B O 1
ATOM 4990 N N . GLY B 1 156 ? 12.68 21.891 20.312 1 96.12 156 GLY B N 1
ATOM 4991 C CA . GLY B 1 156 ? 11.922 22.797 21.172 1 96.12 156 GLY B CA 1
ATOM 4992 C C . GLY B 1 156 ? 10.672 23.328 20.5 1 96.12 156 GLY B C 1
ATOM 4993 O O . GLY B 1 156 ? 10.469 23.156 19.297 1 96.12 156 GLY B O 1
ATOM 4994 N N . PRO B 1 157 ? 9.844 23.984 21.297 1 97.94 157 PRO B N 1
ATOM 4995 C CA . PRO B 1 157 ? 8.547 24.438 20.766 1 97.94 157 PRO B CA 1
ATOM 4996 C C . PRO B 1 157 ? 8.688 25.562 19.75 1 97.94 157 PRO B C 1
ATOM 4998 O O . PRO B 1 157 ? 9.555 26.438 19.891 1 97.94 157 PRO B O 1
ATOM 5001 N N . VAL B 1 158 ? 7.883 25.531 18.75 1 98.69 158 VAL B N 1
ATOM 5002 C CA . VAL B 1 158 ? 7.711 26.641 17.828 1 98.69 158 VAL B CA 1
ATOM 5003 C C . VAL B 1 158 ? 6.691 27.625 18.391 1 98.69 158 VAL B C 1
ATOM 5005 O O . VAL B 1 158 ? 5.586 27.234 18.766 1 98.69 158 VAL B O 1
ATOM 5008 N N . ARG B 1 159 ? 7.027 28.859 18.391 1 98.31 159 ARG B N 1
ATOM 5009 C CA . ARG B 1 159 ? 6.188 29.891 19.016 1 98.31 159 ARG B CA 1
ATOM 5010 C C . ARG B 1 159 ? 5.297 30.562 17.969 1 98.31 159 ARG B C 1
ATOM 5012 O O . ARG B 1 159 ? 5.68 30.688 16.812 1 98.31 159 ARG B O 1
ATOM 5019 N N . ASN B 1 160 ? 4.18 30.969 18.453 1 98.5 160 ASN B N 1
ATOM 5020 C CA . ASN B 1 160 ? 3.211 31.656 17.609 1 98.5 160 ASN B CA 1
ATOM 5021 C C . ASN B 1 160 ? 3.576 33.125 17.406 1 98.5 160 ASN B C 1
ATOM 5023 O O . ASN B 1 160 ? 3.814 33.844 18.375 1 98.5 160 ASN B O 1
ATOM 5027 N N . PRO B 1 161 ? 3.58 33.594 16.172 1 97.81 161 PRO B N 1
ATOM 5028 C CA . PRO B 1 161 ? 3.934 34.969 15.922 1 97.81 161 PRO B CA 1
ATOM 5029 C C . PRO B 1 161 ? 2.947 35.969 16.547 1 97.81 161 PRO B C 1
ATOM 5031 O O . PRO B 1 161 ? 3.299 37.125 16.812 1 97.81 161 PRO B O 1
ATOM 5034 N N . TRP B 1 162 ? 1.744 35.531 16.828 1 97.81 162 TRP B N 1
ATOM 5035 C CA . TRP B 1 162 ? 0.719 36.406 17.406 1 97.81 162 TRP B CA 1
ATOM 5036 C C . TRP B 1 162 ? 0.911 36.562 18.922 1 97.81 162 TRP B C 1
ATOM 5038 O O . TRP B 1 162 ? 0.499 37.562 19.5 1 97.81 162 TRP B O 1
ATOM 5048 N N . ASP B 1 163 ? 1.423 35.562 19.516 1 97.19 163 ASP B N 1
ATOM 5049 C CA . ASP B 1 163 ? 1.742 35.5 20.938 1 97.19 163 ASP B CA 1
ATOM 5050 C C . ASP B 1 163 ? 2.725 34.344 21.219 1 97.19 163 ASP B C 1
ATOM 5052 O O . ASP B 1 163 ? 2.355 33.188 21.188 1 97.19 163 ASP B O 1
ATOM 5056 N N . SER B 1 164 ? 3.904 34.688 21.578 1 96.44 164 SER B N 1
ATOM 5057 C CA . SER B 1 164 ? 5.004 33.75 21.672 1 96.44 164 SER B CA 1
ATOM 5058 C C . SER B 1 164 ? 4.773 32.75 22.797 1 96.44 164 SER B C 1
ATOM 5060 O O . SER B 1 164 ? 5.473 31.734 22.891 1 96.44 164 SER B O 1
ATOM 5062 N N . GLN B 1 165 ? 3.76 32.938 23.625 1 97 165 GLN B N 1
ATOM 5063 C CA . GLN B 1 165 ? 3.443 32 24.688 1 97 165 GLN B CA 1
ATOM 5064 C C . GLN B 1 165 ? 2.492 30.922 24.203 1 97 165 GLN B C 1
ATOM 5066 O O . GLN B 1 165 ? 2.244 29.938 24.922 1 97 165 GLN B O 1
ATOM 5071 N N . HIS B 1 166 ? 2.018 31.078 23.016 1 98.19 166 HIS B N 1
ATOM 5072 C CA . HIS B 1 166 ? 1.029 30.156 22.453 1 98.19 166 HIS B CA 1
ATOM 5073 C C . HIS B 1 166 ? 1.65 29.25 21.391 1 98.19 166 HIS B C 1
ATOM 5075 O O . HIS B 1 166 ? 2.729 29.547 20.875 1 98.19 166 HIS B O 1
ATOM 5081 N N . GLU B 1 167 ? 0.963 28.156 21.203 1 98.38 167 GLU B N 1
ATOM 5082 C CA . GLU B 1 167 ? 1.383 27.219 20.172 1 98.38 167 GLU B CA 1
ATOM 5083 C C . GLU B 1 167 ? 1.156 27.797 18.766 1 98.38 167 GLU B C 1
ATOM 5085 O O . GLU B 1 167 ? 0.218 28.562 18.562 1 98.38 167 GLU B O 1
ATOM 5090 N N . ALA B 1 168 ? 2.002 27.391 17.844 1 98.69 168 ALA B N 1
ATOM 5091 C CA . ALA B 1 168 ? 1.851 27.766 16.438 1 98.69 168 ALA B CA 1
ATOM 5092 C C . ALA B 1 168 ? 0.996 26.734 15.695 1 98.69 168 ALA B C 1
ATOM 5094 O O . ALA B 1 168 ? 0.561 26.984 14.57 1 98.69 168 ALA B O 1
ATOM 5095 N N . GLY B 1 169 ? 0.687 25.609 16.344 1 98.56 169 GLY B N 1
ATOM 5096 C CA . GLY B 1 169 ? 0.047 24.484 15.664 1 98.56 169 GLY B CA 1
ATOM 5097 C C . GLY B 1 169 ? 1.034 23.562 14.992 1 98.56 169 GLY B C 1
ATOM 5098 O O . GLY B 1 169 ? 2.225 23.859 14.898 1 98.56 169 GLY B O 1
ATOM 5099 N N . GLY B 1 170 ? 0.609 22.453 14.539 1 98.12 170 GLY B N 1
ATOM 5100 C CA . GLY B 1 170 ? 1.439 21.438 13.906 1 98.12 170 GLY B CA 1
ATOM 5101 C C . GLY B 1 170 ? 0.642 20.422 13.102 1 98.12 170 GLY B C 1
ATOM 5102 O O . GLY B 1 170 ? -0.587 20.516 13.039 1 98.12 170 GLY B O 1
ATOM 5103 N N . SER B 1 171 ? 1.379 19.531 12.344 1 98.44 171 SER B N 1
ATOM 5104 C CA . SER B 1 171 ? 2.801 19.312 12.594 1 98.44 171 SER B CA 1
ATOM 5105 C C . SER B 1 171 ? 3.656 20.25 11.75 1 98.44 171 SER B C 1
ATOM 5107 O O . SER B 1 171 ? 4.887 20.172 11.789 1 98.44 171 SER B O 1
ATOM 5109 N N . SER B 1 172 ? 3.064 21.188 10.969 1 98.88 172 SER B N 1
ATOM 5110 C CA . SER B 1 172 ? 3.834 22.125 10.156 1 98.88 172 SER B CA 1
ATOM 5111 C C . SER B 1 172 ? 3.939 23.484 10.844 1 98.88 172 SER B C 1
ATOM 5113 O O . SER B 1 172 ? 3.789 24.516 10.195 1 98.88 172 SER B O 1
ATOM 5115 N N . GLY B 1 173 ? 4.191 23.469 12.086 1 98.88 173 GLY B N 1
ATOM 5116 C CA . GLY B 1 173 ? 4.219 24.703 12.867 1 98.88 173 GLY B CA 1
ATOM 5117 C C . GLY B 1 173 ? 5.273 25.688 12.398 1 98.88 173 GLY B C 1
ATOM 5118 O O . GLY B 1 173 ? 5.008 26.891 12.305 1 98.88 173 GLY B O 1
ATOM 5119 N N . GLY B 1 174 ? 6.508 25.188 12.117 1 98.88 174 GLY B N 1
ATOM 5120 C CA . GLY B 1 174 ? 7.543 26.062 11.586 1 98.88 174 GLY B CA 1
ATOM 5121 C C . GLY B 1 174 ? 7.145 26.719 10.281 1 98.88 174 GLY B C 1
ATOM 5122 O O . GLY B 1 174 ? 7.355 27.922 10.109 1 98.88 174 GLY B O 1
ATOM 5123 N N . SER B 1 175 ? 6.539 26 9.414 1 98.94 175 SER B N 1
ATOM 5124 C CA . SER B 1 175 ? 6.109 26.516 8.117 1 98.94 175 SER B CA 1
ATOM 5125 C C . SER B 1 175 ? 5.133 27.672 8.273 1 98.94 175 SER B C 1
ATOM 5127 O O . SER B 1 175 ? 5.316 28.734 7.672 1 98.94 175 SER B O 1
ATOM 5129 N N . ALA B 1 176 ? 4.145 27.484 9.117 1 98.88 176 ALA B N 1
ATOM 5130 C CA . ALA B 1 176 ? 3.113 28.5 9.289 1 98.88 176 ALA B CA 1
ATOM 5131 C C . ALA B 1 176 ? 3.668 29.734 10 1 98.88 176 ALA B C 1
ATOM 5133 O O . ALA B 1 176 ? 3.357 30.859 9.625 1 98.88 176 ALA B O 1
ATOM 5134 N N . ALA B 1 177 ? 4.48 29.516 10.984 1 98.81 177 ALA B N 1
ATOM 5135 C CA . ALA B 1 177 ? 5.051 30.625 11.75 1 98.81 177 ALA B CA 1
ATOM 5136 C C . ALA B 1 177 ? 5.941 31.5 10.875 1 98.81 177 ALA B C 1
ATOM 5138 O O . ALA B 1 177 ? 5.879 32.719 10.945 1 98.81 177 ALA B O 1
ATOM 5139 N N . LEU B 1 178 ? 6.75 30.844 10.047 1 98.75 178 LEU B N 1
ATOM 5140 C CA . LEU B 1 178 ? 7.672 31.562 9.18 1 98.75 178 LEU B CA 1
ATOM 5141 C C . LEU B 1 178 ? 6.91 32.406 8.148 1 98.75 178 LEU B C 1
ATOM 5143 O O . LEU B 1 178 ? 7.312 33.5 7.828 1 98.75 178 LEU B O 1
ATOM 5147 N N . VAL B 1 179 ? 5.844 31.828 7.621 1 98.69 179 VAL B N 1
ATOM 5148 C CA . VAL B 1 179 ? 5.023 32.562 6.656 1 98.69 179 VAL B CA 1
ATOM 5149 C C . VAL B 1 179 ? 4.324 33.719 7.348 1 98.69 179 VAL B C 1
ATOM 5151 O O . VAL B 1 179 ? 4.348 34.844 6.852 1 98.69 179 VAL B O 1
ATOM 5154 N N . ALA B 1 180 ? 3.719 33.5 8.477 1 98.38 180 ALA B N 1
ATOM 5155 C CA . ALA B 1 180 ? 2.979 34.5 9.211 1 98.38 180 ALA B CA 1
ATOM 5156 C C . ALA B 1 180 ? 3.893 35.656 9.633 1 98.38 180 ALA B C 1
ATOM 5158 O O . ALA B 1 180 ? 3.482 36.812 9.625 1 98.38 180 ALA B O 1
ATOM 5159 N N . ASN B 1 181 ? 5.09 35.312 9.977 1 97 181 ASN B N 1
ATOM 5160 C CA . ASN B 1 181 ? 6.051 36.281 10.469 1 97 181 ASN B CA 1
ATOM 5161 C C . ASN B 1 181 ? 6.73 37.031 9.32 1 97 181 ASN B C 1
ATOM 5163 O O . ASN B 1 181 ? 7.477 38 9.539 1 97 181 ASN B O 1
ATOM 5167 N N . GLY B 1 182 ? 6.598 36.562 8.086 1 96.25 182 GLY B N 1
ATOM 5168 C CA . GLY B 1 182 ? 7.137 37.25 6.918 1 96.25 182 GLY B CA 1
ATOM 5169 C C . GLY B 1 182 ? 8.547 36.812 6.578 1 96.25 182 GLY B C 1
ATOM 5170 O O . GLY B 1 182 ? 9.211 37.438 5.746 1 96.25 182 GLY B O 1
ATOM 5171 N N . ASP B 1 183 ? 9.047 35.75 7.191 1 96.81 183 ASP B N 1
ATOM 5172 C CA . ASP B 1 183 ? 10.391 35.25 6.906 1 96.81 183 ASP B CA 1
ATOM 5173 C C . ASP B 1 183 ? 10.484 34.719 5.473 1 96.81 183 ASP B C 1
ATOM 5175 O O . ASP B 1 183 ? 11.555 34.781 4.859 1 96.81 183 ASP B O 1
ATOM 5179 N N . VAL B 1 184 ? 9.367 34.125 5.004 1 98.5 184 VAL B N 1
ATOM 5180 C CA . VAL B 1 184 ? 9.273 33.625 3.648 1 98.5 184 VAL B CA 1
ATOM 5181 C C . VAL B 1 184 ? 7.918 33.969 3.043 1 98.5 184 VAL B C 1
ATOM 5183 O O . VAL B 1 184 ? 7.004 34.375 3.758 1 98.5 184 VAL B O 1
ATOM 5186 N N . ASP B 1 185 ? 7.824 33.781 1.712 1 97.69 185 ASP B N 1
ATOM 5187 C CA . ASP B 1 185 ? 6.586 34.062 0.992 1 97.69 185 ASP B CA 1
ATOM 5188 C C . ASP B 1 185 ? 5.609 32.906 1.103 1 97.69 185 ASP B C 1
ATOM 5190 O O . ASP B 1 185 ? 4.398 33.094 1.21 1 97.69 185 ASP B O 1
ATOM 5194 N N . PHE B 1 186 ? 6.25 31.609 1.004 1 95.94 186 PHE B N 1
ATOM 5195 C CA . PHE B 1 186 ? 5.504 30.344 0.971 1 95.94 186 PHE B CA 1
ATOM 5196 C C . PHE B 1 186 ? 6.176 29.297 1.849 1 95.94 186 PHE B C 1
ATOM 5198 O O . PHE B 1 186 ? 7.344 29.438 2.219 1 95.94 186 PHE B O 1
ATOM 5205 N N . ALA B 1 187 ? 5.391 28.344 2.145 1 98.94 187 ALA B N 1
ATOM 5206 C CA . ALA B 1 187 ? 5.992 27.172 2.758 1 98.94 187 ALA B CA 1
ATOM 5207 C C . ALA B 1 187 ? 5.262 25.891 2.33 1 98.94 187 ALA B C 1
ATOM 5209 O O . ALA B 1 187 ? 4.078 25.938 1.995 1 98.94 187 ALA B O 1
ATOM 5210 N N . ILE B 1 188 ? 6 24.797 2.281 1 98.94 188 ILE B N 1
ATOM 5211 C CA . ILE B 1 188 ? 5.422 23.469 2.158 1 98.94 188 ILE B CA 1
ATOM 5212 C C . ILE B 1 188 ? 5.055 22.938 3.541 1 98.94 188 ILE B C 1
ATOM 5214 O O . ILE B 1 188 ? 5.848 23.031 4.48 1 98.94 188 ILE B O 1
ATOM 5218 N N . GLY B 1 189 ? 3.842 22.453 3.678 1 98.94 189 GLY B N 1
ATOM 5219 C CA . GLY B 1 189 ? 3.434 21.688 4.844 1 98.94 189 GLY B CA 1
ATOM 5220 C C . GLY B 1 189 ? 2.982 20.281 4.496 1 98.94 189 GLY B C 1
ATOM 5221 O O . GLY B 1 189 ? 2.814 19.938 3.322 1 98.94 189 GLY B O 1
ATOM 5222 N N . GLY B 1 190 ? 2.943 19.438 5.484 1 98.81 190 GLY B N 1
ATOM 5223 C CA . GLY B 1 190 ? 2.312 18.125 5.418 1 98.81 190 GLY B CA 1
ATOM 5224 C C . GLY B 1 190 ? 1.022 18.047 6.211 1 98.81 190 GLY B C 1
ATOM 5225 O O . GLY B 1 190 ? 0.773 18.875 7.086 1 98.81 190 GLY B O 1
ATOM 5226 N N . ASP B 1 191 ? 0.168 17.141 5.852 1 98.88 191 ASP B N 1
ATOM 5227 C CA . ASP B 1 191 ? -1.131 17.031 6.508 1 98.88 191 ASP B CA 1
ATOM 5228 C C . ASP B 1 191 ? -1.591 15.578 6.562 1 98.88 191 ASP B C 1
ATOM 5230 O O . ASP B 1 191 ? -1.831 14.953 5.527 1 98.88 191 ASP B O 1
ATOM 5234 N N . GLN B 1 192 ? -1.716 15.016 7.789 1 98.62 192 GLN B N 1
ATOM 5235 C CA . GLN B 1 192 ? -2.17 13.648 8.008 1 98.62 192 GLN B CA 1
ATOM 5236 C C . GLN B 1 192 ? -3.357 13.609 8.969 1 98.62 192 GLN B C 1
ATOM 5238 O O . GLN B 1 192 ? -3.992 12.57 9.133 1 98.62 192 GLN B O 1
ATOM 5243 N N . GLY B 1 193 ? -3.637 14.68 9.562 1 98.75 193 GLY B N 1
ATOM 5244 C CA . GLY B 1 193 ? -4.77 14.883 10.453 1 98.75 193 GLY B CA 1
ATOM 5245 C C . GLY B 1 193 ? -5.18 16.344 10.578 1 98.75 193 GLY B C 1
ATOM 5246 O O . GLY B 1 193 ? -6 16.688 11.43 1 98.75 193 GLY B O 1
ATOM 5247 N N . GLY B 1 194 ? -4.555 17.219 9.742 1 98.88 194 GLY B N 1
ATOM 5248 C CA . GLY B 1 194 ? -4.824 18.656 9.781 1 98.88 194 GLY B CA 1
ATOM 5249 C C . GLY B 1 194 ? -3.568 19.5 9.75 1 98.88 194 GLY B C 1
ATOM 5250 O O . GLY B 1 194 ? -3.643 20.734 9.742 1 98.88 194 GLY B O 1
ATOM 5251 N N . SER B 1 195 ? -2.441 18.938 9.516 1 98.81 195 SER B N 1
ATOM 5252 C CA . SER B 1 195 ? -1.161 19.547 9.867 1 98.81 195 SER B CA 1
ATOM 5253 C C . SER B 1 195 ? -0.787 20.656 8.898 1 98.81 195 SER B C 1
ATOM 5255 O O . SER B 1 195 ? 0.219 21.344 9.086 1 98.81 195 SER B O 1
ATOM 5257 N N . ILE B 1 196 ? -1.516 20.875 7.863 1 98.94 196 ILE B N 1
ATOM 5258 C CA . ILE B 1 196 ? -1.409 22.109 7.082 1 98.94 196 ILE B CA 1
ATOM 5259 C C . ILE B 1 196 ? -2.418 23.125 7.594 1 98.94 196 ILE B C 1
ATOM 5261 O O . ILE B 1 196 ? -2.072 24.297 7.82 1 98.94 196 ILE B O 1
ATOM 5265 N N . ARG B 1 197 ? -3.566 22.672 7.871 1 98.94 197 ARG B N 1
ATOM 5266 C CA . ARG B 1 197 ? -4.715 23.516 8.203 1 98.94 197 ARG B CA 1
ATOM 5267 C C . ARG B 1 197 ? -4.645 24 9.648 1 98.94 197 ARG B C 1
ATOM 5269 O O . ARG B 1 197 ? -4.996 25.141 9.945 1 98.94 197 ARG B O 1
ATOM 5276 N N . ILE B 1 198 ? -4.098 23.172 10.531 1 98.94 198 ILE B N 1
ATOM 5277 C CA . ILE B 1 198 ? -4.031 23.5 11.953 1 98.94 198 ILE B CA 1
ATOM 5278 C C . ILE B 1 198 ? -3.1 24.688 12.164 1 98.94 198 ILE B C 1
ATOM 5280 O O . ILE B 1 198 ? -3.527 25.734 12.656 1 98.94 198 ILE B O 1
ATOM 5284 N N . PRO B 1 199 ? -1.859 24.562 11.727 1 98.94 199 PRO B N 1
ATOM 5285 C CA . PRO B 1 199 ? -1 25.719 11.969 1 98.94 199 PRO B CA 1
ATOM 5286 C C . PRO B 1 199 ? -1.407 26.938 11.148 1 98.94 199 PRO B C 1
ATOM 5288 O O . PRO B 1 199 ? -1.201 28.078 11.578 1 98.94 199 PRO B O 1
ATOM 5291 N N . ALA B 1 200 ? -1.993 26.734 9.977 1 98.94 200 ALA B N 1
ATOM 5292 C CA . ALA B 1 200 ? -2.508 27.875 9.227 1 98.94 200 ALA B CA 1
ATOM 5293 C C . ALA B 1 200 ? -3.566 28.625 10.031 1 98.94 200 ALA B C 1
ATOM 5295 O O . ALA B 1 200 ? -3.539 29.859 10.102 1 98.94 200 ALA B O 1
ATOM 5296 N N . ALA B 1 201 ? -4.457 27.938 10.625 1 98.94 201 ALA B N 1
ATOM 5297 C CA . ALA B 1 201 ? -5.527 28.547 11.414 1 98.94 201 ALA B CA 1
ATOM 5298 C C . ALA B 1 201 ? -4.969 29.234 12.656 1 98.94 201 ALA B C 1
ATOM 5300 O O . ALA B 1 201 ? -5.34 30.375 12.961 1 98.94 201 ALA B O 1
ATOM 5301 N N . PHE B 1 202 ? -4.066 28.594 13.359 1 98.88 202 PHE B N 1
ATOM 5302 C CA . PHE B 1 202 ? -3.529 29.109 14.609 1 98.88 202 PHE B CA 1
ATOM 5303 C C . PHE B 1 202 ? -2.645 30.328 14.359 1 98.88 202 PHE B C 1
ATOM 5305 O O . PHE B 1 202 ? -2.555 31.219 15.203 1 98.88 202 PHE B O 1
ATOM 5312 N N . CYS B 1 203 ? -2.004 30.406 13.164 1 98.62 203 CYS B N 1
ATOM 5313 C CA . CYS B 1 203 ? -1.062 31.484 12.891 1 98.62 203 CYS B CA 1
ATOM 5314 C C . CYS B 1 203 ? -1.688 32.531 11.977 1 98.62 203 CYS B C 1
ATOM 5316 O O . CYS B 1 203 ? -1.037 33.531 11.625 1 98.62 203 CYS B O 1
ATOM 5318 N N . GLY B 1 204 ? -2.889 32.344 11.531 1 98.44 204 GLY B N 1
ATOM 5319 C CA . GLY B 1 204 ? -3.584 33.375 10.75 1 98.44 204 GLY B CA 1
ATOM 5320 C C . GLY B 1 204 ? -3.084 33.469 9.32 1 98.44 204 GLY B C 1
ATOM 5321 O O . GLY B 1 204 ? -2.943 34.562 8.781 1 98.44 204 GLY B O 1
ATOM 5322 N N . VAL B 1 205 ? -2.766 32.375 8.75 1 98.62 205 VAL B N 1
ATOM 5323 C CA . VAL B 1 205 ? -2.377 32.312 7.344 1 98.62 205 VAL B CA 1
ATOM 5324 C C . VAL B 1 205 ? -3.268 31.328 6.602 1 98.62 205 VAL B C 1
ATOM 5326 O O . VAL B 1 205 ? -4.234 30.812 7.164 1 98.62 205 VAL B O 1
ATOM 5329 N N . VAL B 1 206 ? -3.043 31.125 5.293 1 98.88 206 VAL B N 1
ATOM 5330 C CA . VAL B 1 206 ? -3.824 30.234 4.434 1 98.88 206 VAL B CA 1
ATOM 5331 C C . VAL B 1 206 ? -3.135 28.875 4.328 1 98.88 206 VAL B C 1
ATOM 5333 O O . VAL B 1 206 ? -1.922 28.797 4.125 1 98.88 206 VAL B O 1
ATOM 5336 N N . GLY B 1 207 ? -3.83 27.797 4.59 1 98.94 207 GLY B N 1
ATOM 5337 C CA . GLY B 1 207 ? -3.336 26.438 4.398 1 98.94 207 GLY B CA 1
ATOM 5338 C C . GLY B 1 207 ? -4.262 25.578 3.559 1 98.94 207 GLY B C 1
ATOM 5339 O O . GLY B 1 207 ? -5.457 25.469 3.854 1 98.94 207 GLY B O 1
ATOM 5340 N N . HIS B 1 208 ? -3.75 24.938 2.502 1 98.94 208 HIS B N 1
ATOM 5341 C CA . HIS B 1 208 ? -4.57 24.109 1.622 1 98.94 208 HIS B CA 1
ATOM 5342 C C . HIS B 1 208 ? -4.098 22.656 1.619 1 98.94 208 HIS B C 1
ATOM 5344 O O . HIS B 1 208 ? -2.967 22.375 1.217 1 98.94 208 HIS B O 1
ATOM 5350 N N . LYS B 1 209 ? -4.922 21.781 2.152 1 98.94 209 LYS B N 1
ATOM 5351 C CA . LYS B 1 209 ? -4.734 20.344 1.968 1 98.94 209 LYS B CA 1
ATOM 5352 C C . LYS B 1 209 ? -5.379 19.875 0.669 1 98.94 209 LYS B C 1
ATOM 5354 O O . LYS B 1 209 ? -6.602 19.719 0.595 1 98.94 209 LYS B O 1
ATOM 5359 N N . PRO B 1 210 ? -4.605 19.578 -0.333 1 98.88 210 PRO B N 1
ATOM 5360 C CA . PRO B 1 210 ? -5.172 19.203 -1.631 1 98.88 210 PRO B CA 1
ATOM 5361 C C . PRO B 1 210 ? -5.902 17.859 -1.588 1 98.88 210 PRO B C 1
ATOM 5363 O O . PRO B 1 210 ? -5.832 17.141 -0.583 1 98.88 210 PRO B O 1
ATOM 5366 N N . THR B 1 211 ? -6.68 17.672 -2.695 1 98.62 211 THR B N 1
ATOM 5367 C CA . THR B 1 211 ? -7.203 16.328 -2.902 1 98.62 211 THR B CA 1
ATOM 5368 C C . THR B 1 211 ? -6.109 15.281 -2.707 1 98.62 211 THR B C 1
ATOM 5370 O O . THR B 1 211 ? -4.969 15.484 -3.131 1 98.62 211 THR B O 1
ATOM 5373 N N . PHE B 1 212 ? -6.496 14.203 -2.039 1 98.38 212 PHE B N 1
ATOM 5374 C CA . PHE B 1 212 ? -5.559 13.109 -1.836 1 98.38 212 PHE B CA 1
ATOM 5375 C C . PHE B 1 212 ? -4.965 12.648 -3.162 1 98.38 212 PHE B C 1
ATOM 5377 O O . PHE B 1 212 ? -5.695 12.375 -4.117 1 98.38 212 PHE B O 1
ATOM 5384 N N . GLY B 1 213 ? -3.617 12.633 -3.199 1 97.5 213 GLY B N 1
ATOM 5385 C CA . GLY B 1 213 ? -2.922 12.125 -4.371 1 97.5 213 GLY B CA 1
ATOM 5386 C C . GLY B 1 213 ? -2.654 13.195 -5.414 1 97.5 213 GLY B C 1
ATOM 5387 O O . GLY B 1 213 ? -1.967 12.945 -6.406 1 97.5 213 GLY B O 1
ATOM 5388 N N . LEU B 1 214 ? -3.15 14.398 -5.215 1 98.44 214 LEU B N 1
ATOM 5389 C CA . LEU B 1 214 ? -2.963 15.461 -6.199 1 98.44 214 LEU B CA 1
ATOM 5390 C C . LEU B 1 214 ? -1.515 15.938 -6.215 1 98.44 214 LEU B C 1
ATOM 5392 O O . LEU B 1 214 ? -0.964 16.234 -7.277 1 98.44 214 LEU B O 1
ATOM 5396 N N . VAL B 1 215 ? -0.941 16.078 -5.031 1 98.81 215 VAL B N 1
ATOM 5397 C CA . VAL B 1 215 ? 0.455 16.469 -4.871 1 98.81 215 VAL B CA 1
ATOM 5398 C C . VAL B 1 215 ? 1.289 15.258 -4.473 1 98.81 215 VAL B C 1
ATOM 5400 O O . VAL B 1 215 ? 0.935 14.531 -3.541 1 98.81 215 VAL B O 1
ATOM 5403 N N . PRO B 1 216 ? 2.373 15.016 -5.211 1 98.31 216 PRO B N 1
ATOM 5404 C CA . PRO B 1 216 ? 3.193 13.859 -4.848 1 98.31 216 PRO B CA 1
ATOM 5405 C C . PRO B 1 216 ? 3.805 13.977 -3.455 1 98.31 216 PRO B C 1
ATOM 5407 O O . PRO B 1 216 ? 4.227 15.07 -3.057 1 98.31 216 PRO B O 1
ATOM 5410 N N . TYR B 1 217 ? 3.859 12.867 -2.824 1 98.69 217 TYR B N 1
ATOM 5411 C CA . TYR B 1 217 ? 4.461 12.789 -1.498 1 98.69 217 TYR B CA 1
ATOM 5412 C C . TYR B 1 217 ? 5.891 12.266 -1.579 1 98.69 217 TYR B C 1
ATOM 5414 O O . TYR B 1 217 ? 6.527 12.016 -0.552 1 98.69 217 TYR B O 1
ATOM 5422 N N . THR B 1 218 ? 6.441 12.062 -2.811 1 98.5 218 THR B N 1
ATOM 5423 C CA . THR B 1 218 ? 7.766 11.516 -3.076 1 98.5 218 THR B CA 1
ATOM 5424 C C . THR B 1 218 ? 8.852 12.367 -2.42 1 98.5 218 THR B C 1
ATOM 5426 O O . THR B 1 218 ? 8.977 13.555 -2.725 1 98.5 218 THR B O 1
ATOM 5429 N N . GLY B 1 219 ? 9.555 11.719 -1.513 1 98.38 219 GLY B N 1
ATOM 5430 C CA . GLY B 1 219 ? 10.656 12.406 -0.848 1 98.38 219 GLY B CA 1
ATOM 5431 C C . GLY B 1 219 ? 10.281 12.938 0.523 1 98.38 219 GLY B C 1
ATOM 5432 O O . GLY B 1 219 ? 11.141 13.445 1.252 1 98.38 219 GLY B O 1
ATOM 5433 N N . ALA B 1 220 ? 9.047 12.859 0.901 1 98.75 220 ALA B N 1
ATOM 5434 C CA . ALA B 1 220 ? 8.633 13.219 2.254 1 98.75 220 ALA B CA 1
ATOM 5435 C C . ALA B 1 220 ? 8.586 11.992 3.16 1 98.75 220 ALA B C 1
ATOM 5437 O O . ALA B 1 220 ? 8.234 10.898 2.717 1 98.75 220 ALA B O 1
ATOM 5438 N N . PHE B 1 221 ? 8.961 12.117 4.418 1 98.69 221 PHE B N 1
ATOM 5439 C CA . PHE B 1 221 ? 8.898 11.039 5.398 1 98.69 221 PHE B CA 1
ATOM 5440 C C . PHE B 1 221 ? 7.453 10.703 5.75 1 98.69 221 PHE B C 1
ATOM 5442 O O . PHE B 1 221 ? 6.734 11.539 6.301 1 98.69 221 PHE B O 1
ATOM 5449 N N . PRO B 1 222 ? 7.008 9.508 5.5 1 98.25 222 PRO B N 1
ATOM 5450 C CA . PRO B 1 222 ? 5.582 9.203 5.629 1 98.25 222 PRO B CA 1
ATOM 5451 C C . PRO B 1 222 ? 5.191 8.797 7.047 1 98.25 222 PRO B C 1
ATOM 5453 O O . PRO B 1 222 ? 6.051 8.414 7.844 1 98.25 222 PRO B O 1
ATOM 5456 N N . ILE B 1 223 ? 3.904 8.961 7.348 1 98.62 223 ILE B N 1
ATOM 5457 C CA . ILE B 1 223 ? 3.287 8.422 8.555 1 98.62 223 ILE B CA 1
ATOM 5458 C C . ILE B 1 223 ? 2.422 7.215 8.188 1 98.62 223 ILE B C 1
ATOM 5460 O O . ILE B 1 223 ? 2.625 6.117 8.711 1 98.62 223 ILE B O 1
ATOM 5464 N N . GLU B 1 224 ? 1.507 7.441 7.367 1 98.69 224 GLU B N 1
ATOM 5465 C CA . GLU B 1 224 ? 0.505 6.48 6.914 1 98.69 224 GLU B CA 1
ATOM 5466 C C . GLU B 1 224 ? 0.065 6.777 5.484 1 98.69 224 GLU B C 1
ATOM 5468 O O . GLU B 1 224 ? -0.48 7.848 5.207 1 98.69 224 GLU B O 1
ATOM 5473 N N . ARG B 1 225 ? 0.274 5.891 4.59 1 98.38 225 ARG B N 1
ATOM 5474 C CA . ARG B 1 225 ? 0.259 6.098 3.145 1 98.38 225 ARG B CA 1
ATOM 5475 C C . ARG B 1 225 ? -1.108 6.578 2.674 1 98.38 225 ARG B C 1
ATOM 5477 O O . ARG B 1 225 ? -1.204 7.355 1.72 1 98.38 225 ARG B O 1
ATOM 5484 N N . THR B 1 226 ? -2.172 6.262 3.352 1 98.5 226 THR B N 1
ATOM 5485 C CA . THR B 1 226 ? -3.506 6.566 2.844 1 98.5 226 THR B CA 1
ATOM 5486 C C . THR B 1 226 ? -3.988 7.918 3.359 1 98.5 226 THR B C 1
ATOM 5488 O O . THR B 1 226 ? -5.074 8.375 2.994 1 98.5 226 THR B O 1
ATOM 5491 N N . ILE B 1 227 ? -3.15 8.641 4.191 1 98.75 227 ILE B N 1
ATOM 5492 C CA . ILE B 1 227 ? -3.666 9.898 4.719 1 98.75 227 ILE B CA 1
ATOM 5493 C C . ILE B 1 227 ? -2.594 10.984 4.609 1 98.75 227 ILE B C 1
ATOM 5495 O O . ILE B 1 227 ? -2.791 12.109 5.07 1 98.75 227 ILE B O 1
ATOM 5499 N N . ASP B 1 228 ? -1.448 10.703 3.947 1 98.69 228 ASP B N 1
ATOM 5500 C CA . ASP B 1 228 ? -0.346 11.648 3.795 1 98.69 228 ASP B CA 1
ATOM 5501 C C . ASP B 1 228 ? -0.646 12.672 2.697 1 98.69 228 ASP B C 1
ATOM 5503 O O . ASP B 1 228 ? -0.982 12.297 1.572 1 98.69 228 ASP B O 1
ATOM 5507 N N . HIS B 1 229 ? -0.507 13.992 2.998 1 98.81 229 HIS B N 1
ATOM 5508 C CA . HIS B 1 229 ? -0.659 15.07 2.031 1 98.81 229 HIS B CA 1
ATOM 5509 C C . HIS B 1 229 ? 0.478 16.078 2.15 1 98.81 229 HIS B C 1
ATOM 5511 O O . HIS B 1 229 ? 0.986 16.328 3.246 1 98.81 229 HIS B O 1
ATOM 5517 N N . LEU B 1 230 ? 0.888 16.625 1.07 1 98.88 230 LEU B N 1
ATOM 5518 C CA . LEU B 1 230 ? 1.657 17.859 1.034 1 98.88 230 LEU B CA 1
ATOM 5519 C C . LEU B 1 230 ? 0.838 19 0.419 1 98.88 230 LEU B C 1
ATOM 5521 O O . LEU B 1 230 ? -0.046 18.75 -0.405 1 98.88 230 LEU B O 1
ATOM 5525 N N . GLY B 1 231 ? 1.106 20.219 0.852 1 98.94 231 GLY B N 1
ATOM 5526 C CA . GLY B 1 231 ? 0.378 21.344 0.295 1 98.94 231 GLY B CA 1
ATOM 5527 C C . GLY B 1 231 ? 0.936 22.688 0.728 1 98.94 231 GLY B C 1
ATOM 5528 O O . GLY B 1 231 ? 1.925 22.75 1.461 1 98.94 231 GLY B O 1
ATOM 5529 N N . PRO B 1 232 ? 0.328 23.734 0.281 1 98.94 232 PRO B N 1
ATOM 5530 C CA . PRO B 1 232 ? 0.851 25.078 0.512 1 98.94 232 PRO B CA 1
ATOM 5531 C C . PRO B 1 232 ? 0.375 25.672 1.834 1 98.94 232 PRO B C 1
ATOM 5533 O O . PRO B 1 232 ? -0.769 25.453 2.238 1 98.94 232 PRO B O 1
ATOM 5536 N N . ILE B 1 233 ? 1.21 26.422 2.445 1 98.94 233 ILE B N 1
ATOM 5537 C CA . ILE B 1 233 ? 0.922 27.406 3.486 1 98.94 233 ILE B CA 1
ATOM 5538 C C . ILE B 1 233 ? 1.393 28.781 3.035 1 98.94 233 ILE B C 1
ATOM 5540 O O . ILE B 1 233 ? 2.57 28.969 2.721 1 98.94 233 ILE B O 1
ATOM 5544 N N . THR B 1 234 ? 0.446 29.703 2.93 1 98.81 234 THR B N 1
ATOM 5545 C CA . THR B 1 234 ? 0.723 31.016 2.342 1 98.81 234 THR B CA 1
ATOM 5546 C C . THR B 1 234 ? -0.031 32.125 3.086 1 98.81 234 THR B C 1
ATOM 5548 O O . THR B 1 234 ? -0.811 31.828 3.998 1 98.81 234 THR B O 1
ATOM 5551 N N . ARG B 1 235 ? 0.206 33.375 2.691 1 97.88 235 ARG B N 1
ATOM 5552 C CA . ARG B 1 235 ? -0.485 34.5 3.322 1 97.88 235 ARG B CA 1
ATOM 5553 C C . ARG B 1 235 ? -1.814 34.781 2.631 1 97.88 235 ARG B C 1
ATOM 5555 O O . ARG B 1 235 ? -2.727 35.344 3.236 1 97.88 235 ARG B O 1
ATOM 5562 N N . THR B 1 236 ? -1.849 34.406 1.333 1 98.19 236 THR B N 1
ATOM 5563 C CA . THR B 1 236 ? -3.057 34.688 0.563 1 98.19 236 THR B CA 1
ATOM 5564 C C . THR B 1 236 ? -3.533 33.438 -0.166 1 98.19 236 THR B C 1
ATOM 5566 O O . THR B 1 236 ? -2.748 32.531 -0.411 1 98.19 236 THR B O 1
ATOM 5569 N N . VAL B 1 237 ? -4.801 33.469 -0.491 1 98.75 237 VAL B N 1
ATOM 5570 C CA . VAL B 1 237 ? -5.371 32.344 -1.251 1 98.75 237 VAL B CA 1
ATOM 5571 C C . VAL B 1 237 ? -4.77 32.312 -2.656 1 98.75 237 VAL B C 1
ATOM 5573 O O . VAL B 1 237 ? -4.562 31.25 -3.229 1 98.75 237 VAL B O 1
ATOM 5576 N N . HIS B 1 238 ? -4.492 33.5 -3.188 1 98.56 238 HIS B N 1
ATOM 5577 C CA . HIS B 1 238 ? -3.855 33.562 -4.496 1 98.56 238 HIS B CA 1
ATOM 5578 C C . HIS B 1 238 ? -2.523 32.844 -4.512 1 98.56 238 HIS B C 1
ATOM 5580 O O . HIS B 1 238 ? -2.256 32.062 -5.418 1 98.56 238 HIS B O 1
ATOM 5586 N N . ASP B 1 239 ? -1.69 33.094 -3.545 1 98.44 239 ASP B N 1
ATOM 5587 C CA . ASP B 1 239 ? -0.386 32.438 -3.477 1 98.44 239 ASP B CA 1
ATOM 5588 C C . ASP B 1 239 ? -0.532 30.922 -3.273 1 98.44 239 ASP B C 1
ATOM 5590 O O . ASP B 1 239 ? 0.281 30.141 -3.771 1 98.44 239 ASP B O 1
ATOM 5594 N N . ALA B 1 240 ? -1.566 30.516 -2.518 1 98.81 240 ALA B N 1
ATOM 5595 C CA . ALA B 1 240 ? -1.833 29.094 -2.357 1 98.81 240 ALA B CA 1
ATOM 5596 C C . ALA B 1 240 ? -2.166 28.453 -3.697 1 98.81 240 ALA B C 1
ATOM 5598 O O . ALA B 1 240 ? -1.663 27.359 -4.012 1 98.81 240 ALA B O 1
ATOM 5599 N N . ALA B 1 241 ? -3.029 29.125 -4.465 1 98.75 241 ALA B N 1
ATOM 5600 C CA . ALA B 1 241 ? -3.389 28.625 -5.793 1 98.75 241 ALA B CA 1
ATOM 5601 C C . ALA B 1 241 ? -2.166 28.562 -6.703 1 98.75 241 ALA B C 1
ATOM 5603 O O . ALA B 1 241 ? -1.993 27.609 -7.457 1 98.75 241 ALA B O 1
ATOM 5604 N N . LEU B 1 242 ? -1.36 29.625 -6.617 1 98.5 242 LEU B N 1
ATOM 5605 C CA . LEU B 1 242 ? -0.146 29.688 -7.426 1 98.5 242 LEU B CA 1
ATOM 5606 C C . LEU B 1 242 ? 0.795 28.531 -7.082 1 98.5 242 LEU B C 1
ATOM 5608 O O . LEU B 1 242 ? 1.274 27.828 -7.977 1 98.5 242 LEU B O 1
ATOM 5612 N N . MET B 1 243 ? 1.042 28.328 -5.824 1 98.56 243 MET B N 1
ATOM 5613 C CA . MET B 1 243 ? 1.939 27.266 -5.395 1 98.56 243 MET B CA 1
ATOM 5614 C C . MET B 1 243 ? 1.364 25.891 -5.746 1 98.56 243 MET B C 1
ATOM 5616 O O . MET B 1 243 ? 2.096 25 -6.184 1 98.56 243 MET B O 1
ATOM 5620 N N . LEU B 1 244 ? 0.068 25.688 -5.527 1 98.75 244 LEU B N 1
ATOM 5621 C CA . LEU B 1 244 ? -0.558 24.422 -5.887 1 98.75 244 LEU B CA 1
ATOM 5622 C C . LEU B 1 244 ? -0.355 24.125 -7.367 1 98.75 244 LEU B C 1
ATOM 5624 O O . LEU B 1 244 ? -0.083 22.984 -7.738 1 98.75 244 LEU B O 1
ATOM 5628 N N . SER B 1 245 ? -0.48 25.141 -8.25 1 98.31 245 SER B N 1
ATOM 5629 C CA . SER B 1 245 ? -0.301 24.984 -9.688 1 98.31 245 SER B CA 1
ATOM 5630 C C . SER B 1 245 ? 1.095 24.469 -10.016 1 98.31 245 SER B C 1
ATOM 5632 O O . SER B 1 245 ? 1.287 23.781 -11.023 1 98.31 245 SER B O 1
ATOM 5634 N N . VAL B 1 246 ? 2.035 24.75 -9.172 1 98.25 246 VAL B N 1
ATOM 5635 C CA . VAL B 1 246 ? 3.43 24.375 -9.398 1 98.25 246 VAL B CA 1
ATOM 5636 C C . VAL B 1 246 ? 3.674 22.953 -8.898 1 98.25 246 VAL B C 1
ATOM 5638 O O . VAL B 1 246 ? 4.363 22.172 -9.555 1 98.25 246 VAL B O 1
ATOM 5641 N N . ILE B 1 247 ? 3.041 22.547 -7.781 1 98.62 247 ILE B N 1
ATOM 5642 C CA . ILE B 1 247 ? 3.488 21.328 -7.109 1 98.62 247 ILE B CA 1
ATOM 5643 C C . ILE B 1 247 ? 2.535 20.172 -7.434 1 98.62 247 ILE B C 1
ATOM 5645 O O . ILE B 1 247 ? 2.848 19.016 -7.184 1 98.62 247 ILE B O 1
ATOM 5649 N N . ALA B 1 248 ? 1.377 20.469 -8.008 1 98.38 248 ALA B N 1
ATOM 5650 C CA . ALA B 1 248 ? 0.364 19.438 -8.273 1 98.38 248 ALA B CA 1
ATOM 5651 C C . ALA B 1 248 ? 0.716 18.641 -9.516 1 98.38 248 ALA B C 1
ATOM 5653 O O . ALA B 1 248 ? 1.461 19.094 -10.383 1 98.38 248 ALA B O 1
ATOM 5654 N N . GLY B 1 249 ? 0.185 17.406 -9.539 1 97.69 249 GLY B N 1
ATOM 5655 C CA . GLY B 1 249 ? 0.305 16.547 -10.703 1 97.69 249 GLY B CA 1
ATOM 5656 C C . GLY B 1 249 ? 1.128 15.297 -10.438 1 97.69 249 GLY B C 1
ATOM 5657 O O . GLY B 1 249 ? 1.935 15.266 -9.508 1 97.69 249 GLY B O 1
ATOM 5658 N N . ARG B 1 250 ? 0.962 14.367 -11.258 1 96.31 250 ARG B N 1
ATOM 5659 C CA . ARG B 1 250 ? 1.636 13.086 -11.109 1 96.31 250 ARG B CA 1
ATOM 5660 C C . ARG B 1 250 ? 3.141 13.227 -11.312 1 96.31 250 ARG B C 1
ATOM 5662 O O . ARG B 1 250 ? 3.586 13.977 -12.188 1 96.31 250 ARG B O 1
ATOM 5669 N N . ASP B 1 251 ? 3.893 12.477 -10.508 1 97.19 251 ASP B N 1
ATOM 5670 C CA . ASP B 1 251 ? 5.34 12.5 -10.719 1 97.19 251 ASP B CA 1
ATOM 5671 C C . ASP B 1 251 ? 5.848 11.133 -11.172 1 97.19 251 ASP B C 1
ATOM 5673 O O . ASP B 1 251 ? 7.02 10.984 -11.523 1 97.19 251 ASP B O 1
ATOM 5677 N N . GLY B 1 252 ? 4.938 10.094 -11.133 1 95.88 252 GLY B N 1
ATOM 5678 C CA . GLY B 1 252 ? 5.289 8.766 -11.609 1 95.88 252 GLY B CA 1
ATOM 5679 C C . GLY B 1 252 ? 5.973 7.918 -10.555 1 95.88 252 GLY B C 1
ATOM 5680 O O . GLY B 1 252 ? 6.273 6.746 -10.789 1 95.88 252 GLY B O 1
ATOM 5681 N N . ASN B 1 253 ? 6.121 8.43 -9.273 1 97.25 253 ASN B N 1
ATOM 5682 C CA . ASN B 1 253 ? 6.898 7.746 -8.242 1 97.25 253 ASN B CA 1
ATOM 5683 C C . ASN B 1 253 ? 6.09 7.566 -6.961 1 97.25 253 ASN B C 1
ATOM 5685 O O . ASN B 1 253 ? 6.531 6.883 -6.035 1 97.25 253 ASN B O 1
ATOM 5689 N N . ASP B 1 254 ? 4.973 8.164 -6.867 1 97.38 254 ASP B N 1
ATOM 5690 C CA . ASP B 1 254 ? 4.156 8.125 -5.656 1 97.38 254 ASP B CA 1
ATOM 5691 C C . ASP B 1 254 ? 2.955 7.191 -5.836 1 97.38 254 ASP B C 1
ATOM 5693 O O . ASP B 1 254 ? 2.049 7.484 -6.617 1 97.38 254 ASP B O 1
ATOM 5697 N N . PRO B 1 255 ? 2.941 6.137 -5.055 1 94.81 255 PRO B N 1
ATOM 5698 C CA . PRO B 1 255 ? 1.848 5.176 -5.211 1 94.81 255 PRO B CA 1
ATOM 5699 C C . PRO B 1 255 ? 0.507 5.727 -4.73 1 94.81 255 PRO B C 1
ATOM 5701 O O . PRO B 1 255 ? -0.536 5.105 -4.957 1 94.81 255 PRO B O 1
ATOM 5704 N N . ARG B 1 256 ? 0.441 6.895 -4.125 1 95.62 256 ARG B N 1
ATOM 5705 C CA . ARG B 1 256 ? -0.782 7.539 -3.658 1 95.62 256 ARG B CA 1
ATOM 5706 C C . ARG B 1 256 ? -1.553 8.156 -4.82 1 95.62 256 ARG B C 1
ATOM 5708 O O . ARG B 1 256 ? -2.738 8.469 -4.688 1 95.62 256 ARG B O 1
ATOM 5715 N N . GLN B 1 257 ? -0.845 8.328 -5.895 1 96.06 257 GLN B N 1
ATOM 5716 C CA . GLN B 1 257 ? -1.456 9.055 -7.004 1 96.06 257 GLN B CA 1
ATOM 5717 C C . GLN B 1 257 ? -2.123 8.102 -7.988 1 96.06 257 GLN B C 1
ATOM 5719 O O . GLN B 1 257 ? -1.504 7.141 -8.445 1 96.06 257 GLN B O 1
ATOM 5724 N N . ALA B 1 258 ? -3.348 8.414 -8.297 1 91.12 258 ALA B N 1
ATOM 5725 C CA . ALA B 1 258 ? -3.994 7.707 -9.398 1 91.12 258 ALA B CA 1
ATOM 5726 C C . ALA B 1 258 ? -3.291 7.996 -10.719 1 91.12 258 ALA B C 1
ATOM 5728 O O . ALA B 1 258 ? -2.699 9.062 -10.898 1 91.12 258 ALA B O 1
ATOM 5729 N N . ASP B 1 259 ? -3.381 7.09 -11.625 1 88.5 259 ASP B N 1
ATOM 5730 C CA . ASP B 1 259 ? -2.66 7.25 -12.883 1 88.5 259 ASP B CA 1
ATOM 5731 C C . ASP B 1 259 ? -3.291 8.344 -13.734 1 88.5 259 ASP B C 1
ATOM 5733 O O . ASP B 1 259 ? -2.648 8.875 -14.648 1 88.5 259 ASP B O 1
ATOM 5737 N N . SER B 1 260 ? -4.512 8.758 -13.414 1 86.62 260 SER B N 1
ATOM 5738 C CA . SER B 1 260 ? -5.223 9.742 -14.227 1 86.62 260 SER B CA 1
ATOM 5739 C C . SER B 1 260 ? -5.086 11.141 -13.633 1 86.62 260 SER B C 1
ATOM 5741 O O . SER B 1 260 ? -5.629 12.102 -14.18 1 86.62 260 SER B O 1
ATOM 5743 N N . VAL B 1 261 ? -4.301 11.273 -12.555 1 89 261 VAL B N 1
ATOM 5744 C CA . VAL B 1 261 ? -4.207 12.562 -11.867 1 89 261 VAL B CA 1
ATOM 5745 C C . VAL B 1 261 ? -3.488 13.57 -12.758 1 89 261 VAL B C 1
ATOM 5747 O O . VAL B 1 261 ? -2.42 13.273 -13.305 1 89 261 VAL B O 1
ATOM 5750 N N . GLU B 1 262 ? -4.152 14.727 -12.922 1 87.12 262 GLU B N 1
ATOM 5751 C CA . GLU B 1 262 ? -3.549 15.852 -13.625 1 87.12 262 GLU B CA 1
ATOM 5752 C C . GLU B 1 262 ? -3.682 17.141 -12.82 1 87.12 262 GLU B C 1
ATOM 5754 O O . GLU B 1 262 ? -4.645 17.312 -12.07 1 87.12 262 GLU B O 1
ATOM 5759 N N . ALA B 1 263 ? -2.629 17.938 -13 1 87.75 263 ALA B N 1
ATOM 5760 C CA . ALA B 1 263 ? -2.752 19.266 -12.398 1 87.75 263 ALA B CA 1
ATOM 5761 C C . ALA B 1 263 ? -3.887 20.062 -13.047 1 87.75 263 ALA B C 1
ATOM 5763 O O . ALA B 1 263 ? -4.078 20 -14.266 1 87.75 263 ALA B O 1
ATOM 5764 N N . GLY B 1 264 ? -4.594 20.734 -12.211 1 87.69 264 GLY B N 1
ATOM 5765 C CA . GLY B 1 264 ? -5.656 21.578 -12.727 1 87.69 264 GLY B CA 1
ATOM 5766 C C . GLY B 1 264 ? -5.219 23.016 -12.953 1 87.69 264 GLY B C 1
ATOM 5767 O O . GLY B 1 264 ? -4.047 23.344 -12.766 1 87.69 264 GLY B O 1
ATOM 5768 N N . ASP B 1 265 ? -6.164 23.766 -13.469 1 92 265 ASP B N 1
ATOM 5769 C CA . ASP B 1 265 ? -6.031 25.219 -13.547 1 92 265 ASP B CA 1
ATOM 5770 C C . ASP B 1 265 ? -6.598 25.891 -12.297 1 92 265 ASP B C 1
ATOM 5772 O O . ASP B 1 265 ? -7.816 26.031 -12.156 1 92 265 ASP B O 1
ATOM 5776 N N . TYR B 1 266 ? -5.719 26.359 -11.414 1 97.19 266 TYR B N 1
ATOM 5777 C CA . TYR B 1 266 ? -6.16 26.875 -10.125 1 97.19 266 TYR B CA 1
ATOM 5778 C C . TYR B 1 266 ? -6.141 28.406 -10.102 1 97.19 266 TYR B C 1
ATOM 5780 O O . TYR B 1 266 ? -6.609 29.016 -9.148 1 97.19 266 TYR B O 1
ATOM 5788 N N . LEU B 1 267 ? -5.652 28.984 -11.148 1 97.62 267 LEU B N 1
ATOM 5789 C CA . LEU B 1 267 ? -5.492 30.438 -11.172 1 97.62 267 LEU B CA 1
ATOM 5790 C C . LEU B 1 267 ? -6.535 31.078 -12.078 1 97.62 267 LEU B C 1
ATOM 5792 O O . LEU B 1 267 ? -7.062 32.156 -11.758 1 97.62 267 LEU B O 1
ATOM 5796 N N . SER B 1 268 ? -6.895 30.391 -13.188 1 96 268 SER B N 1
ATOM 5797 C CA . SER B 1 268 ? -7.723 31.016 -14.211 1 96 268 SER B CA 1
ATOM 5798 C C . SER B 1 268 ? -9.109 31.359 -13.672 1 96 268 SER B C 1
ATOM 5800 O O . SER B 1 268 ? -9.711 32.344 -14.062 1 96 268 SER B O 1
ATOM 5802 N N . THR B 1 269 ? -9.586 30.547 -12.75 1 94 269 THR B N 1
ATOM 5803 C CA . THR B 1 269 ? -10.945 30.766 -12.258 1 94 269 THR B CA 1
ATOM 5804 C C . THR B 1 269 ? -10.922 31.266 -10.812 1 94 269 THR B C 1
ATOM 5806 O O . THR B 1 269 ? -11.977 31.375 -10.172 1 94 269 THR B O 1
ATOM 5809 N N . LEU B 1 270 ? -9.797 31.594 -10.336 1 98.12 270 LEU B N 1
ATOM 5810 C CA . LEU B 1 270 ? -9.633 31.938 -8.922 1 98.12 270 LEU B CA 1
ATOM 5811 C C . LEU B 1 270 ? -10.469 33.156 -8.555 1 98.12 270 LEU B C 1
ATOM 5813 O O . LEU B 1 270 ? -11.055 33.219 -7.473 1 98.12 270 LEU B O 1
ATOM 5817 N N . ASP B 1 271 ? -10.562 34.125 -9.484 1 97.31 271 ASP B N 1
ATOM 5818 C CA . ASP B 1 271 ? -11.258 35.406 -9.219 1 97.31 271 ASP B CA 1
ATOM 5819 C C . ASP B 1 271 ? -12.617 35.438 -9.914 1 97.31 271 ASP B C 1
ATOM 5821 O O . ASP B 1 271 ? -13.234 36.5 -10.031 1 97.31 271 ASP B O 1
ATOM 5825 N N . SER B 1 272 ? -13.031 34.25 -10.391 1 96.38 272 SER B N 1
ATOM 5826 C CA . SER B 1 272 ? -14.344 34.156 -11.023 1 96.38 272 SER B CA 1
ATOM 5827 C C . SER B 1 272 ? -15.461 34.438 -10.008 1 96.38 272 SER B C 1
ATOM 5829 O O . SER B 1 272 ? -15.273 34.219 -8.812 1 96.38 272 SER B O 1
ATOM 5831 N N . ASP B 1 273 ? -16.547 34.812 -10.547 1 95.69 273 ASP B N 1
ATOM 5832 C CA . ASP B 1 273 ? -17.734 35.125 -9.75 1 95.69 273 ASP B CA 1
ATOM 5833 C C . ASP B 1 273 ? -18.234 33.906 -8.977 1 95.69 273 ASP B C 1
ATOM 5835 O O . ASP B 1 273 ? -18.156 32.781 -9.477 1 95.69 273 ASP B O 1
ATOM 5839 N N . VAL B 1 274 ? -18.719 34.219 -7.734 1 97.88 274 VAL B N 1
ATOM 5840 C CA . VAL B 1 274 ? -19.188 33.125 -6.902 1 97.88 274 VAL B CA 1
ATOM 5841 C C . VAL B 1 274 ? -20.703 33.219 -6.723 1 97.88 274 VAL B C 1
ATOM 5843 O O . VAL B 1 274 ? -21.297 32.531 -5.91 1 97.88 274 VAL B O 1
ATOM 5846 N N . ASP B 1 275 ? -21.281 34.156 -7.48 1 97.31 275 ASP B N 1
ATOM 5847 C CA . ASP B 1 275 ? -22.734 34.281 -7.441 1 97.31 275 ASP B CA 1
ATOM 5848 C C . ASP B 1 275 ? -23.422 32.969 -7.789 1 97.31 275 ASP B C 1
ATOM 5850 O O . ASP B 1 275 ? -23.125 32.344 -8.805 1 97.31 275 ASP B O 1
ATOM 5854 N N . GLY B 1 276 ? -24.312 32.562 -6.879 1 97.62 276 GLY B N 1
ATOM 5855 C CA . GLY B 1 276 ? -25.094 31.375 -7.141 1 97.62 276 GLY B CA 1
ATOM 5856 C C . GLY B 1 276 ? -24.5 30.125 -6.531 1 97.62 276 GLY B C 1
ATOM 5857 O O . GLY B 1 276 ? -25.172 29.094 -6.441 1 97.62 276 GLY B O 1
ATOM 5858 N N . LEU B 1 277 ? -23.266 30.203 -6.078 1 98.56 277 LEU B N 1
ATOM 5859 C CA . LEU B 1 277 ? -22.672 29.031 -5.43 1 98.56 277 LEU B CA 1
ATOM 5860 C C . LEU B 1 277 ? -23.391 28.734 -4.113 1 98.56 277 LEU B C 1
ATOM 5862 O O . LEU B 1 277 ? -23.812 29.656 -3.41 1 98.56 277 LEU B O 1
ATOM 5866 N N . ARG B 1 278 ? -23.547 27.484 -3.844 1 98.88 278 ARG B N 1
ATOM 5867 C CA . ARG B 1 278 ? -24.203 27.031 -2.627 1 98.88 278 ARG B CA 1
ATOM 5868 C C . ARG B 1 278 ? -23.188 26.562 -1.594 1 98.88 278 ARG B C 1
ATOM 5870 O O . ARG B 1 278 ? -22.391 25.656 -1.865 1 98.88 278 ARG B O 1
ATOM 5877 N N . ILE B 1 279 ? -23.266 27.188 -0.451 1 98.81 279 ILE B N 1
ATOM 5878 C CA . ILE B 1 279 ? -22.344 26.891 0.648 1 98.81 279 ILE B CA 1
ATOM 5879 C C . ILE B 1 279 ? -23.078 26.156 1.758 1 98.81 279 ILE B C 1
ATOM 5881 O O . ILE B 1 279 ? -24.094 26.641 2.271 1 98.81 279 ILE B O 1
ATOM 5885 N N . GLY B 1 280 ? -22.578 24.953 2.105 1 98.94 280 GLY B N 1
ATOM 5886 C CA . GLY B 1 280 ? -23.156 24.188 3.197 1 98.94 280 GLY B CA 1
ATOM 5887 C C . GLY B 1 280 ? -22.406 24.344 4.504 1 98.94 280 GLY B C 1
ATOM 5888 O O . GLY B 1 280 ? -21.219 24.047 4.578 1 98.94 280 GLY B O 1
ATOM 5889 N N . ILE B 1 281 ? -23.078 24.812 5.547 1 98.94 281 ILE B N 1
ATOM 5890 C CA . ILE B 1 281 ? -22.531 24.844 6.898 1 98.94 281 ILE B CA 1
ATOM 5891 C C . ILE B 1 281 ? -22.75 23.5 7.582 1 98.94 281 ILE B C 1
ATOM 5893 O O . ILE B 1 281 ? -23.891 23.141 7.891 1 98.94 281 ILE B O 1
ATOM 5897 N N . VAL B 1 282 ? -21.688 22.75 7.816 1 98.94 282 VAL B N 1
ATOM 5898 C CA . VAL B 1 282 ? -21.797 21.406 8.398 1 98.94 282 VAL B CA 1
ATOM 5899 C C . VAL B 1 282 ? -22.141 21.516 9.883 1 98.94 282 VAL B C 1
ATOM 5901 O O . VAL B 1 282 ? -21.281 21.891 10.695 1 98.94 282 VAL B O 1
ATOM 5904 N N . ARG B 1 283 ? -23.281 21.125 10.289 1 98.69 283 ARG B N 1
ATOM 5905 C CA . ARG B 1 283 ? -23.75 21.281 11.656 1 98.69 283 ARG B CA 1
ATOM 5906 C C . ARG B 1 283 ? -22.859 20.531 12.641 1 98.69 283 ARG B C 1
ATOM 5908 O O . ARG B 1 283 ? -22.516 21.062 13.695 1 98.69 283 ARG B O 1
ATOM 5915 N N . GLU B 1 284 ? -22.406 19.375 12.258 1 98.75 284 GLU B N 1
ATOM 5916 C CA . GLU B 1 284 ? -21.641 18.5 13.148 1 98.75 284 GLU B CA 1
ATOM 5917 C C . GLU B 1 284 ? -20.234 19.031 13.344 1 98.75 284 GLU B C 1
ATOM 5919 O O . GLU B 1 284 ? -19.5 18.547 14.219 1 98.75 284 GLU B O 1
ATOM 5924 N N . GLY B 1 285 ? -19.828 20 12.562 1 98.69 285 GLY B N 1
ATOM 5925 C CA . GLY B 1 285 ? -18.5 20.594 12.727 1 98.69 285 GLY B CA 1
ATOM 5926 C C . GLY B 1 285 ? -18.453 21.656 13.82 1 98.69 285 GLY B C 1
ATOM 5927 O O . GLY B 1 285 ? -17.375 22.141 14.164 1 98.69 285 GLY B O 1
ATOM 5928 N N . PHE B 1 286 ? -19.562 21.984 14.359 1 98.62 286 PHE B N 1
ATOM 5929 C CA . PHE B 1 286 ? -19.688 23 15.406 1 98.62 286 PHE B CA 1
ATOM 5930 C C . PHE B 1 286 ? -20.109 22.359 16.719 1 98.62 286 PHE B C 1
ATOM 5932 O O . PHE B 1 286 ? -20.609 21.234 16.75 1 98.62 286 PHE B O 1
ATOM 5939 N N . GLY B 1 287 ? -19.812 23.047 17.812 1 98.12 287 GLY B N 1
ATOM 5940 C CA . GLY B 1 287 ? -20.312 22.656 19.125 1 98.12 287 GLY B CA 1
ATOM 5941 C C . GLY B 1 287 ? -19.641 21.406 19.656 1 98.12 287 GLY B C 1
ATOM 5942 O O . GLY B 1 287 ? -20.266 20.609 20.375 1 98.12 287 GLY B O 1
ATOM 5943 N N . HIS B 1 288 ? -18.422 21.156 19.25 1 97.12 288 HIS B N 1
ATOM 5944 C CA . HIS B 1 288 ? -17.656 20.094 19.891 1 97.12 288 HIS B CA 1
ATOM 5945 C C . HIS B 1 288 ? -17.5 20.359 21.391 1 97.12 288 HIS B C 1
ATOM 5947 O O . HIS B 1 288 ? -17.625 21.516 21.828 1 97.12 288 HIS B O 1
ATOM 5953 N N . ALA B 1 289 ? -17.156 19.312 22.156 1 95.62 289 ALA B N 1
ATOM 5954 C CA . ALA B 1 289 ? -17.016 19.453 23.594 1 95.62 289 ALA B CA 1
ATOM 5955 C C . ALA B 1 289 ? -15.977 20.5 23.969 1 95.62 289 ALA B C 1
ATOM 5957 O O . ALA B 1 289 ? -16.109 21.203 24.969 1 95.62 289 ALA B O 1
ATOM 5958 N N . VAL B 1 290 ? -14.984 20.672 23.109 1 96.31 290 VAL B N 1
ATOM 5959 C CA . VAL B 1 290 ? -13.875 21.578 23.422 1 96.31 290 VAL B CA 1
ATOM 5960 C C . VAL B 1 290 ? -14.023 22.875 22.625 1 96.31 290 VAL B C 1
ATOM 5962 O O . VAL B 1 290 ? -13.148 23.734 22.688 1 96.31 290 VAL B O 1
ATOM 5965 N N . SER B 1 291 ? -15.094 23.047 21.938 1 98.06 291 SER B N 1
ATOM 5966 C CA . SER B 1 291 ? -15.289 24.234 21.094 1 98.06 291 SER B CA 1
ATOM 5967 C C . SER B 1 291 ? -15.414 25.5 21.953 1 98.06 291 SER B C 1
ATOM 5969 O O . SER B 1 291 ? -16.062 25.484 23 1 98.06 291 SER B O 1
ATOM 5971 N N . GLN B 1 292 ? -14.734 26.578 21.531 1 98.44 292 GLN B N 1
ATOM 5972 C CA . GLN B 1 292 ? -15.039 27.922 22 1 98.44 292 GLN B CA 1
ATOM 5973 C C . GLN B 1 292 ? -16.219 28.531 21.25 1 98.44 292 GLN B C 1
ATOM 5975 O O . GLN B 1 292 ? -16.172 28.656 20.016 1 98.44 292 GLN B O 1
ATOM 5980 N N . PRO B 1 293 ? -17.25 28.875 21.906 1 98.44 293 PRO B N 1
ATOM 5981 C CA . PRO B 1 293 ? -18.422 29.422 21.203 1 98.44 293 PRO B CA 1
ATOM 5982 C C . PRO B 1 293 ? -18.078 30.609 20.328 1 98.44 293 PRO B C 1
ATOM 5984 O O . PRO B 1 293 ? -18.672 30.797 19.266 1 98.44 293 PRO B O 1
ATOM 5987 N N . GLU B 1 294 ? -17.109 31.406 20.781 1 98.62 294 GLU B N 1
ATOM 5988 C CA . GLU B 1 294 ? -16.703 32.594 20.016 1 98.62 294 GLU B CA 1
ATOM 5989 C C . GLU B 1 294 ? -16.094 32.188 18.688 1 98.62 294 GLU B C 1
ATOM 5991 O O . GLU B 1 294 ? -16.234 32.906 17.688 1 98.62 294 GLU B O 1
ATOM 5996 N N . VAL B 1 295 ? -15.398 31.078 18.672 1 98.75 295 VAL B N 1
ATOM 5997 C CA . VAL B 1 295 ? -14.82 30.578 17.422 1 98.75 295 VAL B CA 1
ATOM 5998 C C . VAL B 1 295 ? -15.93 30.109 16.484 1 98.75 295 VAL B C 1
ATOM 6000 O O . VAL B 1 295 ? -15.93 30.438 15.297 1 98.75 295 VAL B O 1
ATOM 6003 N N . ASP B 1 296 ? -16.906 29.375 17.031 1 98.75 296 ASP B N 1
ATOM 6004 C CA . ASP B 1 296 ? -18.062 28.922 16.25 1 98.75 296 ASP B CA 1
ATOM 6005 C C . ASP B 1 296 ? -18.812 30.109 15.648 1 98.75 296 ASP B C 1
ATOM 6007 O O . ASP B 1 296 ? -19.141 30.094 14.461 1 98.75 296 ASP B O 1
ATOM 6011 N N . ASP B 1 297 ? -19 31.125 16.453 1 98.62 297 ASP B N 1
ATOM 6012 C CA . ASP B 1 297 ? -19.734 32.312 16.016 1 98.62 297 ASP B CA 1
ATOM 6013 C C . ASP B 1 297 ? -18.984 33.062 14.922 1 98.62 297 ASP B C 1
ATOM 6015 O O . ASP B 1 297 ? -19.594 33.5 13.945 1 98.62 297 ASP B O 1
ATOM 6019 N N . ALA B 1 298 ? -17.703 33.156 15.109 1 98.5 298 ALA B N 1
ATOM 6020 C CA . ALA B 1 298 ? -16.859 33.844 14.125 1 98.5 298 ALA B CA 1
ATOM 6021 C C . ALA B 1 298 ? -16.938 33.156 12.773 1 98.5 298 ALA B C 1
ATOM 6023 O O . ALA B 1 298 ? -17.016 33.812 11.734 1 98.5 298 ALA B O 1
ATOM 6024 N N . VAL B 1 299 ? -16.938 31.844 12.75 1 98.81 299 VAL B N 1
ATOM 6025 C CA . VAL B 1 299 ? -16.922 31.094 11.5 1 98.81 299 VAL B CA 1
ATOM 6026 C C . VAL B 1 299 ? -18.312 31.141 10.859 1 98.81 299 VAL B C 1
ATOM 6028 O O . VAL B 1 299 ? -18.438 31.266 9.641 1 98.81 299 VAL B O 1
ATOM 6031 N N . ARG B 1 300 ? -19.344 31.062 11.648 1 98.56 300 ARG B N 1
ATOM 6032 C CA . ARG B 1 300 ? -20.703 31.188 11.102 1 98.56 300 ARG B CA 1
ATOM 6033 C C . ARG B 1 300 ? -20.891 32.562 10.453 1 98.56 300 ARG B C 1
ATOM 6035 O O . ARG B 1 300 ? -21.469 32.656 9.359 1 98.56 300 ARG B O 1
ATOM 6042 N N . ALA B 1 301 ? -20.422 33.562 11.156 1 98.5 301 ALA B N 1
ATOM 6043 C CA . ALA B 1 301 ? -20.547 34.906 10.617 1 98.5 301 ALA B CA 1
ATOM 6044 C C . ALA B 1 301 ? -19.781 35.031 9.305 1 98.5 301 ALA B C 1
ATOM 6046 O O . ALA B 1 301 ? -20.266 35.656 8.359 1 98.5 301 ALA B O 1
ATOM 6047 N N . ALA B 1 302 ? -18.609 34.5 9.312 1 98.62 302 ALA B N 1
ATOM 6048 C CA . ALA B 1 302 ? -17.797 34.531 8.102 1 98.62 302 ALA B CA 1
ATOM 6049 C C . ALA B 1 302 ? -18.516 33.812 6.945 1 98.62 302 ALA B C 1
ATOM 6051 O O . ALA B 1 302 ? -18.562 34.344 5.828 1 98.62 302 ALA B O 1
ATOM 6052 N N . ALA B 1 303 ? -19.062 32.688 7.168 1 98.62 303 ALA B N 1
ATOM 6053 C CA . ALA B 1 303 ? -19.781 31.922 6.141 1 98.62 303 ALA B CA 1
ATOM 6054 C C . ALA B 1 303 ? -20.984 32.719 5.621 1 98.62 303 ALA B C 1
ATOM 6056 O O . ALA B 1 303 ? -21.203 32.781 4.41 1 98.62 303 ALA B O 1
ATOM 6057 N N . HIS B 1 304 ? -21.703 33.281 6.492 1 98.5 304 HIS B N 1
ATOM 6058 C CA . HIS B 1 304 ? -22.906 34 6.121 1 98.5 304 HIS B CA 1
ATOM 6059 C C . HIS B 1 304 ? -22.578 35.281 5.352 1 98.5 304 HIS B C 1
ATOM 6061 O O . HIS B 1 304 ? -23.375 35.75 4.551 1 98.5 304 HIS B O 1
ATOM 6067 N N . SER B 1 305 ? -21.422 35.844 5.59 1 98.56 305 SER B N 1
ATOM 6068 C CA . SER B 1 305 ? -21.016 37.031 4.875 1 98.56 305 SER B CA 1
ATOM 6069 C C . SER B 1 305 ? -20.953 36.812 3.373 1 98.56 305 SER B C 1
ATOM 6071 O O . SER B 1 305 ? -21.062 37.75 2.582 1 98.56 305 SER B O 1
ATOM 6073 N N . LEU B 1 306 ? -20.828 35.531 2.965 1 98.56 306 LEU B N 1
ATOM 6074 C CA . LEU B 1 306 ? -20.734 35.188 1.549 1 98.56 306 LEU B CA 1
ATOM 6075 C C . LEU B 1 306 ? -22.062 35.438 0.844 1 98.56 306 LEU B C 1
ATOM 6077 O O . LEU B 1 306 ? -22.109 35.531 -0.385 1 98.56 306 LEU B O 1
ATOM 6081 N N . THR B 1 307 ? -23.141 35.562 1.59 1 98.56 307 THR B N 1
ATOM 6082 C CA . THR B 1 307 ? -24.422 35.938 1.003 1 98.56 307 THR B CA 1
ATOM 6083 C C . THR B 1 307 ? -24.391 37.344 0.413 1 98.56 307 THR B C 1
ATOM 6085 O O . THR B 1 307 ? -25.125 37.656 -0.521 1 98.56 307 THR B O 1
ATOM 6088 N N . GLU B 1 308 ? -23.516 38.125 0.902 1 98.12 308 GLU B N 1
ATOM 6089 C CA . GLU B 1 308 ? -23.391 39.5 0.447 1 98.12 308 GLU B CA 1
ATOM 6090 C C . GLU B 1 308 ? -22.875 39.562 -0.993 1 98.12 308 GLU B C 1
ATOM 6092 O O . GLU B 1 308 ? -23.062 40.594 -1.676 1 98.12 308 GLU B O 1
ATOM 6097 N N . ILE B 1 309 ? -22.297 38.531 -1.37 1 97.75 309 ILE B N 1
ATOM 6098 C CA . ILE B 1 309 ? -21.75 38.562 -2.723 1 97.75 309 ILE B CA 1
ATOM 6099 C C . ILE B 1 309 ? -22.438 37.5 -3.572 1 97.75 309 ILE B C 1
ATOM 6101 O O . ILE B 1 309 ? -21.859 36.969 -4.52 1 97.75 309 ILE B O 1
ATOM 6105 N N . GLY B 1 310 ? -23.578 37 -3.146 1 98.19 310 GLY B N 1
ATOM 6106 C CA . GLY B 1 310 ? -24.484 36.281 -4.031 1 98.19 310 GLY B CA 1
ATOM 6107 C C . GLY B 1 310 ? -24.531 34.781 -3.762 1 98.19 310 GLY B C 1
ATOM 6108 O O . GLY B 1 310 ? -25.312 34.062 -4.379 1 98.19 310 GLY B O 1
ATOM 6109 N N . CYS B 1 311 ? -23.797 34.281 -2.801 1 98.69 311 CYS B N 1
ATOM 6110 C CA . CYS B 1 311 ? -23.844 32.875 -2.463 1 98.69 311 CYS B CA 1
ATOM 6111 C C . CYS B 1 311 ? -25.109 32.562 -1.657 1 98.69 311 CYS B C 1
ATOM 6113 O O . CYS B 1 311 ? -25.688 33.438 -1.042 1 98.69 311 CYS B O 1
ATOM 6115 N N . THR B 1 312 ? -25.531 31.312 -1.814 1 98.62 312 THR B N 1
ATOM 6116 C CA . THR B 1 312 ? -26.516 30.766 -0.876 1 98.62 312 THR B CA 1
ATOM 6117 C C . THR B 1 312 ? -25.812 30 0.242 1 98.62 312 THR B C 1
ATOM 6119 O O . THR B 1 312 ? -24.969 29.141 -0.021 1 98.62 312 THR B O 1
ATOM 6122 N N . VAL B 1 313 ? -26.188 30.344 1.466 1 98.69 313 VAL B N 1
ATOM 6123 C CA . VAL B 1 313 ? -25.562 29.703 2.621 1 98.69 313 VAL B CA 1
ATOM 6124 C C . VAL B 1 313 ? -26.641 29 3.447 1 98.69 313 VAL B C 1
ATOM 6126 O O . VAL B 1 313 ? -27.609 29.625 3.893 1 98.69 313 VAL B O 1
ATOM 6129 N N . GLU B 1 314 ? -26.531 27.641 3.58 1 98.56 314 GLU B N 1
ATOM 6130 C CA . GLU B 1 314 ? -27.5 26.844 4.32 1 98.56 314 GLU B CA 1
ATOM 6131 C C . GLU B 1 314 ? -26.812 25.781 5.18 1 98.56 314 GLU B C 1
ATOM 6133 O O . GLU B 1 314 ? -25.688 25.375 4.879 1 98.56 314 GLU B O 1
ATOM 6138 N N . GLU B 1 315 ? -27.484 25.391 6.238 1 98.44 315 GLU B N 1
ATOM 6139 C CA . GLU B 1 315 ? -26.953 24.312 7.074 1 98.44 315 GLU B CA 1
ATOM 6140 C C . GLU B 1 315 ? -27.203 22.953 6.43 1 98.44 315 GLU B C 1
ATOM 6142 O O . GLU B 1 315 ? -28.172 22.766 5.699 1 98.44 315 GLU B O 1
ATOM 6147 N N . VAL B 1 316 ? -26.297 22.062 6.676 1 98.69 316 VAL B N 1
ATOM 6148 C CA . VAL B 1 316 ? -26.438 20.688 6.219 1 98.69 316 VAL B CA 1
ATOM 6149 C C . VAL B 1 316 ? -26.031 19.719 7.332 1 98.69 316 VAL B C 1
ATOM 6151 O O . VAL B 1 316 ? -25.094 20 8.086 1 98.69 316 VAL B O 1
ATOM 6154 N N . ASN B 1 317 ? -26.781 18.625 7.449 1 98.31 317 ASN B N 1
ATOM 6155 C CA . ASN B 1 317 ? -26.469 17.578 8.414 1 98.31 317 ASN B CA 1
ATOM 6156 C C . ASN B 1 317 ? -25.641 16.453 7.777 1 98.31 317 ASN B C 1
ATOM 6158 O O . ASN B 1 317 ? -26.062 15.859 6.781 1 98.31 317 ASN B O 1
ATOM 6162 N N . ILE B 1 318 ? -24.469 16.219 8.312 1 98.62 318 ILE B N 1
ATOM 6163 C CA . ILE B 1 318 ? -23.625 15.102 7.914 1 98.62 318 ILE B CA 1
ATOM 6164 C C . ILE B 1 318 ? -23.156 14.336 9.156 1 98.62 318 ILE B C 1
ATOM 6166 O O . ILE B 1 318 ? -21.984 14.406 9.523 1 98.62 318 ILE B O 1
ATOM 6170 N N . PRO B 1 319 ? -24 13.5 9.727 1 97.94 319 PRO B N 1
ATOM 6171 C CA . PRO B 1 319 ? -23.672 12.797 10.969 1 97.94 319 PRO B CA 1
ATOM 6172 C C . PRO B 1 319 ? -22.375 11.992 10.875 1 97.94 319 PRO B C 1
ATOM 6174 O O . PRO B 1 319 ? -21.672 11.844 11.867 1 97.94 319 PRO B O 1
ATOM 6177 N N . TRP B 1 320 ? -22 11.539 9.711 1 98.38 320 TRP B N 1
ATOM 6178 C CA . TRP B 1 320 ? -20.797 10.734 9.5 1 98.38 320 TRP B CA 1
ATOM 6179 C C . TRP B 1 320 ? -19.531 11.531 9.82 1 98.38 320 TRP B C 1
ATOM 6181 O O . TRP B 1 320 ? -18.453 10.969 9.992 1 98.38 320 TRP B O 1
ATOM 6191 N N . HIS B 1 321 ? -19.656 12.891 9.922 1 98.62 321 HIS B N 1
ATOM 6192 C CA . HIS B 1 321 ? -18.5 13.703 10.289 1 98.62 321 HIS B CA 1
ATOM 6193 C C . HIS B 1 321 ? -17.953 13.297 11.656 1 98.62 321 HIS B C 1
ATOM 6195 O O . HIS B 1 321 ? -16.734 13.25 11.844 1 98.62 321 HIS B O 1
ATOM 6201 N N . LEU B 1 322 ? -18.828 12.945 12.547 1 97.62 322 LEU B N 1
ATOM 6202 C CA . LEU B 1 322 ? -18.422 12.539 13.883 1 97.62 322 LEU B CA 1
ATOM 6203 C C . LEU B 1 322 ? -17.812 11.133 13.867 1 97.62 322 LEU B C 1
ATOM 6205 O O . LEU B 1 322 ? -16.906 10.836 14.648 1 97.62 322 LEU B O 1
ATOM 6209 N N . HIS B 1 323 ? -18.281 10.266 12.969 1 98.12 323 HIS B N 1
ATOM 6210 C CA . HIS B 1 323 ? -17.766 8.898 12.836 1 98.12 323 HIS B CA 1
ATOM 6211 C C . HIS B 1 323 ? -16.406 8.891 12.141 1 98.12 323 HIS B C 1
ATOM 6213 O O . HIS B 1 323 ? -15.539 8.078 12.477 1 98.12 323 HIS B O 1
ATOM 6219 N N . ALA B 1 324 ? -16.25 9.789 11.188 1 98.56 324 ALA B N 1
ATOM 6220 C CA . ALA B 1 324 ? -15.031 9.82 10.383 1 98.56 324 ALA B CA 1
ATOM 6221 C C . ALA B 1 324 ? -13.805 10.094 11.25 1 98.56 324 ALA B C 1
ATOM 6223 O O . ALA B 1 324 ? -12.711 9.602 10.961 1 98.56 324 ALA B O 1
ATOM 6224 N N . PHE B 1 325 ? -14.016 10.797 12.391 1 98 325 PHE B N 1
ATOM 6225 C CA . PHE B 1 325 ? -12.938 11.062 13.336 1 98 325 PHE B CA 1
ATOM 6226 C C . PHE B 1 325 ? -12.422 9.766 13.945 1 98 325 PHE B C 1
ATOM 6228 O O . PHE B 1 325 ? -11.219 9.562 14.07 1 98 325 PHE B O 1
ATOM 6235 N N . HIS B 1 326 ? -13.297 8.914 14.312 1 98.56 326 HIS B N 1
ATOM 6236 C CA . HIS B 1 326 ? -12.922 7.641 14.922 1 98.56 326 HIS B CA 1
ATOM 6237 C C . HIS B 1 326 ? -12.242 6.723 13.906 1 98.56 326 HIS B C 1
ATOM 6239 O O . HIS B 1 326 ? -11.32 5.98 14.25 1 98.56 326 HIS B O 1
ATOM 6245 N N . ILE B 1 327 ? -12.758 6.773 12.664 1 98.81 327 ILE B N 1
ATOM 6246 C CA . ILE B 1 327 ? -12.133 6.02 11.586 1 98.81 327 ILE B CA 1
ATOM 6247 C C . ILE B 1 327 ? -10.688 6.473 11.406 1 98.81 327 ILE B C 1
ATOM 6249 O O . ILE B 1 327 ? -9.773 5.645 11.32 1 98.81 327 ILE B O 1
ATOM 6253 N N . TRP B 1 328 ? -10.508 7.766 11.445 1 98.88 328 TRP B N 1
ATOM 6254 C CA . TRP B 1 328 ? -9.164 8.32 11.328 1 98.88 328 TRP B CA 1
ATOM 6255 C C . TRP B 1 328 ? -8.273 7.832 12.469 1 98.88 328 TRP B C 1
ATOM 6257 O O . TRP B 1 328 ? -7.125 7.457 12.242 1 98.88 328 TRP B O 1
ATOM 6267 N N . ASN B 1 329 ? -8.766 7.844 13.664 1 98.75 329 ASN B N 1
ATOM 6268 C CA . ASN B 1 329 ? -7.973 7.473 14.836 1 98.75 329 ASN B CA 1
ATOM 6269 C C . ASN B 1 329 ? -7.41 6.059 14.703 1 98.75 329 ASN B C 1
ATOM 6271 O O . ASN B 1 329 ? -6.246 5.816 15.031 1 98.75 329 ASN B O 1
ATOM 6275 N N . VAL B 1 330 ? -8.242 5.172 14.234 1 98.88 330 VAL B N 1
ATOM 6276 C CA . VAL B 1 330 ? -7.812 3.785 14.094 1 98.88 330 VAL B CA 1
ATOM 6277 C C . VAL B 1 330 ? -6.773 3.676 12.984 1 98.88 330 VAL B C 1
ATOM 6279 O O . VAL B 1 330 ? -5.715 3.072 13.172 1 98.88 330 VAL B O 1
ATOM 6282 N N . ILE B 1 331 ? -7.004 4.301 11.828 1 98.88 331 ILE B N 1
ATOM 6283 C CA . ILE B 1 331 ? -6.125 4.219 10.664 1 98.88 331 ILE B CA 1
ATOM 6284 C C . ILE B 1 331 ? -4.773 4.852 10.992 1 98.88 331 ILE B C 1
ATOM 6286 O O . ILE B 1 331 ? -3.725 4.27 10.711 1 98.88 331 ILE B O 1
ATOM 6290 N N . ALA B 1 332 ? -4.812 5.984 11.641 1 98.88 332 ALA B N 1
ATOM 6291 C CA . ALA B 1 332 ? -3.58 6.699 11.969 1 98.88 332 ALA B CA 1
ATOM 6292 C C . ALA B 1 332 ? -2.77 5.953 13.023 1 98.88 332 ALA B C 1
ATOM 6294 O O . ALA B 1 332 ? -1.537 5.949 12.977 1 98.88 332 ALA B O 1
ATOM 6295 N N . THR B 1 333 ? -3.48 5.348 14.008 1 98.81 333 THR B N 1
ATOM 6296 C CA . THR B 1 333 ? -2.787 4.672 15.102 1 98.81 333 THR B CA 1
ATOM 6297 C C . THR B 1 333 ? -2.178 3.355 14.617 1 98.81 333 THR B C 1
ATOM 6299 O O . THR B 1 333 ? -0.959 3.178 14.664 1 98.81 333 THR B O 1
ATOM 6302 N N . ASP B 1 334 ? -3.053 2.459 14.078 1 98.81 334 ASP B N 1
ATOM 6303 C CA . ASP B 1 334 ? -2.559 1.164 13.625 1 98.81 334 ASP B CA 1
ATOM 6304 C C . ASP B 1 334 ? -1.648 1.323 12.406 1 98.81 334 ASP B C 1
ATOM 6306 O O . ASP B 1 334 ? -0.582 0.709 12.336 1 98.81 334 ASP B O 1
ATOM 6310 N N . GLY B 1 335 ? -2.068 2.141 11.445 1 98.81 335 GLY B N 1
ATOM 6311 C CA . GLY B 1 335 ? -1.271 2.363 10.25 1 98.81 335 GLY B CA 1
ATOM 6312 C C . GLY B 1 335 ? 0.049 3.055 10.531 1 98.81 335 GLY B C 1
ATOM 6313 O O . GLY B 1 335 ? 1.06 2.762 9.891 1 98.81 335 GLY B O 1
ATOM 6314 N N . GLY B 1 336 ? 0.027 4 11.461 1 98.81 336 GLY B N 1
ATOM 6315 C CA . GLY B 1 336 ? 1.256 4.668 11.852 1 98.81 336 GLY B CA 1
ATOM 6316 C C . GLY B 1 336 ? 2.24 3.746 12.547 1 98.81 336 GLY B C 1
ATOM 6317 O O . GLY B 1 336 ? 3.441 3.791 12.273 1 98.81 336 GLY B O 1
ATOM 6318 N N . ALA B 1 337 ? 1.749 2.922 13.469 1 98.81 337 ALA B N 1
ATOM 6319 C CA . ALA B 1 337 ? 2.613 1.95 14.133 1 98.81 337 ALA B CA 1
ATOM 6320 C C . ALA B 1 337 ? 3.207 0.968 13.125 1 98.81 337 ALA B C 1
ATOM 6322 O O . ALA B 1 337 ? 4.398 0.649 13.188 1 98.81 337 ALA B O 1
ATOM 6323 N N . TYR B 1 338 ? 2.416 0.589 12.195 1 98.75 338 TYR B N 1
ATOM 6324 C CA . TYR B 1 338 ? 2.795 -0.421 11.211 1 98.75 338 TYR B CA 1
ATOM 6325 C C . TYR B 1 338 ? 3.777 0.147 10.195 1 98.75 338 TYR B C 1
ATOM 6327 O O . TYR B 1 338 ? 4.84 -0.432 9.961 1 98.75 338 TYR B O 1
ATOM 6335 N N . GLN B 1 339 ? 3.529 1.302 9.68 1 98.62 339 GLN B N 1
ATOM 6336 C CA . GLN B 1 339 ? 4.359 1.847 8.609 1 98.62 339 GLN B CA 1
ATOM 6337 C C . GLN B 1 339 ? 5.449 2.756 9.172 1 98.62 339 GLN B C 1
ATOM 6339 O O . GLN B 1 339 ? 6.641 2.508 8.969 1 98.62 339 GLN B O 1
ATOM 6344 N N . MET B 1 340 ? 5.066 3.764 9.867 1 98.75 340 MET B N 1
ATOM 6345 C CA . MET B 1 340 ? 6.035 4.77 10.289 1 98.75 340 MET B CA 1
ATOM 6346 C C . MET B 1 340 ? 7.059 4.168 11.25 1 98.75 340 MET B C 1
ATOM 6348 O O . MET B 1 340 ? 8.258 4.41 11.117 1 98.75 340 MET B O 1
ATOM 6352 N N . LEU B 1 341 ? 6.559 3.359 12.203 1 98.5 341 LEU B N 1
ATOM 6353 C CA . LEU B 1 341 ? 7.477 2.834 13.203 1 98.5 341 LEU B CA 1
ATOM 6354 C C . LEU B 1 341 ? 8.055 1.492 12.766 1 98.5 341 LEU B C 1
ATOM 6356 O O . LEU B 1 341 ? 9.203 1.418 12.328 1 98.5 341 LEU B O 1
ATOM 6360 N N . ASP B 1 342 ? 7.223 0.489 12.602 1 98.06 342 ASP B N 1
ATOM 6361 C CA . ASP B 1 342 ? 7.715 -0.848 12.281 1 98.06 342 ASP B CA 1
ATOM 6362 C C . ASP B 1 342 ? 8.234 -0.913 10.844 1 98.06 342 ASP B C 1
ATOM 6364 O O . ASP B 1 342 ? 9.148 -1.687 10.539 1 98.06 342 ASP B O 1
ATOM 6368 N N . GLY B 1 343 ? 7.688 -0.115 9.984 1 98.31 343 GLY B N 1
ATOM 6369 C CA . GLY B 1 343 ? 8.102 -0.063 8.586 1 98.31 343 GLY B CA 1
ATOM 6370 C C . GLY B 1 343 ? 9.172 0.977 8.32 1 98.31 343 GLY B C 1
ATOM 6371 O O . GLY B 1 343 ? 9.531 1.226 7.164 1 98.31 343 GLY B O 1
ATOM 6372 N N . ASN B 1 344 ? 9.602 1.648 9.406 1 98.12 344 ASN B N 1
ATOM 6373 C CA . ASN B 1 344 ? 10.719 2.584 9.359 1 98.12 344 ASN B CA 1
ATOM 6374 C C . ASN B 1 344 ? 10.469 3.711 8.359 1 98.12 344 ASN B C 1
ATOM 6376 O O . ASN B 1 344 ? 11.336 4.031 7.547 1 98.12 344 ASN B O 1
ATOM 6380 N N . GLY B 1 345 ? 9.289 4.273 8.398 1 97.62 345 GLY B N 1
ATOM 6381 C CA . GLY B 1 345 ? 8.891 5.391 7.555 1 97.62 345 GLY B CA 1
ATOM 6382 C C . GLY B 1 345 ? 8.117 4.965 6.324 1 97.62 345 GLY B C 1
ATOM 6383 O O . GLY B 1 345 ? 6.879 4.961 6.336 1 97.62 345 GLY B O 1
ATOM 6384 N N . TYR B 1 346 ? 8.766 4.328 5.43 1 97.81 346 TYR B N 1
ATOM 6385 C CA . TYR B 1 346 ? 8.219 4.074 4.102 1 97.81 346 TYR B CA 1
ATOM 6386 C C . TYR B 1 346 ? 7.383 2.799 4.086 1 97.81 346 TYR B C 1
ATOM 6388 O O . TYR B 1 346 ? 6.566 2.596 3.186 1 97.81 346 TYR B O 1
ATOM 6396 N N . GLY B 1 347 ? 7.527 1.947 5.105 1 98.19 347 GLY B N 1
ATOM 6397 C CA . GLY B 1 347 ? 6.859 0.659 5.023 1 98.19 347 GLY B CA 1
ATOM 6398 C C . GLY B 1 347 ? 7.285 -0.156 3.814 1 98.19 347 GLY B C 1
ATOM 6399 O O . GLY B 1 347 ? 8.406 -0.012 3.326 1 98.19 347 GLY B O 1
ATOM 6400 N N . MET B 1 348 ? 6.488 -1.16 3.49 1 98.44 348 MET B N 1
ATOM 6401 C CA . MET B 1 348 ? 6.715 -2.031 2.34 1 98.44 348 MET B CA 1
ATOM 6402 C C . MET B 1 348 ? 5.414 -2.287 1.586 1 98.44 348 MET B C 1
ATOM 6404 O O . MET B 1 348 ? 4.383 -1.684 1.895 1 98.44 348 MET B O 1
ATOM 6408 N N . ASN B 1 349 ? 5.445 -3.066 0.55 1 98.56 349 ASN B N 1
ATOM 6409 C CA . ASN B 1 349 ? 4.309 -3.596 -0.198 1 98.56 349 ASN B CA 1
ATOM 6410 C C . ASN B 1 349 ? 3.623 -2.508 -1.018 1 98.56 349 ASN B C 1
ATOM 6412 O O . ASN B 1 349 ? 2.4 -2.52 -1.172 1 98.56 349 ASN B O 1
ATOM 6416 N N . ALA B 1 350 ? 4.32 -1.523 -1.395 1 97.56 350 ALA B N 1
ATOM 6417 C CA . ALA B 1 350 ? 3.857 -0.489 -2.316 1 97.56 350 ALA B CA 1
ATOM 6418 C C . ALA B 1 350 ? 4.895 -0.214 -3.4 1 97.56 350 ALA B C 1
ATOM 6420 O O . ALA B 1 350 ? 6.094 -0.399 -3.18 1 97.56 350 ALA B O 1
ATOM 6421 N N . GLU B 1 351 ? 4.43 0.175 -4.547 1 96.5 351 GLU B N 1
ATOM 6422 C CA . GLU B 1 351 ? 5.34 0.644 -5.586 1 96.5 351 GLU B CA 1
ATOM 6423 C C . GLU B 1 351 ? 5.828 2.061 -5.297 1 96.5 351 GLU B C 1
ATOM 6425 O O . GLU B 1 351 ? 5.527 2.621 -4.242 1 96.5 351 GLU B O 1
ATOM 6430 N N . GLY B 1 352 ? 6.66 2.549 -6.211 1 96.31 352 GLY B N 1
ATOM 6431 C CA . GLY B 1 352 ? 7.129 3.918 -6.07 1 96.31 352 GLY B CA 1
ATOM 6432 C C . GLY B 1 352 ? 8.57 4.012 -5.617 1 96.31 352 GLY B C 1
ATOM 6433 O O . GLY B 1 352 ? 9.273 3 -5.555 1 96.31 352 GLY B O 1
ATOM 6434 N N . LEU B 1 353 ? 8.977 5.23 -5.32 1 98 353 LEU B N 1
ATOM 6435 C CA . LEU B 1 353 ? 10.359 5.504 -4.961 1 98 353 LEU B CA 1
ATOM 6436 C C . LEU B 1 353 ? 10.547 5.461 -3.447 1 98 353 LEU B C 1
ATOM 6438 O O . LEU B 1 353 ? 9.836 6.141 -2.709 1 98 353 LEU B O 1
ATOM 6442 N N . TYR B 1 354 ? 11.484 4.66 -3.01 1 98.06 354 TYR B N 1
ATOM 6443 C CA . TYR B 1 354 ? 11.867 4.566 -1.604 1 98.06 354 TYR B CA 1
ATOM 6444 C C . TYR B 1 354 ? 13.141 5.359 -1.33 1 98.06 354 TYR B C 1
ATOM 6446 O O . TYR B 1 354 ? 13.836 5.77 -2.262 1 98.06 354 TYR B O 1
ATOM 6454 N N . ASP B 1 355 ? 13.352 5.645 -0.11 1 97.69 355 ASP B N 1
ATOM 6455 C CA . ASP B 1 355 ? 14.609 6.203 0.369 1 97.69 355 ASP B CA 1
ATOM 6456 C C . ASP B 1 355 ? 15.32 5.238 1.317 1 97.69 355 ASP B C 1
ATOM 6458 O O . ASP B 1 355 ? 15.273 5.41 2.537 1 97.69 355 ASP B O 1
ATOM 6462 N N . PRO B 1 356 ? 16.062 4.262 0.714 1 97.62 356 PRO B N 1
ATOM 6463 C CA . PRO B 1 356 ? 16.656 3.213 1.544 1 97.62 356 PRO B CA 1
ATOM 6464 C C . PRO B 1 356 ? 17.641 3.766 2.576 1 97.62 356 PRO B C 1
ATOM 6466 O O . PRO B 1 356 ? 17.781 3.197 3.662 1 97.62 356 PRO B O 1
ATOM 6469 N N . GLU B 1 357 ? 18.312 4.824 2.248 1 96.75 357 GLU B N 1
ATOM 6470 C CA . GLU B 1 357 ? 19.266 5.426 3.184 1 96.75 357 GLU B CA 1
ATOM 6471 C C . GLU B 1 357 ? 18.547 5.992 4.406 1 96.75 357 GLU B C 1
ATOM 6473 O O . GLU B 1 357 ? 19 5.797 5.539 1 96.75 357 GLU B O 1
ATOM 6478 N N . LEU B 1 358 ? 17.484 6.68 4.148 1 97.81 358 LEU B N 1
ATOM 6479 C CA . LEU B 1 358 ? 16.703 7.238 5.242 1 97.81 358 LEU B CA 1
ATOM 6480 C C . LEU B 1 358 ? 16.094 6.129 6.09 1 97.81 358 LEU B C 1
ATOM 6482 O O . LEU B 1 358 ? 16.062 6.223 7.32 1 97.81 358 LEU B O 1
ATOM 6486 N N . MET B 1 359 ? 15.609 5.078 5.461 1 98.25 359 MET B N 1
ATOM 6487 C CA . MET B 1 359 ? 15.031 3.939 6.168 1 98.25 359 MET B CA 1
ATOM 6488 C C . MET B 1 359 ? 16.062 3.301 7.102 1 98.25 359 MET B C 1
ATOM 6490 O O . MET B 1 359 ? 15.758 3.033 8.266 1 98.25 359 MET B O 1
ATOM 6494 N N . ALA B 1 360 ? 17.219 3.061 6.578 1 97.06 360 ALA B N 1
ATOM 6495 C CA . ALA B 1 360 ? 18.281 2.445 7.371 1 97.06 360 ALA B CA 1
ATOM 6496 C C . ALA B 1 360 ? 18.672 3.34 8.539 1 97.06 360 ALA B C 1
ATOM 6498 O O . ALA B 1 360 ? 18.891 2.857 9.656 1 97.06 360 ALA B O 1
ATOM 6499 N N . HIS B 1 361 ? 18.766 4.648 8.266 1 97.31 361 HIS B N 1
ATOM 6500 C CA . HIS B 1 361 ? 19.141 5.598 9.305 1 97.31 361 HIS B CA 1
ATOM 6501 C C . HIS B 1 361 ? 18.109 5.598 10.438 1 97.31 361 HIS B C 1
ATOM 6503 O O . HIS B 1 361 ? 18.469 5.512 11.609 1 97.31 361 HIS B O 1
ATOM 6509 N N . PHE B 1 362 ? 16.875 5.68 10.07 1 98.31 362 PHE B N 1
ATOM 6510 C CA . PHE B 1 362 ? 15.797 5.711 11.055 1 98.31 362 PHE B CA 1
ATOM 6511 C C . PHE B 1 362 ? 15.766 4.418 11.859 1 98.31 362 PHE B C 1
ATOM 6513 O O . PHE B 1 362 ? 15.625 4.441 13.086 1 98.31 362 PHE B O 1
ATOM 6520 N N . ALA B 1 363 ? 15.906 3.318 11.234 1 96.62 363 ALA B N 1
ATOM 6521 C CA . ALA B 1 363 ? 15.883 2.014 11.898 1 96.62 363 ALA B CA 1
ATOM 6522 C C . ALA B 1 363 ? 17 1.906 12.938 1 96.62 363 ALA B C 1
ATOM 6524 O O . ALA B 1 363 ? 16.781 1.359 14.023 1 96.62 363 ALA B O 1
ATOM 6525 N N . SER B 1 364 ? 18.125 2.391 12.609 1 94 364 SER B N 1
ATOM 6526 C CA . SER B 1 364 ? 19.297 2.275 13.484 1 94 364 SER B CA 1
ATOM 6527 C C . SER B 1 364 ? 19.156 3.162 14.719 1 94 364 SER B C 1
ATOM 6529 O O . SER B 1 364 ? 19.703 2.855 15.773 1 94 364 SER B O 1
ATOM 6531 N N . ARG B 1 365 ? 18.328 4.258 14.586 1 96.38 365 ARG B N 1
ATOM 6532 C CA . ARG B 1 365 ? 18.297 5.27 15.633 1 96.38 365 ARG B CA 1
ATOM 6533 C C . ARG B 1 365 ? 17 5.211 16.422 1 96.38 365 ARG B C 1
ATOM 6535 O O . ARG B 1 365 ? 16.938 5.684 17.562 1 96.38 365 ARG B O 1
ATOM 6542 N N . ARG B 1 366 ? 16.016 4.66 15.836 1 94.94 366 ARG B N 1
ATOM 6543 C CA . ARG B 1 366 ? 14.672 4.727 16.422 1 94.94 366 ARG B CA 1
ATOM 6544 C C . ARG B 1 366 ? 14.633 4.039 17.781 1 94.94 366 ARG B C 1
ATOM 6546 O O . ARG B 1 366 ? 14.07 4.57 18.734 1 94.94 366 ARG B O 1
ATOM 6553 N N . ILE B 1 367 ? 15.266 2.863 17.891 1 92.5 367 ILE B N 1
ATOM 6554 C CA . ILE B 1 367 ? 15.258 2.115 19.141 1 92.5 367 ILE B CA 1
ATOM 6555 C C . ILE B 1 367 ? 16.172 2.799 20.156 1 92.5 367 ILE B C 1
ATOM 6557 O O . ILE B 1 367 ? 15.828 2.928 21.344 1 92.5 367 ILE B O 1
ATOM 6561 N N . GLN B 1 368 ? 17.281 3.334 19.656 1 94.38 368 GLN B N 1
ATOM 6562 C CA . GLN B 1 368 ? 18.266 4 20.5 1 94.38 368 GLN B CA 1
ATOM 6563 C C . GLN B 1 368 ? 17.672 5.242 21.156 1 94.38 368 GLN B C 1
ATOM 6565 O O . GLN B 1 368 ? 18.031 5.582 22.281 1 94.38 368 GLN B O 1
ATOM 6570 N N . HIS B 1 369 ? 16.766 5.895 20.453 1 97.56 369 HIS B N 1
ATOM 6571 C CA . HIS B 1 369 ? 16.234 7.164 20.953 1 97.56 369 HIS B CA 1
ATOM 6572 C C . HIS B 1 369 ? 14.742 7.062 21.234 1 97.56 369 HIS B C 1
ATOM 6574 O O . HIS B 1 369 ? 14.023 8.062 21.203 1 97.56 369 HIS B O 1
ATOM 6580 N N . ALA B 1 370 ? 14.32 5.875 21.5 1 97.56 370 ALA B N 1
ATOM 6581 C CA . ALA B 1 370 ? 12.891 5.637 21.672 1 97.56 370 ALA B CA 1
ATOM 6582 C C . ALA B 1 370 ? 12.344 6.434 22.859 1 97.56 370 ALA B C 1
ATOM 6584 O O . ALA B 1 370 ? 11.203 6.898 22.828 1 97.56 370 ALA B O 1
ATOM 6585 N N . ASP B 1 371 ? 13.141 6.59 23.875 1 97.62 371 ASP B N 1
ATOM 6586 C CA . ASP B 1 371 ? 12.688 7.289 25.078 1 97.62 371 ASP B CA 1
ATOM 6587 C C . ASP B 1 371 ? 12.523 8.781 24.812 1 97.62 371 ASP B C 1
ATOM 6589 O O . ASP B 1 371 ? 11.859 9.484 25.578 1 97.62 371 ASP B O 1
ATOM 6593 N N . ALA B 1 372 ? 13.117 9.266 23.703 1 97.5 372 ALA B N 1
ATOM 6594 C CA . ALA B 1 372 ? 13.023 10.68 23.359 1 97.5 372 ALA B CA 1
ATOM 6595 C C . ALA B 1 372 ? 11.805 10.953 22.484 1 97.5 372 ALA B C 1
ATOM 6597 O O . ALA B 1 372 ? 11.461 12.109 22.219 1 97.5 372 ALA B O 1
ATOM 6598 N N . LEU B 1 373 ? 11.133 9.922 22.031 1 98.12 373 LEU B N 1
ATOM 6599 C CA . LEU B 1 373 ? 9.922 10.117 21.25 1 98.12 373 LEU B CA 1
ATOM 6600 C C . LEU B 1 373 ? 8.852 10.836 22.062 1 98.12 373 LEU B C 1
ATOM 6602 O O . LEU B 1 373 ? 8.758 10.641 23.281 1 98.12 373 LEU B O 1
ATOM 6606 N N . SER B 1 374 ? 8.078 11.648 21.391 1 98.06 374 SER B N 1
ATOM 6607 C CA . SER B 1 374 ? 6.996 12.352 22.062 1 98.06 374 SER B CA 1
ATOM 6608 C C . SER B 1 374 ? 5.977 11.367 22.641 1 98.06 374 SER B C 1
ATOM 6610 O O . SER B 1 374 ? 5.891 10.219 22.188 1 98.06 374 SER B O 1
ATOM 6612 N N . GLU B 1 375 ? 5.207 11.859 23.609 1 97.75 375 GLU B N 1
ATOM 6613 C CA . GLU B 1 375 ? 4.184 11.023 24.219 1 97.75 375 GLU B CA 1
ATOM 6614 C C . GLU B 1 375 ? 3.125 10.609 23.203 1 97.75 375 GLU B C 1
ATOM 6616 O O . GLU B 1 375 ? 2.555 9.516 23.297 1 97.75 375 GLU B O 1
ATOM 6621 N N . THR B 1 376 ? 2.883 11.445 22.203 1 98.44 376 THR B N 1
ATOM 6622 C CA . THR B 1 376 ? 1.911 11.094 21.188 1 98.44 376 THR B CA 1
ATOM 6623 C C . THR B 1 376 ? 2.42 9.938 20.328 1 98.44 376 THR B C 1
ATOM 6625 O O . THR B 1 376 ? 1.66 9.023 19.984 1 98.44 376 THR B O 1
ATOM 6628 N N . VAL B 1 377 ? 3.725 9.953 19.969 1 98.69 377 VAL B N 1
ATOM 6629 C CA . VAL B 1 377 ? 4.305 8.867 19.188 1 98.69 377 VAL B CA 1
ATOM 6630 C C . VAL B 1 377 ? 4.324 7.582 20.016 1 98.69 377 VAL B C 1
ATOM 6632 O O . VAL B 1 377 ? 4.051 6.496 19.484 1 98.69 377 VAL B O 1
ATOM 6635 N N . LYS B 1 378 ? 4.605 7.715 21.297 1 98.69 378 LYS B N 1
ATOM 6636 C CA . LYS B 1 378 ? 4.586 6.547 22.172 1 98.69 378 LYS B CA 1
ATOM 6637 C C . LYS B 1 378 ? 3.18 5.965 22.297 1 98.69 378 LYS B C 1
ATOM 6639 O O . LYS B 1 378 ? 3.01 4.75 22.375 1 98.69 378 LYS B O 1
ATOM 6644 N N . LEU B 1 379 ? 2.174 6.848 22.344 1 98.69 379 LEU B N 1
ATOM 6645 C CA . LEU B 1 379 ? 0.796 6.367 22.359 1 98.69 379 LEU B CA 1
ATOM 6646 C C . LEU B 1 379 ? 0.48 5.555 21.109 1 98.69 379 LEU B C 1
ATOM 6648 O O . LEU B 1 379 ? -0.156 4.504 21.203 1 98.69 379 LEU B O 1
ATOM 6652 N N . VAL B 1 380 ? 0.914 6.035 19.953 1 98.69 380 VAL B N 1
ATOM 6653 C CA . VAL B 1 380 ? 0.73 5.328 18.688 1 98.69 380 VAL B CA 1
ATOM 6654 C C . VAL B 1 380 ? 1.438 3.975 18.75 1 98.69 380 VAL B C 1
ATOM 6656 O O . VAL B 1 380 ? 0.868 2.951 18.375 1 98.69 380 VAL B O 1
ATOM 6659 N N . ALA B 1 381 ? 2.646 3.977 19.266 1 98.69 381 ALA B N 1
ATOM 6660 C CA . ALA B 1 381 ? 3.455 2.764 19.359 1 98.69 381 ALA B CA 1
ATOM 6661 C C . ALA B 1 381 ? 2.77 1.714 20.234 1 98.69 381 ALA B C 1
ATOM 6663 O O . ALA B 1 381 ? 2.541 0.585 19.781 1 98.69 381 ALA B O 1
ATOM 6664 N N . LEU B 1 382 ? 2.371 2.094 21.422 1 98.62 382 LEU B N 1
ATOM 6665 C CA . LEU B 1 382 ? 1.846 1.152 22.406 1 98.62 382 LEU B CA 1
ATOM 6666 C C . LEU B 1 382 ? 0.452 0.676 22.016 1 98.62 382 LEU B C 1
ATOM 6668 O O . LEU B 1 382 ? 0.166 -0.522 22.047 1 98.62 382 LEU B O 1
ATOM 6672 N N . THR B 1 383 ? -0.414 1.612 21.594 1 98.69 383 THR B N 1
ATOM 6673 C CA . THR B 1 383 ? -1.772 1.263 21.188 1 98.69 383 THR B CA 1
ATOM 6674 C C . THR B 1 383 ? -1.771 0.503 19.875 1 98.69 383 THR B C 1
ATOM 6676 O O . THR B 1 383 ? -2.479 -0.495 19.719 1 98.69 383 THR B O 1
ATOM 6679 N N . GLY B 1 384 ? -0.958 1.021 18.953 1 98.69 384 GLY B N 1
ATOM 6680 C CA . GLY B 1 384 ? -0.901 0.388 17.641 1 98.69 384 GLY B CA 1
ATOM 6681 C C . GLY B 1 384 ? -0.353 -1.025 17.688 1 98.69 384 GLY B C 1
ATOM 6682 O O . GLY B 1 384 ? -0.789 -1.891 16.922 1 98.69 384 GLY B O 1
ATOM 6683 N N . HIS B 1 385 ? 0.652 -1.271 18.531 1 98.25 385 HIS B N 1
ATOM 6684 C CA . HIS B 1 385 ? 1.184 -2.619 18.688 1 98.25 385 HIS B CA 1
ATOM 6685 C C . HIS B 1 385 ? 0.088 -3.6 19.094 1 98.25 385 HIS B C 1
ATOM 6687 O O . HIS B 1 385 ? 0.039 -4.727 18.594 1 98.25 385 HIS B O 1
ATOM 6693 N N . HIS B 1 386 ? -0.773 -3.184 20.016 1 98.06 386 HIS B N 1
ATOM 6694 C CA . HIS B 1 386 ? -1.911 -3.998 20.422 1 98.06 386 HIS B CA 1
ATOM 6695 C C . HIS B 1 386 ? -2.871 -4.234 19.266 1 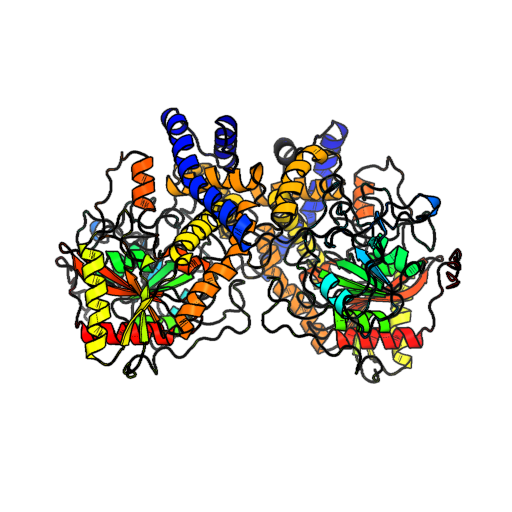98.06 386 HIS B C 1
ATOM 6697 O O . HIS B 1 386 ? -3.346 -5.355 19.062 1 98.06 386 HIS B O 1
ATOM 6703 N N . GLY B 1 387 ? -3.197 -3.18 18.5 1 97.94 387 GLY B N 1
ATOM 6704 C CA . GLY B 1 387 ? -4.062 -3.287 17.344 1 97.94 387 GLY B CA 1
ATOM 6705 C C . GLY B 1 387 ? -3.551 -4.266 16.297 1 97.94 387 GLY B C 1
ATOM 6706 O O . GLY B 1 387 ? -4.328 -5.027 15.719 1 97.94 387 GLY B O 1
ATOM 6707 N N . ILE B 1 388 ? -2.244 -4.309 16.125 1 97.31 388 ILE B N 1
ATOM 6708 C CA . ILE B 1 388 ? -1.607 -5.105 15.078 1 97.31 388 ILE B CA 1
ATOM 6709 C C . ILE B 1 388 ? -1.473 -6.551 15.547 1 97.31 388 ILE B C 1
ATOM 6711 O O . ILE B 1 388 ? -1.807 -7.484 14.812 1 97.31 388 ILE B O 1
ATOM 6715 N N . THR B 1 389 ? -1.045 -6.777 16.781 1 95.31 389 THR B N 1
ATOM 6716 C CA . THR B 1 389 ? -0.68 -8.117 17.234 1 95.31 389 THR B CA 1
ATOM 6717 C C . THR B 1 389 ? -1.882 -8.82 17.844 1 95.31 389 THR B C 1
ATOM 6719 O O . THR B 1 389 ? -2.277 -9.898 17.391 1 95.31 389 THR B O 1
ATOM 6722 N N . THR B 1 390 ? -2.539 -8.188 18.797 1 95.69 390 THR B N 1
ATOM 6723 C CA . THR B 1 390 ? -3.621 -8.82 19.531 1 95.69 390 THR B CA 1
ATOM 6724 C C . THR B 1 390 ? -4.922 -8.773 18.734 1 95.69 390 THR B C 1
ATOM 6726 O O . THR B 1 390 ? -5.648 -9.766 18.656 1 95.69 390 THR B O 1
ATOM 6729 N N . LEU B 1 391 ? -5.176 -7.609 18.141 1 96.75 391 LEU B N 1
ATOM 6730 C CA . LEU B 1 391 ? -6.434 -7.477 17.406 1 96.75 391 LEU B CA 1
ATOM 6731 C C . LEU B 1 391 ? -6.254 -7.871 15.945 1 96.75 391 LEU B C 1
ATOM 6733 O O . LEU B 1 391 ? -7.219 -7.863 15.172 1 96.75 391 LEU B O 1
ATOM 6737 N N . GLY B 1 392 ? -5.008 -8.172 15.516 1 96.69 392 GLY B N 1
ATOM 6738 C CA . GLY B 1 392 ? -4.715 -8.758 14.211 1 96.69 392 GLY B CA 1
ATOM 6739 C C . GLY B 1 392 ? -4.852 -7.77 13.07 1 96.69 392 GLY B C 1
ATOM 6740 O O . GLY B 1 392 ? -5 -8.172 11.914 1 96.69 392 GLY B O 1
ATOM 6741 N N . GLY B 1 393 ? -4.914 -6.496 13.398 1 98.06 393 GLY B N 1
ATOM 6742 C CA . GLY B 1 393 ? -5.133 -5.512 12.352 1 98.06 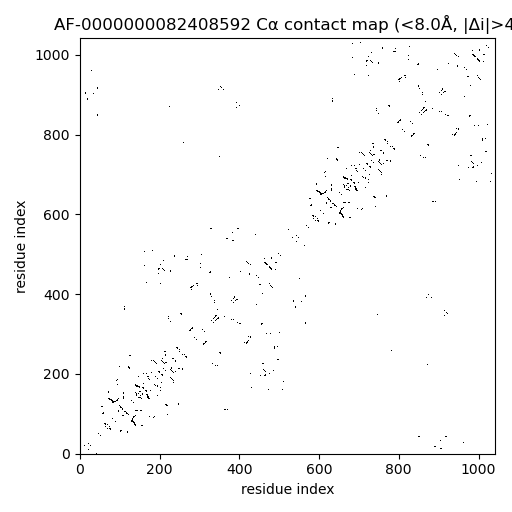393 GLY B CA 1
ATOM 6743 C C . GLY B 1 393 ? -6.566 -5.469 11.867 1 98.06 393 GLY B C 1
ATOM 6744 O O . GLY B 1 393 ? -6.883 -4.742 10.922 1 98.06 393 GLY B O 1
ATOM 6745 N N . ALA B 1 394 ? -7.418 -6.203 12.477 1 98.06 394 ALA B N 1
ATOM 6746 C CA . ALA B 1 394 ? -8.812 -6.301 12.055 1 98.06 394 ALA B CA 1
ATOM 6747 C C . ALA B 1 394 ? -9.523 -4.957 12.203 1 98.06 394 ALA B C 1
ATOM 6749 O O . ALA B 1 394 ? -10.383 -4.609 11.391 1 98.06 394 ALA B O 1
ATOM 6750 N N . SER B 1 395 ? -9.195 -4.207 13.305 1 98.62 395 SER B N 1
ATOM 6751 C CA . SER B 1 395 ? -9.797 -2.891 13.492 1 98.62 395 SER B CA 1
ATOM 6752 C C . SER B 1 395 ? -9.414 -1.939 12.367 1 98.62 395 SER B C 1
ATOM 6754 O O . SER B 1 395 ? -10.234 -1.14 11.914 1 98.62 395 SER B O 1
ATOM 6756 N N . TYR B 1 396 ? -8.172 -1.992 11.969 1 98.75 396 TYR B N 1
ATOM 6757 C CA . TYR B 1 396 ? -7.738 -1.225 10.805 1 98.75 396 TYR B CA 1
ATOM 6758 C C . TYR B 1 396 ? -8.547 -1.598 9.57 1 98.75 396 TYR B C 1
ATOM 6760 O O . TYR B 1 396 ? -9.008 -0.722 8.836 1 98.75 396 TYR B O 1
ATOM 6768 N N . GLY B 1 397 ? -8.656 -2.947 9.312 1 98.62 397 GLY B N 1
ATOM 6769 C CA . GLY B 1 397 ? -9.453 -3.402 8.188 1 98.62 397 GLY B CA 1
ATOM 6770 C C . GLY B 1 397 ? -10.883 -2.9 8.227 1 98.62 397 GLY B C 1
ATOM 6771 O O . GLY B 1 397 ? -11.438 -2.48 7.207 1 98.62 397 GLY B O 1
ATOM 6772 N N . LYS B 1 398 ? -11.5 -2.939 9.406 1 98.62 398 LYS B N 1
ATOM 6773 C CA . LYS B 1 398 ? -12.859 -2.441 9.578 1 98.62 398 LYS B CA 1
ATOM 6774 C C . LYS B 1 398 ? -12.945 -0.949 9.273 1 98.62 398 LYS B C 1
ATOM 6776 O O . LYS B 1 398 ? -13.859 -0.502 8.586 1 98.62 398 LYS B O 1
ATOM 6781 N N . ALA B 1 399 ? -11.984 -0.212 9.828 1 98.88 399 ALA B N 1
ATOM 6782 C CA . ALA B 1 399 ? -11.953 1.225 9.57 1 98.88 399 ALA B CA 1
ATOM 6783 C C . ALA B 1 399 ? -11.852 1.51 8.07 1 98.88 399 ALA B C 1
ATOM 6785 O O . ALA B 1 399 ? -12.578 2.354 7.543 1 98.88 399 ALA B O 1
ATOM 6786 N N . ARG B 1 400 ? -11 0.791 7.41 1 98.56 400 ARG B N 1
ATOM 6787 C CA . ARG B 1 400 ? -10.812 0.972 5.973 1 98.56 400 ARG B CA 1
ATOM 6788 C C . ARG B 1 400 ? -12.102 0.662 5.215 1 98.56 400 ARG B C 1
ATOM 6790 O O . ARG B 1 400 ? -12.453 1.368 4.266 1 98.56 400 ARG B O 1
ATOM 6797 N N . ASN B 1 401 ? -12.766 -0.372 5.625 1 98.38 401 ASN B N 1
ATOM 6798 C CA . ASN B 1 401 ? -14.008 -0.769 4.961 1 98.38 401 ASN B CA 1
ATOM 6799 C C . ASN B 1 401 ? -15.109 0.266 5.168 1 98.38 401 ASN B C 1
ATOM 6801 O O . ASN B 1 401 ? -16.109 0.273 4.441 1 98.38 401 ASN B O 1
ATOM 6805 N N . LEU B 1 402 ? -14.953 1.162 6.117 1 98.75 402 LEU B N 1
ATOM 6806 C CA . LEU B 1 402 ? -15.961 2.178 6.426 1 98.75 402 LEU B CA 1
ATOM 6807 C C . LEU B 1 402 ? -15.672 3.471 5.672 1 98.75 402 LEU B C 1
ATOM 6809 O O . LEU B 1 402 ? -16.547 4.336 5.559 1 98.75 402 LEU B O 1
ATOM 6813 N N . VAL B 1 403 ? -14.5 3.662 5.125 1 98.69 403 VAL B N 1
ATOM 6814 C CA . VAL B 1 403 ? -14.062 4.906 4.504 1 98.69 403 VAL B CA 1
ATOM 6815 C C . VAL B 1 403 ? -14.977 5.246 3.33 1 98.69 403 VAL B C 1
ATOM 6817 O O . VAL B 1 403 ? -15.398 6.395 3.172 1 98.69 403 VAL B O 1
ATOM 6820 N N . PRO B 1 404 ? -15.359 4.254 2.463 1 98.12 404 PRO B N 1
ATOM 6821 C CA . PRO B 1 404 ? -16.25 4.609 1.356 1 98.12 404 PRO B CA 1
ATOM 6822 C C . PRO B 1 404 ? -17.594 5.168 1.833 1 98.12 404 PRO B C 1
ATOM 6824 O O . PRO B 1 404 ? -18.188 6.02 1.166 1 98.12 404 PRO B O 1
ATOM 6827 N N . LEU B 1 405 ? -18.047 4.742 2.971 1 98.38 405 LEU B N 1
ATOM 6828 C CA . LEU B 1 405 ? -19.312 5.242 3.514 1 98.38 405 LEU B CA 1
ATOM 6829 C C . LEU B 1 405 ? -19.156 6.676 4.008 1 98.38 405 LEU B C 1
ATOM 6831 O O . LEU B 1 405 ? -20.016 7.52 3.76 1 98.38 405 LEU B O 1
ATOM 6835 N N . ALA B 1 406 ? -18.062 6.902 4.68 1 98.62 406 ALA B N 1
ATOM 6836 C CA . ALA B 1 406 ? -17.781 8.266 5.121 1 98.62 406 ALA B CA 1
ATOM 6837 C C . ALA B 1 406 ? -17.641 9.211 3.93 1 98.62 406 ALA B C 1
ATOM 6839 O O . ALA B 1 406 ? -18.203 10.305 3.93 1 98.62 406 ALA B O 1
ATOM 6840 N N . ARG B 1 407 ? -16.891 8.797 2.951 1 98.62 407 ARG B N 1
ATOM 6841 C CA . ARG B 1 407 ? -16.703 9.602 1.746 1 98.62 407 ARG B CA 1
ATOM 6842 C C . ARG B 1 407 ? -18.031 9.883 1.056 1 98.62 407 ARG B C 1
ATOM 6844 O O . ARG B 1 407 ? -18.281 11.016 0.641 1 98.62 407 ARG B O 1
ATOM 6851 N N . ALA B 1 408 ? -18.875 8.883 0.958 1 98.5 408 ALA B N 1
ATOM 6852 C CA . ALA B 1 408 ? -20.172 9.008 0.292 1 98.5 408 ALA B CA 1
ATOM 6853 C C . ALA B 1 408 ? -21.062 10.023 1.011 1 98.5 408 ALA B C 1
ATOM 6855 O O . ALA B 1 408 ? -21.844 10.734 0.375 1 98.5 408 ALA B O 1
ATOM 6856 N N . ALA B 1 409 ? -20.922 10.094 2.291 1 98.75 409 ALA B N 1
ATOM 6857 C CA . ALA B 1 409 ? -21.719 11.031 3.066 1 98.75 409 ALA B CA 1
ATOM 6858 C C . ALA B 1 409 ? -21.391 12.477 2.682 1 98.75 409 ALA B C 1
ATOM 6860 O O . ALA B 1 409 ? -22.297 13.297 2.508 1 98.75 409 ALA B O 1
ATOM 6861 N N . TYR B 1 410 ? -20.156 12.758 2.549 1 98.88 410 TYR B N 1
ATOM 6862 C CA . TYR B 1 410 ? -19.766 14.094 2.131 1 98.88 410 TYR B CA 1
ATOM 6863 C C . TYR B 1 410 ? -20.125 14.344 0.67 1 98.88 410 TYR B C 1
ATOM 6865 O O . TYR B 1 410 ? -20.547 15.438 0.307 1 98.88 410 TYR B O 1
ATOM 6873 N N . ASP B 1 411 ? -19.938 13.336 -0.175 1 98.81 411 ASP B N 1
ATOM 6874 C CA . ASP B 1 411 ? -20.25 13.477 -1.596 1 98.81 411 ASP B CA 1
ATOM 6875 C C . ASP B 1 411 ? -21.734 13.758 -1.813 1 98.81 411 ASP B C 1
ATOM 6877 O O . ASP B 1 411 ? -22.094 14.508 -2.721 1 98.81 411 ASP B O 1
ATOM 6881 N N . THR B 1 412 ? -22.547 13.133 -1.021 1 98.75 412 THR B N 1
ATOM 6882 C CA . THR B 1 412 ? -23.984 13.391 -1.101 1 98.75 412 THR B CA 1
ATOM 6883 C C . THR B 1 412 ? -24.297 14.852 -0.803 1 98.75 412 THR B C 1
ATOM 6885 O O . THR B 1 412 ? -25.078 15.484 -1.519 1 98.75 412 THR B O 1
ATOM 6888 N N . ALA B 1 413 ? -23.656 15.391 0.199 1 98.81 413 ALA B N 1
ATOM 6889 C CA . ALA B 1 413 ? -23.828 16.797 0.534 1 98.81 413 ALA B CA 1
ATOM 6890 C C . ALA B 1 413 ? -23.281 17.688 -0.572 1 98.81 413 ALA B C 1
ATOM 6892 O O . ALA B 1 413 ? -23.891 18.703 -0.921 1 98.81 413 ALA B O 1
ATOM 6893 N N . LEU B 1 414 ? -22.219 17.297 -1.175 1 98.81 414 LEU B N 1
ATOM 6894 C CA . LEU B 1 414 ? -21.516 18.094 -2.168 1 98.81 414 LEU B CA 1
ATOM 6895 C C . LEU B 1 414 ? -22.219 18.016 -3.523 1 98.81 414 LEU B C 1
ATOM 6897 O O . LEU B 1 414 ? -21.828 18.719 -4.465 1 98.81 414 LEU B O 1
ATOM 6901 N N . ARG B 1 415 ? -23.156 17.141 -3.645 1 98.31 415 ARG B N 1
ATOM 6902 C CA . ARG B 1 415 ? -24.031 17.188 -4.809 1 98.31 415 ARG B CA 1
ATOM 6903 C C . ARG B 1 415 ? -25.031 18.328 -4.699 1 98.31 415 ARG B C 1
ATOM 6905 O O . ARG B 1 415 ? -25.5 18.844 -5.715 1 98.31 415 ARG B O 1
ATOM 6912 N N . GLN B 1 416 ? -25.266 18.734 -3.473 1 98.25 416 GLN B N 1
ATOM 6913 C CA . GLN B 1 416 ? -26.234 19.797 -3.211 1 98.25 416 GLN B CA 1
ATOM 6914 C C . GLN B 1 416 ? -25.531 21.141 -3.012 1 98.25 416 GLN B C 1
ATOM 6916 O O . GLN B 1 416 ? -26.109 22.188 -3.295 1 98.25 416 GLN B O 1
ATOM 6921 N N . PHE B 1 417 ? -24.359 21.094 -2.531 1 98.88 417 PHE B N 1
ATOM 6922 C CA . PHE B 1 417 ? -23.578 22.281 -2.236 1 98.88 417 PHE B CA 1
ATOM 6923 C C . PHE B 1 417 ? -22.266 22.281 -3.025 1 98.88 417 PHE B C 1
ATOM 6925 O O . PHE B 1 417 ? -21.719 21.219 -3.307 1 98.88 417 PHE B O 1
ATOM 6932 N N . ASP B 1 418 ? -21.797 23.406 -3.35 1 98.81 418 ASP B N 1
ATOM 6933 C CA . ASP B 1 418 ? -20.531 23.516 -4.07 1 98.81 418 ASP B CA 1
ATOM 6934 C C . ASP B 1 418 ? -19.344 23.312 -3.133 1 98.81 418 ASP B C 1
ATOM 6936 O O . ASP B 1 418 ? -18.297 22.812 -3.543 1 98.81 418 ASP B O 1
ATOM 6940 N N . VAL B 1 419 ? -19.484 23.766 -1.909 1 98.94 419 VAL B N 1
ATOM 6941 C CA . VAL B 1 419 ? -18.484 23.562 -0.869 1 98.94 419 VAL B CA 1
ATOM 6942 C C . VAL B 1 419 ? -19.156 23.422 0.488 1 98.94 419 VAL B C 1
ATOM 6944 O O . VAL B 1 419 ? -20.344 23.766 0.638 1 98.94 419 VAL B O 1
ATOM 6947 N N . LEU B 1 420 ? -18.422 22.875 1.434 1 98.94 420 LEU B N 1
ATOM 6948 C CA . LEU B 1 420 ? -18.797 22.75 2.834 1 98.94 420 LEU B CA 1
ATOM 6949 C C . LEU B 1 420 ? -17.922 23.609 3.723 1 98.94 420 LEU B C 1
ATOM 6951 O O . LEU B 1 420 ? -16.719 23.734 3.477 1 98.94 420 LEU B O 1
ATOM 6955 N N . VAL B 1 421 ? -18.547 24.172 4.805 1 98.88 421 VAL B N 1
ATOM 6956 C CA . VAL B 1 421 ? -17.797 25.078 5.672 1 98.88 421 VAL B CA 1
ATOM 6957 C C . VAL B 1 421 ? -18 24.688 7.133 1 98.88 421 VAL B C 1
ATOM 6959 O O . VAL B 1 421 ? -19.094 24.25 7.516 1 98.88 421 VAL B O 1
ATOM 6962 N N . MET B 1 422 ? -16.984 24.828 7.906 1 98.88 422 MET B N 1
ATOM 6963 C CA . MET B 1 422 ? -16.969 24.625 9.352 1 98.88 422 MET B CA 1
ATOM 6964 C C . MET B 1 422 ? -15.719 25.234 9.977 1 98.88 422 MET B C 1
ATOM 6966 O O . MET B 1 422 ? -14.828 25.703 9.258 1 98.88 422 MET B O 1
ATOM 6970 N N . PRO B 1 423 ? -15.672 25.375 11.328 1 98.94 423 PRO B N 1
ATOM 6971 C CA . PRO B 1 423 ? -14.406 25.828 11.906 1 98.94 423 PRO B CA 1
ATOM 6972 C C . PRO B 1 423 ? -13.242 24.891 11.586 1 98.94 423 PRO B C 1
ATOM 6974 O O . PRO B 1 423 ? -13.398 23.672 11.633 1 98.94 423 PRO B O 1
ATOM 6977 N N . THR B 1 424 ? -12.109 25.453 11.203 1 98.94 424 THR B N 1
ATOM 6978 C CA . THR B 1 424 ? -10.953 24.578 11.07 1 98.94 424 THR B CA 1
ATOM 6979 C C . THR B 1 424 ? -10.648 23.875 12.391 1 98.94 424 THR B C 1
ATOM 6981 O O . THR B 1 424 ? -10.477 22.656 12.422 1 98.94 424 THR B O 1
ATOM 6984 N N . LEU B 1 425 ? -10.648 24.672 13.43 1 98.88 425 LEU B N 1
ATOM 6985 C CA . LEU B 1 425 ? -10.359 24.188 14.773 1 98.88 425 LEU B CA 1
ATOM 6986 C C . LEU B 1 425 ? -11.43 24.641 15.758 1 98.88 425 LEU B C 1
ATOM 6988 O O . LEU B 1 425 ? -12.078 25.672 15.547 1 98.88 425 LEU B O 1
ATOM 6992 N N . PRO B 1 426 ? -11.57 23.953 16.859 1 98.44 426 PRO B N 1
ATOM 6993 C CA . PRO B 1 426 ? -12.648 24.281 17.812 1 98.44 426 PRO B CA 1
ATOM 6994 C C . PRO B 1 426 ? -12.289 25.438 18.734 1 98.44 426 PRO B C 1
ATOM 6996 O O . PRO B 1 426 ? -13.164 25.969 19.422 1 98.44 426 PRO B O 1
ATOM 6999 N N . TYR B 1 427 ? -11.047 25.875 18.734 1 98.5 427 TYR B N 1
ATOM 7000 C CA . TYR B 1 427 ? -10.562 26.922 19.625 1 98.5 427 TYR B CA 1
ATOM 7001 C C . TYR B 1 427 ? -9.336 27.609 19.031 1 98.5 427 TYR B C 1
ATOM 7003 O O . TYR B 1 427 ? -8.781 27.156 18.031 1 98.5 427 TYR B O 1
ATOM 7011 N N . VAL B 1 428 ? -8.992 28.734 19.609 1 98.44 428 VAL B N 1
ATOM 7012 C CA . VAL B 1 428 ? -7.801 29.453 19.188 1 98.44 428 VAL B CA 1
ATOM 7013 C C . VAL B 1 428 ? -6.562 28.828 19.812 1 98.44 428 VAL B C 1
ATOM 7015 O O . VAL B 1 428 ? -6.672 27.969 20.688 1 98.44 428 VAL B O 1
ATOM 7018 N N . ALA B 1 429 ? -5.355 29.234 19.328 1 98.56 429 ALA B N 1
ATOM 7019 C CA . ALA B 1 429 ? -4.094 28.656 19.797 1 98.56 429 ALA B CA 1
ATOM 7020 C C . ALA B 1 429 ? -4.012 28.672 21.312 1 98.56 429 ALA B C 1
ATOM 7022 O O . ALA B 1 429 ? -4.246 29.703 21.953 1 98.56 429 ALA B O 1
ATOM 7023 N N . SER B 1 430 ? -3.715 27.562 21.891 1 97.38 430 SER B N 1
ATOM 7024 C CA . SER B 1 430 ? -3.58 27.438 23.344 1 97.38 430 SER B CA 1
ATOM 7025 C C . SER B 1 430 ? -2.162 27.781 23.797 1 97.38 430 SER B C 1
ATOM 7027 O O . SER B 1 430 ? -1.232 27.781 22.984 1 97.38 430 SER B O 1
ATOM 7029 N N . GLU B 1 431 ? -2.027 28.047 25.062 1 97.62 431 GLU B N 1
ATOM 7030 C CA . GLU B 1 431 ? -0.7 28.281 25.625 1 97.62 431 GLU B CA 1
ATOM 7031 C C . GLU B 1 431 ? 0.166 27.031 25.547 1 97.62 431 GLU B C 1
ATOM 7033 O O . GLU B 1 431 ? -0.332 25.922 25.688 1 97.62 431 GLU B O 1
ATOM 7038 N N . LEU B 1 432 ? 1.453 27.25 25.312 1 98.06 432 LEU B N 1
ATOM 7039 C CA . LEU B 1 432 ? 2.406 26.141 25.359 1 98.06 432 LEU B CA 1
ATOM 7040 C C . LEU B 1 432 ? 2.455 25.516 26.75 1 98.06 432 LEU B C 1
ATOM 7042 O O . LEU B 1 432 ? 2.402 26.234 27.75 1 98.06 432 LEU B O 1
ATOM 7046 N N . PRO B 1 433 ? 2.484 24.25 26.781 1 97.06 433 PRO B N 1
ATOM 7047 C CA . PRO B 1 433 ? 2.518 23.625 28.109 1 97.06 433 PRO B CA 1
ATOM 7048 C C . PRO B 1 433 ? 3.865 23.797 28.812 1 97.06 433 PRO B C 1
ATOM 7050 O O . PRO B 1 433 ? 4.887 24 28.156 1 97.06 433 PRO B O 1
ATOM 7053 N N . ALA B 1 434 ? 3.748 23.641 30.125 1 93.94 434 ALA B N 1
ATOM 7054 C CA . ALA B 1 434 ? 4.984 23.609 30.906 1 93.94 434 ALA B CA 1
ATOM 7055 C C . ALA B 1 434 ? 5.793 22.359 30.578 1 93.94 434 ALA B C 1
ATOM 7057 O O . ALA B 1 434 ? 5.242 21.359 30.094 1 93.94 434 ALA B O 1
ATOM 7058 N N . LYS B 1 435 ? 7.074 22.406 30.781 1 88.94 435 LYS B N 1
ATOM 7059 C CA . LYS B 1 435 ? 7.977 21.297 30.453 1 88.94 435 LYS B CA 1
ATOM 7060 C C . LYS B 1 435 ? 7.59 20.031 31.203 1 88.94 435 LYS B C 1
ATOM 7062 O O . LYS B 1 435 ? 7.781 18.922 30.703 1 88.94 435 LYS B O 1
ATOM 7067 N N . ASP B 1 436 ? 7.031 20.141 32.406 1 90.38 436 ASP B N 1
ATOM 7068 C CA . ASP B 1 436 ? 6.754 18.984 33.25 1 90.38 436 ASP B CA 1
ATOM 7069 C C . ASP B 1 436 ? 5.258 18.672 33.281 1 90.38 436 ASP B C 1
ATOM 7071 O O . ASP B 1 436 ? 4.762 18.109 34.25 1 90.38 436 ASP B O 1
ATOM 7075 N N . VAL B 1 437 ? 4.625 19.062 32.188 1 94.31 437 VAL B N 1
ATOM 7076 C CA . VAL B 1 437 ? 3.193 18.781 32.125 1 94.31 437 VAL B CA 1
ATOM 7077 C C . VAL B 1 437 ? 2.961 17.281 32.188 1 94.31 437 VAL B C 1
ATOM 7079 O O . VAL B 1 437 ? 3.793 16.5 31.688 1 94.31 437 VAL B O 1
ATOM 7082 N N . ASP B 1 438 ? 1.837 16.859 32.812 1 94.56 438 ASP B N 1
ATOM 7083 C CA . ASP B 1 438 ? 1.562 15.422 32.906 1 94.56 438 ASP B CA 1
ATOM 7084 C C . ASP B 1 438 ? 1.219 14.844 31.531 1 94.56 438 ASP B C 1
ATOM 7086 O O . ASP B 1 438 ? 0.789 15.57 30.641 1 94.56 438 ASP B O 1
ATOM 7090 N N . ARG B 1 439 ? 1.351 13.562 31.422 1 96 439 ARG B N 1
ATOM 7091 C CA . ARG B 1 439 ? 1.256 12.859 30.141 1 96 439 ARG B CA 1
ATOM 7092 C C . ARG B 1 439 ? -0.136 13.008 29.531 1 96 439 ARG B C 1
ATOM 7094 O O . ARG B 1 439 ? -0.274 13.211 28.328 1 96 439 ARG B O 1
ATOM 7101 N N . ALA B 1 440 ? -1.155 12.898 30.297 1 96.38 440 ALA B N 1
ATOM 7102 C CA . ALA B 1 440 ? -2.523 13.008 29.797 1 96.38 440 ALA B CA 1
ATOM 7103 C C . ALA B 1 440 ? -2.777 14.391 29.188 1 96.38 440 ALA B C 1
ATOM 7105 O O . ALA B 1 440 ? -3.363 14.508 28.109 1 96.38 440 ALA B O 1
ATOM 7106 N N . THR B 1 441 ? -2.371 15.445 29.938 1 96.5 441 THR B N 1
ATOM 7107 C CA . THR B 1 441 ? -2.508 16.812 29.453 1 96.5 441 THR B CA 1
ATOM 7108 C C . THR B 1 441 ? -1.659 17.016 28.203 1 96.5 441 THR B C 1
ATOM 7110 O O . THR B 1 441 ? -2.092 17.688 27.25 1 96.5 441 THR B O 1
ATOM 7113 N N . PHE B 1 442 ? -0.473 16.438 28.234 1 97 442 PHE B N 1
ATOM 7114 C CA . PHE B 1 442 ? 0.416 16.5 27.078 1 97 442 PHE B CA 1
ATOM 7115 C C . PHE B 1 442 ? -0.28 15.969 25.828 1 97 442 PHE B C 1
ATOM 7117 O O . PHE B 1 442 ? -0.33 16.656 24.812 1 97 442 PHE B O 1
ATOM 7124 N N . ILE B 1 443 ? -0.852 14.828 25.906 1 97.19 443 ILE B N 1
ATOM 7125 C CA . ILE B 1 443 ? -1.464 14.156 24.766 1 97.19 443 ILE B CA 1
ATOM 7126 C C . ILE B 1 443 ? -2.717 14.914 24.344 1 97.19 443 ILE B C 1
ATOM 7128 O O . ILE B 1 443 ? -2.951 15.102 23.141 1 97.19 443 ILE B O 1
ATOM 7132 N N . THR B 1 444 ? -3.473 15.375 25.266 1 95.88 444 THR B N 1
ATOM 7133 C CA . THR B 1 444 ? -4.688 16.125 24.953 1 95.88 444 THR B CA 1
ATOM 7134 C C . THR B 1 444 ? -4.352 17.422 24.219 1 95.88 444 THR B C 1
ATOM 7136 O O . THR B 1 444 ? -5.008 17.766 23.234 1 95.88 444 THR B O 1
ATOM 7139 N N . LYS B 1 445 ? -3.355 18.125 24.688 1 96.19 445 LYS B N 1
ATOM 7140 C CA . LYS B 1 445 ? -2.945 19.359 24.047 1 96.19 445 LYS B CA 1
ATOM 7141 C C . LYS B 1 445 ? -2.377 19.109 22.656 1 96.19 445 LYS B C 1
ATOM 7143 O O . LYS B 1 445 ? -2.559 19.922 21.734 1 96.19 445 LYS B O 1
ATOM 7148 N N . ALA B 1 446 ? -1.742 17.984 22.547 1 97.12 446 ALA B N 1
ATOM 7149 C CA . ALA B 1 446 ? -1.038 17.688 21.297 1 97.12 446 ALA B CA 1
ATOM 7150 C C . ALA B 1 446 ? -2.006 17.203 20.219 1 97.12 446 ALA B C 1
ATOM 7152 O O . ALA B 1 446 ? -1.75 17.375 19.031 1 97.12 446 ALA B O 1
ATOM 7153 N N . LEU B 1 447 ? -3.188 16.688 20.609 1 95.81 447 LEU B N 1
ATOM 7154 C CA . LEU B 1 447 ? -4.031 16.016 19.609 1 95.81 447 LEU B CA 1
ATOM 7155 C C . LEU B 1 447 ? -5.469 16.516 19.703 1 95.81 447 LEU B C 1
ATOM 7157 O O . LEU B 1 447 ? -6.312 16.156 18.875 1 95.81 447 LEU B O 1
ATOM 7161 N N . GLY B 1 448 ? -5.816 17.375 20.484 1 95.06 448 GLY B N 1
ATOM 7162 C CA . GLY B 1 448 ? -7.191 17.656 20.859 1 95.06 448 GLY B CA 1
ATOM 7163 C C . GLY B 1 448 ? -7.914 18.547 19.859 1 95.06 448 GLY B C 1
ATOM 7164 O O . GLY B 1 448 ? -9.141 18.688 19.922 1 95.06 448 GLY B O 1
ATOM 7165 N N . MET B 1 449 ? -7.246 19.094 18.875 1 96.75 449 MET B N 1
ATOM 7166 C CA . MET B 1 449 ? -7.859 20.109 18.031 1 96.75 449 MET B CA 1
ATOM 7167 C C . MET B 1 449 ? -8.258 19.531 16.672 1 96.75 449 MET B C 1
ATOM 7169 O O . MET B 1 449 ? -8.789 20.25 15.82 1 96.75 449 MET B O 1
ATOM 7173 N N . ILE B 1 450 ? -8.164 18.172 16.422 1 97.88 450 ILE B N 1
ATOM 7174 C CA . ILE B 1 450 ? -8.133 17.656 15.055 1 97.88 450 ILE B CA 1
ATOM 7175 C C . ILE B 1 450 ? -9.523 17.172 14.648 1 97.88 450 ILE B C 1
ATOM 7177 O O . ILE B 1 450 ? -9.695 16.594 13.578 1 97.88 450 ILE B O 1
ATOM 7181 N N . ALA B 1 451 ? -10.555 17.438 15.43 1 97.62 451 ALA B N 1
ATOM 7182 C CA . ALA B 1 451 ? -11.859 16.812 15.25 1 97.62 451 ALA B CA 1
ATOM 7183 C C . ALA B 1 451 ? -12.43 17.125 13.875 1 97.62 451 ALA B C 1
ATOM 7185 O O . ALA B 1 451 ? -13.094 16.281 13.258 1 97.62 451 ALA B O 1
ATOM 7186 N N . ASN B 1 452 ? -12.203 18.359 13.367 1 98.81 452 ASN B N 1
ATOM 7187 C CA . ASN B 1 452 ? -12.789 18.766 12.094 1 98.81 452 ASN B CA 1
ATOM 7188 C C . ASN B 1 452 ? -11.836 18.5 10.93 1 98.81 452 ASN B C 1
ATOM 7190 O O . ASN B 1 452 ? -12.273 18.297 9.797 1 98.81 452 ASN B O 1
ATOM 7194 N N . THR B 1 453 ? -10.531 18.453 11.18 1 98.94 453 THR B N 1
ATOM 7195 C CA . THR B 1 453 ? -9.57 18.344 10.094 1 98.94 453 THR B CA 1
ATOM 7196 C C . THR B 1 453 ? -9.305 16.891 9.742 1 98.94 453 THR B C 1
ATOM 7198 O O . THR B 1 453 ? -9.266 16.531 8.562 1 98.94 453 THR B O 1
ATOM 7201 N N . ALA B 1 454 ? -9.266 15.969 10.703 1 98.81 454 ALA B N 1
ATOM 7202 C CA . ALA B 1 454 ? -8.828 14.578 10.539 1 98.81 454 ALA B CA 1
ATOM 7203 C C . ALA B 1 454 ? -9.758 13.82 9.594 1 98.81 454 ALA B C 1
ATOM 7205 O O . ALA B 1 454 ? -9.297 13.039 8.758 1 98.81 454 ALA B O 1
ATOM 7206 N N . PRO B 1 455 ? -11.094 14.109 9.664 1 98.81 455 PRO B N 1
ATOM 7207 C CA . PRO B 1 455 ? -12.016 13.375 8.789 1 98.81 455 PRO B CA 1
ATOM 7208 C C . PRO B 1 455 ? -11.656 13.516 7.312 1 98.81 455 PRO B C 1
ATOM 7210 O O . PRO B 1 455 ? -11.781 12.547 6.551 1 98.81 455 PRO B O 1
ATOM 7213 N N . PHE B 1 456 ? -11.141 14.625 6.914 1 98.88 456 PHE B N 1
ATOM 7214 C CA . PHE B 1 456 ? -10.938 14.883 5.496 1 98.88 456 PHE B CA 1
ATOM 7215 C C . PHE B 1 456 ? -9.594 14.32 5.035 1 98.88 456 PHE B C 1
ATOM 7217 O O . PHE B 1 456 ? -9.32 14.266 3.834 1 98.88 456 PHE B O 1
ATOM 7224 N N . ASP B 1 457 ? -8.734 13.891 6 1 98.81 457 ASP B N 1
ATOM 7225 C CA . ASP B 1 457 ? -7.547 13.125 5.637 1 98.81 457 ASP B CA 1
ATOM 7226 C C . ASP B 1 457 ? -7.914 11.688 5.281 1 98.81 457 ASP B C 1
ATOM 7228 O O . ASP B 1 457 ? -7.238 11.047 4.477 1 98.81 457 ASP B O 1
ATOM 7232 N N . VAL B 1 458 ? -8.992 11.219 5.832 1 97.69 458 VAL B N 1
ATOM 7233 C CA . VAL B 1 458 ? -9.469 9.867 5.551 1 97.69 458 VAL B CA 1
ATOM 7234 C C . VAL B 1 458 ? -10.242 9.859 4.234 1 97.69 458 VAL B C 1
ATOM 7236 O O . VAL B 1 458 ? -10.062 8.953 3.414 1 97.69 458 VAL B O 1
ATOM 7239 N N . THR B 1 459 ? -11.07 10.898 4.012 1 98.56 459 THR B N 1
ATOM 7240 C CA . THR B 1 459 ? -11.961 10.883 2.854 1 98.56 459 THR B CA 1
ATOM 7241 C C . THR B 1 459 ? -11.234 11.414 1.616 1 98.56 459 THR B C 1
ATOM 7243 O O . THR B 1 459 ? -11.695 11.203 0.49 1 98.56 459 THR B O 1
ATOM 7246 N N . GLY B 1 460 ? -10.172 12.188 1.803 1 98.56 460 GLY B N 1
ATOM 7247 C CA . GLY B 1 460 ? -9.328 12.625 0.7 1 98.56 460 GLY B CA 1
ATOM 7248 C C . GLY B 1 460 ? -9.805 13.922 0.068 1 98.56 460 GLY B C 1
ATOM 7249 O O . GLY B 1 460 ? -9.18 14.422 -0.864 1 98.56 460 GLY B O 1
ATOM 7250 N N . HIS B 1 461 ? -10.836 14.586 0.606 1 98.94 461 HIS B N 1
ATOM 7251 C CA . HIS B 1 461 ? -11.375 15.82 0.057 1 98.94 461 HIS B CA 1
ATOM 7252 C C . HIS B 1 461 ? -10.406 16.984 0.244 1 98.94 461 HIS B C 1
ATOM 7254 O O . HIS B 1 461 ? -9.703 17.047 1.253 1 98.94 461 HIS B O 1
ATOM 7260 N N . PRO B 1 462 ? -10.375 17.844 -0.708 1 98.88 462 PRO B N 1
ATOM 7261 C CA . PRO B 1 462 ? -9.57 19.062 -0.5 1 98.88 462 PRO B CA 1
ATOM 7262 C C . PRO B 1 462 ? -10.188 20 0.528 1 98.88 462 PRO B C 1
ATOM 7264 O O . PRO B 1 462 ? -11.406 20.156 0.588 1 98.88 462 PRO B O 1
ATOM 7267 N N . SER B 1 463 ? -9.336 20.625 1.327 1 98.94 463 SER B N 1
ATOM 7268 C CA . SER B 1 463 ? -9.789 21.516 2.387 1 98.94 463 SER B CA 1
ATOM 7269 C C . SER B 1 463 ? -8.836 22.703 2.561 1 98.94 463 SER B C 1
ATOM 7271 O O . SER B 1 463 ? -7.621 22.5 2.672 1 98.94 463 SER B O 1
ATOM 7273 N N . LEU B 1 464 ? -9.422 23.859 2.578 1 98.94 464 LEU B N 1
ATOM 7274 C CA . LEU B 1 464 ? -8.703 25.109 2.762 1 98.94 464 LEU B CA 1
ATOM 7275 C C . LEU B 1 464 ? -9.031 25.734 4.113 1 98.94 464 LEU B C 1
ATOM 7277 O O . LEU B 1 464 ? -10.195 25.781 4.52 1 98.94 464 LEU B O 1
ATOM 7281 N N . SER B 1 465 ? -8 26.094 4.832 1 98.94 465 SER B N 1
ATOM 7282 C CA . SER B 1 465 ? -8.203 26.984 5.977 1 98.94 465 SER B CA 1
ATOM 7283 C C . SER B 1 465 ? -7.871 28.422 5.629 1 98.94 465 SER B C 1
ATOM 7285 O O . SER B 1 465 ? -6.75 28.719 5.207 1 98.94 465 SER B O 1
ATOM 7287 N N . VAL B 1 466 ? -8.812 29.297 5.793 1 98.81 466 VAL B N 1
ATOM 7288 C CA . VAL B 1 466 ? -8.633 30.719 5.516 1 98.81 466 VAL B CA 1
ATOM 7289 C C . VAL B 1 466 ? -8.938 31.547 6.77 1 98.81 466 VAL B C 1
ATOM 7291 O O . VAL B 1 466 ? -9.859 31.219 7.516 1 98.81 466 VAL B O 1
ATOM 7294 N N . PRO B 1 467 ? -8.156 32.562 7.059 1 98.56 467 PRO B N 1
ATOM 7295 C CA . PRO B 1 467 ? -8.422 33.375 8.25 1 98.56 467 PRO B CA 1
ATOM 7296 C C . PRO B 1 467 ? -9.805 34.031 8.242 1 98.56 467 PRO B C 1
ATOM 7298 O O . PRO B 1 467 ? -10.156 34.719 7.293 1 98.56 467 PRO B O 1
ATOM 7301 N N . ALA B 1 468 ? -10.539 33.812 9.305 1 98 468 ALA B N 1
ATOM 7302 C CA . ALA B 1 468 ? -11.922 34.25 9.367 1 98 468 ALA B CA 1
ATOM 7303 C C . ALA B 1 468 ? -12.062 35.469 10.305 1 98 468 ALA B C 1
ATOM 7305 O O . ALA B 1 468 ? -13.039 36.219 10.227 1 98 468 ALA B O 1
ATOM 7306 N N . GLY B 1 469 ? -11.141 35.625 11.148 1 97 469 GLY B N 1
ATOM 7307 C CA . GLY B 1 469 ? -11.172 36.719 12.125 1 97 469 GLY B CA 1
ATOM 7308 C C . GLY B 1 469 ? -10.289 36.438 13.336 1 97 469 GLY B C 1
ATOM 7309 O O . GLY B 1 469 ? -9.352 35.625 13.258 1 97 469 GLY B O 1
ATOM 7310 N N . LEU B 1 470 ? -10.469 37.281 14.336 1 97.31 470 LEU B N 1
ATOM 7311 C CA . LEU B 1 470 ? -9.742 37.125 15.594 1 97.31 470 LEU B CA 1
ATOM 7312 C C . LEU B 1 470 ? -10.695 36.875 16.75 1 97.31 470 LEU B C 1
ATOM 7314 O O . LEU B 1 470 ? -11.781 37.438 16.797 1 97.31 470 LEU B O 1
ATOM 7318 N N . VAL B 1 471 ? -10.359 36 17.562 1 97.88 471 VAL B N 1
ATOM 7319 C CA . VAL B 1 471 ? -10.992 35.781 18.859 1 97.88 471 VAL B CA 1
ATOM 7320 C C . VAL B 1 471 ? -9.953 35.875 19.969 1 97.88 471 VAL B C 1
ATOM 7322 O O . VAL B 1 471 ? -8.914 35.219 19.938 1 97.88 471 VAL B O 1
ATOM 7325 N N . ASN B 1 472 ? -10.148 36.812 20.875 1 95.75 472 ASN B N 1
ATOM 7326 C CA . ASN B 1 472 ? -9.195 37.094 21.938 1 95.75 472 ASN B CA 1
ATOM 7327 C C . ASN B 1 472 ? -7.816 37.438 21.391 1 95.75 472 ASN B C 1
ATOM 7329 O O . ASN B 1 472 ? -6.801 37 21.922 1 95.75 472 ASN B O 1
ATOM 7333 N N . GLY B 1 473 ? -7.844 38.094 20.312 1 96.38 473 GLY B N 1
ATOM 7334 C CA . GLY B 1 473 ? -6.609 38.562 19.734 1 96.38 473 GLY B CA 1
ATOM 7335 C C . GLY B 1 473 ? -5.852 37.5 18.953 1 96.38 473 GLY B C 1
ATOM 7336 O O . GLY B 1 473 ? -4.742 37.75 18.484 1 96.38 473 GLY B O 1
ATOM 7337 N N . LEU B 1 474 ? -6.441 36.312 18.828 1 98.25 474 LEU B N 1
ATOM 7338 C CA . LEU B 1 474 ? -5.797 35.188 18.125 1 98.25 474 LEU B CA 1
ATOM 7339 C C . LEU B 1 474 ? -6.605 34.781 16.906 1 98.25 474 LEU B C 1
ATOM 7341 O O . LEU B 1 474 ? -7.836 34.875 16.906 1 98.25 474 LEU B O 1
ATOM 7345 N N . PRO B 1 475 ? -5.965 34.344 15.898 1 98.62 475 PRO B N 1
ATOM 7346 C CA . PRO B 1 475 ? -6.633 34.031 14.625 1 98.62 475 PRO B CA 1
ATOM 7347 C C . PRO B 1 475 ? -7.582 32.844 14.727 1 98.62 475 PRO B C 1
ATOM 7349 O O . PRO B 1 475 ? -7.328 31.906 15.484 1 98.62 475 PRO B O 1
ATOM 7352 N N . VAL B 1 476 ? -8.641 32.938 13.945 1 98.62 476 VAL B N 1
ATOM 7353 C CA . VAL B 1 476 ? -9.594 31.844 13.719 1 98.62 476 VAL B CA 1
ATOM 7354 C C . VAL B 1 476 ? -9.625 31.484 12.242 1 98.62 476 VAL B C 1
ATOM 7356 O O . VAL B 1 476 ? -9.594 32.344 11.375 1 98.62 476 VAL B O 1
ATOM 7359 N N . GLY B 1 477 ? -9.609 30.141 11.961 1 98.81 477 GLY B N 1
ATOM 7360 C CA . GLY B 1 477 ? -9.688 29.688 10.586 1 98.81 477 GLY B CA 1
ATOM 7361 C C . GLY B 1 477 ? -11.047 29.125 10.219 1 98.81 477 GLY B C 1
ATOM 7362 O O . GLY B 1 477 ? -11.68 28.438 11.023 1 98.81 477 GLY B O 1
ATOM 7363 N N . MET B 1 478 ? -11.531 29.453 9.055 1 98.94 478 MET B N 1
ATOM 7364 C CA . MET B 1 478 ? -12.672 28.781 8.43 1 98.94 478 MET B CA 1
ATOM 7365 C C . MET B 1 478 ? -12.211 27.75 7.414 1 98.94 478 MET B C 1
ATOM 7367 O O . MET B 1 478 ? -11.398 28.047 6.535 1 98.94 478 MET B O 1
ATOM 7371 N N . MET B 1 479 ? -12.68 26.562 7.605 1 98.94 479 MET B N 1
ATOM 7372 C CA . MET B 1 479 ? -12.32 25.484 6.676 1 98.94 479 MET B CA 1
ATOM 7373 C C . MET B 1 479 ? -13.359 25.359 5.57 1 98.94 479 MET B C 1
ATOM 7375 O O . MET B 1 479 ? -14.562 25.328 5.844 1 98.94 479 MET B O 1
ATOM 7379 N N . ILE B 1 480 ? -12.922 25.391 4.371 1 98.94 480 ILE B N 1
ATOM 7380 C CA . ILE B 1 480 ? -13.734 25.203 3.174 1 98.94 480 ILE B CA 1
ATOM 7381 C C . ILE B 1 480 ? -13.328 23.906 2.471 1 98.94 480 ILE B C 1
ATOM 7383 O O . ILE B 1 480 ? -12.18 23.75 2.064 1 98.94 480 ILE B O 1
ATOM 7387 N N . THR B 1 481 ? -14.273 22.969 2.363 1 98.94 481 THR B N 1
ATOM 7388 C CA . THR B 1 481 ? -14.016 21.656 1.787 1 98.94 481 THR B CA 1
ATOM 7389 C C . THR B 1 481 ? -14.867 21.438 0.54 1 98.94 481 THR B C 1
ATOM 7391 O O . THR B 1 481 ? -16.031 21.828 0.505 1 98.94 481 THR B O 1
ATOM 7394 N N . GLY B 1 482 ? -14.258 20.891 -0.512 1 98.88 482 GLY B N 1
ATOM 7395 C CA . GLY B 1 482 ? -14.977 20.672 -1.758 1 98.88 482 GLY B CA 1
ATOM 7396 C C . GLY B 1 482 ? -14.859 19.25 -2.279 1 98.88 482 GLY B C 1
ATOM 7397 O O . GLY B 1 482 ? -14.461 18.344 -1.547 1 98.88 482 GLY B O 1
ATOM 7398 N N . LYS B 1 483 ? -15.375 19.047 -3.561 1 98.5 483 LYS B N 1
ATOM 7399 C CA . LYS B 1 483 ? -15.328 17.75 -4.23 1 98.5 483 LYS B CA 1
ATOM 7400 C C . LYS B 1 483 ? -13.891 17.344 -4.543 1 98.5 483 LYS B C 1
ATOM 7402 O O . LYS B 1 483 ? -13.047 18.188 -4.824 1 98.5 483 LYS B O 1
ATOM 7407 N N . THR B 1 484 ? -13.648 16.031 -4.461 1 97.06 484 THR B N 1
ATOM 7408 C CA . THR B 1 484 ? -12.336 15.523 -4.836 1 97.06 484 THR B CA 1
ATOM 7409 C C . THR B 1 484 ? -11.969 15.969 -6.25 1 97.06 484 THR B C 1
ATOM 7411 O O . THR B 1 484 ? -12.789 15.875 -7.168 1 97.06 484 THR B O 1
ATOM 7414 N N . PHE B 1 485 ? -10.734 16.547 -6.324 1 96.5 485 PHE B N 1
ATOM 7415 C CA . PHE B 1 485 ? -10.086 17.031 -7.543 1 96.5 485 PHE B CA 1
ATOM 7416 C C . PHE B 1 485 ? -10.742 18.297 -8.047 1 96.5 485 PHE B C 1
ATOM 7418 O O . PHE B 1 485 ? -10.469 18.75 -9.164 1 96.5 485 PHE B O 1
ATOM 7425 N N . ASP B 1 486 ? -11.656 18.891 -7.258 1 97.25 486 ASP B N 1
ATOM 7426 C CA . ASP B 1 486 ? -12.164 20.234 -7.512 1 97.25 486 ASP B CA 1
ATOM 7427 C C . ASP B 1 486 ? -11.578 21.234 -6.531 1 97.25 486 ASP B C 1
ATOM 7429 O O . ASP B 1 486 ? -12.312 21.984 -5.883 1 97.25 486 ASP B O 1
ATOM 7433 N N . ASP B 1 487 ? -10.305 21.156 -6.406 1 98.56 487 ASP B N 1
ATOM 7434 C CA . ASP B 1 487 ? -9.555 22.094 -5.566 1 98.56 487 ASP B CA 1
ATOM 7435 C C . ASP B 1 487 ? -9.773 23.531 -6.012 1 98.56 487 ASP B C 1
ATOM 7437 O O . ASP B 1 487 ? -9.766 24.453 -5.188 1 98.56 487 ASP B O 1
ATOM 7441 N N . ALA B 1 488 ? -10.031 23.719 -7.242 1 98.44 488 ALA B N 1
ATOM 7442 C CA . ALA B 1 488 ? -10.203 25.062 -7.82 1 98.44 488 ALA B CA 1
ATOM 7443 C C . ALA B 1 488 ? -11.398 25.766 -7.199 1 98.44 488 ALA B C 1
ATOM 7445 O O . ALA B 1 488 ? -11.32 26.953 -6.871 1 98.44 488 ALA B O 1
ATOM 7446 N N . THR B 1 489 ? -12.492 25.047 -7.031 1 98.5 489 THR B N 1
ATOM 7447 C CA . THR B 1 489 ? -13.688 25.641 -6.461 1 98.5 489 THR B CA 1
ATOM 7448 C C . THR B 1 489 ? -13.469 26.016 -4.996 1 98.5 489 THR B C 1
ATOM 7450 O O . THR B 1 489 ? -13.93 27.062 -4.535 1 98.5 489 THR B O 1
ATOM 7453 N N . VAL B 1 490 ? -12.75 25.203 -4.285 1 98.81 490 VAL B N 1
ATOM 7454 C CA . VAL B 1 490 ? -12.43 25.469 -2.885 1 98.81 490 VAL B CA 1
ATOM 7455 C C . VAL B 1 490 ? -11.609 26.75 -2.77 1 98.81 490 VAL B C 1
ATOM 7457 O O . VAL B 1 490 ? -11.922 27.625 -1.954 1 98.81 490 VAL B O 1
ATOM 7460 N N . LEU B 1 491 ? -10.609 26.859 -3.615 1 98.88 491 LEU B N 1
ATOM 7461 C CA . LEU B 1 491 ? -9.742 28.031 -3.617 1 98.88 491 LEU B CA 1
ATOM 7462 C C . LEU B 1 491 ? -10.508 29.281 -4.062 1 98.88 491 LEU B C 1
ATOM 7464 O O . LEU B 1 491 ? -10.305 30.359 -3.514 1 98.88 491 LEU B O 1
ATOM 7468 N N . ARG B 1 492 ? -11.398 29.094 -5.051 1 98.75 492 ARG B N 1
ATOM 7469 C CA . ARG B 1 492 ? -12.219 30.203 -5.555 1 98.75 492 ARG B CA 1
ATOM 7470 C C . ARG B 1 492 ? -13.086 30.781 -4.449 1 98.75 492 ARG B C 1
ATOM 7472 O O . ARG B 1 492 ? -13.148 32 -4.281 1 98.75 492 ARG B O 1
ATOM 7479 N N . VAL B 1 493 ? -13.703 29.938 -3.686 1 98.88 493 VAL B N 1
ATOM 7480 C CA . VAL B 1 493 ? -14.562 30.391 -2.596 1 98.88 493 VAL B CA 1
ATOM 7481 C C . VAL B 1 493 ? -13.711 31.047 -1.505 1 98.88 493 VAL B C 1
ATOM 7483 O O . VAL B 1 493 ? -14.086 32.094 -0.948 1 98.88 493 VAL B O 1
ATOM 7486 N N . GLY B 1 494 ? -12.562 30.438 -1.188 1 98.88 494 GLY B N 1
ATOM 7487 C CA . GLY B 1 494 ? -11.641 31.047 -0.24 1 98.88 494 GLY B CA 1
ATOM 7488 C C . GLY B 1 494 ? -11.18 32.438 -0.661 1 98.88 494 GLY B C 1
ATOM 7489 O O . GLY B 1 494 ? -11.109 33.344 0.162 1 98.88 494 GLY B O 1
ATOM 7490 N N . ARG B 1 495 ? -10.891 32.594 -1.93 1 98.69 495 ARG B N 1
ATOM 7491 C CA . ARG B 1 495 ? -10.445 33.844 -2.488 1 98.69 495 ARG B CA 1
ATOM 7492 C C . ARG B 1 495 ? -11.547 34.906 -2.4 1 98.69 495 ARG B C 1
ATOM 7494 O O . ARG B 1 495 ? -11.289 36.062 -2.037 1 98.69 495 ARG B O 1
ATOM 7501 N N . ALA B 1 496 ? -12.711 34.531 -2.729 1 98.69 496 ALA B N 1
ATOM 7502 C CA . ALA B 1 496 ? -13.852 35.438 -2.639 1 98.69 496 ALA B CA 1
ATOM 7503 C C . ALA B 1 496 ? -14.047 35.906 -1.209 1 98.69 496 ALA B C 1
ATOM 7505 O O . ALA B 1 496 ? -14.273 37.125 -0.982 1 98.69 496 ALA B O 1
ATOM 7506 N N . PHE B 1 497 ? -13.961 35.031 -0.315 1 98.69 497 PHE B N 1
ATOM 7507 C CA . PHE B 1 497 ? -14.102 35.406 1.087 1 98.69 497 PHE B CA 1
ATOM 7508 C C . PHE B 1 497 ? -12.984 36.344 1.514 1 98.69 497 PHE B C 1
ATOM 7510 O O . PHE B 1 497 ? -13.219 37.312 2.217 1 98.69 497 PHE B O 1
ATOM 7517 N N . GLU B 1 498 ? -11.758 35.906 1.156 1 98 498 GLU B N 1
ATOM 7518 C CA . GLU B 1 498 ? -10.586 36.719 1.465 1 98 498 GLU B CA 1
ATOM 7519 C C . GLU B 1 498 ? -10.789 38.156 1 1 98 498 GLU B C 1
ATOM 7521 O O . GLU B 1 498 ? -10.477 39.094 1.728 1 98 498 GLU B O 1
ATOM 7526 N N . LYS B 1 499 ? -11.344 38.344 -0.129 1 97.44 499 LYS B N 1
ATOM 7527 C CA . LYS B 1 499 ? -11.609 39.688 -0.681 1 97.44 499 LYS B CA 1
ATOM 7528 C C . LYS B 1 499 ? -12.719 40.375 0.093 1 97.44 499 LYS B C 1
ATOM 7530 O O . LYS B 1 499 ? -12.633 41.594 0.364 1 97.44 499 LYS B O 1
ATOM 7535 N N . LEU B 1 500 ? -13.719 39.656 0.362 1 97.06 500 LEU B N 1
ATOM 7536 C CA . LEU B 1 500 ? -14.852 40.188 1.107 1 97.06 500 LEU B CA 1
ATOM 7537 C C . LEU B 1 500 ? -14.414 40.688 2.488 1 97.06 500 LEU B C 1
ATOM 7539 O O . LEU B 1 500 ? -14.836 41.75 2.941 1 97.06 500 LEU B O 1
ATOM 7543 N N . ARG B 1 501 ? -13.602 39.875 3.135 1 95.25 501 ARG B N 1
ATOM 7544 C CA . ARG B 1 501 ? -13.117 40.188 4.477 1 95.25 501 ARG B CA 1
ATOM 7545 C C . ARG B 1 501 ? -12.156 41.375 4.457 1 95.25 501 ARG B C 1
ATOM 7547 O O . ARG B 1 501 ? -12.109 42.156 5.402 1 95.25 501 ARG B O 1
ATOM 7554 N N . GLY B 1 502 ? -11.328 41.469 3.346 1 94.06 502 GLY B N 1
ATOM 7555 C CA . GLY B 1 502 ? -10.242 42.438 3.299 1 94.06 502 GLY B CA 1
ATOM 7556 C C . GLY B 1 502 ? -8.945 41.906 3.883 1 94.06 502 GLY B C 1
ATOM 7557 O O . GLY B 1 502 ? -8.859 40.719 4.25 1 94.06 502 GLY B O 1
ATOM 7558 N N . ALA B 1 503 ? -8.016 42.719 4.055 1 89.12 503 ALA B N 1
ATOM 7559 C CA . ALA B 1 503 ? -6.688 42.344 4.516 1 89.12 503 ALA B CA 1
ATOM 7560 C C . ALA B 1 503 ? -6.742 41.812 5.941 1 89.12 503 ALA B C 1
ATOM 7562 O O . ALA B 1 503 ? -7.469 42.344 6.785 1 89.12 503 ALA B O 1
ATOM 7563 N N . PHE B 1 504 ? -6.152 40.719 6.133 1 92.19 504 PHE B N 1
ATOM 7564 C CA . PHE B 1 504 ? -5.98 40.188 7.48 1 92.19 504 PHE B CA 1
ATOM 7565 C C . PHE B 1 504 ? -4.758 40.812 8.148 1 92.19 504 PHE B C 1
ATOM 7567 O O . PHE B 1 504 ? -3.695 40.906 7.535 1 92.19 504 PHE B O 1
ATOM 7574 N N . PRO B 1 505 ? -4.867 41.25 9.352 1 89.94 505 PRO B N 1
ATOM 7575 C CA . PRO B 1 505 ? -3.74 41.938 9.984 1 89.94 505 PRO B CA 1
ATOM 7576 C C . PRO B 1 505 ? -2.549 41 10.234 1 89.94 505 PRO B C 1
ATOM 7578 O O . PRO B 1 505 ? -2.729 39.812 10.469 1 89.94 505 PRO B O 1
ATOM 7581 N N . PRO B 1 506 ? -1.381 41.562 10.133 1 87.38 506 PRO B N 1
ATOM 7582 C CA . PRO B 1 506 ? -0.203 40.812 10.547 1 87.38 506 PRO B CA 1
ATOM 7583 C C . PRO B 1 506 ? -0.055 40.719 12.062 1 87.38 506 PRO B C 1
ATOM 7585 O O . PRO B 1 506 ? -0.682 41.5 12.797 1 87.38 506 PRO B O 1
ATOM 7588 N N . PRO B 1 507 ? 0.764 39.75 12.469 1 90.06 507 PRO B N 1
ATOM 7589 C CA . PRO B 1 507 ? 1.05 39.75 13.906 1 90.06 507 PRO B CA 1
ATOM 7590 C C . PRO B 1 507 ? 1.716 41.031 14.391 1 90.06 507 PRO B C 1
ATOM 7592 O O . PRO B 1 507 ? 2.377 41.719 13.609 1 90.06 507 PRO B O 1
ATOM 7595 N N . ALA B 1 508 ? 1.369 41.594 15.555 1 74.69 508 ALA B N 1
ATOM 7596 C CA . ALA B 1 508 ? 1.804 42.875 16.078 1 74.69 508 ALA B CA 1
ATOM 7597 C C . ALA B 1 508 ? 3.322 43 16 1 74.69 508 ALA B C 1
ATOM 7599 O O . ALA B 1 508 ? 3.84 44.062 15.648 1 74.69 508 ALA B O 1
ATOM 7600 N N . ASP B 1 509 ? 4.133 42.125 16.688 1 61.56 509 ASP B N 1
ATOM 7601 C CA . ASP B 1 509 ? 5.574 42.312 16.781 1 61.56 509 ASP B CA 1
ATOM 7602 C C . ASP B 1 509 ? 6.27 42 15.461 1 61.56 509 ASP B C 1
ATOM 7604 O O . ASP B 1 509 ? 7.465 41.688 15.438 1 61.56 509 ASP B O 1
ATOM 7608 N N . HIS B 1 510 ? 5.625 42.031 14.367 1 56.31 510 HIS B N 1
ATOM 7609 C CA . HIS B 1 510 ? 6.312 41.781 13.109 1 56.31 510 HIS B CA 1
ATOM 7610 C C . HIS B 1 510 ? 7.539 42.656 12.953 1 56.31 510 HIS B C 1
ATOM 7612 O O . HIS B 1 510 ? 7.426 43.875 12.938 1 56.31 510 HIS B O 1
ATOM 7618 N N . ILE B 1 511 ? 8.641 42.188 13.422 1 43.41 511 ILE B N 1
ATOM 7619 C CA . ILE B 1 511 ? 9.883 42.906 13.188 1 43.41 511 ILE B CA 1
ATOM 7620 C C . ILE B 1 511 ? 10.102 43.094 11.688 1 43.41 511 ILE B C 1
ATOM 7622 O O . ILE B 1 511 ? 10.258 42.094 10.953 1 43.41 511 ILE B O 1
ATOM 7626 N N . SER B 1 512 ? 9.414 43.875 11.039 1 39.75 512 SER B N 1
ATOM 7627 C CA . SER B 1 512 ? 9.805 44.25 9.68 1 39.75 512 SER B CA 1
ATOM 7628 C C . SER B 1 512 ? 11.312 44.438 9.57 1 39.75 512 SER B C 1
ATOM 7630 O O . SER B 1 512 ? 11.875 45.375 10.117 1 39.75 512 SER B O 1
ATOM 7632 N N . ASP B 1 513 ? 12.125 43.375 9.773 1 37.88 513 ASP B N 1
ATOM 7633 C CA . ASP B 1 513 ? 13.523 43.625 9.469 1 37.88 513 ASP B CA 1
ATOM 7634 C C . ASP B 1 513 ? 13.695 44.062 8.016 1 37.88 513 ASP B C 1
ATOM 7636 O O . ASP B 1 513 ? 13.258 43.375 7.094 1 37.88 513 ASP B O 1
ATOM 7640 N N . SER B 1 514 ? 13.805 45.25 7.676 1 33.12 514 SER B N 1
ATOM 7641 C CA . SER B 1 514 ? 14.453 45.781 6.48 1 33.12 514 SER B CA 1
ATOM 7642 C C . SER B 1 514 ? 15.781 45.094 6.223 1 33.12 514 SER B C 1
ATOM 7644 O O . SER B 1 514 ? 16.734 45.25 6.984 1 33.12 514 SER B O 1
ATOM 7646 N N . ALA B 1 515 ? 15.883 43.875 5.664 1 42.03 515 ALA B N 1
ATOM 7647 C CA . ALA B 1 515 ? 17.172 43.5 5.117 1 42.03 515 ALA B CA 1
ATOM 7648 C C . ALA B 1 515 ? 17.891 44.656 4.465 1 42.03 515 ALA B C 1
ATOM 7650 O O . ALA B 1 515 ? 17.297 45.375 3.646 1 42.03 515 ALA B O 1
ATOM 7651 N N . PRO B 1 516 ? 19.141 45.094 4.93 1 32 516 PRO B N 1
ATOM 7652 C CA . PRO B 1 516 ? 19.938 46.031 4.156 1 32 516 PRO B CA 1
ATOM 7653 C C . PRO B 1 516 ? 20 45.688 2.67 1 32 516 PRO B C 1
ATOM 7655 O O . PRO B 1 516 ? 20.109 44.5 2.312 1 32 516 PRO B O 1
ATOM 7658 N N . GLN B 1 517 ? 19.375 46.438 1.836 1 32.19 517 GLN B N 1
ATOM 7659 C CA . GLN B 1 517 ? 19.656 46.375 0.406 1 32.19 517 GLN B CA 1
ATOM 7660 C C . GLN B 1 517 ? 21.172 46.406 0.14 1 32.19 517 GLN B C 1
ATOM 7662 O O . GLN B 1 517 ? 21.859 47.312 0.545 1 32.19 517 GLN B O 1
ATOM 7667 N N . LEU B 1 518 ? 21.812 45.188 0.101 1 31.39 518 LEU B N 1
ATOM 7668 C CA . LEU B 1 518 ? 23.188 45.156 -0.351 1 31.39 518 LEU B CA 1
ATOM 7669 C C . LEU B 1 518 ? 23.375 46 -1.607 1 31.39 518 LEU B C 1
ATOM 7671 O O . LEU B 1 518 ? 22.703 45.75 -2.615 1 31.39 518 LEU B O 1
ATOM 7675 N N . SER B 1 519 ? 23.734 47.219 -1.412 1 22.78 519 SER B N 1
ATOM 7676 C CA . SER B 1 519 ? 24.25 48.094 -2.449 1 22.78 519 SER B CA 1
ATOM 7677 C C . SER B 1 519 ? 25.391 47.469 -3.223 1 22.78 519 SER B C 1
ATOM 7679 O O . SER B 1 519 ? 26.344 46.938 -2.623 1 22.78 519 SER B O 1
ATOM 7681 N N . ARG B 1 520 ? 24.953 46.875 -4.293 1 31.38 520 ARG B N 1
ATOM 7682 C CA . ARG B 1 520 ? 25.984 46.625 -5.289 1 31.38 520 ARG B CA 1
ATOM 7683 C C . ARG B 1 520 ? 26.906 47.844 -5.438 1 31.38 520 ARG B C 1
ATOM 7685 O O . ARG B 1 520 ? 26.484 48.875 -5.961 1 31.38 520 ARG B O 1
ATOM 7692 N N . THR B 1 521 ? 27.672 48.219 -4.254 1 22.14 521 THR B N 1
ATOM 7693 C CA . THR B 1 521 ? 28.891 48.875 -4.727 1 22.14 521 THR B CA 1
ATOM 7694 C C . THR B 1 521 ? 29.875 47.844 -5.301 1 22.14 521 THR B C 1
ATOM 7696 O O . THR B 1 521 ? 30.031 46.75 -4.754 1 22.14 521 THR B O 1
#

Organism: Rhodococcus erythropolis (NCBI:txid1833)

Foldseek 3Di:
DQDDADDLVRVVVVCVVVVHDADPVNSVPVSVVSVVVSVVVRVVVVCCVVPPDFDADAFDKAQDDCVRQVQVFARIWGWAWAPAEAPQAPFEEEEELLFADGNAAGQLLAPLLGPDHDHDGFLLRNLCSPRHYIYTHYTAFAQNFLFQWAARRPSGGGAALQGRQFTLTARNSSQQRCQLLPVGAKYKHKDQQCRQPSNCQQRFWKGKFAFWQFFACGRGQAQFLLQITMAMTGRALQVRLVSSLRGTDDPPFRLRHDPPHGRDNQRPCLQPACAAAEEEEEPVQADDPLFDVVLQVLQVVLQVLVVVRHYHYYYDYQPCLQVLLVLLVLSSLQRRLQCVPVVQRHRDDGGGDDDVVSSVSSVVRCVVCVVSGALSVVSSNVVNVCCCPVVVVVSNVVSLVCLVVSLVSVVVVQVVGQKYKHWSWRDHTDGDDDPPDDSVVRNCNGYVTSSNRNSCSSNRWMKMWHFRDDDPSTTTTMIITGDRPVVSSSSSVSNSSCVSVDRDDRRPPSPPPPPPPPPPD/DQDDADDLVRVVVVCVVVVHDADPVNSVPVSVVVVVVSVVVRVVVVCCVVPPDFDADAFDKAQDDCVRQVQVFARIWGWAWAPAEAPQAPFEEEEELLFADGNAAGQLLAPLQGPDHDHDGFLLRNLCSPRHYIYTHYTAFAQNFLFQWAARRPSGGGAALQGRQFTLTARNSSQQRCQLLPVGAKYKHKDQQCRQPSNCQQRFWKGKFAFWQFFACGRGQAQFLLQITMAMTGRALQVRLVSSQRRTDDPPFRQRHDPPHGRDRQRPCQQPACAAAEEEEEPVQADPPLFDVVLQVLQVVLQVLVVVRHYHYYYDYQPCLQVLLVLLVLSSLQRRLQCVPVVQRHRDDGGGDDDVVSSVSSVVRCVVCVVSGALSVVSSNVVNVCCCPVVVVVSNVVSLVCLVVSLVSVVVVQVVGQKYKHWSWRDHTDGDDDPPDDSVVRNCNGYVTSSNRNSCSSNRWMKMWHFRDDDPSTTTTMIITGDRPVVSSSSSSSNSSCVSVDRDDRRPPSPPPPDPPPPPD

Radius of gyration: 29.68 Å; Cα contacts (8 Å, |Δi|>4): 2715; chains: 2; bounding box: 67×92×78 Å

Sequence (1042 aa):
MATIRPDDNAIDTAARHYGITLDQSARLEWPALIDGALGSYDVVDQLYADEATPPTTSREHAVPTANENPLSAWYVTTSIPPTSDGVLTGRRVAIKDNVTVAGVPMMNGSRTVEGFTPSRDATVVTRLLAAGATVAGKAVCEDLCFSGSSFTPASGPVRNPWDSQHEAGGSSGGSAALVANGDVDFAIGGDQGGSIRIPAAFCGVVGHKPTFGLVPYTGAFPIERTIDHLGPITRTVHDAALMLSVIAGRDGNDPRQADSVEAGDYLSTLDSDVDGLRIGIVREGFGHAVSQPEVDDAVRAAAHSLTEIGCTVEEVNIPWHLHAFHIWNVIATDGGAYQMLDGNGYGMNAEGLYDPELMAHFASRRIQHADALSETVKLVALTGHHGITTLGGASYGKARNLVPLARAAYDTALRQFDVLVMPTLPYVASELPAKDVDRATFITKALGMIANTAPFDVTGHPSLSVPAGLVNGLPVGMMITGKTFDDATVLRVGRAFEKLRGAFPPPADHISDSAPQLSRTMATIRPDDNAIDTAARHYGITLDQSARLEWPALIDGALGSYDVVDQLYADEATPPTTSREHAVPTANENPLSAWYVTTSIPPTSDGVLTGRRVAIKDNVTVAGVPMMNGSRTVEGFTPSRDATVVTRLLAAGATVAGKAVCEDLCFSGSSFTPASGPVRNPWDSQHEAGGSSGGSAALVANGDVDFAIGGDQGGSIRIPAAFCGVVGHKPTFGLVPYTGAFPIERTIDHLGPITRTVHDAALMLSVIAGRDGNDPRQADSVEAGDYLSTLDSDVDGLRIGIVREGFGHAVSQPEVDDAVRAAAHSLTEIGCTVEEVNIPWHLHAFHIWNVIATDGGAYQMLDGNGYGMNAEGLYDPELMAHFASRRIQHADALSETVKLVALTGHHGITTLGGASYGKARNLVPLARAAYDTALRQFDVLVMPTLPYVASELPAKDVDRATFITKALGMIANTAPFDVTGHPSLSVPAGLVNGLPVGMMITGKTFDDATVLRVGRAFEKLRGAFPPPADHISDSAPQLSRT

Solvent-accessible surface area (backbone atoms only — not comparable to full-atom values): 49967 Å² total; per-residue (Å²): 126,77,66,89,74,79,52,71,68,53,49,50,50,33,25,58,73,51,41,36,77,70,52,74,68,47,63,67,47,47,62,59,54,41,52,57,59,48,49,30,50,33,52,38,54,51,49,29,65,75,74,61,58,70,62,86,45,86,46,75,67,44,71,68,50,68,86,78,29,79,39,43,21,58,55,32,37,33,74,44,71,41,79,36,79,44,92,32,53,91,36,35,28,29,35,26,23,45,44,32,39,38,26,38,72,36,28,29,18,25,74,30,35,51,88,40,57,37,51,47,54,9,56,49,51,53,34,40,20,46,28,11,19,27,41,39,27,29,11,31,22,13,29,71,51,54,31,44,25,19,62,51,16,66,91,42,50,20,24,13,59,72,43,67,61,19,24,9,12,3,15,17,12,10,22,25,28,33,30,47,50,60,77,27,61,31,15,38,22,42,28,60,38,28,10,26,33,38,2,10,16,33,38,48,18,21,4,36,41,52,21,61,31,38,31,49,57,39,50,41,69,49,46,33,64,65,27,57,41,39,30,34,30,15,76,38,54,65,54,32,28,54,48,44,55,55,40,34,20,69,78,89,34,37,69,62,36,56,80,80,48,65,58,67,74,35,61,86,53,26,84,51,85,53,60,69,41,31,38,24,35,38,54,72,51,46,84,49,96,74,37,35,66,67,47,50,51,43,31,52,51,48,54,53,53,42,44,79,59,43,26,43,70,44,78,38,86,46,75,50,53,68,52,28,33,29,34,32,52,38,43,53,24,35,22,22,25,50,20,26,55,67,25,25,27,77,39,73,58,65,69,42,65,58,56,31,66,58,13,33,48,29,37,69,27,36,45,78,36,26,71,72,50,36,70,47,48,48,49,26,41,46,45,12,42,43,37,36,59,78,45,10,36,16,62,40,27,38,29,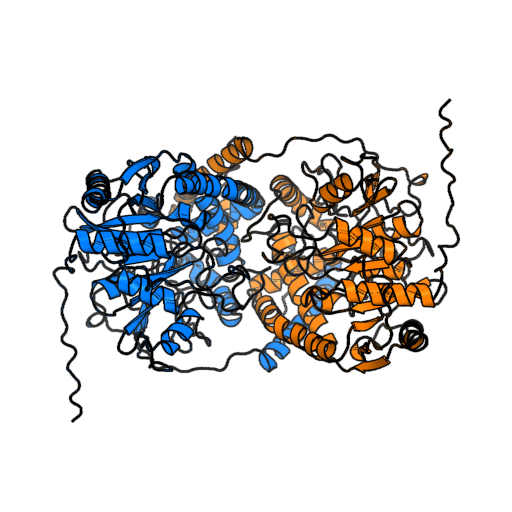50,55,43,39,65,58,42,34,47,52,54,50,58,51,50,74,74,15,63,32,37,35,34,36,36,42,41,52,55,55,48,68,57,75,62,93,81,54,53,67,69,60,48,43,45,65,26,54,64,56,32,65,58,32,20,28,38,24,62,52,25,32,14,37,32,16,37,62,51,49,68,55,96,81,32,26,34,18,29,24,33,32,25,52,71,81,36,49,43,60,34,48,18,54,49,32,52,47,47,60,73,72,44,84,74,82,69,41,82,75,53,66,77,71,77,72,79,75,79,67,86,118,129,78,65,88,75,78,53,71,66,54,50,49,50,34,26,57,73,52,41,35,77,69,52,73,67,48,64,68,48,48,61,59,54,42,51,59,60,47,48,31,49,34,52,38,52,52,48,29,64,75,73,58,60,70,62,86,45,85,46,76,66,44,70,68,51,67,86,78,29,78,39,43,22,61,56,31,39,33,74,44,72,40,80,36,78,44,94,33,53,91,36,36,28,31,35,25,24,44,44,31,41,38,25,39,72,37,28,28,20,25,74,31,36,52,88,40,57,38,51,46,57,9,58,49,50,52,33,41,20,46,28,11,19,26,42,39,28,28,11,31,22,13,30,71,52,55,33,44,24,18,62,51,15,68,90,42,49,22,26,13,58,71,43,68,62,20,24,10,13,3,15,18,12,10,24,26,28,33,30,46,52,58,78,27,61,30,15,36,22,43,28,61,38,29,10,26,33,38,2,9,15,32,38,48,18,21,5,37,40,52,21,63,33,38,32,50,55,39,50,41,68,48,45,32,65,67,28,57,40,38,31,34,29,15,75,39,53,64,55,31,29,54,50,43,54,55,41,36,22,68,78,89,35,37,70,63,36,56,81,81,49,65,58,68,74,34,62,85,53,27,83,49,84,53,59,70,41,30,37,24,36,38,54,71,51,46,84,49,96,75,36,36,67,68,47,50,50,45,31,52,50,48,54,53,53,44,44,78,61,44,26,44,71,45,78,39,87,46,75,50,52,69,51,29,34,30,34,32,51,37,42,52,24,36,24,23,26,49,19,26,57,67,24,26,26,77,37,73,58,64,70,41,64,58,57,31,66,59,14,33,50,30,37,68,27,36,46,78,35,27,72,72,50,36,70,48,50,48,48,26,42,44,45,12,42,44,37,38,58,77,46,11,35,16,62,40,26,38,30,48,53,44,39,65,58,43,36,46,52,54,51,57,50,50,72,74,16,63,31,36,36,34,36,34,41,41,52,55,55,50,67,56,75,62,94,80,55,53,68,69,60,49,41,45,65,27,54,64,55,33,64,56,32,19,28,38,26,63,53,24,33,14,37,32,16,37,61,51,49,67,55,95,82,31,26,34,18,30,24,33,31,25,50,71,81,35,50,40,58,34,48,18,53,49,32,51,47,46,60,72,71,44,84,75,81,71,40,82,76,53,68,77,70,77,72,77,77,78,67,87,119

Nearest PDB structures (foldseek):
  3a1k-assembly1_A  TM=9.994E-01  e=1.331E-103  Rhodococcus sp. N-771
  3a1i-assembly1_A-2  TM=9.989E-01  e=1.132E-102  Rhodococcus sp. N-771
  2df4-assembly1_A  TM=9.131E-01  e=1.739E-40  Staphylococcus aureus
  2gi3-assembly1_A-2  TM=8.774E-01  e=1.667E-39  Thermotoga maritima
  3al0-assembly1_A  TM=8.908E-01  e=2.646E-33  Thermotoga maritima MSB8

InterPro domains:
  IPR000120 Amidase [PTHR11895] (86-512)
  IPR020556 Amidase, conserved site [PS00571] (169-200)
  IPR023631 Amidase signature domain [PF01425] (84-491)
  IPR036928 Amidase signature (AS) superfamily [G3DSA:3.90.1300.10] (56-521)
  IPR036928 Amidase signature (AS) superfamily [SSF75304] (33-505)